Protein AF-0000000086512282 (afdb_homodimer)

Nearest PDB structures (foldseek):
  8je0-assembly1_C  TM=8.771E-01  e=5.154E-37  Klebsiella sp. PCX
  8je0-assembly1_D  TM=8.830E-01  e=7.638E-36  Klebsiella sp. PCX
  2ogj-assembly2_A  TM=8.794E-01  e=8.611E-36  Agrobacterium fabrum str. C58
  8je0-assembly1_B  TM=8.887E-01  e=7.903E-35  Klebsiella sp. PCX
  2ogj-assembly4_C  TM=9.157E-01  e=2.549E-26  Agrobacterium fabrum str. C58

Structure (mmCIF, N/CA/C/O backbone):
data_AF-0000000086512282-model_v1
#
loop_
_entity.id
_entity.type
_entity.pdbx_description
1 polymer Dihydroorotase
#
loop_
_atom_site.group_PDB
_atom_site.id
_atom_site.type_symbol
_atom_site.label_atom_id
_atom_site.label_alt_id
_atom_site.label_comp_id
_atom_site.label_asym_id
_atom_site.label_entity_id
_atom_site.label_seq_id
_atom_site.pdbx_PDB_ins_code
_atom_site.Cartn_x
_atom_site.Cartn_y
_atom_site.Cartn_z
_atom_site.occupancy
_atom_site.B_iso_or_equiv
_atom_site.auth_seq_id
_atom_site.auth_comp_id
_atom_site.auth_asym_id
_atom_site.auth_atom_id
_atom_site.pdbx_PDB_model_num
ATOM 1 N N . MET A 1 1 ? -34.812 10.992 0.625 1 29.41 1 MET A N 1
ATOM 2 C CA . MET A 1 1 ? -33.625 11.844 0.798 1 29.41 1 MET A CA 1
ATOM 3 C C . MET A 1 1 ? -33.594 12.445 2.195 1 29.41 1 MET A C 1
ATOM 5 O O . MET A 1 1 ? -34.5 13.211 2.57 1 29.41 1 MET A O 1
ATOM 9 N N . GLU A 1 2 ? -33.25 11.898 3.154 1 40.41 2 GLU A N 1
ATOM 10 C CA . GLU A 1 2 ? -33.375 12.406 4.516 1 40.41 2 GLU A CA 1
ATOM 11 C C . GLU A 1 2 ? -32.938 13.859 4.605 1 40.41 2 GLU A C 1
ATOM 13 O O . GLU A 1 2 ? -31.844 14.211 4.164 1 40.41 2 GLU A O 1
ATOM 18 N N . THR A 1 3 ? -33.75 14.82 4.473 1 48.16 3 THR A N 1
ATOM 19 C CA . THR A 1 3 ? -33.656 16.266 4.344 1 48.16 3 THR A CA 1
ATOM 20 C C . THR A 1 3 ? -32.625 16.828 5.312 1 48.16 3 THR A C 1
ATOM 22 O O . THR A 1 3 ? -32.656 16.531 6.508 1 48.16 3 THR A O 1
ATOM 25 N N . ALA A 1 4 ? -31.453 17.062 4.855 1 59.5 4 ALA A N 1
ATOM 26 C CA . ALA A 1 4 ? -30.422 17.656 5.711 1 59.5 4 ALA A CA 1
ATOM 27 C C . ALA A 1 4 ? -31.031 18.656 6.688 1 59.5 4 ALA A C 1
ATOM 29 O O . ALA A 1 4 ? -31.812 19.516 6.289 1 59.5 4 ALA A O 1
ATOM 30 N N . GLN A 1 5 ? -31.125 18.391 8 1 73.5 5 GLN A N 1
ATOM 31 C CA . GLN A 1 5 ? -31.719 19.203 9.055 1 73.5 5 GLN A CA 1
ATOM 32 C C . GLN A 1 5 ? -31.094 20.594 9.125 1 73.5 5 GLN A C 1
ATOM 34 O O . GLN A 1 5 ? -29.891 20.734 8.867 1 73.5 5 GLN A O 1
ATOM 39 N N . ASN A 1 6 ? -31.922 21.656 9.086 1 90.38 6 ASN A N 1
ATOM 40 C CA . ASN A 1 6 ? -31.484 23.031 9.305 1 90.38 6 ASN A CA 1
ATOM 41 C C . ASN A 1 6 ? -31.016 23.25 10.742 1 90.38 6 ASN A C 1
ATOM 43 O O . ASN A 1 6 ? -31.625 22.734 11.68 1 90.38 6 ASN A O 1
ATOM 47 N N . LEU A 1 7 ? -29.828 23.875 10.844 1 94.44 7 LEU A N 1
ATOM 48 C CA . LEU A 1 7 ? -29.188 24.031 12.148 1 94.44 7 LEU A CA 1
ATOM 49 C C . LEU A 1 7 ? -28.797 25.5 12.375 1 94.44 7 LEU A C 1
ATOM 51 O O . LEU A 1 7 ? -28.344 26.172 11.461 1 94.44 7 LEU A O 1
ATOM 55 N N . VAL A 1 8 ? -29.094 25.953 13.594 1 95.38 8 VAL A N 1
ATOM 56 C CA . VAL A 1 8 ? -28.531 27.25 14 1 95.38 8 VAL A CA 1
ATOM 57 C C . VAL A 1 8 ? -27.594 27.047 15.195 1 95.38 8 VAL A C 1
ATOM 59 O O . VAL A 1 8 ? -27.969 26.438 16.188 1 95.38 8 VAL A O 1
ATOM 62 N N . ILE A 1 9 ? -26.359 27.469 15.109 1 97.31 9 ILE A N 1
ATOM 63 C CA . ILE A 1 9 ? -25.406 27.547 16.203 1 97.31 9 ILE A CA 1
ATOM 64 C C . ILE A 1 9 ? -25.469 28.938 16.828 1 97.31 9 ILE A C 1
ATOM 66 O O . ILE A 1 9 ? -25.109 29.938 16.188 1 97.31 9 ILE A O 1
ATOM 70 N N . ARG A 1 10 ? -25.797 28.969 18.094 1 97.56 10 ARG A N 1
ATOM 71 C CA . ARG A 1 10 ? -26.172 30.25 18.656 1 97.56 10 ARG A CA 1
ATOM 72 C C . ARG A 1 10 ? -25.109 30.75 19.625 1 97.56 10 ARG A C 1
ATOM 74 O O . ARG A 1 10 ? -24.516 29.969 20.375 1 97.56 10 ARG A O 1
ATOM 81 N N . ASN A 1 11 ? -24.906 31.984 19.594 1 97.5 11 ASN A N 1
ATOM 82 C CA . ASN A 1 11 ? -24.266 32.75 20.641 1 97.5 11 ASN A CA 1
ATOM 83 C C . ASN A 1 11 ? -22.781 32.406 20.797 1 97.5 11 ASN A C 1
ATOM 85 O O . ASN A 1 11 ? -22.219 32.531 21.875 1 97.5 11 ASN A O 1
ATOM 89 N N . GLY A 1 12 ? -22.141 31.891 19.766 1 98.12 12 GLY A N 1
ATOM 90 C CA . GLY A 1 12 ? -20.719 31.609 19.812 1 98.12 12 GLY A CA 1
ATOM 91 C C . GLY A 1 12 ? -19.859 32.75 19.312 1 98.12 12 GLY A C 1
ATOM 92 O O . GLY A 1 12 ? -20.344 33.625 18.578 1 98.12 12 GLY A O 1
ATOM 93 N N . LEU A 1 13 ? -18.672 32.812 19.812 1 98.44 13 LEU A N 1
ATOM 94 C CA . LEU A 1 13 ? -17.688 33.719 19.203 1 98.44 13 LEU A CA 1
ATOM 95 C C . LEU A 1 13 ? -17.25 33.188 17.844 1 98.44 13 LEU A C 1
ATOM 97 O O . LEU A 1 13 ? -16.406 32.281 17.75 1 98.44 13 LEU A O 1
ATOM 101 N N . VAL A 1 14 ? -17.766 33.75 16.781 1 97.94 14 VAL A N 1
ATOM 102 C CA . VAL A 1 14 ? -17.453 33.312 15.414 1 97.94 14 VAL A CA 1
ATOM 103 C C . VAL A 1 14 ? -16.156 33.969 14.961 1 97.94 14 VAL A C 1
ATOM 105 O O . VAL A 1 14 ? -16.031 35.188 14.969 1 97.94 14 VAL A O 1
ATOM 108 N N . ILE A 1 15 ? -15.164 33.188 14.625 1 97.62 15 ILE A N 1
ATOM 109 C CA . ILE A 1 15 ? -13.891 33.688 14.117 1 97.62 15 ILE A CA 1
ATOM 110 C C . ILE A 1 15 ? -13.656 33.156 12.703 1 97.62 15 ILE A C 1
ATOM 112 O O . ILE A 1 15 ? -13.609 31.953 12.492 1 97.62 15 ILE A O 1
ATOM 116 N N . ASP A 1 16 ? -13.594 34 11.727 1 94.06 16 ASP A N 1
ATOM 117 C CA . ASP A 1 16 ? -13.305 33.719 10.328 1 94.06 16 ASP A CA 1
ATOM 118 C C . ASP A 1 16 ? -12.5 34.844 9.68 1 94.06 16 ASP A C 1
ATOM 120 O O . ASP A 1 16 ? -13.062 35.812 9.203 1 94.06 16 ASP A O 1
ATOM 124 N N . ARG A 1 17 ? -11.25 34.562 9.555 1 91.62 17 ARG A N 1
ATOM 125 C CA . ARG A 1 17 ? -10.352 35.562 9.008 1 91.62 17 ARG A CA 1
ATOM 126 C C . ARG A 1 17 ? -10.688 35.875 7.551 1 91.62 17 ARG A C 1
ATOM 128 O O . ARG A 1 17 ? -10.57 37 7.105 1 91.62 17 ARG A O 1
ATOM 135 N N . SER A 1 18 ? -11.117 34.875 6.895 1 89.69 18 SER A N 1
ATOM 136 C CA . SER A 1 18 ? -11.391 35.062 5.473 1 89.69 18 SER A CA 1
ATOM 137 C C . SER A 1 18 ? -12.492 36.094 5.254 1 89.69 18 SER A C 1
ATOM 139 O O . SER A 1 18 ? -12.539 36.75 4.215 1 89.69 18 SER A O 1
ATOM 141 N N . GLN A 1 19 ? -13.328 36.281 6.254 1 89.12 19 GLN A N 1
ATOM 142 C CA . GLN A 1 19 ? -14.43 37.219 6.156 1 89.12 19 GLN A CA 1
ATOM 143 C C . GLN A 1 19 ? -14.266 38.375 7.156 1 89.12 19 GLN A C 1
ATOM 145 O O . GLN A 1 19 ? -15.172 39.188 7.34 1 89.12 19 GLN A O 1
ATOM 150 N N . ASN A 1 20 ? -13.18 38.375 7.852 1 93.06 20 ASN A N 1
ATOM 151 C CA . ASN A 1 20 ? -12.891 39.406 8.859 1 93.06 20 ASN A CA 1
ATOM 152 C C . ASN A 1 20 ? -13.977 39.438 9.938 1 93.06 20 ASN A C 1
ATOM 154 O O . ASN A 1 20 ? -14.484 40.5 10.273 1 93.06 20 ASN A O 1
ATOM 158 N N . ILE A 1 21 ? -14.328 38.25 10.352 1 93.44 21 ILE A N 1
ATOM 159 C CA . ILE A 1 21 ? -15.352 38.125 11.391 1 93.44 21 ILE A CA 1
ATOM 160 C C . ILE A 1 21 ? -14.711 37.656 12.695 1 93.44 21 ILE A C 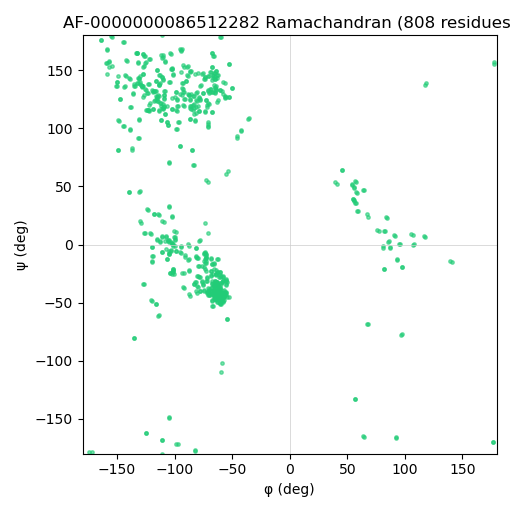1
ATOM 162 O O . ILE A 1 21 ? -13.938 36.719 12.719 1 93.44 21 ILE A O 1
ATOM 166 N N . SER A 1 22 ? -14.945 38.344 13.82 1 96.62 22 SER A N 1
ATOM 167 C CA . SER A 1 22 ? -14.633 37.969 15.195 1 96.62 22 SER A CA 1
ATOM 168 C C . SER A 1 22 ? -15.656 38.562 16.156 1 96.62 22 SER A C 1
ATOM 170 O O . SER A 1 22 ? -15.406 39.625 16.766 1 96.62 22 SER A O 1
ATOM 172 N N . GLN A 1 23 ? -16.781 37.875 16.25 1 96.94 23 GLN A N 1
ATOM 173 C CA . GLN A 1 23 ? -17.875 38.406 17.062 1 96.94 23 GLN A CA 1
ATOM 174 C C . GLN A 1 23 ? -18.812 37.281 17.5 1 96.94 23 GLN A C 1
ATOM 176 O O . GLN A 1 23 ? -18.859 36.219 16.891 1 96.94 23 GLN A O 1
ATOM 181 N N . VAL A 1 24 ? -19.5 37.594 18.547 1 97.94 24 VAL A N 1
ATOM 182 C CA . VAL A 1 24 ? -20.562 36.688 18.969 1 97.94 24 VAL A CA 1
ATOM 183 C C . VAL A 1 24 ? -21.734 36.781 18 1 97.94 24 VAL A C 1
ATOM 185 O O . VAL A 1 24 ? -22.25 37.875 17.734 1 97.94 24 VAL A O 1
ATOM 188 N N . ALA A 1 25 ? -22.125 35.656 17.438 1 97.44 25 ALA A N 1
ATOM 189 C CA . ALA A 1 25 ? -23.203 35.625 16.453 1 97.44 25 ALA A CA 1
ATOM 190 C C . ALA A 1 25 ? -23.812 34.25 16.328 1 97.44 25 ALA A C 1
ATOM 192 O O . ALA A 1 25 ? -23.297 33.281 16.875 1 97.44 25 ALA A O 1
ATOM 193 N N . ASN A 1 26 ? -24.922 34.219 15.656 1 96.62 26 ASN A N 1
ATOM 194 C CA . ASN A 1 26 ? -25.547 32.969 15.25 1 96.62 26 ASN A CA 1
ATOM 195 C C . ASN A 1 26 ? -25.109 32.562 13.852 1 96.62 26 ASN A C 1
ATOM 197 O O . ASN A 1 26 ? -24.953 33.406 12.969 1 96.62 26 ASN A O 1
ATOM 201 N N . VAL A 1 27 ? -24.875 31.312 13.688 1 95.56 27 VAL A N 1
ATOM 202 C CA . VAL A 1 27 ? -24.562 30.766 12.375 1 95.56 27 VAL A CA 1
ATOM 203 C C . VAL A 1 27 ? -25.719 29.859 11.914 1 95.56 27 VAL A C 1
ATOM 205 O O . VAL A 1 27 ? -26.031 28.859 12.57 1 95.56 27 VAL A O 1
ATOM 208 N N . TYR A 1 28 ? -26.359 30.203 10.789 1 94.12 28 TYR A N 1
ATOM 209 C CA . TYR A 1 28 ? -27.484 29.453 10.242 1 94.12 28 TYR A CA 1
ATOM 210 C C . TYR A 1 28 ? -27.031 28.547 9.102 1 94.12 28 TYR A C 1
ATOM 212 O O . TYR A 1 28 ? -26.328 28.984 8.188 1 94.12 28 TYR A O 1
ATOM 220 N N . ILE A 1 29 ? -27.359 27.266 9.211 1 93.25 29 ILE A N 1
ATOM 221 C CA . ILE A 1 29 ? -27.031 26.266 8.203 1 93.25 29 ILE A CA 1
ATOM 222 C C . ILE A 1 29 ? -28.312 25.703 7.598 1 93.25 29 ILE A C 1
ATOM 224 O O . ILE A 1 29 ? -29.203 25.266 8.32 1 93.25 29 ILE A O 1
ATOM 228 N N . ALA A 1 30 ? -28.375 25.734 6.281 1 90.06 30 ALA A N 1
ATOM 229 C CA . ALA A 1 30 ? -29.484 25.156 5.535 1 90.06 30 ALA A CA 1
ATOM 230 C C . ALA A 1 30 ? -28.984 24.375 4.328 1 90.06 30 ALA A C 1
ATOM 232 O O . ALA A 1 30 ? -28.109 24.844 3.59 1 90.06 30 ALA A O 1
ATOM 233 N N . ASN A 1 31 ? -29.438 23.172 4.18 1 88 31 ASN A N 1
ATOM 234 C CA . ASN A 1 31 ? -29.094 22.312 3.051 1 88 31 ASN A CA 1
ATOM 235 C C . ASN A 1 31 ? -27.594 22.109 2.941 1 88 31 ASN A C 1
ATOM 237 O O . ASN A 1 31 ? -27.016 22.266 1.86 1 88 31 ASN A O 1
ATOM 241 N N . GLY A 1 32 ? -27.016 22.047 4.117 1 90.12 32 GLY A N 1
ATOM 242 C CA . GLY A 1 32 ? -25.609 21.688 4.152 1 90.12 32 GLY A CA 1
ATOM 243 C C . GLY A 1 32 ? -24.688 22.859 3.873 1 90.12 32 GLY A C 1
ATOM 244 O O . GLY A 1 32 ? -23.484 22.688 3.688 1 90.12 32 GLY A O 1
ATOM 245 N N . ARG A 1 33 ? -25.312 24.062 3.887 1 90.88 33 ARG A N 1
ATOM 246 C CA . ARG A 1 33 ? -24.547 25.281 3.598 1 90.88 33 ARG A CA 1
ATOM 247 C C . ARG A 1 33 ? -24.828 26.359 4.633 1 90.88 33 ARG A C 1
ATOM 249 O O . ARG A 1 33 ? -25.891 26.359 5.266 1 90.88 33 ARG A O 1
ATOM 256 N N . ILE A 1 34 ? -23.875 27.25 4.738 1 90.12 34 ILE A N 1
ATOM 257 C CA . ILE A 1 34 ? -24.109 28.391 5.605 1 90.12 34 ILE A CA 1
ATOM 258 C C . ILE A 1 34 ? -25.125 29.328 4.957 1 90.12 34 ILE A C 1
ATOM 260 O O . ILE A 1 34 ? -24.891 29.859 3.867 1 90.12 34 ILE A O 1
ATOM 264 N N . ALA A 1 35 ? -26.141 29.5 5.613 1 89.69 35 ALA A N 1
ATOM 265 C CA . ALA A 1 35 ? -27.219 30.312 5.086 1 89.69 35 ALA A CA 1
ATOM 266 C C . ALA A 1 35 ? -27.094 31.766 5.559 1 89.69 35 ALA A C 1
ATOM 268 O O . ALA A 1 35 ? -27.656 32.688 4.953 1 89.69 35 ALA A O 1
ATOM 269 N N . GLY A 1 36 ? -26.406 31.922 6.719 1 89.38 36 GLY A N 1
ATOM 270 C CA . GLY A 1 36 ? -26.203 33.281 7.23 1 89.38 36 GLY A CA 1
ATOM 271 C C . GLY A 1 36 ? -25.484 33.312 8.562 1 89.38 36 GLY A C 1
ATOM 272 O O . GLY A 1 36 ? -25.547 32.344 9.336 1 89.38 36 GLY A O 1
ATOM 273 N N . ILE A 1 37 ? -24.859 34.438 8.836 1 92.38 37 ILE A N 1
ATOM 274 C CA . ILE A 1 37 ? -24.203 34.688 10.117 1 92.38 37 ILE A CA 1
ATOM 275 C C . ILE A 1 37 ? -24.781 35.969 10.719 1 92.38 37 ILE A C 1
ATOM 277 O O . ILE A 1 37 ? -24.844 37 10.055 1 92.38 37 ILE A O 1
ATOM 281 N N . GLY A 1 38 ? -25.172 35.906 11.961 1 91.31 38 GLY A N 1
ATOM 282 C CA . GLY A 1 38 ? -25.797 37.062 12.609 1 91.31 38 GLY A CA 1
ATOM 283 C C . GLY A 1 38 ? -27.312 37 12.602 1 91.31 38 GLY A C 1
ATOM 284 O O . GLY A 1 38 ? -27.922 36.531 13.562 1 91.31 38 GLY A O 1
ATOM 285 N N . GLU A 1 39 ? -27.922 37.312 11.461 1 86.94 39 GLU A N 1
ATOM 286 C CA . GLU A 1 39 ? -29.359 37.375 11.305 1 86.94 39 GLU A CA 1
ATOM 287 C C . GLU A 1 39 ? -29.891 36.125 10.609 1 86.94 39 GLU A C 1
ATOM 289 O O . GLU A 1 39 ? -29.219 35.562 9.742 1 86.94 39 GLU A O 1
ATOM 294 N N . PRO A 1 40 ? -31.094 35.781 11.031 1 86.12 40 PRO A N 1
ATOM 295 C CA . PRO A 1 40 ? -31.688 34.625 10.359 1 86.12 40 PRO A CA 1
ATOM 296 C C . PRO A 1 40 ? -31.984 34.906 8.883 1 86.12 40 PRO A C 1
ATOM 298 O O . PRO A 1 40 ? -32.312 36.031 8.516 1 86.12 40 PRO A O 1
ATOM 301 N N . PRO A 1 41 ? -31.688 34 8.078 1 82.69 41 PRO A N 1
ATOM 302 C CA . PRO A 1 41 ? -31.984 34.219 6.66 1 82.69 41 PRO A CA 1
ATOM 303 C C . PRO A 1 41 ? -33.469 34.469 6.398 1 82.69 41 PRO A C 1
ATOM 305 O O . PRO A 1 41 ? -33.844 35.5 5.859 1 82.69 41 PRO A O 1
ATOM 308 N N . ASP A 1 42 ? -34.281 33.469 5.902 1 71.12 42 ASP A N 1
ATOM 309 C CA . ASP A 1 42 ? -35.656 33.656 5.543 1 71.12 42 ASP A CA 1
ATOM 310 C C . ASP A 1 42 ? -36.594 33.281 6.711 1 71.12 42 ASP A C 1
ATOM 312 O O . ASP A 1 42 ? -36.25 32.406 7.512 1 71.12 42 ASP A O 1
ATOM 316 N N . ARG A 1 43 ? -37.75 34.062 6.703 1 67.75 43 ARG A N 1
ATOM 317 C CA . ARG A 1 43 ? -38.812 33.844 7.684 1 67.75 43 ARG A CA 1
ATOM 318 C C . ARG A 1 43 ? -39.562 32.531 7.414 1 67.75 43 ARG A C 1
ATOM 320 O O . ARG A 1 43 ? -39.875 32.219 6.266 1 67.75 43 ARG A O 1
ATOM 327 N N . GLY A 1 44 ? -39.281 31.453 8.219 1 69.88 44 GLY A N 1
ATOM 328 C CA . GLY A 1 44 ? -40.094 30.25 8.125 1 69.88 44 GLY A CA 1
ATOM 329 C C . GLY A 1 44 ? -39.281 28.969 8.234 1 69.88 44 GLY A C 1
ATOM 330 O O . GLY A 1 44 ? -39.875 27.891 8.383 1 69.88 44 GLY A O 1
ATOM 331 N N . ILE A 1 45 ? -38.062 29.188 8.078 1 78.69 45 ILE A N 1
ATOM 332 C CA . ILE A 1 45 ? -37.281 27.969 8.188 1 78.69 45 ILE A CA 1
ATOM 333 C C . ILE A 1 45 ? -37.094 27.594 9.656 1 78.69 45 ILE A C 1
ATOM 335 O O . ILE A 1 45 ? -36.812 28.453 10.492 1 78.69 45 ILE A O 1
ATOM 339 N N . GLN A 1 46 ? -37.438 26.391 9.992 1 84.81 46 GLN A N 1
ATOM 340 C CA . GLN A 1 46 ? -37.188 25.875 11.336 1 84.81 46 GLN A CA 1
ATOM 341 C C . GLN A 1 46 ? -35.781 25.328 11.469 1 84.81 46 GLN A C 1
ATOM 343 O O . GLN A 1 46 ? -35.312 24.609 10.594 1 84.81 46 GLN A O 1
ATOM 348 N N . PHE A 1 47 ? -35.125 25.828 12.484 1 89.88 47 PHE A N 1
ATOM 349 C CA . PHE A 1 47 ? -33.75 25.406 12.727 1 89.88 47 PHE A CA 1
ATOM 350 C C . PHE A 1 47 ? -33.656 24.641 14.039 1 89.88 47 PHE A C 1
ATOM 352 O O . PHE A 1 47 ? -34.219 25.031 15.055 1 89.88 47 PHE A O 1
ATOM 359 N N . GLU A 1 48 ? -33.031 23.438 13.922 1 92.69 48 GLU A N 1
ATOM 360 C CA . GLU A 1 48 ? -32.531 22.875 15.172 1 92.69 48 GLU A CA 1
ATOM 361 C C . GLU A 1 48 ? -31.469 23.766 15.789 1 92.69 48 GLU A C 1
ATOM 363 O O . GLU A 1 48 ? -30.688 24.391 15.07 1 92.69 48 GLU A O 1
ATOM 368 N N . SER A 1 49 ? -31.469 23.781 17.125 1 94.56 49 SER A N 1
ATOM 369 C CA . SER A 1 49 ? -30.594 24.75 17.766 1 94.56 49 SER A CA 1
ATOM 370 C C . SER A 1 49 ? -29.469 24.062 18.531 1 94.56 49 SER A C 1
ATOM 372 O O . SER A 1 49 ? -29.688 23.031 19.172 1 94.56 49 SER A O 1
ATOM 374 N N . PHE A 1 50 ? -28.234 24.594 18.406 1 96.31 50 PHE A N 1
ATOM 375 C CA . PHE A 1 50 ? -27.078 24.25 19.219 1 96.31 50 PHE A CA 1
ATOM 376 C C . PHE A 1 50 ? -26.531 25.469 19.938 1 96.31 50 PHE A C 1
ATOM 378 O O . PHE A 1 50 ? -26.156 26.453 19.312 1 96.31 50 PHE A O 1
ATOM 385 N N . ASP A 1 51 ? -26.469 25.453 21.234 1 97.94 51 ASP A N 1
ATOM 386 C CA . ASP A 1 51 ? -26 26.594 22 1 97.94 51 ASP A CA 1
ATOM 387 C C . ASP A 1 51 ? -24.469 26.562 22.141 1 97.94 51 ASP A C 1
ATOM 389 O O . ASP A 1 51 ? -23.922 25.672 22.797 1 97.94 51 ASP A O 1
ATOM 393 N N . ALA A 1 52 ? -23.859 27.625 21.609 1 98.31 52 ALA A N 1
ATOM 394 C CA . ALA A 1 52 ? -22.406 27.703 21.641 1 98.31 52 ALA A CA 1
ATOM 395 C C . ALA A 1 52 ? -21.938 28.844 22.531 1 98.31 52 ALA A C 1
ATOM 397 O O . ALA A 1 52 ? -20.859 29.422 22.312 1 98.31 52 ALA A O 1
ATOM 398 N N . SER A 1 53 ? -22.75 29.203 23.469 1 98.12 53 SER A N 1
ATOM 399 C CA . SER A 1 53 ? -22.344 30.25 24.406 1 98.12 53 SER A CA 1
ATOM 400 C C . SER A 1 53 ? -21.031 29.906 25.094 1 98.12 53 SER A C 1
ATOM 402 O O . SER A 1 53 ? -20.875 28.812 25.625 1 98.12 53 SER A O 1
ATOM 404 N N . GLY A 1 54 ? -20.078 30.828 25.016 1 97.44 54 GLY A N 1
ATOM 405 C CA . GLY A 1 54 ? -18.797 30.625 25.656 1 97.44 54 GLY A CA 1
ATOM 406 C C . GLY A 1 54 ? -17.812 29.844 24.812 1 97.44 54 GLY A C 1
ATOM 407 O O . GLY A 1 54 ? -16.672 29.609 25.219 1 97.44 54 GLY A O 1
ATOM 408 N N . CYS A 1 55 ? -18.266 29.516 23.594 1 98.44 55 CYS A N 1
ATOM 409 C CA . CYS A 1 55 ? -17.438 28.719 22.703 1 98.44 55 CYS A CA 1
ATOM 410 C C . CYS A 1 55 ? -16.953 29.562 21.516 1 98.44 55 CYS A C 1
ATOM 412 O O . CYS A 1 55 ? -17.453 30.641 21.281 1 98.44 55 CYS A O 1
ATOM 414 N N . VAL A 1 56 ? -15.906 29.031 20.922 1 98.44 56 VAL A N 1
ATOM 415 C CA . VAL A 1 56 ? -15.422 29.547 19.656 1 98.44 56 VAL A CA 1
ATOM 416 C C . VAL A 1 56 ? -16.016 28.734 18.5 1 98.44 56 VAL A C 1
ATOM 418 O O . VAL A 1 56 ? -16.016 27.5 18.547 1 98.44 56 VAL A O 1
ATOM 421 N N . VAL A 1 57 ? -16.594 29.391 17.516 1 98.12 57 VAL A N 1
ATOM 422 C CA . VAL A 1 57 ? -17.156 28.75 16.344 1 98.12 57 VAL A CA 1
ATOM 423 C C . VAL A 1 57 ? -16.328 29.094 15.109 1 98.12 57 VAL A C 1
ATOM 425 O O . VAL A 1 57 ? -16.141 30.281 14.781 1 98.12 57 VAL A O 1
ATOM 428 N N . THR A 1 58 ? -15.812 28.125 14.453 1 97.44 58 THR A N 1
ATOM 429 C CA . THR A 1 58 ? -14.961 28.312 13.289 1 97.44 58 THR A CA 1
ATOM 430 C C . THR A 1 58 ? -15.383 27.406 12.141 1 97.44 58 THR A C 1
ATOM 432 O O . THR A 1 58 ? -16.203 26.516 12.328 1 97.44 58 THR A O 1
ATOM 435 N N . ALA A 1 59 ? -14.883 27.703 10.93 1 96.31 59 ALA A N 1
ATOM 436 C CA . ALA A 1 59 ? -14.945 26.688 9.883 1 96.31 59 ALA A CA 1
ATOM 437 C C . ALA A 1 59 ? -14.336 25.375 10.352 1 96.31 59 ALA A C 1
ATOM 439 O O . ALA A 1 59 ? -13.586 25.344 11.32 1 96.31 59 ALA A O 1
ATOM 440 N N . GLY A 1 60 ? -14.766 24.312 9.734 1 97.12 60 GLY A N 1
ATOM 441 C CA . GLY A 1 60 ? -14.141 23.047 10.07 1 97.12 60 GLY A CA 1
ATOM 442 C C . GLY A 1 60 ? -12.625 23.094 10.031 1 97.12 60 GLY A C 1
ATOM 443 O O . GLY A 1 60 ? -12.039 23.641 9.086 1 97.12 60 GLY A O 1
ATOM 444 N N . LEU A 1 61 ? -11.945 22.547 11.008 1 98.31 61 LEU A N 1
ATOM 445 C CA . LEU A 1 61 ? -10.492 22.625 11.094 1 98.31 61 LEU A CA 1
ATOM 446 C C . LEU A 1 61 ? -9.836 21.844 9.961 1 98.31 61 LEU A C 1
ATOM 448 O O . LEU A 1 61 ? -10.359 20.812 9.531 1 98.31 61 LEU A O 1
ATOM 452 N N . VAL A 1 62 ? -8.727 22.375 9.523 1 98.5 62 VAL A N 1
ATOM 453 C CA . VAL A 1 62 ? -7.918 21.734 8.484 1 98.5 62 VAL A CA 1
ATOM 454 C C . VAL A 1 62 ? -6.582 21.297 9.078 1 98.5 62 VAL A C 1
ATOM 456 O O . VAL A 1 62 ? -5.82 22.125 9.586 1 98.5 62 VAL A O 1
ATOM 459 N N . ASP A 1 63 ? -6.332 20.016 9.117 1 98.81 63 ASP A N 1
ATOM 460 C CA . ASP A 1 63 ? -5.004 19.5 9.43 1 98.81 63 ASP A CA 1
ATOM 461 C C . ASP A 1 63 ? -4.223 19.172 8.156 1 98.81 63 ASP A C 1
ATOM 463 O O . ASP A 1 63 ? -4.406 18.109 7.562 1 98.81 63 ASP A O 1
ATOM 467 N N . CYS A 1 64 ? -3.307 20 7.863 1 98.62 64 CYS A N 1
ATOM 468 C CA . CYS A 1 64 ? -2.664 20.016 6.551 1 98.62 64 CYS A CA 1
ATOM 469 C C . CYS A 1 64 ? -1.573 18.953 6.457 1 98.62 64 CYS A C 1
ATOM 471 O O . CYS A 1 64 ? -0.961 18.781 5.402 1 98.62 64 CYS A O 1
ATOM 473 N N . GLN A 1 65 ? -1.334 18.281 7.48 1 98.88 65 GLN A N 1
ATOM 474 C CA . GLN A 1 65 ? -0.312 17.234 7.48 1 98.88 65 GLN A CA 1
ATOM 475 C C . GLN A 1 65 ? -0.677 16.109 8.438 1 98.88 65 GLN A C 1
ATOM 477 O O . GLN A 1 65 ? -0.562 16.25 9.656 1 98.88 65 GLN A O 1
ATOM 482 N N . VAL A 1 66 ? -1.08 14.977 7.883 1 98.81 66 VAL A N 1
ATOM 483 C CA . VAL A 1 66 ? -1.353 13.742 8.617 1 98.81 66 VAL A CA 1
ATOM 484 C C . VAL A 1 66 ? -0.87 12.539 7.805 1 98.81 66 VAL A C 1
ATOM 486 O O . VAL A 1 66 ? -0.596 12.664 6.605 1 98.81 66 VAL A O 1
ATOM 489 N N . HIS A 1 67 ? -0.638 11.469 8.438 1 98.75 67 HIS A N 1
ATOM 490 C CA . HIS A 1 67 ? -0.435 10.188 7.758 1 98.75 67 HIS A CA 1
ATOM 491 C C . HIS A 1 67 ? -1.65 9.281 7.914 1 98.75 67 HIS A C 1
ATOM 493 O O . HIS A 1 67 ? -1.788 8.594 8.93 1 98.75 67 HIS A O 1
ATOM 499 N N . ALA A 1 68 ? -2.424 9.219 6.836 1 98.81 68 ALA A N 1
ATOM 500 C CA . ALA A 1 68 ? -3.785 8.695 6.926 1 98.81 68 ALA A CA 1
ATOM 501 C C . ALA A 1 68 ? -3.865 7.277 6.371 1 98.81 68 ALA A C 1
ATOM 503 O O . ALA A 1 68 ? -4.906 6.625 6.465 1 98.81 68 ALA A O 1
ATOM 504 N N . TYR A 1 69 ? -2.803 6.75 5.816 1 98.75 69 TYR A N 1
ATOM 505 C CA . TYR A 1 69 ? -2.863 5.492 5.082 1 98.75 69 TYR A CA 1
ATOM 506 C C . TYR A 1 69 ? -2.768 4.301 6.027 1 98.75 69 TYR A C 1
ATOM 508 O O . TYR A 1 69 ? -1.839 3.496 5.93 1 98.75 69 TYR A O 1
ATOM 516 N N . GLU A 1 70 ? -3.828 4.125 6.824 1 98.31 70 GLU A N 1
ATOM 517 C CA . GLU A 1 70 ? -3.918 3.074 7.832 1 98.31 70 GLU A CA 1
ATOM 518 C C . GLU A 1 70 ? -3.809 1.69 7.199 1 98.31 70 GLU A C 1
ATOM 520 O O . GLU A 1 70 ? -4.398 1.434 6.148 1 98.31 70 GLU A O 1
ATOM 525 N N . TYR A 1 71 ? -2.971 0.807 7.773 1 97.94 71 TYR A N 1
ATOM 526 C CA . TYR A 1 71 ? -2.752 -0.595 7.441 1 97.94 71 TYR A CA 1
ATOM 527 C C . TYR A 1 71 ? -1.791 -0.732 6.266 1 97.94 71 TYR A C 1
ATOM 529 O O . TYR A 1 71 ? -1.188 -1.79 6.066 1 97.94 71 TYR A O 1
ATOM 537 N N . VAL A 1 72 ? -1.595 0.323 5.414 1 98.31 72 VAL A N 1
ATOM 538 C CA . VAL A 1 72 ? -0.792 0.174 4.203 1 98.31 72 VAL A CA 1
ATOM 539 C C . VAL A 1 72 ? 0.593 0.778 4.422 1 98.31 72 VAL A C 1
ATOM 541 O O . VAL A 1 72 ? 1.536 0.466 3.693 1 98.31 72 VAL A O 1
ATOM 544 N N . THR A 1 73 ? 0.72 1.706 5.348 1 97.5 73 THR A N 1
ATOM 545 C CA . THR A 1 73 ? 2.012 2.24 5.77 1 97.5 73 THR A CA 1
ATOM 546 C C . THR A 1 73 ? 2.225 2.031 7.266 1 97.5 73 THR A C 1
ATOM 548 O O . THR A 1 73 ? 1.264 1.827 8.008 1 97.5 73 THR A O 1
ATOM 551 N N . PRO A 1 74 ? 3.463 2.082 7.688 1 95.25 74 PRO A N 1
ATOM 552 C CA . PRO A 1 74 ? 3.719 1.894 9.117 1 95.25 74 PRO A CA 1
ATOM 553 C C . PRO A 1 74 ? 3.203 3.053 9.969 1 95.25 74 PRO A C 1
ATOM 555 O O . PRO A 1 74 ? 3.027 2.906 11.18 1 95.25 74 PRO A O 1
ATOM 558 N N . LEU A 1 75 ? 2.822 4.156 9.391 1 96.81 75 LEU A N 1
ATOM 559 C CA . LEU A 1 75 ? 2.531 5.371 10.141 1 96.81 75 LEU A CA 1
ATOM 560 C C . LEU A 1 75 ? 1.029 5.637 10.188 1 96.81 75 LEU A C 1
ATOM 562 O O . LEU A 1 75 ? 0.562 6.445 10.992 1 96.81 75 LEU A O 1
ATOM 566 N N . GLY A 1 76 ? 0.245 5.004 9.445 1 98.12 76 GLY A N 1
ATOM 567 C CA . GLY A 1 76 ? -1.13 5.391 9.172 1 98.12 76 GLY A CA 1
ATOM 568 C C . GLY A 1 76 ? -2.02 5.344 10.398 1 98.12 76 GLY A C 1
ATOM 569 O O . GLY A 1 76 ? -1.898 4.434 11.227 1 98.12 76 GLY A O 1
ATOM 570 N N . VAL A 1 77 ? -2.939 6.332 10.492 1 98.06 77 VAL A N 1
ATOM 571 C CA . VAL A 1 77 ? -3.918 6.363 11.57 1 98.06 77 VAL A CA 1
ATOM 572 C C . VAL A 1 77 ? -5.328 6.465 10.992 1 98.06 77 VAL A C 1
ATOM 574 O O . VAL A 1 77 ? -5.5 6.812 9.828 1 98.06 77 VAL A O 1
ATOM 577 N N . ASN A 1 78 ? -6.316 6.152 11.789 1 98.12 78 ASN A N 1
ATOM 578 C CA . ASN A 1 78 ? -7.715 6.344 11.422 1 98.12 78 ASN A CA 1
ATOM 579 C C . ASN A 1 78 ? -8.141 7.801 11.586 1 98.12 78 ASN A C 1
ATOM 581 O O . ASN A 1 78 ? -8.289 8.289 12.703 1 98.12 78 ASN A O 1
ATOM 585 N N . ILE A 1 79 ? -8.469 8.422 10.508 1 98.06 79 ILE A N 1
ATOM 586 C CA . ILE A 1 79 ? -8.586 9.875 10.539 1 98.06 79 ILE A CA 1
ATOM 587 C C . ILE A 1 79 ? -9.938 10.273 11.133 1 98.06 79 ILE A C 1
ATOM 589 O O . ILE A 1 79 ? -10.07 11.344 11.719 1 98.06 79 ILE A O 1
ATOM 593 N N . ASP A 1 80 ? -10.977 9.461 11.031 1 97.94 80 ASP A N 1
ATOM 594 C CA . ASP A 1 80 ? -12.25 9.789 11.664 1 97.94 80 ASP A CA 1
ATOM 595 C C . ASP A 1 80 ? -12.164 9.672 13.18 1 97.94 80 ASP A C 1
ATOM 597 O O . ASP A 1 80 ? -12.609 10.57 13.906 1 97.94 80 ASP A O 1
ATOM 601 N N . ARG A 1 81 ? -11.508 8.688 13.633 1 96.25 81 ARG A N 1
ATOM 602 C CA . ARG A 1 81 ? -11.406 8.422 15.062 1 96.25 81 ARG A CA 1
ATOM 603 C C . ARG A 1 81 ? -10.438 9.391 15.734 1 96.25 81 ARG A C 1
ATOM 605 O O . ARG A 1 81 ? -10.664 9.82 16.859 1 96.25 81 ARG A O 1
ATOM 612 N N . THR A 1 82 ? -9.414 9.758 15.016 1 96.56 82 THR A N 1
ATOM 613 C CA . THR A 1 82 ? -8.328 10.453 15.695 1 96.56 82 THR A CA 1
ATOM 614 C C . THR A 1 82 ? -8.367 11.945 15.383 1 96.56 82 THR A C 1
ATOM 616 O O . THR A 1 82 ? -7.867 12.758 16.156 1 96.56 82 THR A O 1
ATOM 619 N N . CYS A 1 83 ? -8.953 12.352 14.242 1 98 83 CYS A N 1
ATOM 620 C CA . CYS A 1 83 ? -8.898 13.742 13.812 1 98 83 CYS A CA 1
ATOM 621 C C . CYS A 1 83 ? -10.289 14.359 13.781 1 98 83 CYS A C 1
ATOM 623 O O . CYS A 1 83 ? -10.531 15.383 14.43 1 98 83 CYS A O 1
ATOM 625 N N . LEU A 1 84 ? -11.195 13.688 13.133 1 98.06 84 LEU A N 1
ATOM 626 C CA . LEU A 1 84 ? -12.555 14.219 13.062 1 98.06 84 LEU A CA 1
ATOM 627 C C . LEU A 1 84 ? -13.164 14.344 14.461 1 98.06 84 LEU A C 1
ATOM 629 O O . LEU A 1 84 ? -13.828 15.336 14.766 1 98.06 84 LEU A O 1
ATOM 633 N N . SER A 1 85 ? -12.906 13.391 15.242 1 96.75 85 SER A N 1
ATOM 634 C CA . SER A 1 85 ? -13.445 13.367 16.594 1 96.75 85 SER A CA 1
ATOM 635 C C . SER A 1 85 ? -12.93 14.547 17.422 1 96.75 85 SER A C 1
ATOM 637 O O . SER A 1 85 ? -13.484 14.852 18.469 1 96.75 85 SER A O 1
ATOM 639 N N . LYS A 1 86 ? -11.938 15.211 16.891 1 97.06 86 LYS A N 1
ATOM 640 C CA . LYS A 1 86 ? -11.352 16.359 17.578 1 97.06 86 LYS A CA 1
ATOM 641 C C . LYS A 1 86 ? -11.672 17.656 16.844 1 97.06 86 LYS A C 1
ATOM 643 O O . LYS A 1 86 ? -11.109 18.703 17.156 1 97.06 86 LYS A O 1
ATOM 648 N N . GLY A 1 87 ? -12.508 17.562 15.844 1 97.38 87 GLY A N 1
ATOM 649 C CA . GLY A 1 87 ? -12.984 18.781 15.203 1 97.38 87 GLY A CA 1
ATOM 650 C C . GLY A 1 87 ? -12.383 19.016 13.836 1 97.38 87 GLY A C 1
ATOM 651 O O . GLY A 1 87 ? -12.719 20 13.164 1 97.38 87 GLY A O 1
ATOM 652 N N . VAL A 1 88 ? -11.508 18.125 13.367 1 98.44 88 VAL A N 1
ATOM 653 C CA . VAL A 1 88 ? -10.875 18.281 12.062 1 98.44 88 VAL A CA 1
ATOM 654 C C . VAL A 1 88 ? -11.773 17.703 10.969 1 98.44 88 VAL A C 1
ATOM 656 O O . VAL A 1 88 ? -12.07 16.5 10.977 1 98.44 88 VAL A O 1
ATOM 659 N N . THR A 1 89 ? -12.242 18.516 10.047 1 97.75 89 THR A N 1
ATOM 660 C CA . THR A 1 89 ? -13.156 18.031 9.016 1 97.75 89 THR A CA 1
ATOM 661 C C . THR A 1 89 ? -12.414 17.797 7.703 1 97.75 89 THR A C 1
ATOM 663 O O . THR A 1 89 ? -12.883 17.047 6.84 1 97.75 89 THR A O 1
ATOM 666 N N . THR A 1 90 ? -11.273 18.469 7.559 1 98.06 90 THR A N 1
ATOM 667 C CA . THR A 1 90 ? -10.469 18.359 6.348 1 98.06 90 THR A CA 1
ATOM 668 C C . THR A 1 90 ? -9.023 18 6.691 1 98.06 90 THR A C 1
ATOM 670 O O . THR A 1 90 ? -8.406 18.641 7.535 1 98.06 90 THR A O 1
ATOM 673 N N . LEU A 1 91 ? -8.562 16.953 6.051 1 98.75 91 LEU A N 1
ATOM 674 C CA . LEU A 1 91 ? -7.191 16.5 6.285 1 98.75 91 LEU A CA 1
ATOM 675 C C . LEU A 1 91 ? -6.426 16.375 4.969 1 98.75 91 LEU A C 1
ATOM 677 O O . LEU A 1 91 ? -7.027 16.156 3.916 1 98.75 91 LEU A O 1
ATOM 681 N N . VAL A 1 92 ? -5.121 16.516 5.043 1 98.88 92 VAL A N 1
ATOM 682 C CA . VAL A 1 92 ? -4.262 16.266 3.895 1 98.88 92 VAL A CA 1
ATOM 683 C C . VAL A 1 92 ? -3.201 15.234 4.262 1 98.88 92 VAL A C 1
ATOM 685 O O . VAL A 1 92 ? -2.406 15.445 5.18 1 98.88 92 VAL A O 1
ATOM 688 N N . ASP A 1 93 ? -3.26 14.078 3.607 1 98.94 93 ASP A N 1
ATOM 689 C CA . ASP A 1 93 ? -2.207 13.078 3.764 1 98.94 93 ASP A CA 1
ATOM 690 C C . ASP A 1 93 ? -0.877 13.594 3.215 1 98.94 93 ASP A C 1
ATOM 692 O O . ASP A 1 93 ? -0.817 14.102 2.094 1 98.94 93 ASP A O 1
ATOM 696 N N . ALA A 1 94 ? 0.137 13.453 4.027 1 98.69 94 ALA A N 1
ATOM 697 C CA . ALA A 1 94 ? 1.419 14.039 3.65 1 98.69 94 ALA A CA 1
ATOM 698 C C . ALA A 1 94 ? 2.396 12.969 3.178 1 98.69 94 ALA A C 1
ATOM 700 O O . ALA A 1 94 ? 3.4 12.695 3.844 1 98.69 94 ALA A O 1
ATOM 701 N N . GLY A 1 95 ? 2.111 12.422 2.012 1 98.69 95 GLY A N 1
ATOM 702 C CA . GLY A 1 95 ? 3.109 11.633 1.313 1 98.69 95 GLY A CA 1
ATOM 703 C C . GLY A 1 95 ? 3.045 10.156 1.653 1 98.69 95 GLY A C 1
ATOM 704 O O . GLY A 1 95 ? 3.941 9.391 1.293 1 98.69 95 GLY A O 1
ATOM 705 N N . SER A 1 96 ? 1.989 9.711 2.428 1 98.56 96 SER A N 1
ATOM 706 C CA . SER A 1 96 ? 1.906 8.281 2.676 1 98.56 96 SER A CA 1
ATOM 707 C C . SER A 1 96 ? 1.822 7.496 1.37 1 98.56 96 SER A C 1
ATOM 709 O O . SER A 1 96 ? 2.307 6.363 1.285 1 98.56 96 SER A O 1
ATOM 711 N N . ALA A 1 97 ? 1.229 8.109 0.38 1 98.69 97 ALA A N 1
ATOM 712 C CA . ALA A 1 97 ? 1.062 7.477 -0.927 1 98.69 97 ALA A CA 1
ATOM 713 C C . ALA A 1 97 ? 1.929 8.156 -1.98 1 98.69 97 ALA A C 1
ATOM 715 O O . ALA A 1 97 ? 2.18 9.359 -1.901 1 98.69 97 ALA A O 1
ATOM 716 N N . GLY A 1 98 ? 2.432 7.363 -2.873 1 98.31 98 GLY A N 1
ATOM 717 C CA . GLY A 1 98 ? 3.004 7.836 -4.125 1 98.31 98 GLY A CA 1
ATOM 718 C C . GLY A 1 98 ? 2.174 7.469 -5.336 1 98.31 98 GLY A C 1
ATOM 719 O O . GLY A 1 98 ? 1.004 7.102 -5.207 1 98.31 98 GLY A O 1
ATOM 720 N N . SER A 1 99 ? 2.777 7.66 -6.5 1 98.12 99 SER A N 1
ATOM 721 C CA . SER A 1 99 ? 2.037 7.492 -7.742 1 98.12 99 SER A CA 1
ATOM 722 C C . SER A 1 99 ? 1.467 6.082 -7.863 1 98.12 99 SER A C 1
ATOM 724 O O . SER A 1 99 ? 0.381 5.891 -8.414 1 98.12 99 SER A O 1
ATOM 726 N N . SER A 1 100 ? 2.15 5.102 -7.32 1 96.88 100 SER A N 1
ATOM 727 C CA . SER A 1 100 ? 1.739 3.715 -7.516 1 96.88 100 SER A CA 1
ATOM 728 C C . SER A 1 100 ? 0.729 3.283 -6.457 1 96.88 100 SER A C 1
ATOM 730 O O . SER A 1 100 ? -0.034 2.338 -6.668 1 96.88 100 SER A O 1
ATOM 732 N N . THR A 1 101 ? 0.682 3.926 -5.336 1 98.12 101 THR A N 1
ATOM 733 C CA . THR A 1 101 ? -0.134 3.445 -4.227 1 98.12 101 THR A CA 1
ATOM 734 C C . THR A 1 101 ? -1.316 4.375 -3.979 1 98.12 101 THR A C 1
ATOM 736 O O . THR A 1 101 ? -2.236 4.035 -3.232 1 98.12 101 THR A O 1
ATOM 739 N N . PHE A 1 102 ? -1.377 5.508 -4.668 1 98.81 102 PHE A N 1
ATOM 740 C CA . PHE A 1 102 ? -2.404 6.523 -4.465 1 98.81 102 PHE A CA 1
ATOM 741 C C . PHE A 1 102 ? -3.795 5.934 -4.672 1 98.81 102 PHE A C 1
ATOM 743 O O . PHE A 1 102 ? -4.719 6.227 -3.914 1 98.81 102 PHE A O 1
ATOM 750 N N . PRO A 1 103 ? -4.012 5.102 -5.676 1 98.81 103 PRO A N 1
ATOM 751 C CA . PRO A 1 103 ? -5.363 4.566 -5.863 1 98.81 103 PRO A CA 1
ATOM 752 C C . PRO A 1 103 ? -5.895 3.863 -4.617 1 98.81 103 PRO A C 1
ATOM 754 O O . PRO A 1 103 ? -7.09 3.943 -4.324 1 98.81 103 PRO A O 1
ATOM 757 N N . GLY A 1 104 ? -4.977 3.215 -3.918 1 98.81 104 GLY A N 1
ATOM 758 C CA . GLY A 1 104 ? -5.395 2.557 -2.691 1 98.81 104 GLY A CA 1
ATOM 759 C C . GLY A 1 104 ? -5.793 3.529 -1.599 1 98.81 104 GLY A C 1
ATOM 760 O O . GLY A 1 104 ? -6.754 3.287 -0.864 1 98.81 104 GLY A O 1
ATOM 761 N N . LEU A 1 105 ? -5.074 4.617 -1.457 1 98.94 105 LEU A N 1
ATOM 762 C CA . LEU A 1 105 ? -5.434 5.652 -0.492 1 98.94 105 LEU A CA 1
ATOM 763 C C . LEU A 1 105 ? -6.832 6.188 -0.77 1 98.94 105 LEU A C 1
ATOM 765 O O . LEU A 1 105 ? -7.633 6.359 0.155 1 98.94 105 LEU A O 1
ATOM 769 N N . ARG A 1 106 ? -7.07 6.441 -1.993 1 98.88 106 ARG A N 1
ATOM 770 C CA . ARG A 1 106 ? -8.383 6.945 -2.396 1 98.88 106 ARG A CA 1
ATOM 771 C C . ARG A 1 106 ? -9.477 5.93 -2.084 1 98.88 106 ARG A C 1
ATOM 773 O O . ARG A 1 106 ? -10.461 6.258 -1.415 1 98.88 106 ARG A O 1
ATOM 780 N N . LYS A 1 107 ? -9.25 4.668 -2.508 1 98.69 107 LYS A N 1
ATOM 781 C CA . LYS A 1 107 ? -10.289 3.639 -2.471 1 98.69 107 LYS A CA 1
ATOM 782 C C . LYS A 1 107 ? -10.57 3.197 -1.037 1 98.69 107 LYS A C 1
ATOM 784 O O . LYS A 1 107 ? -11.734 3.021 -0.654 1 98.69 107 LYS A O 1
ATOM 789 N N . PHE A 1 108 ? -9.539 3.049 -0.266 1 98.69 108 PHE A N 1
ATOM 790 C CA . PHE A 1 108 ? -9.711 2.33 0.991 1 98.69 108 PHE A CA 1
ATOM 791 C C . PHE A 1 108 ? -9.805 3.299 2.162 1 98.69 108 PHE A C 1
ATOM 793 O O . PHE A 1 108 ? -10.305 2.941 3.23 1 98.69 108 PHE A O 1
ATOM 800 N N . ILE A 1 109 ? -9.297 4.57 1.986 1 98.81 109 ILE A N 1
ATOM 801 C CA . ILE A 1 109 ? -9.297 5.508 3.104 1 98.81 109 ILE A CA 1
ATOM 802 C C . ILE A 1 109 ? -10.242 6.672 2.799 1 98.81 109 ILE A C 1
ATOM 804 O O . ILE A 1 109 ? -11.273 6.832 3.461 1 98.81 109 ILE A O 1
ATOM 808 N N . ALA A 1 110 ? -9.977 7.391 1.765 1 98.81 110 ALA A N 1
ATOM 809 C CA . ALA A 1 110 ? -10.727 8.609 1.475 1 98.81 110 ALA A CA 1
ATOM 810 C C . ALA A 1 110 ? -12.203 8.312 1.278 1 98.81 110 ALA A C 1
ATOM 812 O O . ALA A 1 110 ? -13.062 8.953 1.889 1 98.81 110 ALA A O 1
ATOM 813 N N . GLU A 1 111 ? -12.5 7.273 0.469 1 98.44 111 GLU A N 1
ATOM 814 C CA . GLU A 1 111 ? -13.883 6.953 0.109 1 98.44 111 GLU A CA 1
ATOM 815 C C . GLU A 1 111 ? -14.633 6.34 1.287 1 98.44 111 GLU A C 1
ATOM 817 O O . GLU A 1 111 ? -15.859 6.262 1.276 1 98.44 111 GLU A O 1
ATOM 822 N N . ARG A 1 112 ? -13.883 6.008 2.289 1 97.62 112 ARG A N 1
ATOM 823 C CA . ARG A 1 112 ? -14.516 5.309 3.4 1 97.62 112 ARG A CA 1
ATOM 824 C C . ARG A 1 112 ? -14.523 6.172 4.66 1 97.62 112 ARG A C 1
ATOM 826 O O . ARG A 1 112 ? -15 5.742 5.711 1 97.62 112 ARG A O 1
ATOM 833 N N . SER A 1 113 ? -14.047 7.375 4.582 1 98.06 113 SER A N 1
ATOM 834 C CA . SER A 1 113 ? -13.984 8.289 5.715 1 98.06 113 SER A CA 1
ATOM 835 C C . SER A 1 113 ? -15.086 9.344 5.633 1 98.06 113 SER A C 1
ATOM 837 O O . SER A 1 113 ? -15.555 9.672 4.543 1 98.06 113 SER A O 1
ATOM 839 N N . LYS A 1 114 ? -15.516 9.82 6.809 1 97.31 114 LYS A N 1
ATOM 840 C CA . LYS A 1 114 ? -16.453 10.938 6.863 1 97.31 114 LYS A CA 1
ATOM 841 C C . LYS A 1 114 ? -15.742 12.266 6.625 1 97.31 114 LYS A C 1
ATOM 843 O O . LYS A 1 114 ? -16.281 13.148 5.957 1 97.31 114 LYS A O 1
ATOM 848 N N . ALA A 1 115 ? -14.555 12.406 7.199 1 97.62 115 ALA A N 1
ATOM 849 C CA . ALA A 1 115 ? -13.758 13.609 6.965 1 97.62 115 ALA A CA 1
ATOM 850 C C . ALA A 1 115 ? -13.281 13.68 5.516 1 97.62 115 ALA A C 1
ATOM 852 O O . ALA A 1 115 ? -13.188 12.648 4.84 1 97.62 115 ALA A O 1
ATOM 853 N N . HIS A 1 116 ? -13.055 14.883 5.039 1 97.38 116 HIS A N 1
ATOM 854 C CA . HIS A 1 116 ? -12.492 15.086 3.707 1 97.38 116 HIS A CA 1
ATOM 855 C C . HIS A 1 116 ? -10.992 14.844 3.703 1 97.38 116 HIS A C 1
ATOM 857 O O . HIS A 1 116 ? -10.25 15.477 4.465 1 97.38 116 HIS A O 1
ATOM 863 N N . LEU A 1 117 ? -10.586 13.93 2.812 1 98.56 117 LEU A N 1
ATOM 864 C CA . LEU A 1 117 ? -9.164 13.641 2.75 1 98.56 117 LEU A CA 1
ATOM 865 C C . LEU A 1 117 ? -8.578 14.07 1.407 1 98.56 117 LEU A C 1
ATOM 867 O O . LEU A 1 117 ? -9.078 13.672 0.353 1 98.56 117 LEU A O 1
ATOM 871 N N . TYR A 1 118 ? -7.582 14.914 1.458 1 98.75 118 TYR A N 1
ATOM 872 C CA . TYR A 1 118 ? -6.754 15.289 0.317 1 98.75 118 TYR A CA 1
ATOM 873 C C . TYR A 1 118 ? -5.34 14.734 0.464 1 98.75 118 TYR A C 1
ATOM 875 O O . TYR A 1 118 ? -5.047 14.016 1.421 1 98.75 118 TYR A O 1
ATOM 883 N N . CYS A 1 119 ? -4.492 15.047 -0.575 1 98.81 119 CYS A N 1
ATOM 884 C CA . CYS A 1 119 ? -3.227 14.32 -0.579 1 98.81 119 CYS A CA 1
ATOM 885 C C . CYS A 1 119 ? -2.104 15.18 -1.147 1 98.81 119 CYS A C 1
ATOM 887 O O . CYS A 1 119 ? -2.256 15.781 -2.211 1 98.81 119 CYS A O 1
ATOM 889 N N . PHE A 1 120 ? -1 15.344 -0.37 1 98.94 120 PHE A N 1
ATOM 890 C CA . PHE A 1 120 ? 0.3 15.625 -0.968 1 98.94 120 PHE A CA 1
ATOM 891 C C . PHE A 1 120 ? 0.965 14.336 -1.438 1 98.94 120 PHE A C 1
ATOM 893 O O . PHE A 1 120 ? 1.43 13.539 -0.623 1 98.94 120 PHE A O 1
ATOM 900 N N . LEU A 1 121 ? 1 14.156 -2.723 1 98.94 121 LEU A N 1
ATOM 901 C CA . LEU A 1 121 ? 1.559 12.93 -3.281 1 98.94 121 LEU A CA 1
ATOM 902 C C . LEU A 1 121 ? 3.07 12.883 -3.082 1 98.94 121 LEU A C 1
ATOM 904 O O . LEU A 1 121 ? 3.77 13.852 -3.377 1 98.94 121 LEU A O 1
ATOM 908 N N . HIS A 1 122 ? 3.568 11.812 -2.59 1 98.88 122 HIS A N 1
ATOM 909 C CA . HIS A 1 122 ? 5.012 11.688 -2.428 1 98.88 122 HIS A CA 1
ATOM 910 C C . HIS A 1 122 ? 5.711 11.602 -3.781 1 98.88 122 HIS A C 1
ATOM 912 O O . HIS A 1 122 ? 5.219 10.945 -4.699 1 98.88 122 HIS A O 1
ATOM 918 N N . ILE A 1 123 ? 6.879 12.078 -3.898 1 98.81 123 ILE A N 1
ATOM 919 C CA . ILE A 1 123 ? 7.656 12.031 -5.133 1 98.81 123 ILE A CA 1
ATOM 920 C C . ILE A 1 123 ? 8.133 10.602 -5.395 1 98.81 123 ILE A C 1
ATOM 922 O O . ILE A 1 123 ? 8.32 10.203 -6.543 1 98.81 123 ILE A O 1
ATOM 926 N N . ALA A 1 124 ? 8.375 9.836 -4.344 1 97.44 124 ALA A N 1
ATOM 927 C CA . ALA A 1 124 ? 8.672 8.414 -4.496 1 97.44 124 ALA A CA 1
ATOM 928 C C . ALA A 1 124 ? 7.41 7.621 -4.848 1 97.44 124 ALA A C 1
ATOM 930 O O . ALA A 1 124 ? 6.348 7.848 -4.258 1 97.44 124 ALA A O 1
ATOM 931 N N . GLN A 1 125 ? 7.461 6.652 -5.672 1 96.56 125 GLN A N 1
ATOM 932 C CA . GLN A 1 125 ? 6.324 5.957 -6.266 1 96.56 125 GLN A CA 1
ATOM 933 C C . GLN A 1 125 ? 5.547 5.172 -5.211 1 96.56 125 GLN A C 1
ATOM 935 O O . GLN A 1 125 ? 4.324 5.047 -5.301 1 96.56 125 GLN A O 1
ATOM 940 N N . HIS A 1 126 ? 6.207 4.629 -4.199 1 96.81 126 HIS A N 1
ATOM 941 C CA . HIS A 1 126 ? 5.52 3.809 -3.203 1 96.81 126 HIS A CA 1
ATOM 942 C C . HIS A 1 126 ? 5.23 4.609 -1.938 1 96.81 126 HIS A C 1
ATOM 944 O O . HIS A 1 126 ? 4.812 4.043 -0.924 1 96.81 126 HIS A O 1
ATOM 950 N N . GLY A 1 127 ? 5.527 5.965 -1.979 1 97.56 127 GLY A N 1
ATOM 951 C CA . GLY A 1 127 ? 5.328 6.766 -0.782 1 97.56 127 GLY A CA 1
ATOM 952 C C . GLY A 1 127 ? 6.09 6.242 0.42 1 97.56 127 GLY A C 1
ATOM 953 O O . GLY A 1 127 ? 7.281 5.941 0.321 1 97.56 127 GLY A O 1
ATOM 954 N N . LEU A 1 128 ? 5.359 6.184 1.499 1 97.44 128 LEU A N 1
ATOM 955 C CA . LEU A 1 128 ? 6 5.773 2.744 1 97.44 128 LEU A CA 1
ATOM 956 C C . LEU A 1 128 ? 5.617 4.344 3.107 1 97.44 128 LEU A C 1
ATOM 958 O O . LEU A 1 128 ? 5.492 4.008 4.289 1 97.44 128 LEU A O 1
ATOM 962 N N . ALA A 1 129 ? 5.398 3.475 2.105 1 95.06 129 ALA A N 1
ATOM 963 C CA . ALA A 1 129 ? 4.953 2.1 2.305 1 95.06 129 ALA A CA 1
ATOM 964 C C . ALA A 1 129 ? 5.93 1.329 3.189 1 95.06 129 ALA A C 1
ATOM 966 O O . ALA A 1 129 ? 5.547 0.358 3.848 1 95.06 129 ALA A O 1
ATOM 967 N N . SER A 1 130 ? 7.199 1.688 3.205 1 88.75 130 SER A N 1
ATOM 968 C CA . SER A 1 130 ? 8.148 1.007 4.074 1 88.75 130 SER A CA 1
ATOM 969 C C . SER A 1 130 ? 8.961 2.004 4.891 1 88.75 130 SER A C 1
ATOM 971 O O . SER A 1 130 ? 10.07 1.695 5.336 1 88.75 130 SER A O 1
ATOM 973 N N . ALA A 1 131 ? 8.422 3.141 4.977 1 84.81 131 ALA A N 1
ATOM 974 C CA . ALA A 1 131 ? 9.172 4.172 5.691 1 84.81 131 ALA A CA 1
ATOM 975 C C . ALA A 1 131 ? 8.398 4.672 6.906 1 84.81 131 ALA A C 1
ATOM 977 O O . ALA A 1 131 ? 7.18 4.855 6.84 1 84.81 131 ALA A O 1
ATOM 978 N N . GLY A 1 132 ? 9.133 4.719 7.98 1 83.88 132 GLY A N 1
ATOM 979 C CA . GLY A 1 132 ? 8.609 5.316 9.195 1 83.88 132 GLY A CA 1
ATOM 980 C C . GLY A 1 132 ? 9.188 6.691 9.484 1 83.88 132 GLY A C 1
ATOM 981 O O . GLY A 1 132 ? 9.453 7.461 8.562 1 83.88 132 GLY A O 1
ATOM 982 N N . CYS A 1 133 ? 9.266 6.941 10.742 1 79.5 133 CYS A N 1
ATOM 983 C CA . CYS A 1 133 ? 9.898 8.195 11.133 1 79.5 133 CYS A CA 1
ATOM 984 C C . CYS A 1 133 ? 11.383 8.203 10.789 1 79.5 133 CYS A C 1
ATOM 986 O O . CYS A 1 133 ? 12.031 7.156 10.836 1 79.5 133 CYS A O 1
ATOM 988 N N . VAL A 1 134 ? 11.938 9.258 10.383 1 75.75 134 VAL A N 1
ATOM 989 C CA . VAL A 1 134 ? 13.328 9.422 9.984 1 75.75 134 VAL A CA 1
ATOM 990 C C . VAL A 1 134 ? 14.25 8.969 11.117 1 75.75 134 VAL A C 1
ATOM 992 O O . VAL A 1 134 ? 15.312 8.383 10.867 1 75.75 134 VAL A O 1
ATOM 995 N N . THR A 1 135 ? 13.953 9.055 12.328 1 59.62 135 THR A N 1
ATOM 996 C CA . THR A 1 135 ? 14.828 8.852 13.477 1 59.62 135 THR A CA 1
ATOM 997 C C . THR A 1 135 ? 15.031 7.363 13.742 1 59.62 135 THR A C 1
ATOM 999 O O . THR A 1 135 ? 15.945 6.977 14.477 1 59.62 135 THR A O 1
ATOM 1002 N N . THR A 1 136 ? 14.305 6.418 13.328 1 55.22 136 THR A N 1
ATOM 1003 C CA . THR A 1 136 ? 14.32 5.039 13.805 1 55.22 136 THR A CA 1
ATOM 1004 C C . THR A 1 136 ? 14.953 4.117 12.773 1 55.22 136 THR A C 1
ATOM 1006 O O . THR A 1 136 ? 15.383 3.01 13.102 1 55.22 136 THR A O 1
ATOM 1009 N N . GLY A 1 137 ? 15.336 4.605 11.555 1 56.38 137 GLY A N 1
ATOM 1010 C CA . GLY A 1 137 ? 15.688 3.508 10.672 1 56.38 137 GLY A CA 1
ATOM 1011 C C . GLY A 1 137 ? 16.766 3.875 9.664 1 56.38 137 GLY A C 1
ATOM 1012 O O . GLY A 1 137 ? 17.109 5.047 9.516 1 56.38 137 GLY A O 1
ATOM 1013 N N . SER A 1 138 ? 17.672 2.885 9.312 1 56.31 138 SER A N 1
ATOM 1014 C CA . SER A 1 138 ? 18.781 3.031 8.359 1 56.31 138 SER A CA 1
ATOM 1015 C C . SER A 1 138 ? 18.266 3.133 6.93 1 56.31 138 SER A C 1
ATOM 1017 O O . SER A 1 138 ? 19.016 3.447 6.012 1 56.31 138 SER A O 1
ATOM 1019 N N . GLY A 1 139 ? 16.922 3.283 6.727 1 74.75 139 GLY A N 1
ATOM 1020 C CA . GLY A 1 139 ? 16.547 3.289 5.316 1 74.75 139 GLY A CA 1
ATOM 1021 C C . GLY A 1 139 ? 15.258 4.027 5.039 1 74.75 139 GLY A C 1
ATOM 1022 O O . GLY A 1 139 ? 14.469 4.281 5.957 1 74.75 139 GLY A O 1
ATOM 1023 N N . GLY A 1 140 ? 15.281 4.496 3.719 1 88.56 140 GLY A N 1
ATOM 1024 C CA . GLY A 1 140 ? 14.141 5.348 3.434 1 88.56 140 GLY A CA 1
ATOM 1025 C C . GLY A 1 140 ? 13.609 5.18 2.021 1 88.56 140 GLY A C 1
ATOM 1026 O O . GLY A 1 140 ? 14.195 4.457 1.214 1 88.56 140 GLY A O 1
ATOM 1027 N N . GLU A 1 141 ? 12.492 5.859 1.781 1 94.44 141 GLU A N 1
ATOM 1028 C CA . GLU A 1 141 ? 11.695 5.742 0.566 1 94.44 141 GLU A CA 1
ATOM 1029 C C . GLU A 1 141 ? 12.461 6.254 -0.651 1 94.44 141 GLU A C 1
ATOM 1031 O O . GLU A 1 141 ? 12.133 5.91 -1.788 1 94.44 141 GLU A O 1
ATOM 1036 N N . CYS A 1 142 ? 13.555 7.027 -0.395 1 96.62 142 CYS A N 1
ATOM 1037 C CA . CYS A 1 142 ? 14.281 7.602 -1.521 1 96.62 142 CYS A CA 1
ATOM 1038 C C . CYS A 1 142 ? 15.711 7.078 -1.572 1 96.62 142 CYS A C 1
ATOM 1040 O O . CYS A 1 142 ? 16.594 7.738 -2.107 1 96.62 142 CYS A O 1
ATOM 1042 N N . ASP A 1 143 ? 15.938 5.879 -1.038 1 95 143 ASP A N 1
ATOM 1043 C CA . ASP A 1 143 ? 17.266 5.27 -1.068 1 95 143 ASP A CA 1
ATOM 1044 C C . ASP A 1 143 ? 17.656 4.883 -2.492 1 95 143 ASP A C 1
ATOM 1046 O O . ASP A 1 143 ? 18.844 4.762 -2.803 1 95 143 ASP A O 1
ATOM 1050 N N . SER A 1 144 ? 16.672 4.625 -3.336 1 94 144 SER A N 1
ATOM 1051 C CA . SER A 1 144 ? 16.906 4.41 -4.758 1 94 144 SER A CA 1
ATOM 1052 C C . SER A 1 144 ? 16.234 5.477 -5.605 1 94 144 SER A C 1
ATOM 1054 O O . SER A 1 144 ? 15.039 5.75 -5.426 1 94 144 SER A O 1
ATOM 1056 N N . LEU A 1 145 ? 16.969 6.02 -6.523 1 95.06 145 LEU A N 1
ATOM 1057 C CA . LEU A 1 145 ? 16.406 7.051 -7.395 1 95.06 145 LEU A CA 1
ATOM 1058 C C . LEU A 1 145 ? 15.445 6.441 -8.406 1 95.06 145 LEU A C 1
ATOM 1060 O O . LEU A 1 145 ? 14.664 7.16 -9.039 1 95.06 145 LEU A O 1
ATOM 1064 N N . ASN A 1 146 ? 15.438 5.113 -8.555 1 92.81 146 ASN A N 1
ATOM 1065 C CA . ASN A 1 146 ? 14.57 4.438 -9.516 1 92.81 146 ASN A CA 1
ATOM 1066 C C . ASN A 1 146 ? 13.094 4.633 -9.172 1 92.81 146 ASN A C 1
ATOM 1068 O O . ASN A 1 146 ? 12.234 4.543 -10.047 1 92.81 146 ASN A O 1
ATOM 1072 N N . VAL A 1 147 ? 12.82 4.941 -7.941 1 94.62 147 VAL A N 1
ATOM 1073 C CA . VAL A 1 147 ? 11.43 5.047 -7.52 1 94.62 147 VAL A CA 1
ATOM 1074 C C . VAL A 1 147 ? 11 6.512 -7.516 1 94.62 147 VAL A C 1
ATOM 1076 O O . VAL A 1 147 ? 9.852 6.828 -7.195 1 94.62 147 VAL A O 1
ATOM 1079 N N . VAL A 1 148 ? 11.914 7.395 -7.758 1 96.88 148 VAL A N 1
ATOM 1080 C CA . VAL A 1 148 ? 11.625 8.82 -7.82 1 96.88 148 VAL A CA 1
ATOM 1081 C C . VAL A 1 148 ? 11.383 9.242 -9.273 1 96.88 148 VAL A C 1
ATOM 1083 O O . VAL A 1 148 ? 12.305 9.703 -9.945 1 96.88 148 VAL A O 1
ATOM 1086 N N . ASN A 1 149 ? 10.188 9.078 -9.742 1 95.5 149 ASN A N 1
ATOM 1087 C CA . ASN A 1 149 ? 9.836 9.234 -11.156 1 95.5 149 ASN A CA 1
ATOM 1088 C C . ASN A 1 149 ? 8.945 10.453 -11.375 1 95.5 149 ASN A C 1
ATOM 1090 O O . ASN A 1 149 ? 7.75 10.414 -11.078 1 95.5 149 ASN A O 1
ATOM 1094 N N . VAL A 1 150 ? 9.523 11.5 -11.969 1 98.5 150 VAL A N 1
ATOM 1095 C CA . VAL A 1 150 ? 8.844 12.773 -12.172 1 98.5 150 VAL A CA 1
ATOM 1096 C C . VAL A 1 150 ? 7.637 12.578 -13.086 1 98.5 150 VAL A C 1
ATOM 1098 O O . VAL A 1 150 ? 6.543 13.07 -12.797 1 98.5 150 VAL A O 1
ATOM 1101 N N . GLN A 1 151 ? 7.781 11.828 -14.133 1 97.75 151 GLN A N 1
ATOM 1102 C CA . GLN A 1 151 ? 6.719 11.656 -15.117 1 97.75 151 GLN A CA 1
ATOM 1103 C C . GLN A 1 151 ? 5.512 10.953 -14.508 1 97.75 151 GLN A C 1
ATOM 1105 O O . GLN A 1 151 ? 4.371 11.367 -14.727 1 97.75 151 GLN A O 1
ATOM 1110 N N . ASP A 1 152 ? 5.75 9.922 -13.766 1 96.69 152 ASP A N 1
ATOM 1111 C CA . ASP A 1 152 ? 4.664 9.203 -13.102 1 96.69 152 ASP A CA 1
ATOM 1112 C C . ASP A 1 152 ? 3.957 10.102 -12.086 1 96.69 152 ASP A C 1
ATOM 1114 O O . ASP A 1 152 ? 2.729 10.078 -11.984 1 96.69 152 ASP A O 1
ATOM 1118 N N . CYS A 1 153 ? 4.734 10.828 -11.352 1 98.56 153 CYS A N 1
ATOM 1119 C CA . CYS A 1 153 ? 4.172 11.758 -10.375 1 98.56 153 CYS A CA 1
ATOM 1120 C C . CYS A 1 153 ? 3.25 12.758 -11.047 1 98.56 153 CYS A C 1
ATOM 1122 O O . CYS A 1 153 ? 2.098 12.922 -10.641 1 98.56 153 CYS A O 1
ATOM 1124 N N . VAL A 1 154 ? 3.729 13.344 -12.117 1 98.88 154 VAL A N 1
ATOM 1125 C CA . VAL A 1 154 ? 2.982 14.359 -12.852 1 98.88 154 VAL A CA 1
ATOM 1126 C C . VAL A 1 154 ? 1.703 13.75 -13.422 1 98.88 154 VAL A C 1
ATOM 1128 O O . VAL A 1 154 ? 0.624 14.328 -13.305 1 98.88 154 VAL A O 1
ATOM 1131 N N . ARG A 1 155 ? 1.803 12.586 -13.977 1 98.81 155 ARG A N 1
ATOM 1132 C CA . ARG A 1 155 ? 0.65 11.922 -14.57 1 98.81 155 ARG A CA 1
ATOM 1133 C C . ARG A 1 155 ? -0.442 11.68 -13.531 1 98.81 155 ARG A C 1
ATOM 1135 O O . ARG A 1 155 ? -1.605 12.016 -13.766 1 98.81 155 ARG A O 1
ATOM 1142 N N . VAL A 1 156 ? -0.082 11.125 -12.453 1 98.81 156 VAL A N 1
ATOM 1143 C CA . VAL A 1 156 ? -1.053 10.75 -11.43 1 98.81 156 VAL A CA 1
ATOM 1144 C C . VAL A 1 156 ? -1.698 12.008 -10.852 1 98.81 156 VAL A C 1
ATOM 1146 O O . VAL A 1 156 ? -2.9 12.023 -10.578 1 98.81 156 VAL A O 1
ATOM 1149 N N . ILE A 1 157 ? -0.938 13.07 -10.648 1 98.88 157 ILE A N 1
ATOM 1150 C CA . ILE A 1 157 ? -1.49 14.328 -10.164 1 98.88 157 ILE A CA 1
ATOM 1151 C C . ILE A 1 157 ? -2.529 14.852 -11.148 1 98.88 157 ILE A C 1
ATOM 1153 O O . ILE A 1 157 ? -3.652 15.188 -10.758 1 98.88 157 ILE A O 1
ATOM 1157 N N . ASN A 1 158 ? -2.148 14.852 -12.391 1 98.75 158 ASN A N 1
ATOM 1158 C CA . ASN A 1 158 ? -3.039 15.406 -13.406 1 98.75 158 ASN A CA 1
ATOM 1159 C C . ASN A 1 158 ? -4.32 14.586 -13.531 1 98.75 158 ASN A C 1
ATOM 1161 O O . ASN A 1 158 ? -5.387 15.141 -13.812 1 98.75 158 ASN A O 1
ATOM 1165 N N . GLU A 1 159 ? -4.238 13.32 -13.297 1 98.75 159 GLU A N 1
ATOM 1166 C CA . GLU A 1 159 ? -5.391 12.438 -13.406 1 98.75 159 GLU A CA 1
ATOM 1167 C C . GLU A 1 159 ? -6.266 12.516 -12.156 1 98.75 159 GLU A C 1
ATOM 1169 O O . GLU A 1 159 ? -7.387 12 -12.148 1 98.75 159 GLU A O 1
ATOM 1174 N N . ASN A 1 160 ? -5.785 13.141 -11.109 1 98.81 160 ASN A N 1
ATOM 1175 C CA . ASN A 1 160 ? -6.488 13.102 -9.836 1 98.81 160 ASN A CA 1
ATOM 1176 C C . ASN A 1 160 ? -6.457 14.453 -9.141 1 98.81 160 ASN A C 1
ATOM 1178 O O . ASN A 1 160 ? -6.176 14.539 -7.941 1 98.81 160 ASN A O 1
ATOM 1182 N N . ARG A 1 161 ? -6.711 15.562 -9.812 1 98.06 161 ARG A N 1
ATOM 1183 C CA . ARG A 1 161 ? -6.625 16.938 -9.32 1 98.06 161 ARG A CA 1
ATOM 1184 C C . ARG A 1 161 ? -7.695 17.203 -8.273 1 98.06 161 ARG A C 1
ATOM 1186 O O . ARG A 1 161 ? -7.594 18.172 -7.512 1 98.06 161 ARG A O 1
ATOM 1193 N N . ASP A 1 162 ? -8.68 16.328 -8.25 1 97.31 162 ASP A N 1
ATOM 1194 C CA . ASP A 1 162 ? -9.766 16.5 -7.293 1 97.31 162 ASP A CA 1
ATOM 1195 C C . ASP A 1 162 ? -9.305 16.156 -5.875 1 97.31 162 ASP A C 1
ATOM 1197 O O . ASP A 1 162 ? -9.898 16.625 -4.898 1 97.31 162 ASP A O 1
ATOM 1201 N N . MET A 1 163 ? -8.227 15.375 -5.762 1 98.31 163 MET A N 1
ATOM 1202 C CA . MET A 1 163 ? -7.824 14.906 -4.438 1 98.31 163 MET A CA 1
ATOM 1203 C C . MET A 1 163 ? -6.355 15.227 -4.172 1 98.31 163 MET A C 1
ATOM 1205 O O . MET A 1 163 ? -5.969 15.492 -3.031 1 98.31 163 MET A O 1
ATOM 1209 N N . ILE A 1 164 ? -5.57 15.188 -5.184 1 98.88 164 ILE A N 1
ATOM 1210 C CA . ILE A 1 164 ? -4.156 15.492 -5.004 1 98.88 164 ILE A CA 1
ATOM 1211 C C . ILE A 1 164 ? -3.936 17 -5.117 1 98.88 164 ILE A C 1
ATOM 1213 O O . ILE A 1 164 ? -4.184 17.594 -6.172 1 98.88 164 ILE A O 1
ATOM 1217 N N . VAL A 1 165 ? -3.322 17.578 -4.062 1 98.75 165 VAL A N 1
ATOM 1218 C CA . VAL A 1 165 ? -3.299 19.047 -3.98 1 98.75 165 VAL A CA 1
ATOM 1219 C C . VAL A 1 165 ? -1.854 19.531 -3.979 1 98.75 165 VAL A C 1
ATOM 1221 O O . VAL A 1 165 ? -1.604 20.734 -3.943 1 98.75 165 VAL A O 1
ATOM 1224 N N . GLY A 1 166 ? -0.913 18.656 -4.008 1 98.88 166 GLY A N 1
ATOM 1225 C CA . GLY A 1 166 ? 0.498 19 -3.998 1 98.88 166 GLY A CA 1
ATOM 1226 C C . GLY A 1 166 ? 1.414 17.797 -3.957 1 98.88 166 GLY A C 1
ATOM 1227 O O . GLY A 1 166 ? 0.974 16.672 -4.188 1 98.88 166 GLY A O 1
ATOM 1228 N N . ILE A 1 167 ? 2.703 18.047 -3.736 1 98.94 167 ILE A N 1
ATOM 1229 C CA . ILE A 1 167 ? 3.723 17 -3.689 1 98.94 167 ILE A CA 1
ATOM 1230 C C . ILE A 1 167 ? 4.449 17.047 -2.348 1 98.94 167 ILE A C 1
ATOM 1232 O O . ILE A 1 167 ? 4.691 18.125 -1.804 1 98.94 167 ILE A O 1
ATOM 1236 N N . LYS A 1 168 ? 4.707 15.945 -1.775 1 98.94 168 LYS A N 1
ATOM 1237 C CA . LYS A 1 168 ? 5.52 15.82 -0.571 1 98.94 168 LYS A CA 1
ATOM 1238 C C . LYS A 1 168 ? 6.91 15.281 -0.9 1 98.94 168 LYS A C 1
ATOM 1240 O O . LYS A 1 168 ? 7.047 14.359 -1.714 1 98.94 168 LYS A O 1
ATOM 1245 N N . VAL A 1 169 ? 7.918 15.797 -0.274 1 98.81 169 VAL A N 1
ATOM 1246 C CA . VAL A 1 169 ? 9.266 15.242 -0.3 1 98.81 169 VAL A CA 1
ATOM 1247 C C . VAL A 1 169 ? 9.898 15.344 1.089 1 98.81 169 VAL A C 1
ATOM 1249 O O . VAL A 1 169 ? 9.617 16.281 1.836 1 98.81 169 VAL A O 1
ATOM 1252 N N . ARG A 1 170 ? 10.672 14.359 1.493 1 97.69 170 ARG A N 1
ATOM 1253 C CA . ARG A 1 170 ? 11.43 14.414 2.736 1 97.69 170 ARG A CA 1
ATOM 1254 C C . ARG A 1 170 ? 12.93 14.516 2.457 1 97.69 170 ARG A C 1
ATOM 1256 O O . ARG A 1 170 ? 13.5 13.633 1.809 1 97.69 170 ARG A O 1
ATOM 1263 N N . LEU A 1 171 ? 13.461 15.586 2.887 1 97.06 171 LEU A N 1
ATOM 1264 C CA . LEU A 1 171 ? 14.906 15.773 2.855 1 97.06 171 LEU A CA 1
ATOM 1265 C C . LEU A 1 171 ? 15.523 15.477 4.219 1 97.06 171 LEU A C 1
ATOM 1267 O O . LEU A 1 171 ? 15.469 16.297 5.129 1 97.06 171 LEU A O 1
ATOM 1271 N N . ALA A 1 172 ? 16.031 14.367 4.348 1 95.62 172 ALA A N 1
ATOM 1272 C CA . ALA A 1 172 ? 16.797 13.82 5.473 1 95.62 172 ALA A CA 1
ATOM 1273 C C . ALA A 1 172 ? 17.812 12.781 5 1 95.62 172 ALA A C 1
ATOM 1275 O O . ALA A 1 172 ? 17.5 11.953 4.141 1 95.62 172 ALA A O 1
ATOM 1276 N N . ALA A 1 173 ? 19.016 12.836 5.508 1 94.19 173 ALA A N 1
ATOM 1277 C CA . ALA A 1 173 ? 20.078 11.953 5.035 1 94.19 173 ALA A CA 1
ATOM 1278 C C . ALA A 1 173 ? 19.656 10.484 5.137 1 94.19 173 ALA A C 1
ATOM 1280 O O . ALA A 1 173 ? 19.844 9.719 4.191 1 94.19 173 ALA A O 1
ATOM 1281 N N . ALA A 1 174 ? 19 10.109 6.199 1 91.69 174 ALA A N 1
ATOM 1282 C CA . ALA A 1 174 ? 18.703 8.711 6.523 1 91.69 174 ALA A CA 1
ATOM 1283 C C . ALA A 1 174 ? 17.703 8.125 5.539 1 91.69 174 ALA A C 1
ATOM 1285 O O . ALA A 1 174 ? 17.672 6.906 5.34 1 91.69 174 ALA A O 1
ATOM 1286 N N . VAL A 1 175 ? 16.891 8.938 4.859 1 94.81 175 VAL A N 1
ATOM 1287 C CA . VAL A 1 175 ? 15.844 8.383 4.008 1 94.81 175 VAL A CA 1
ATOM 1288 C C . VAL A 1 175 ? 16.219 8.57 2.539 1 94.81 175 VAL A C 1
ATOM 1290 O O . VAL A 1 175 ? 15.398 8.32 1.649 1 94.81 175 VAL A O 1
ATOM 1293 N N . CYS A 1 176 ? 17.453 9.055 2.334 1 95.88 176 CYS A N 1
ATOM 1294 C CA . CYS A 1 176 ? 17.938 9.312 0.988 1 95.88 176 CYS A CA 1
ATOM 1295 C C . CYS A 1 176 ? 19.312 8.68 0.785 1 95.88 176 CYS A C 1
ATOM 1297 O O . CYS A 1 176 ? 20.219 9.312 0.241 1 95.88 176 CYS A O 1
ATOM 1299 N N . ASP A 1 177 ? 19.438 7.504 1.188 1 93.88 177 ASP A N 1
ATOM 1300 C CA . ASP A 1 177 ? 20.688 6.766 1.018 1 93.88 177 ASP A CA 1
ATOM 1301 C C . ASP A 1 177 ? 21.859 7.504 1.665 1 93.88 177 ASP A C 1
ATOM 1303 O O . ASP A 1 177 ? 22.859 7.789 1.005 1 93.88 177 ASP A O 1
ATOM 1307 N N . ASP A 1 178 ? 21.641 7.793 2.932 1 92.75 178 ASP A N 1
ATOM 1308 C CA . ASP A 1 178 ? 22.641 8.477 3.752 1 92.75 178 ASP A CA 1
ATOM 1309 C C . ASP A 1 178 ? 23.062 9.797 3.115 1 92.75 178 ASP A C 1
ATOM 1311 O O . ASP A 1 178 ? 24.25 10.133 3.092 1 92.75 178 ASP A O 1
ATOM 1315 N N . GLY A 1 179 ? 22.125 10.453 2.551 1 94.88 179 GLY A N 1
ATOM 1316 C CA . GLY A 1 179 ? 22.312 11.812 2.057 1 94.88 179 GLY A CA 1
ATOM 1317 C C . GLY A 1 179 ? 22.703 11.859 0.591 1 94.88 179 GLY A C 1
ATOM 1318 O O . GLY A 1 179 ? 22.609 12.914 -0.043 1 94.88 179 GLY A O 1
ATOM 1319 N N . LYS A 1 180 ? 23.109 10.703 -0.063 1 96.25 180 LYS A N 1
ATOM 1320 C CA . LYS A 1 180 ? 23.625 10.664 -1.425 1 96.25 180 LYS A CA 1
ATOM 1321 C C . LYS A 1 180 ? 22.578 11.117 -2.432 1 96.25 180 LYS A C 1
ATOM 1323 O O . LYS A 1 180 ? 22.906 11.742 -3.439 1 96.25 180 LYS A O 1
ATOM 1328 N N . ASN A 1 181 ? 21.281 10.836 -2.127 1 97.44 181 ASN A N 1
ATOM 1329 C CA . ASN A 1 181 ? 20.234 11.047 -3.119 1 97.44 181 ASN A CA 1
ATOM 1330 C C . ASN A 1 181 ? 19.469 12.344 -2.854 1 97.44 181 ASN A C 1
ATOM 1332 O O . ASN A 1 181 ? 18.625 12.742 -3.646 1 97.44 181 ASN A O 1
ATOM 1336 N N . GLU A 1 182 ? 19.75 13.109 -1.841 1 97.44 182 GLU A N 1
ATOM 1337 C CA . GLU A 1 182 ? 18.891 14.203 -1.38 1 97.44 182 GLU A CA 1
ATOM 1338 C C . GLU A 1 182 ? 18.766 15.289 -2.443 1 97.44 182 GLU A C 1
ATOM 1340 O O . GLU A 1 182 ? 17.656 15.742 -2.738 1 97.44 182 GLU A O 1
ATOM 1345 N N . GLU A 1 183 ? 19.891 15.68 -2.996 1 98.38 183 GLU A N 1
ATOM 1346 C CA . GLU A 1 183 ? 19.859 16.766 -3.971 1 98.38 183 GLU A CA 1
ATOM 1347 C C . GLU A 1 183 ? 19.016 16.391 -5.18 1 98.38 183 GLU A C 1
ATOM 1349 O O . GLU A 1 183 ? 18.172 17.172 -5.621 1 98.38 183 GLU A O 1
ATOM 1354 N N . GLU A 1 184 ? 19.25 15.219 -5.672 1 98.69 184 GLU A N 1
ATOM 1355 C CA . GLU A 1 184 ? 18.531 14.789 -6.867 1 98.69 184 GLU A CA 1
ATOM 1356 C C . GLU A 1 184 ? 17.047 14.609 -6.578 1 98.69 184 GLU A C 1
ATOM 1358 O O . GLU A 1 184 ? 16.188 14.984 -7.391 1 98.69 184 GLU A O 1
ATOM 1363 N N . VAL A 1 185 ? 16.719 14.023 -5.473 1 98.62 185 VAL A N 1
ATOM 1364 C CA . VAL A 1 185 ? 15.336 13.852 -5.059 1 98.62 185 VAL A CA 1
ATOM 1365 C C . VAL A 1 185 ? 14.648 15.211 -4.969 1 98.62 185 VAL A C 1
ATOM 1367 O O . VAL A 1 185 ? 13.523 15.375 -5.438 1 98.62 185 VAL A O 1
ATOM 1370 N N . TYR A 1 186 ? 15.344 16.188 -4.379 1 98.81 186 TYR A N 1
ATOM 1371 C CA . TYR A 1 186 ? 14.82 17.531 -4.215 1 98.81 186 TYR A CA 1
ATOM 1372 C C . TYR A 1 186 ? 14.586 18.203 -5.57 1 98.81 186 TYR A C 1
ATOM 1374 O O . TYR A 1 186 ? 13.523 18.781 -5.809 1 98.81 186 TYR A O 1
ATOM 1382 N N . ARG A 1 187 ? 15.555 18.062 -6.457 1 98.81 187 ARG A N 1
ATOM 1383 C CA . ARG A 1 187 ? 15.43 18.625 -7.797 1 98.81 187 ARG A CA 1
ATOM 1384 C C . ARG A 1 187 ? 14.219 18.047 -8.523 1 98.81 187 ARG A C 1
ATOM 1386 O O . ARG A 1 187 ? 13.453 18.797 -9.148 1 98.81 187 ARG A O 1
ATOM 1393 N N . ARG A 1 188 ? 14.023 16.781 -8.438 1 98.88 188 ARG A N 1
ATOM 1394 C CA . ARG A 1 188 ? 12.914 16.125 -9.117 1 98.88 188 ARG A CA 1
ATOM 1395 C C . ARG A 1 188 ? 11.57 16.531 -8.516 1 98.88 188 ARG A C 1
ATOM 1397 O O . ARG A 1 188 ? 10.594 16.719 -9.242 1 98.88 188 ARG A O 1
ATOM 1404 N N . ALA A 1 189 ? 11.531 16.703 -7.234 1 98.94 189 ALA A N 1
ATOM 1405 C CA . ALA A 1 189 ? 10.305 17.141 -6.582 1 98.94 189 ALA A CA 1
ATOM 1406 C C . ALA A 1 189 ? 9.945 18.562 -7.02 1 98.94 189 ALA A C 1
ATOM 1408 O O . ALA A 1 189 ? 8.781 18.844 -7.332 1 98.94 189 ALA A O 1
ATOM 1409 N N . LEU A 1 190 ? 10.961 19.422 -6.992 1 98.88 190 LEU A N 1
ATOM 1410 C CA . LEU A 1 190 ? 10.758 20.797 -7.445 1 98.88 190 LEU A CA 1
ATOM 1411 C C . LEU A 1 190 ? 10.266 20.828 -8.891 1 98.88 190 LEU A C 1
ATOM 1413 O O . LEU A 1 190 ? 9.344 21.562 -9.227 1 98.88 190 LEU A O 1
ATOM 1417 N N . GLU A 1 191 ? 10.875 20.031 -9.711 1 98.88 191 GLU A N 1
ATOM 1418 C CA . GLU A 1 191 ? 10.5 19.953 -11.117 1 98.88 191 GLU A CA 1
ATOM 1419 C C . GLU A 1 191 ? 9.047 19.516 -11.273 1 98.88 191 GLU A C 1
ATOM 1421 O O . GLU A 1 191 ? 8.273 20.156 -11.992 1 98.88 191 GLU A O 1
ATOM 1426 N N . ALA A 1 192 ? 8.672 18.453 -10.594 1 98.94 192 ALA A N 1
ATOM 1427 C CA . ALA A 1 192 ? 7.312 17.922 -10.68 1 98.94 192 ALA A CA 1
ATOM 1428 C C . ALA A 1 192 ? 6.301 18.969 -10.203 1 98.94 192 ALA A C 1
ATOM 1430 O O . ALA A 1 192 ? 5.262 19.172 -10.836 1 98.94 192 ALA A O 1
ATOM 1431 N N . ALA A 1 193 ? 6.598 19.594 -9.102 1 98.88 193 ALA A N 1
ATOM 1432 C CA . ALA A 1 193 ? 5.711 20.609 -8.555 1 98.88 193 ALA A CA 1
ATOM 1433 C C . ALA A 1 193 ? 5.523 21.766 -9.539 1 98.88 193 ALA A C 1
ATOM 1435 O O . ALA A 1 193 ? 4.414 22.281 -9.695 1 98.88 193 ALA A O 1
ATOM 1436 N N . ASN A 1 194 ? 6.617 22.125 -10.141 1 98.56 194 ASN A N 1
ATOM 1437 C CA . ASN A 1 194 ? 6.57 23.203 -11.117 1 98.56 194 ASN A CA 1
ATOM 1438 C C . ASN A 1 194 ? 5.723 22.812 -12.328 1 98.56 194 ASN A C 1
ATOM 1440 O O . ASN A 1 194 ? 4.902 23.609 -12.797 1 98.56 194 ASN A O 1
ATOM 1444 N N . ILE A 1 195 ? 5.891 21.625 -12.852 1 98.81 195 ILE A N 1
ATOM 1445 C CA . ILE A 1 195 ? 5.156 21.156 -14.016 1 98.81 195 ILE A CA 1
ATOM 1446 C C . ILE A 1 195 ? 3.66 21.125 -13.711 1 98.81 195 ILE A C 1
ATOM 1448 O O . ILE A 1 195 ? 2.844 21.562 -14.523 1 98.81 195 ILE A O 1
ATOM 1452 N N . CYS A 1 196 ? 3.303 20.688 -12.523 1 98.69 196 CYS A N 1
ATOM 1453 C CA . CYS A 1 196 ? 1.902 20.484 -12.164 1 98.69 196 CYS A CA 1
ATOM 1454 C C . CYS A 1 196 ? 1.305 21.781 -11.602 1 98.69 196 CYS A C 1
ATOM 1456 O O . CYS A 1 196 ? 0.089 21.875 -11.422 1 98.69 196 CYS A O 1
ATOM 1458 N N . GLN A 1 197 ? 2.168 22.734 -11.289 1 98.25 197 GLN A N 1
ATOM 1459 C CA . GLN A 1 197 ? 1.733 23.984 -10.656 1 98.25 197 GLN A CA 1
ATOM 1460 C C . GLN A 1 197 ? 0.967 23.703 -9.367 1 98.25 197 GLN A C 1
ATOM 1462 O O . GLN A 1 197 ? -0.143 24.203 -9.18 1 98.25 197 GLN A O 1
ATOM 1467 N N . VAL A 1 198 ? 1.517 22.906 -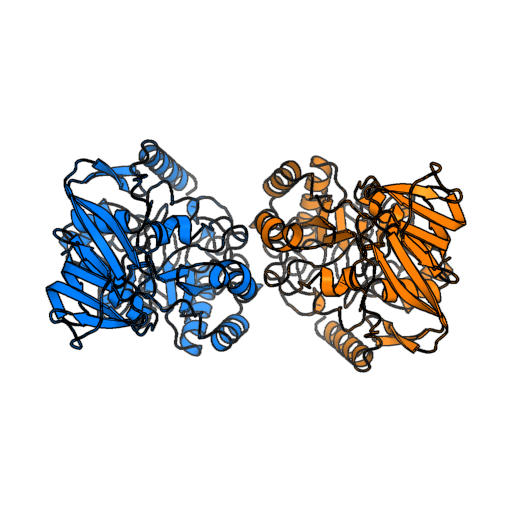8.531 1 98.69 198 VAL A N 1
ATOM 1468 C CA . VAL A 1 198 ? 0.996 22.609 -7.203 1 98.69 198 VAL A CA 1
ATOM 1469 C C . VAL A 1 198 ? 2.07 22.875 -6.152 1 98.69 198 VAL A C 1
ATOM 1471 O O . VAL A 1 198 ? 3.26 22.938 -6.473 1 98.69 198 VAL A O 1
ATOM 1474 N N . PRO A 1 199 ? 1.665 23.125 -4.91 1 98.81 199 PRO A N 1
ATOM 1475 C CA . PRO A 1 199 ? 2.66 23.359 -3.859 1 98.81 199 PRO A CA 1
ATOM 1476 C C . PRO A 1 199 ? 3.512 22.125 -3.574 1 98.81 199 PRO A C 1
ATOM 1478 O O . PRO A 1 199 ? 3.035 20.984 -3.723 1 98.81 199 PRO A O 1
ATOM 1481 N N . LEU A 1 200 ? 4.723 22.375 -3.217 1 98.94 200 LEU A N 1
ATOM 1482 C CA . LEU A 1 200 ? 5.621 21.375 -2.676 1 98.94 200 LEU A CA 1
ATOM 1483 C C . LEU A 1 200 ? 5.734 21.5 -1.159 1 98.94 200 LEU A C 1
ATOM 1485 O O . LEU A 1 200 ? 6.117 22.547 -0.648 1 98.94 200 LEU A O 1
ATOM 1489 N N . MET A 1 201 ? 5.316 20.484 -0.437 1 98.94 201 MET A N 1
ATOM 1490 C CA . MET A 1 201 ? 5.594 20.422 0.996 1 98.94 201 MET A CA 1
ATOM 1491 C C . MET A 1 201 ? 6.895 19.672 1.267 1 98.94 201 MET A C 1
ATOM 1493 O O . MET A 1 201 ? 7.043 18.516 0.886 1 98.94 201 MET A O 1
ATOM 1497 N N . THR A 1 202 ? 7.801 20.281 1.965 1 98.81 202 THR A N 1
ATOM 1498 C CA . THR A 1 202 ? 9.125 19.703 2.143 1 98.81 202 THR A CA 1
ATOM 1499 C C . THR A 1 202 ? 9.445 19.516 3.623 1 98.81 202 THR A C 1
ATOM 1501 O O . THR A 1 202 ? 9.414 20.469 4.398 1 98.81 202 THR A O 1
ATOM 1504 N N . HIS A 1 203 ? 9.586 18.266 4.012 1 98.25 203 HIS A N 1
ATOM 1505 C CA . HIS A 1 203 ? 10.273 17.953 5.262 1 98.25 203 HIS A CA 1
ATOM 1506 C C . HIS A 1 203 ? 11.766 18.234 5.152 1 98.25 203 HIS A C 1
ATOM 1508 O O . HIS A 1 203 ? 12.445 17.703 4.273 1 98.25 203 HIS A O 1
ATOM 1514 N N . HIS A 1 204 ? 12.297 19.078 5.969 1 97.25 204 HIS A N 1
ATOM 1515 C CA . HIS A 1 204 ? 13.711 19.422 5.984 1 97.25 204 HIS A CA 1
ATOM 1516 C C . HIS A 1 204 ? 14.281 19.359 7.398 1 97.25 204 HIS A C 1
ATOM 1518 O O . HIS A 1 204 ? 14.203 20.328 8.156 1 97.25 204 HIS A O 1
ATOM 1524 N N . ALA A 1 205 ? 14.773 18.266 7.742 1 93.81 205 ALA A N 1
ATOM 1525 C CA . ALA A 1 205 ? 15.414 18 9.031 1 93.81 205 ALA A CA 1
ATOM 1526 C C . ALA A 1 205 ? 16.5 16.938 8.891 1 93.81 205 ALA A C 1
ATOM 1528 O O . ALA A 1 205 ? 16.344 15.977 8.141 1 93.81 205 ALA A O 1
ATOM 1529 N N . MET A 1 206 ? 17.672 17.125 9.594 1 92.06 206 MET A N 1
ATOM 1530 C CA . MET A 1 206 ? 18.781 16.188 9.523 1 92.06 206 MET A CA 1
ATOM 1531 C C . MET A 1 206 ? 19.219 15.969 8.078 1 92.06 206 MET A C 1
ATOM 1533 O O . MET A 1 206 ? 19.438 14.828 7.66 1 92.06 206 MET A O 1
ATOM 1537 N N . SER A 1 207 ? 19.203 17.016 7.367 1 95.12 207 SER A N 1
ATOM 1538 C CA . SER A 1 207 ? 19.453 17.016 5.93 1 95.12 207 SER A CA 1
ATOM 1539 C C . SER A 1 207 ? 20.875 17.5 5.621 1 95.12 207 SER A C 1
ATOM 1541 O O . SER A 1 207 ? 21.438 18.297 6.371 1 95.12 207 SER A O 1
ATOM 1543 N N . THR A 1 208 ? 21.406 17 4.516 1 95.06 208 THR A N 1
ATOM 1544 C CA . THR A 1 208 ? 22.688 17.5 4.02 1 95.06 208 THR A CA 1
ATOM 1545 C C . THR A 1 208 ? 22.484 18.797 3.234 1 95.06 208 THR A C 1
ATOM 1547 O O . THR A 1 208 ? 23.453 19.5 2.943 1 95.06 208 THR A O 1
ATOM 1550 N N . ILE A 1 209 ? 21.234 19.141 2.945 1 96.88 209 ILE A N 1
ATOM 1551 C CA . ILE A 1 209 ? 20.906 20.359 2.211 1 96.88 209 ILE A CA 1
ATOM 1552 C C . ILE A 1 209 ? 20.75 21.516 3.188 1 96.88 209 ILE A C 1
ATOM 1554 O O . ILE A 1 209 ? 20.016 21.422 4.176 1 96.88 209 ILE A O 1
ATOM 1558 N N . GLY A 1 210 ? 21.406 22.609 2.945 1 95.5 210 GLY A N 1
ATOM 1559 C CA . GLY A 1 210 ? 21.312 23.781 3.785 1 95.5 210 GLY A CA 1
ATOM 1560 C C . GLY A 1 210 ? 20.094 24.641 3.465 1 95.5 210 GLY A C 1
ATOM 1561 O O . GLY A 1 210 ? 19.312 24.297 2.574 1 95.5 210 GLY A O 1
ATOM 1562 N N . HIS A 1 211 ? 19.984 25.766 4.168 1 96.81 211 HIS A N 1
ATOM 1563 C CA . HIS A 1 211 ? 18.828 26.641 3.98 1 96.81 211 HIS A CA 1
ATOM 1564 C C . HIS A 1 211 ? 18.953 27.438 2.689 1 96.81 211 HIS A C 1
ATOM 1566 O O . HIS A 1 211 ? 17.953 27.766 2.062 1 96.81 211 HIS A O 1
ATOM 1572 N N . GLY A 1 212 ? 20.172 27.734 2.334 1 94.88 212 GLY A N 1
ATOM 1573 C CA . GLY A 1 212 ? 20.438 28.578 1.177 1 94.88 212 GLY A CA 1
ATOM 1574 C C . GLY A 1 212 ? 21.359 27.938 0.168 1 94.88 212 GLY A C 1
ATOM 1575 O O . GLY A 1 212 ? 21.438 26.703 0.082 1 94.88 212 GLY A O 1
ATOM 1576 N N . GLY A 1 213 ? 21.938 28.766 -0.712 1 91.62 213 GLY A N 1
ATOM 1577 C CA . GLY A 1 213 ? 22.812 28.25 -1.751 1 91.62 213 GLY A CA 1
ATOM 1578 C C . GLY A 1 213 ? 22.094 27.953 -3.051 1 91.62 213 GLY A C 1
ATOM 1579 O O . GLY A 1 213 ? 20.984 28.438 -3.275 1 91.62 213 GLY A O 1
ATOM 1580 N N . LYS A 1 214 ? 22.734 27.234 -3.975 1 92.06 214 LYS A N 1
ATOM 1581 C CA . LYS A 1 214 ? 22.188 26.938 -5.293 1 92.06 214 LYS A CA 1
ATOM 1582 C C . LYS A 1 214 ? 20.906 26.109 -5.184 1 92.06 214 LYS A C 1
ATOM 1584 O O . LYS A 1 214 ? 19.969 26.312 -5.945 1 92.06 214 LYS A O 1
ATOM 1589 N N . LEU A 1 215 ? 20.906 25.203 -4.238 1 97.12 215 LEU A N 1
ATOM 1590 C CA . LEU A 1 215 ? 19.75 24.344 -3.965 1 97.12 215 LEU A CA 1
ATOM 1591 C C . LEU A 1 215 ? 19.5 24.219 -2.465 1 97.12 215 LEU A C 1
ATOM 1593 O O . LEU A 1 215 ? 19.891 23.234 -1.85 1 97.12 215 LEU A O 1
ATOM 1597 N N . GLY A 1 216 ? 18.844 25.234 -1.927 1 97.56 216 GLY A N 1
ATOM 1598 C CA . GLY A 1 216 ? 18.594 25.281 -0.493 1 97.56 216 GLY A CA 1
ATOM 1599 C C . GLY A 1 216 ? 17.141 25.078 -0.125 1 97.56 216 GLY A C 1
ATOM 1600 O O . GLY A 1 216 ? 16.266 25.203 -0.977 1 97.56 216 GLY A O 1
ATOM 1601 N N . CYS A 1 217 ? 16.844 24.766 1.128 1 98.06 217 CYS A N 1
ATOM 1602 C CA . CYS A 1 217 ? 15.508 24.641 1.69 1 98.06 217 CYS A CA 1
ATOM 1603 C C . CYS A 1 217 ? 15.391 25.422 2.994 1 98.06 217 CYS A C 1
ATOM 1605 O O . CYS A 1 217 ? 16.078 25.125 3.965 1 98.06 217 CYS A O 1
ATOM 1607 N N . PRO A 1 218 ? 14.727 26.469 2.992 1 98.06 218 PRO A N 1
ATOM 1608 C CA . PRO A 1 218 ? 13.641 26.797 2.062 1 98.06 218 PRO A CA 1
ATOM 1609 C C . PRO A 1 218 ? 14.102 27.703 0.924 1 98.06 218 PRO A C 1
ATOM 1611 O O . PRO A 1 218 ? 13.273 28.203 0.16 1 98.06 218 PRO A O 1
ATOM 1614 N N . GLY A 1 219 ? 15.344 27.922 0.73 1 98.06 219 GLY A N 1
ATOM 1615 C CA . GLY A 1 219 ? 15.867 28.891 -0.222 1 98.06 219 GLY A CA 1
ATOM 1616 C C . GLY A 1 219 ? 15.344 28.688 -1.632 1 98.06 219 GLY A C 1
ATOM 1617 O O . GLY A 1 219 ? 15.188 29.641 -2.391 1 98.06 219 GLY A O 1
ATOM 1618 N N . SER A 1 220 ? 15.07 27.469 -2.035 1 98.5 220 SER A N 1
ATOM 1619 C CA . SER A 1 220 ? 14.672 27.141 -3.404 1 98.5 220 SER A CA 1
ATOM 1620 C C . SER A 1 220 ? 13.172 26.906 -3.508 1 98.5 220 SER A C 1
ATOM 1622 O O . SER A 1 220 ? 12.664 26.578 -4.578 1 98.5 220 SER A O 1
ATOM 1624 N N . LEU A 1 221 ? 12.43 27.047 -2.438 1 98.75 221 LEU A N 1
ATOM 1625 C CA . LEU A 1 221 ? 10.977 26.891 -2.461 1 98.75 221 LEU A CA 1
ATOM 1626 C C . LEU A 1 221 ? 10.305 28.109 -3.074 1 98.75 221 LEU A C 1
ATOM 1628 O O . LEU A 1 221 ? 10.789 29.234 -2.91 1 98.75 221 LEU A O 1
ATOM 1632 N N . ARG A 1 222 ? 9.219 27.906 -3.748 1 97.69 222 ARG A N 1
ATOM 1633 C CA . ARG A 1 222 ? 8.461 28.953 -4.422 1 97.69 222 ARG A CA 1
ATOM 1634 C C . ARG A 1 222 ? 7.328 29.469 -3.537 1 97.69 222 ARG A C 1
ATOM 1636 O O . ARG A 1 222 ? 7.02 28.859 -2.506 1 97.69 222 ARG A O 1
ATOM 1643 N N . THR A 1 223 ? 6.785 30.609 -4.02 1 98.25 223 THR A N 1
ATOM 1644 C CA . THR A 1 223 ? 5.559 31.094 -3.396 1 98.25 223 THR A CA 1
ATOM 1645 C C . THR A 1 223 ? 4.5 29.984 -3.365 1 98.25 223 THR A C 1
ATOM 1647 O O . THR A 1 223 ? 4.242 29.344 -4.379 1 98.25 223 THR A O 1
ATOM 1650 N N . GLY A 1 224 ? 3.961 29.734 -2.184 1 98.38 224 GLY A N 1
ATOM 1651 C CA . GLY A 1 224 ? 2.906 28.75 -2.055 1 98.38 224 GLY A CA 1
ATOM 1652 C C . GLY A 1 224 ? 3.414 27.391 -1.597 1 98.38 224 GLY A C 1
ATOM 1653 O O . GLY A 1 224 ? 2.633 26.547 -1.142 1 98.38 224 GLY A O 1
ATOM 1654 N N . ASP A 1 225 ? 4.727 27.156 -1.758 1 98.88 225 ASP A N 1
ATOM 1655 C CA . ASP A 1 225 ? 5.312 25.938 -1.207 1 98.88 225 ASP A CA 1
ATOM 1656 C C . ASP A 1 225 ? 5.277 25.953 0.319 1 98.88 225 ASP A C 1
ATOM 1658 O O . ASP A 1 225 ? 5.051 27 0.929 1 98.88 225 ASP A O 1
ATOM 1662 N N . ILE A 1 226 ? 5.43 24.781 0.889 1 98.94 226 ILE A N 1
ATOM 1663 C CA . ILE A 1 226 ? 5.285 24.625 2.334 1 98.94 226 ILE A CA 1
ATOM 1664 C C . ILE A 1 226 ? 6.562 24.031 2.924 1 98.94 226 ILE A C 1
ATOM 1666 O O . ILE A 1 226 ? 6.973 22.938 2.551 1 98.94 226 ILE A O 1
ATOM 1670 N N . TYR A 1 227 ? 7.234 24.797 3.77 1 98.81 227 TYR A N 1
ATOM 1671 C CA . TYR A 1 227 ? 8.297 24.312 4.641 1 98.81 227 TYR A CA 1
ATOM 1672 C C . TYR A 1 227 ? 7.73 23.766 5.945 1 98.81 227 TYR A C 1
ATOM 1674 O O . TYR A 1 227 ? 7.293 24.531 6.809 1 98.81 227 TYR A O 1
ATOM 1682 N N . THR A 1 228 ? 7.758 22.406 6.113 1 98.62 228 THR A N 1
ATOM 1683 C CA . THR A 1 228 ? 7.098 21.844 7.285 1 98.62 228 THR A CA 1
ATOM 1684 C C . THR A 1 228 ? 8.125 21.438 8.336 1 98.62 228 THR A C 1
ATOM 1686 O O . THR A 1 228 ? 9.328 21.422 8.07 1 98.62 228 THR A O 1
ATOM 1689 N N . HIS A 1 229 ? 7.652 21.203 9.562 1 98.19 229 HIS A N 1
ATOM 1690 C CA . HIS A 1 229 ? 8.484 20.938 10.734 1 98.19 229 HIS A CA 1
ATOM 1691 C C . HIS A 1 229 ? 9.359 22.141 11.07 1 98.19 229 HIS A C 1
ATOM 1693 O O . HIS A 1 229 ? 10.562 22 11.281 1 98.19 229 HIS A O 1
ATOM 1699 N N . CYS A 1 230 ? 8.773 23.266 11.078 1 98.31 230 CYS A N 1
ATOM 1700 C CA . CYS A 1 230 ? 9.578 24.484 11.125 1 98.31 230 CYS A CA 1
ATOM 1701 C C . CYS A 1 230 ? 10.172 24.688 12.516 1 98.31 230 CYS A C 1
ATOM 1703 O O . CYS A 1 230 ? 11.125 25.453 12.688 1 98.31 230 CYS A O 1
ATOM 1705 N N . PHE A 1 231 ? 9.648 23.969 13.539 1 98.38 231 PHE A N 1
ATOM 1706 C CA . PHE A 1 231 ? 10.141 24.188 14.898 1 98.38 231 PHE A CA 1
ATOM 1707 C C . PHE A 1 231 ? 10.961 23.016 15.383 1 98.38 231 PHE A C 1
ATOM 1709 O O . PHE A 1 231 ? 11.141 22.828 16.594 1 98.38 231 PHE A O 1
ATOM 1716 N N . HIS A 1 232 ? 11.445 22.203 14.492 1 96.12 232 HIS A N 1
ATOM 1717 C CA . HIS A 1 232 ? 12.266 21.062 14.93 1 96.12 232 HIS A CA 1
ATOM 1718 C C . HIS A 1 232 ? 13.586 21.547 15.516 1 96.12 232 HIS A C 1
ATOM 1720 O O . HIS A 1 232 ? 14.016 22.672 15.273 1 96.12 232 HIS A O 1
ATOM 1726 N N . GLY A 1 233 ? 14.242 20.625 16.219 1 92.62 233 GLY A N 1
ATOM 1727 C CA . GLY A 1 233 ? 15.438 21.016 16.953 1 92.62 233 GLY A CA 1
ATOM 1728 C C . GLY A 1 233 ? 16.719 20.547 16.297 1 92.62 233 GLY A C 1
ATOM 1729 O O . GLY A 1 233 ? 17.812 20.734 16.859 1 92.62 233 GLY A O 1
ATOM 1730 N N . TYR A 1 234 ? 16.594 19.906 15.102 1 87.56 234 TYR A N 1
ATOM 1731 C CA . TYR A 1 234 ? 17.75 19.391 14.367 1 87.56 234 TYR A CA 1
ATOM 1732 C C . TYR A 1 234 ? 18.156 20.359 13.258 1 87.56 234 TYR A C 1
ATOM 1734 O O . TYR A 1 234 ? 17.453 20.5 12.266 1 87.56 234 TYR A O 1
ATOM 1742 N N . ASN A 1 235 ? 19.312 20.953 13.305 1 85.38 235 ASN A N 1
ATOM 1743 C CA . ASN A 1 235 ? 19.641 21.984 12.328 1 85.38 235 ASN A CA 1
ATOM 1744 C C . ASN A 1 235 ? 18.438 22.906 12.055 1 85.38 235 ASN A C 1
ATOM 1746 O O . ASN A 1 235 ? 18.031 23.062 10.906 1 85.38 235 ASN A O 1
ATOM 1750 N N . SER A 1 236 ? 17.953 23.359 13.078 1 90.69 236 SER A N 1
ATOM 1751 C CA . SER A 1 236 ? 16.703 24.109 13.094 1 90.69 236 SER A CA 1
ATOM 1752 C C . SER A 1 236 ? 16.797 25.359 12.227 1 90.69 236 SER A C 1
ATOM 1754 O O . SER A 1 236 ? 17.828 25.625 11.625 1 90.69 236 SER A O 1
ATOM 1756 N N . LEU A 1 237 ? 15.648 26.062 12.188 1 95.31 237 LEU A N 1
ATOM 1757 C CA . LEU A 1 237 ? 15.633 27.281 11.391 1 95.31 237 LEU A CA 1
ATOM 1758 C C . LEU A 1 237 ? 16.312 28.422 12.125 1 95.31 237 LEU A C 1
ATOM 1760 O O . LEU A 1 237 ? 16.375 29.547 11.625 1 95.31 237 LEU A O 1
ATOM 1764 N N . LEU A 1 238 ? 16.891 28.156 13.312 1 96 238 LEU A N 1
ATOM 1765 C CA . LEU A 1 238 ? 17.672 29.141 14.031 1 96 238 LEU A CA 1
ATOM 1766 C C . LEU A 1 238 ? 19.141 29.109 13.57 1 96 238 LEU A C 1
ATOM 1768 O O . LEU A 1 238 ? 19.75 28.047 13.516 1 96 238 LEU A O 1
ATOM 1772 N N . ASP A 1 239 ? 19.625 30.234 13.242 1 94.75 239 ASP A N 1
ATOM 1773 C CA . ASP A 1 239 ? 21.047 30.359 12.922 1 94.75 239 ASP A CA 1
ATOM 1774 C C . ASP A 1 239 ? 21.906 30 14.125 1 94.75 239 ASP A C 1
ATOM 1776 O O . ASP A 1 239 ? 21.766 30.609 15.195 1 94.75 239 ASP A O 1
ATOM 1780 N N . PRO A 1 240 ? 22.766 29.094 13.969 1 90.81 240 PRO A N 1
ATOM 1781 C CA . PRO A 1 240 ? 23.531 28.641 15.125 1 90.81 240 PRO A CA 1
ATOM 1782 C C . PRO A 1 240 ? 24.469 29.734 15.664 1 90.81 240 PRO A C 1
ATOM 1784 O O . PRO A 1 240 ? 24.844 29.703 16.844 1 90.81 240 PRO A O 1
ATOM 1787 N N . GLU A 1 241 ? 24.859 30.625 14.867 1 92.81 241 GLU A N 1
ATOM 1788 C CA . GLU A 1 241 ? 2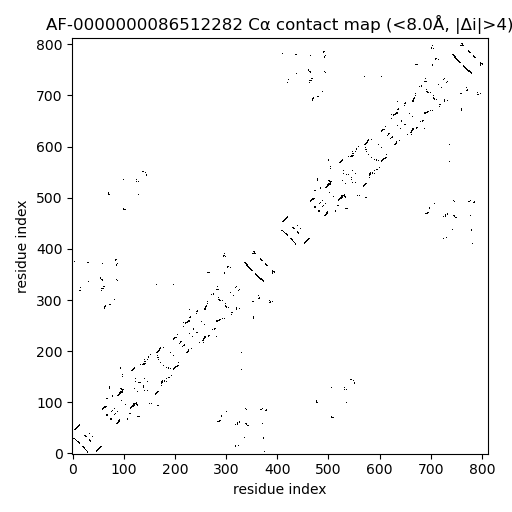5.766 31.672 15.297 1 92.81 241 GLU A CA 1
ATOM 1789 C C . GLU A 1 241 ? 25.016 32.781 16.031 1 92.81 241 GLU A C 1
ATOM 1791 O O . GLU A 1 241 ? 25.453 33.25 17.078 1 92.81 241 GLU A O 1
ATOM 1796 N N . THR A 1 242 ? 23.891 33.156 15.562 1 94.38 242 THR A N 1
ATOM 1797 C CA . THR A 1 242 ? 23.203 34.312 16.094 1 94.38 242 THR A CA 1
ATOM 1798 C C . THR A 1 242 ? 22.094 33.906 17.047 1 94.38 242 THR A C 1
ATOM 1800 O O . THR A 1 242 ? 21.625 34.688 17.875 1 94.38 242 THR A O 1
ATOM 1803 N N . GLY A 1 243 ? 21.609 32.688 16.828 1 94.38 243 GLY A N 1
ATOM 1804 C CA . GLY A 1 243 ? 20.484 32.219 17.609 1 94.38 243 GLY A CA 1
ATOM 1805 C C . GLY A 1 243 ? 19.141 32.719 17.109 1 94.38 243 GLY A C 1
ATOM 1806 O O . GLY A 1 243 ? 18.094 32.406 17.672 1 94.38 243 GLY A O 1
ATOM 1807 N N . LYS A 1 244 ? 19.188 33.531 16.109 1 96.88 244 LYS A N 1
ATOM 1808 C CA . LYS A 1 244 ? 17.984 34.094 15.516 1 96.88 244 LYS A CA 1
ATOM 1809 C C . LYS A 1 244 ? 17.516 33.25 14.328 1 96.88 244 LYS A C 1
ATOM 1811 O O . LYS A 1 244 ? 18.219 32.375 13.867 1 96.88 244 LYS A O 1
ATOM 1816 N N . VAL A 1 245 ? 16.266 33.594 13.922 1 98.19 245 VAL A N 1
ATOM 1817 C CA . VAL A 1 245 ? 15.75 32.906 12.734 1 98.19 245 VAL A CA 1
ATOM 1818 C C . VAL A 1 245 ? 16.672 33.156 11.547 1 98.19 245 VAL A C 1
ATOM 1820 O O . VAL A 1 245 ? 17.047 34.312 11.281 1 98.19 245 VAL A O 1
ATOM 1823 N N . ASP A 1 246 ? 17.016 32.125 10.859 1 97.25 246 ASP A N 1
ATOM 1824 C CA . ASP A 1 246 ? 17.922 32.188 9.711 1 97.25 246 ASP A CA 1
ATOM 1825 C C . ASP A 1 246 ? 17.375 33.125 8.641 1 97.25 246 ASP A C 1
ATOM 1827 O O . ASP A 1 246 ? 16.188 33.125 8.352 1 97.25 246 ASP A O 1
ATOM 1831 N N . SER A 1 247 ? 18.297 33.906 8.039 1 97.25 247 SER A N 1
ATOM 1832 C CA . SER A 1 247 ? 17.891 34.906 7.062 1 97.25 247 SER A CA 1
ATOM 1833 C C . SER A 1 247 ? 17.234 34.281 5.848 1 97.25 247 SER A C 1
ATOM 1835 O O . SER A 1 247 ? 16.344 34.875 5.238 1 97.25 247 SER A O 1
ATOM 1837 N N . HIS A 1 248 ? 17.656 33.125 5.414 1 97.38 248 HIS A N 1
ATOM 1838 C CA . HIS A 1 248 ? 17.031 32.438 4.285 1 97.38 248 HIS A CA 1
ATOM 1839 C C . HIS A 1 248 ? 15.586 32.062 4.582 1 97.38 248 HIS A C 1
ATOM 1841 O O . HIS A 1 248 ? 14.75 32.031 3.676 1 97.38 248 HIS A O 1
ATOM 1847 N N . CYS A 1 249 ? 15.289 31.734 5.855 1 98.31 249 CYS A N 1
ATOM 1848 C CA . CYS A 1 249 ? 13.922 31.438 6.258 1 98.31 249 CYS A CA 1
ATOM 1849 C C . CYS A 1 249 ? 13.062 32.688 6.238 1 98.31 249 CYS A C 1
ATOM 1851 O O . CYS A 1 249 ? 11.922 32.656 5.762 1 98.31 249 CYS A O 1
ATOM 1853 N N . VAL A 1 250 ? 13.648 33.75 6.75 1 98.31 250 VAL A N 1
ATOM 1854 C CA . VAL A 1 250 ? 12.945 35.031 6.738 1 98.31 250 VAL A CA 1
ATOM 1855 C C . VAL A 1 250 ? 12.641 35.438 5.297 1 98.31 250 VAL A C 1
ATOM 1857 O O . VAL A 1 250 ? 11.516 35.844 4.984 1 98.31 250 VAL A O 1
ATOM 1860 N N . ASP A 1 251 ? 13.633 35.312 4.449 1 98.12 251 ASP A N 1
ATOM 1861 C CA . ASP A 1 251 ? 13.484 35.656 3.039 1 98.12 251 ASP A CA 1
ATOM 1862 C C . ASP A 1 251 ? 12.422 34.781 2.371 1 98.12 251 ASP A C 1
ATOM 1864 O O . ASP A 1 251 ? 11.617 35.281 1.577 1 98.12 251 ASP A O 1
ATOM 1868 N N . ALA A 1 252 ? 12.445 33.531 2.646 1 98.56 252 ALA A N 1
ATOM 1869 C CA . ALA A 1 252 ? 11.484 32.594 2.064 1 98.56 252 ALA A CA 1
ATOM 1870 C C . ALA A 1 252 ? 10.055 32.938 2.484 1 98.56 252 ALA A C 1
ATOM 1872 O O . ALA A 1 252 ? 9.141 32.938 1.661 1 98.56 252 ALA A O 1
ATOM 1873 N N . LYS A 1 253 ? 9.875 33.219 3.742 1 98.56 253 LYS A N 1
ATOM 1874 C CA . LYS A 1 253 ? 8.555 33.594 4.234 1 98.56 253 LYS A CA 1
ATOM 1875 C C . LYS A 1 253 ? 8.055 34.875 3.549 1 98.56 253 LYS A C 1
ATOM 1877 O O . LYS A 1 253 ? 6.887 34.938 3.166 1 98.56 253 LYS A O 1
ATOM 1882 N N . SER A 1 254 ? 8.945 35.781 3.398 1 98.19 254 SER A N 1
ATOM 1883 C CA . SER A 1 254 ? 8.602 37.031 2.732 1 98.19 254 SER A CA 1
ATOM 1884 C C . SER A 1 254 ? 8.203 36.812 1.279 1 98.19 254 SER A C 1
ATOM 1886 O O . SER A 1 254 ? 7.363 37.531 0.732 1 98.19 254 SER A O 1
ATOM 1888 N N . ARG A 1 255 ? 8.828 35.781 0.67 1 97.81 255 ARG A N 1
ATOM 1889 C CA . ARG A 1 255 ? 8.555 35.438 -0.719 1 97.81 255 ARG A CA 1
ATOM 1890 C C . ARG A 1 255 ? 7.215 34.719 -0.847 1 97.81 255 ARG A C 1
ATOM 1892 O O . ARG A 1 255 ? 6.66 34.625 -1.943 1 97.81 255 ARG A O 1
ATOM 1899 N N . GLY A 1 256 ? 6.742 34.219 0.224 1 98.44 256 GLY A N 1
ATOM 1900 C CA . GLY A 1 256 ? 5.43 33.594 0.176 1 98.44 256 GLY A CA 1
ATOM 1901 C C . GLY A 1 256 ? 5.465 32.094 0.489 1 98.44 256 GLY A C 1
ATOM 1902 O O . GLY A 1 256 ? 4.457 31.422 0.353 1 98.44 256 GLY A O 1
ATOM 1903 N N . VAL A 1 257 ? 6.613 31.609 0.903 1 98.88 257 VAL A N 1
ATOM 1904 C CA . VAL A 1 257 ? 6.68 30.234 1.399 1 98.88 257 VAL A CA 1
ATOM 1905 C C . VAL A 1 257 ? 5.938 30.125 2.729 1 98.88 257 VAL A C 1
ATOM 1907 O O . VAL A 1 257 ? 6.047 31.016 3.582 1 98.88 257 VAL A O 1
ATOM 1910 N N . LEU A 1 258 ? 5.148 29.125 2.848 1 98.94 258 LEU A N 1
ATOM 1911 C CA . LEU A 1 258 ? 4.395 28.922 4.078 1 98.94 258 LEU A CA 1
ATOM 1912 C C . LEU A 1 258 ? 5.164 28.016 5.043 1 98.94 258 LEU A C 1
ATOM 1914 O O . LEU A 1 258 ? 5.703 26.984 4.641 1 98.94 258 LEU A O 1
ATOM 1918 N N . PHE A 1 259 ? 5.254 28.438 6.246 1 98.94 259 PHE A N 1
ATOM 1919 C CA . PHE A 1 259 ? 5.891 27.656 7.293 1 98.94 259 PHE A CA 1
ATOM 1920 C C . PHE A 1 259 ? 4.848 26.906 8.125 1 98.94 259 PHE A C 1
ATOM 1922 O O . PHE A 1 259 ? 3.91 27.531 8.641 1 98.94 259 PHE A O 1
ATOM 1929 N N . ASP A 1 260 ? 5.016 25.578 8.203 1 98.94 260 ASP A N 1
ATOM 1930 C CA . ASP A 1 260 ? 4.078 24.688 8.875 1 98.94 260 ASP A CA 1
ATOM 1931 C C . ASP A 1 260 ? 4.715 24.047 10.109 1 98.94 260 ASP A C 1
ATOM 1933 O O . ASP A 1 260 ? 5.879 23.641 10.07 1 98.94 260 ASP A O 1
ATOM 1937 N N . VAL A 1 261 ? 3.938 24 11.188 1 98.88 261 VAL A N 1
ATOM 1938 C CA . VAL A 1 261 ? 4.457 23.391 12.414 1 98.88 261 VAL A CA 1
ATOM 1939 C C . VAL A 1 261 ? 4.82 21.938 12.156 1 98.88 261 VAL A C 1
ATOM 1941 O O . VAL A 1 261 ? 5.941 21.516 12.438 1 98.88 261 VAL A O 1
ATOM 1944 N N . GLY A 1 262 ? 3.83 21.203 11.562 1 98.69 262 GLY A N 1
ATOM 1945 C CA . GLY A 1 262 ? 4.133 19.797 11.375 1 98.69 262 GLY A CA 1
ATOM 1946 C C . GLY A 1 262 ? 4.758 19.156 12.602 1 98.69 262 GLY A C 1
ATOM 1947 O O . GLY A 1 262 ? 5.898 18.688 12.547 1 98.69 262 GLY A O 1
ATOM 1948 N N . HIS A 1 263 ? 4.051 19.094 13.656 1 98.44 263 HIS A N 1
ATOM 1949 C CA . HIS A 1 263 ? 4.559 18.734 14.977 1 98.44 263 HIS A CA 1
ATOM 1950 C C . HIS A 1 263 ? 5.273 17.391 14.953 1 98.44 263 HIS A C 1
ATOM 1952 O O . HIS A 1 263 ? 6.477 17.312 15.211 1 98.44 263 HIS A O 1
ATOM 1958 N N . GLY A 1 264 ? 4.496 16.344 14.648 1 96.62 264 GLY A N 1
ATOM 1959 C CA . GLY A 1 264 ? 5.059 15 14.539 1 96.62 264 GLY A CA 1
ATOM 1960 C C . GLY A 1 264 ? 5.633 14.492 15.844 1 96.62 264 GLY A C 1
ATOM 1961 O O . GLY A 1 264 ? 5.305 15 16.922 1 96.62 264 GLY A O 1
ATOM 1962 N N . GLN A 1 265 ? 6.41 13.445 15.734 1 94.75 265 GLN A N 1
ATOM 1963 C CA . GLN A 1 265 ? 7.043 12.844 16.906 1 94.75 265 GLN A CA 1
ATOM 1964 C C . GLN A 1 265 ? 8.328 13.578 17.266 1 94.75 265 GLN A C 1
ATOM 1966 O O . GLN A 1 265 ? 8.648 13.734 18.453 1 94.75 265 GLN A O 1
ATOM 1971 N N . GLY A 1 266 ? 8.984 14.047 16.25 1 93.25 266 GLY A N 1
ATOM 1972 C CA . GLY A 1 266 ? 10.328 14.523 16.516 1 93.25 266 GLY A CA 1
ATOM 1973 C C . GLY A 1 266 ? 10.523 15.984 16.141 1 93.25 266 GLY A C 1
ATOM 1974 O O . GLY A 1 266 ? 11.641 16.5 16.219 1 93.25 266 GLY A O 1
ATOM 1975 N N . SER A 1 267 ? 9.477 16.719 15.82 1 96.19 267 SER A N 1
ATOM 1976 C CA . SER A 1 267 ? 9.742 17.938 15.047 1 96.19 267 SER A CA 1
ATOM 1977 C C . SER A 1 267 ? 9.195 19.172 15.75 1 96.19 267 SER A C 1
ATOM 1979 O O . SER A 1 267 ? 8.797 20.141 15.102 1 96.19 267 SER A O 1
ATOM 1981 N N . PHE A 1 268 ? 9.156 19.156 17.047 1 98.25 268 PHE A N 1
ATOM 1982 C CA . PHE A 1 268 ? 8.742 20.328 17.797 1 98.25 268 PHE A CA 1
ATOM 1983 C C . PHE A 1 268 ? 9.633 20.531 19.016 1 98.25 268 PHE A C 1
ATOM 1985 O O . PHE A 1 268 ? 9.641 19.688 19.922 1 98.25 268 PHE A O 1
ATOM 1992 N N . SER A 1 269 ? 10.32 21.594 19.094 1 98.19 269 SER A N 1
ATOM 1993 C CA . SER A 1 269 ? 11.148 22.016 20.219 1 98.19 269 SER A CA 1
ATOM 1994 C C . SER A 1 269 ? 10.602 23.297 20.859 1 98.19 269 SER A C 1
ATOM 1996 O O . SER A 1 269 ? 10.477 24.328 20.188 1 98.19 269 SER A O 1
ATOM 1998 N N . TRP A 1 270 ? 10.359 23.25 22.172 1 98.31 270 TRP A N 1
ATOM 1999 C CA . TRP A 1 270 ? 9.93 24.438 22.891 1 98.31 270 TRP A CA 1
ATOM 2000 C C . TRP A 1 270 ? 10.93 25.562 22.734 1 98.31 270 TRP A C 1
ATOM 2002 O O . TRP A 1 270 ? 10.547 26.719 22.516 1 98.31 270 TRP A O 1
ATOM 2012 N N . ILE A 1 271 ? 12.195 25.219 22.766 1 97.56 271 ILE A N 1
ATOM 2013 C CA . ILE A 1 271 ? 13.266 26.219 22.719 1 97.56 271 ILE A CA 1
ATOM 2014 C C . ILE A 1 271 ? 13.234 26.938 21.375 1 97.56 271 ILE A C 1
ATOM 2016 O O . ILE A 1 271 ? 13.281 28.172 21.328 1 97.56 271 ILE A O 1
ATOM 2020 N N . VAL A 1 272 ? 13.102 26.219 20.359 1 98.38 272 VAL A N 1
ATOM 2021 C CA . VAL A 1 272 ? 13.078 26.797 19.016 1 98.38 272 VAL A CA 1
ATOM 2022 C C . VAL A 1 272 ? 11.805 27.625 18.844 1 98.38 272 VAL A C 1
ATOM 2024 O O . VAL A 1 272 ? 11.852 28.766 18.375 1 98.38 272 VAL A O 1
ATOM 2027 N N . ALA A 1 273 ? 10.68 27.078 19.203 1 98.81 273 ALA A N 1
ATOM 2028 C CA . ALA A 1 273 ? 9.391 27.75 19.047 1 98.81 273 ALA A CA 1
ATOM 2029 C C . ALA A 1 273 ? 9.344 29.047 19.859 1 98.81 273 ALA A C 1
ATOM 2031 O O . ALA A 1 273 ? 8.836 30.062 19.391 1 98.81 273 ALA A O 1
ATOM 2032 N N . GLU A 1 274 ? 9.859 29 21.062 1 98.56 274 GLU A N 1
ATOM 2033 C CA . GLU A 1 274 ? 9.891 30.172 21.938 1 98.56 274 GLU A CA 1
ATOM 2034 C C . GLU A 1 274 ? 10.75 31.281 21.328 1 98.56 274 GLU A C 1
ATOM 2036 O O . GLU A 1 274 ? 10.367 32.469 21.344 1 98.56 274 GLU A O 1
ATOM 2041 N N . GLN A 1 275 ? 11.891 30.859 20.828 1 98.06 275 GLN A N 1
ATOM 2042 C CA . GLN A 1 275 ? 12.758 31.859 20.203 1 98.06 275 GLN A CA 1
ATOM 2043 C C . GLN A 1 275 ? 12.07 32.469 18.984 1 98.06 275 GLN A C 1
ATOM 2045 O O . GLN A 1 275 ? 12.141 33.688 18.781 1 98.06 275 GLN A O 1
ATOM 2050 N N . CYS A 1 276 ? 11.477 31.688 18.156 1 98.5 276 CYS A N 1
ATOM 2051 C CA . CYS A 1 276 ? 10.742 32.219 17 1 98.5 276 CYS A CA 1
ATOM 2052 C C . CYS A 1 276 ? 9.633 33.156 17.422 1 98.5 276 CYS A C 1
ATOM 2054 O O . CYS A 1 276 ? 9.43 34.219 16.812 1 98.5 276 CYS A O 1
ATOM 2056 N N . ALA A 1 277 ? 8.898 32.812 18.484 1 98.31 277 ALA A N 1
ATOM 2057 C CA . ALA A 1 277 ? 7.812 33.625 19 1 98.31 277 ALA A CA 1
ATOM 2058 C C . ALA A 1 277 ? 8.328 35 19.453 1 98.31 277 ALA A C 1
ATOM 2060 O O . ALA A 1 277 ? 7.684 36.031 19.203 1 98.31 277 ALA A O 1
ATOM 2061 N N . THR A 1 278 ? 9.461 35 20.109 1 97.69 278 THR A N 1
ATOM 2062 C CA . THR A 1 278 ? 10.039 36.25 20.578 1 97.69 278 THR A CA 1
ATOM 2063 C C . THR A 1 278 ? 10.352 37.188 19.406 1 97.69 278 THR A C 1
ATOM 2065 O O . THR A 1 278 ? 10.336 38.406 19.562 1 97.69 278 THR A O 1
ATOM 2068 N N . GLU A 1 279 ? 10.609 36.594 18.25 1 97.69 279 GLU A N 1
ATOM 2069 C CA . GLU A 1 279 ? 10.961 37.375 17.062 1 97.69 279 GLU A CA 1
ATOM 2070 C C . GLU A 1 279 ? 9.742 37.656 16.203 1 97.69 279 GLU A C 1
ATOM 2072 O O . GLU A 1 279 ? 9.852 38.25 15.141 1 97.69 279 GLU A O 1
ATOM 2077 N N . GLY A 1 280 ? 8.586 37.125 16.641 1 97.56 280 GLY A N 1
ATOM 2078 C CA . GLY A 1 280 ? 7.359 37.312 15.867 1 97.56 280 GLY A CA 1
ATOM 2079 C C . GLY A 1 280 ? 7.281 36.406 14.648 1 97.56 280 GLY A C 1
ATOM 2080 O O . GLY A 1 280 ? 6.496 36.688 13.734 1 97.56 280 GLY A O 1
ATOM 2081 N N . PHE A 1 281 ? 8.156 35.438 14.578 1 98.38 281 PHE A N 1
ATOM 2082 C CA . PHE A 1 281 ? 8.148 34.469 13.477 1 98.38 281 PHE A CA 1
ATOM 2083 C C . PHE A 1 281 ? 7.176 33.344 13.766 1 98.38 281 PHE A C 1
ATOM 2085 O O . PHE A 1 281 ? 7.594 32.25 14.18 1 98.38 281 PHE A O 1
ATOM 2092 N N . TRP A 1 282 ? 5.887 33.562 13.523 1 98.62 282 TRP A N 1
ATOM 2093 C CA . TRP A 1 282 ? 4.832 32.562 13.773 1 98.62 282 TRP A CA 1
ATOM 2094 C C . TRP A 1 282 ? 4.668 31.625 12.586 1 98.62 282 TRP A C 1
ATOM 2096 O O . TRP A 1 282 ? 4.934 32 11.445 1 98.62 282 TRP A O 1
ATOM 2106 N N . PRO A 1 283 ? 4.285 30.406 12.82 1 98.81 283 PRO A N 1
ATOM 2107 C CA . PRO A 1 283 ? 3.936 29.547 11.688 1 98.81 283 PRO A CA 1
ATOM 2108 C C . PRO A 1 283 ? 2.719 30.062 10.922 1 98.81 283 PRO A C 1
ATOM 2110 O O . PRO A 1 283 ? 1.842 30.703 11.5 1 98.81 283 PRO A O 1
ATOM 2113 N N . ASP A 1 284 ? 2.699 29.797 9.633 1 98.88 284 ASP A N 1
ATOM 2114 C CA . ASP A 1 284 ? 1.544 30.125 8.805 1 98.88 284 ASP A CA 1
ATOM 2115 C C . ASP A 1 284 ? 0.456 29.062 8.922 1 98.88 284 ASP A C 1
ATOM 2117 O O . ASP A 1 284 ? -0.732 29.359 8.797 1 98.88 284 ASP A O 1
ATOM 2121 N N . ILE A 1 285 ? 0.899 27.859 9.117 1 98.94 285 ILE A N 1
ATOM 2122 C CA . ILE A 1 285 ? 0.018 26.703 9.227 1 98.94 285 ILE A CA 1
ATOM 2123 C C . ILE A 1 285 ? 0.346 25.922 10.5 1 98.94 285 ILE A C 1
ATOM 2125 O O . ILE A 1 285 ? 1.518 25.75 10.852 1 98.94 285 ILE A O 1
ATOM 2129 N N . ILE A 1 286 ? -0.68 25.516 11.195 1 98.94 286 ILE A N 1
ATOM 2130 C CA . ILE A 1 286 ? -0.555 24.609 12.336 1 98.94 286 ILE A CA 1
ATOM 2131 C C . ILE A 1 286 ? -1.098 23.234 11.961 1 98.94 286 ILE A C 1
ATOM 2133 O O . ILE A 1 286 ? -2.285 23.094 11.656 1 98.94 286 ILE A O 1
ATOM 2137 N N . SER A 1 287 ? -0.226 22.25 11.875 1 98.94 287 SER A N 1
ATOM 2138 C CA . SER A 1 287 ? -0.623 20.875 11.57 1 98.94 287 SER A CA 1
ATOM 2139 C C . SER A 1 287 ? 0.031 19.891 12.531 1 98.94 287 SER A C 1
ATOM 2141 O O . SER A 1 287 ? 0.97 20.234 13.25 1 98.94 287 SER A O 1
ATOM 2143 N N . THR A 1 288 ? -0.47 18.719 12.555 1 98.75 288 THR A N 1
ATOM 2144 C CA . THR A 1 288 ? -0.059 17.766 13.586 1 98.75 288 THR A CA 1
ATOM 2145 C C . THR A 1 288 ? 1.103 16.906 13.109 1 98.75 288 THR A C 1
ATOM 2147 O O . THR A 1 288 ? 2.002 16.578 13.883 1 98.75 288 THR A O 1
ATOM 2150 N N . ASP A 1 289 ? 1.047 16.562 11.82 1 98.56 289 ASP A N 1
ATOM 2151 C CA . ASP A 1 289 ? 1.814 15.406 11.391 1 98.56 289 ASP A CA 1
ATOM 2152 C C . ASP A 1 289 ? 1.467 14.18 12.227 1 98.56 289 ASP A C 1
ATOM 2154 O O . ASP A 1 289 ? 2.354 13.531 12.789 1 98.56 289 ASP A O 1
ATOM 2158 N N . LEU A 1 290 ? 0.197 13.938 12.305 1 98.5 290 LEU A N 1
ATOM 2159 C CA . LEU A 1 290 ? -0.279 12.852 13.148 1 98.5 290 LEU A CA 1
ATOM 2160 C C . LEU A 1 290 ? -0.014 11.5 12.5 1 98.5 290 LEU A C 1
ATOM 2162 O O . LEU A 1 290 ? -0.285 11.312 11.305 1 98.5 290 LEU A O 1
ATOM 2166 N N . HIS A 1 291 ? 0.529 10.641 13.203 1 97.56 291 HIS A N 1
ATOM 2167 C CA . HIS A 1 291 ? 0.801 9.266 12.812 1 97.56 291 HIS A CA 1
ATOM 2168 C C . HIS A 1 291 ? 0.904 8.359 14.039 1 97.56 291 HIS A C 1
ATOM 2170 O O . HIS A 1 291 ? 0.796 8.828 15.172 1 97.56 291 HIS A O 1
ATOM 2176 N N . SER A 1 292 ? 1.126 7.109 13.852 1 95.94 292 SER A N 1
ATOM 2177 C CA . SER A 1 292 ? 1.067 6.086 14.891 1 95.94 292 SER A CA 1
ATOM 2178 C C . SER A 1 292 ? 2.074 6.367 16 1 95.94 292 SER A C 1
ATOM 2180 O O . SER A 1 292 ? 1.846 6.012 17.156 1 95.94 292 SER A O 1
ATOM 2182 N N . ASP A 1 293 ? 3.143 7.055 15.688 1 94.56 293 ASP A N 1
ATOM 2183 C CA . ASP A 1 293 ? 4.207 7.277 16.672 1 94.56 293 ASP A CA 1
ATOM 2184 C C . ASP A 1 293 ? 4.027 8.617 17.375 1 94.56 293 ASP A C 1
ATOM 2186 O O . ASP A 1 293 ? 4.738 8.914 18.344 1 94.56 293 ASP A O 1
ATOM 2190 N N . SER A 1 294 ? 3.088 9.398 16.953 1 95.75 294 SER A N 1
ATOM 2191 C CA . SER A 1 294 ? 2.949 10.727 17.547 1 95.75 294 SER A CA 1
ATOM 2192 C C . SER A 1 294 ? 1.585 10.891 18.203 1 95.75 294 SER A C 1
ATOM 2194 O O . SER A 1 294 ? 1.371 11.836 18.969 1 95.75 294 SER A O 1
ATOM 2196 N N . ILE A 1 295 ? 0.651 9.969 18 1 95.69 295 ILE A N 1
ATOM 2197 C CA . ILE A 1 295 ? -0.747 10.094 18.391 1 95.69 295 ILE A CA 1
ATOM 2198 C C . ILE A 1 295 ? -0.865 9.984 19.906 1 95.69 295 ILE A C 1
ATOM 2200 O O . ILE A 1 295 ? -1.78 10.555 20.516 1 95.69 295 ILE A O 1
ATOM 2204 N N . ASN A 1 296 ? 0.039 9.273 20.578 1 95.19 296 ASN A N 1
ATOM 2205 C CA . ASN A 1 296 ? 0.048 9.164 22.031 1 95.19 296 ASN A CA 1
ATOM 2206 C C . ASN A 1 296 ? 1.111 10.062 22.641 1 95.19 296 ASN A C 1
ATOM 2208 O O . ASN A 1 296 ? 1.534 9.836 23.781 1 95.19 296 ASN A O 1
ATOM 2212 N N . GLY A 1 297 ? 1.499 11.117 21.938 1 94.75 297 GLY A N 1
ATOM 2213 C CA . GLY A 1 297 ? 2.537 12.055 22.328 1 94.75 297 GLY A CA 1
ATOM 2214 C C . GLY A 1 297 ? 3.709 12.086 21.375 1 94.75 297 GLY A C 1
ATOM 2215 O O . GLY A 1 297 ? 4.062 11.055 20.781 1 94.75 297 GLY A O 1
ATOM 2216 N N . PRO A 1 298 ? 4.199 13.172 21.062 1 96.06 298 PRO A N 1
ATOM 2217 C CA . PRO A 1 298 ? 3.934 14.438 21.75 1 96.06 298 PRO A CA 1
ATOM 2218 C C . PRO A 1 298 ? 2.953 15.328 20.984 1 96.06 298 PRO A C 1
ATOM 2220 O O . PRO A 1 298 ? 2.617 16.422 21.438 1 96.06 298 PRO A O 1
ATOM 2223 N N . ALA A 1 299 ? 2.445 14.875 19.812 1 97.19 299 ALA A N 1
ATOM 2224 C CA . ALA A 1 299 ? 1.555 15.719 19.016 1 97.19 299 ALA A CA 1
ATOM 2225 C C . ALA A 1 299 ? 0.104 15.555 19.453 1 97.19 299 ALA A C 1
ATOM 2227 O O . ALA A 1 299 ? -0.641 16.531 19.531 1 97.19 299 ALA A O 1
ATOM 2228 N N . TYR A 1 300 ? -0.378 14.289 19.719 1 96.75 300 TYR A N 1
ATOM 2229 C CA . TYR A 1 300 ? -1.673 13.867 20.25 1 96.75 300 TYR A CA 1
ATOM 2230 C C . TYR A 1 300 ? -2.787 14.164 19.25 1 96.75 300 TYR A C 1
ATOM 2232 O O . TYR A 1 300 ? -3.42 13.242 18.734 1 96.75 300 TYR A O 1
ATOM 2240 N N . ASP A 1 301 ? -3.088 15.414 19.016 1 97.31 301 ASP A N 1
ATOM 2241 C CA . ASP A 1 301 ? -4.113 15.867 18.078 1 97.31 301 ASP A CA 1
ATOM 2242 C C . ASP A 1 301 ? -3.938 17.344 17.75 1 97.31 301 ASP A C 1
ATOM 2244 O O . ASP A 1 301 ? -3.033 18 18.281 1 97.31 301 ASP A O 1
ATOM 2248 N N . LEU A 1 302 ? -4.754 17.844 16.844 1 98.44 302 LEU A N 1
ATOM 2249 C CA . LEU A 1 302 ? -4.574 19.219 16.375 1 98.44 302 LEU A CA 1
ATOM 2250 C C . LEU A 1 302 ? -4.832 20.219 17.484 1 98.44 302 LEU A C 1
ATOM 2252 O O . LEU A 1 302 ? -4.176 21.266 17.562 1 98.44 302 LEU A O 1
ATOM 2256 N N . LEU A 1 303 ? -5.77 19.984 18.375 1 97.88 303 LEU A N 1
ATOM 2257 C CA . LEU A 1 303 ? -6.094 20.891 19.469 1 97.88 303 LEU A CA 1
ATOM 2258 C C . LEU A 1 303 ? -4.918 21.031 20.438 1 97.88 303 LEU A C 1
ATOM 2260 O O . LEU A 1 303 ? -4.684 22.109 20.984 1 97.88 303 LEU A O 1
ATOM 2264 N N . CYS A 1 304 ? -4.23 19.984 20.609 1 97.56 304 CYS A N 1
ATOM 2265 C CA . CYS A 1 304 ? -3.031 20.047 21.438 1 97.56 304 CYS A CA 1
ATOM 2266 C C . CYS A 1 304 ? -1.983 20.953 20.797 1 97.56 304 CYS A C 1
ATOM 2268 O O . CYS A 1 304 ? -1.37 21.766 21.484 1 97.56 304 CYS A O 1
ATOM 2270 N N . VAL A 1 305 ? -1.779 20.828 19.547 1 98.75 305 VAL A N 1
ATOM 2271 C CA . VAL A 1 305 ? -0.781 21.641 18.859 1 98.75 305 VAL A CA 1
ATOM 2272 C C . VAL A 1 305 ? -1.211 23.109 18.875 1 98.75 305 VAL A C 1
ATOM 2274 O O . VAL A 1 305 ? -0.387 24 19.094 1 98.75 305 VAL A O 1
ATOM 2277 N N . MET A 1 306 ? -2.496 23.375 18.656 1 98.75 306 MET A N 1
ATOM 2278 C CA . MET A 1 306 ? -3.049 24.719 18.797 1 98.75 306 MET A CA 1
ATOM 2279 C C . MET A 1 306 ? -2.779 25.266 20.188 1 98.75 306 MET A C 1
ATOM 2281 O O . MET A 1 306 ? -2.416 26.438 20.344 1 98.75 306 MET A O 1
ATOM 2285 N N . THR A 1 307 ? -2.949 24.438 21.156 1 98.38 307 THR A N 1
ATOM 2286 C CA . THR A 1 307 ? -2.744 24.812 22.547 1 98.38 307 THR A CA 1
ATOM 2287 C C . THR A 1 307 ? -1.298 25.25 22.797 1 98.38 307 THR A C 1
ATOM 2289 O O . THR A 1 307 ? -1.04 26.203 23.516 1 98.38 307 THR A O 1
ATOM 2292 N N . LYS A 1 308 ? -0.404 24.547 22.203 1 98.62 308 LYS A N 1
ATOM 2293 C CA . LYS A 1 308 ? 1.005 24.906 22.312 1 98.62 308 LYS A CA 1
ATOM 2294 C C . LYS A 1 308 ? 1.262 26.297 21.75 1 98.62 308 LYS A C 1
ATOM 2296 O O . LYS A 1 308 ? 2.014 27.094 22.344 1 98.62 308 LYS A O 1
ATOM 2301 N N . MET A 1 309 ? 0.655 26.562 20.656 1 98.81 309 MET A N 1
ATOM 2302 C CA . MET A 1 309 ? 0.82 27.891 20.062 1 98.81 309 MET A CA 1
ATOM 2303 C C . MET A 1 309 ? 0.181 28.969 20.953 1 98.81 309 MET A C 1
ATOM 2305 O O . MET A 1 309 ? 0.722 30.062 21.094 1 98.81 309 MET A O 1
ATOM 2309 N N . LEU A 1 310 ? -0.995 28.641 21.484 1 98.69 310 LEU A N 1
ATOM 2310 C CA . LEU A 1 310 ? -1.654 29.547 22.422 1 98.69 310 LEU A CA 1
ATOM 2311 C C . LEU A 1 310 ? -0.748 29.875 23.594 1 98.69 310 LEU A C 1
ATOM 2313 O O . LEU A 1 310 ? -0.634 31.031 24 1 98.69 310 LEU A O 1
ATOM 2317 N N . HIS A 1 311 ? -0.109 28.922 24.109 1 98.5 311 HIS A N 1
ATOM 2318 C CA . HIS A 1 311 ? 0.812 29.078 25.219 1 98.5 311 HIS A CA 1
ATOM 2319 C C . HIS A 1 311 ? 1.96 30.016 24.859 1 98.5 311 HIS A C 1
ATOM 2321 O O . HIS A 1 311 ? 2.408 30.812 25.688 1 98.5 311 HIS A O 1
ATOM 2327 N N . LEU A 1 312 ? 2.414 29.922 23.641 1 98.69 312 LEU A N 1
ATOM 2328 C CA . LEU A 1 312 ? 3.543 30.719 23.172 1 98.69 312 LEU A CA 1
ATOM 2329 C C . LEU A 1 312 ? 3.135 32.188 22.984 1 98.69 312 LEU A C 1
ATOM 2331 O O . LEU A 1 312 ? 3.99 33.031 22.766 1 98.69 312 LEU A O 1
ATOM 2335 N N . GLY A 1 313 ? 1.854 32.406 22.953 1 98.44 313 GLY A N 1
ATOM 2336 C CA . GLY A 1 313 ? 1.382 33.781 22.859 1 98.44 313 GLY A CA 1
ATOM 2337 C C . GLY A 1 313 ? 0.833 34.125 21.5 1 98.44 313 GLY A C 1
ATOM 2338 O O . GLY A 1 313 ? 0.557 35.281 21.203 1 98.44 313 GLY A O 1
ATOM 2339 N N . MET A 1 314 ? 0.69 33.156 20.672 1 98.62 314 MET A N 1
ATOM 2340 C CA . MET A 1 314 ? 0.078 33.438 19.375 1 98.62 314 MET A CA 1
ATOM 2341 C C . MET A 1 314 ? -1.372 33.875 19.531 1 98.62 314 MET A C 1
ATOM 2343 O O . MET A 1 314 ? -2.131 33.25 20.281 1 98.62 314 MET A O 1
ATOM 2347 N N . PRO A 1 315 ? -1.807 34.938 18.828 1 97.75 315 PRO A N 1
ATOM 2348 C CA . PRO A 1 315 ? -3.186 35.406 18.984 1 97.75 315 PRO A CA 1
ATOM 2349 C C . PRO A 1 315 ? -4.215 34.375 18.531 1 97.75 315 PRO A C 1
ATOM 2351 O O . PRO A 1 315 ? -3.992 33.688 17.531 1 97.75 315 PRO A O 1
ATOM 2354 N N . LEU A 1 316 ? -5.273 34.312 19.219 1 97.88 316 LEU A N 1
ATOM 2355 C CA . LEU A 1 316 ? -6.336 33.344 18.969 1 97.88 316 LEU A CA 1
ATOM 2356 C C . LEU A 1 316 ? -6.785 33.406 17.5 1 97.88 316 LEU A C 1
ATOM 2358 O O . LEU A 1 316 ? -6.926 32.375 16.859 1 97.88 316 LEU A O 1
ATOM 2362 N N . GLU A 1 317 ? -6.977 34.562 17 1 97.88 317 GLU A N 1
ATOM 2363 C CA . GLU A 1 317 ? -7.449 34.75 15.625 1 97.88 317 GLU A CA 1
ATOM 2364 C C . GLU A 1 317 ? -6.438 34.188 14.625 1 97.88 317 GLU A C 1
ATOM 2366 O O . GLU A 1 317 ? -6.816 33.625 13.602 1 97.88 317 GLU A O 1
ATOM 2371 N N . ASP A 1 318 ? -5.148 34.375 14.945 1 98.38 318 ASP A N 1
ATOM 2372 C CA . ASP A 1 318 ? -4.09 33.875 14.078 1 98.38 318 ASP A CA 1
ATOM 2373 C C . ASP A 1 318 ? -4.027 32.344 14.141 1 98.38 318 ASP A C 1
ATOM 2375 O O . ASP A 1 318 ? -3.771 31.688 13.125 1 98.38 318 ASP A O 1
ATOM 2379 N N . ILE A 1 319 ? -4.242 31.797 15.297 1 98.88 319 ILE A N 1
ATOM 2380 C CA . ILE A 1 319 ? -4.273 30.344 15.453 1 98.88 319 ILE A CA 1
ATOM 2381 C C . ILE A 1 319 ? -5.414 29.766 14.633 1 98.88 319 ILE A C 1
ATOM 2383 O O . ILE A 1 319 ? -5.223 28.797 13.891 1 98.88 319 ILE A O 1
ATOM 2387 N N . VAL A 1 320 ? -6.59 30.344 14.711 1 98.69 320 VAL A N 1
ATOM 2388 C CA . VAL A 1 320 ? -7.754 29.859 13.977 1 98.69 320 VAL A CA 1
ATOM 2389 C C . VAL A 1 320 ? -7.48 29.938 12.469 1 98.69 320 VAL A C 1
ATOM 2391 O O . VAL A 1 320 ? -7.77 28.984 11.734 1 98.69 320 VAL A O 1
ATOM 2394 N N . ALA A 1 321 ? -6.906 31.047 12.047 1 98.38 321 ALA A N 1
ATOM 2395 C CA . ALA A 1 321 ? -6.578 31.188 10.633 1 98.38 321 ALA A CA 1
ATOM 2396 C C . ALA A 1 321 ? -5.59 30.109 10.188 1 98.38 321 ALA A C 1
ATOM 2398 O O . ALA A 1 321 ? -5.699 29.578 9.078 1 98.38 321 ALA A O 1
ATOM 2399 N N . ALA A 1 322 ? -4.652 29.75 11.023 1 98.88 322 ALA A N 1
ATOM 2400 C CA . ALA A 1 322 ? -3.57 28.812 10.719 1 98.88 322 ALA A CA 1
ATOM 2401 C C . ALA A 1 322 ? -4.094 27.375 10.633 1 98.88 322 ALA A C 1
ATOM 2403 O O . ALA A 1 322 ? -3.379 26.484 10.18 1 98.88 322 ALA A O 1
ATOM 2404 N N . VAL A 1 323 ? -5.402 27.156 11.016 1 98.75 323 VAL A N 1
ATOM 2405 C CA . VAL A 1 323 ? -5.977 25.812 10.953 1 98.75 323 VAL A CA 1
ATOM 2406 C C . VAL A 1 323 ? -7.277 25.844 10.156 1 98.75 323 VAL A C 1
ATOM 2408 O O . VAL A 1 323 ? -8.062 24.891 10.195 1 98.75 323 VAL A O 1
ATOM 2411 N N . THR A 1 324 ? -7.59 26.906 9.5 1 97.31 324 THR A N 1
ATOM 2412 C CA . THR A 1 324 ? -8.797 27 8.68 1 97.31 324 THR A CA 1
ATOM 2413 C C . THR A 1 324 ? -8.484 27.656 7.332 1 97.31 324 THR A C 1
ATOM 2415 O O . THR A 1 324 ? -8.031 26.984 6.402 1 97.31 324 THR A O 1
ATOM 2418 N N . SER A 1 325 ? -8.398 29 7.316 1 96.5 325 SER A N 1
ATOM 2419 C CA . SER A 1 325 ? -8.352 29.719 6.051 1 96.5 325 SER A CA 1
ATOM 2420 C C . SER A 1 325 ? -6.988 29.578 5.383 1 96.5 325 SER A C 1
ATOM 2422 O O . SER A 1 325 ? -6.898 29.406 4.164 1 96.5 325 SER A O 1
ATOM 2424 N N . THR A 1 326 ? -5.898 29.625 6.152 1 97.69 326 THR A N 1
ATOM 2425 C CA . THR A 1 326 ? -4.566 29.609 5.555 1 97.69 326 THR A CA 1
ATOM 2426 C C . THR A 1 326 ? -4.293 28.266 4.891 1 97.69 326 THR A C 1
ATOM 2428 O O . THR A 1 326 ? -3.973 28.203 3.703 1 97.69 326 THR A O 1
ATOM 2431 N N . PRO A 1 327 ? -4.465 27.141 5.629 1 98.19 327 PRO A N 1
ATOM 2432 C CA . PRO A 1 327 ? -4.238 25.859 4.949 1 98.19 327 PRO A CA 1
ATOM 2433 C C . PRO A 1 327 ? -5.254 25.609 3.838 1 98.19 327 PRO A C 1
ATOM 2435 O O . PRO A 1 327 ? -4.922 24.969 2.83 1 98.19 327 PRO A O 1
ATOM 2438 N N . ALA A 1 328 ? -6.492 26 3.979 1 96.88 328 ALA A N 1
ATOM 2439 C CA . ALA A 1 328 ? -7.473 25.844 2.906 1 96.88 328 ALA A CA 1
ATOM 2440 C C . ALA A 1 328 ? -7.012 26.547 1.635 1 96.88 328 ALA A C 1
ATOM 2442 O O . ALA A 1 328 ? -7.086 25.984 0.542 1 96.88 328 ALA A O 1
ATOM 2443 N N . THR A 1 329 ? -6.52 27.781 1.812 1 96.25 329 THR A N 1
ATOM 2444 C CA . THR A 1 329 ? -6.016 28.547 0.679 1 96.25 329 THR A CA 1
ATOM 2445 C C . THR A 1 329 ? -4.77 27.891 0.092 1 96.25 329 THR A C 1
ATOM 2447 O O . THR A 1 329 ? -4.617 27.812 -1.129 1 96.25 329 THR A O 1
ATOM 2450 N N . ALA A 1 330 ? -3.922 27.375 0.913 1 97.31 330 ALA A N 1
ATOM 2451 C CA . ALA A 1 330 ? -2.67 26.75 0.49 1 97.31 330 ALA A CA 1
ATOM 2452 C C . ALA A 1 330 ? -2.932 25.562 -0.428 1 97.31 330 ALA A C 1
ATOM 2454 O O . ALA A 1 330 ? -2.166 25.312 -1.362 1 97.31 330 ALA A O 1
ATOM 2455 N N . ILE A 1 331 ? -4.062 24.859 -0.169 1 95.5 331 ILE A N 1
ATOM 2456 C CA . ILE A 1 331 ? -4.309 23.641 -0.94 1 95.5 331 ILE A CA 1
ATOM 2457 C C . ILE A 1 331 ? -5.414 23.891 -1.963 1 95.5 331 ILE A C 1
ATOM 2459 O O . ILE A 1 331 ? -5.898 22.953 -2.605 1 95.5 331 ILE A O 1
ATOM 2463 N N . GLY A 1 332 ? -5.895 25.031 -2.061 1 94.06 332 GLY A N 1
ATOM 2464 C CA . GLY A 1 332 ? -6.816 25.438 -3.109 1 94.06 332 GLY A CA 1
ATOM 2465 C C . GLY A 1 332 ? -8.258 25.094 -2.801 1 94.06 332 GLY A C 1
ATOM 2466 O O . GLY A 1 332 ? -9.062 24.875 -3.711 1 94.06 332 GLY A O 1
ATOM 2467 N N . LEU A 1 333 ? -8.578 24.938 -1.565 1 90 333 LEU A N 1
ATOM 2468 C CA . LEU A 1 333 ? -9.953 24.641 -1.193 1 90 333 LEU A CA 1
ATOM 2469 C C . LEU A 1 333 ? -10.797 25.906 -1.167 1 90 333 LEU A C 1
ATOM 2471 O O . LEU A 1 333 ? -10.344 26.953 -0.708 1 90 333 LEU A O 1
ATOM 2475 N N . THR A 1 334 ? -12.023 25.75 -1.893 1 75.12 334 THR A N 1
ATOM 2476 C CA . THR A 1 334 ? -12.953 26.859 -1.864 1 75.12 334 THR A CA 1
ATOM 2477 C C . THR A 1 334 ? -14.156 26.547 -0.976 1 75.12 334 THR A C 1
ATOM 2479 O O . THR A 1 334 ? -14.562 25.391 -0.866 1 75.12 334 THR A O 1
ATOM 2482 N N . GLY A 1 335 ? -14.453 27 0.248 1 64.31 335 GLY A N 1
ATOM 2483 C CA . GLY A 1 335 ? -15.203 26.891 1.49 1 64.31 335 GLY A CA 1
ATOM 2484 C C . GLY A 1 335 ? -16.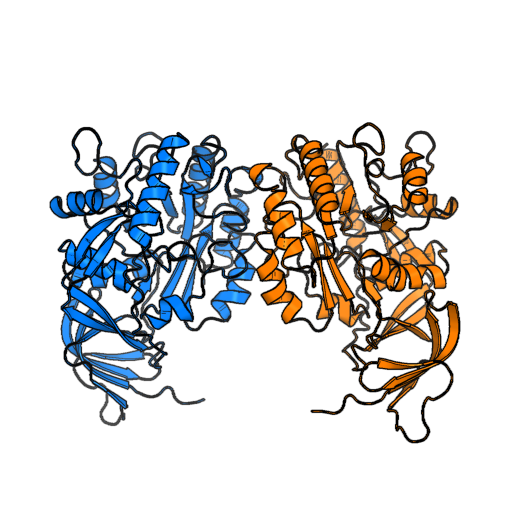703 26.844 1.279 1 64.31 335 GLY A C 1
ATOM 2485 O O . GLY A 1 335 ? -17.391 27.828 1.503 1 64.31 335 GLY A O 1
ATOM 2486 N N . THR A 1 336 ? -17.234 25.828 0.55 1 61.38 336 THR A N 1
ATOM 2487 C CA . THR A 1 336 ? -18.672 26.141 0.504 1 61.38 336 THR A CA 1
ATOM 2488 C C . THR A 1 336 ? -19.438 25.219 1.441 1 61.38 336 THR A C 1
ATOM 2490 O O . THR A 1 336 ? -20.609 25.469 1.744 1 61.38 336 THR A O 1
ATOM 2493 N N . SER A 1 337 ? -18.75 24.281 1.999 1 78 337 SER A N 1
ATOM 2494 C CA . SER A 1 337 ? -19.531 23.328 2.791 1 78 337 SER A CA 1
ATOM 2495 C C . SER A 1 337 ? -19.641 23.781 4.242 1 78 337 SER A C 1
ATOM 2497 O O . SER A 1 337 ? -18.766 24.469 4.75 1 78 337 SER A O 1
ATOM 2499 N N . ALA A 1 338 ? -20.797 23.594 4.84 1 91 338 ALA A N 1
ATOM 2500 C CA . ALA A 1 338 ? -21.031 23.969 6.234 1 91 338 ALA A CA 1
ATOM 2501 C C . ALA A 1 338 ? -20.312 23 7.18 1 91 338 ALA A C 1
ATOM 2503 O O . ALA A 1 338 ? -20.938 22.438 8.078 1 91 338 ALA A O 1
ATOM 2504 N N . ASP A 1 339 ? -19.062 22.859 7.004 1 95.88 339 ASP A N 1
ATOM 2505 C CA . ASP A 1 339 ? -18.203 22.219 7.996 1 95.88 339 ASP A CA 1
ATOM 2506 C C . ASP A 1 339 ? -17.828 23.188 9.109 1 95.88 339 ASP A C 1
ATOM 2508 O O . ASP A 1 339 ? -17.219 24.234 8.852 1 95.88 339 ASP A O 1
ATOM 2512 N N . ILE A 1 340 ? -18.25 22.812 10.258 1 96.81 340 ILE A N 1
ATOM 2513 C CA . ILE A 1 340 ? -18.078 23.734 11.367 1 96.81 340 ILE A CA 1
ATOM 2514 C C . ILE A 1 340 ? -17.5 23.016 12.578 1 96.81 340 ILE A C 1
ATOM 2516 O O . ILE A 1 340 ? -17.906 21.875 12.883 1 96.81 340 ILE A O 1
ATOM 2520 N N . THR A 1 341 ? -16.594 23.641 13.258 1 97.94 341 THR A N 1
ATOM 2521 C CA . THR A 1 341 ? -16.062 23.156 14.523 1 97.94 341 THR A CA 1
ATOM 2522 C C . THR A 1 341 ? -16.344 24.141 15.656 1 97.94 341 THR A C 1
ATOM 2524 O O . THR A 1 341 ? -16.188 25.344 15.484 1 97.94 341 THR A O 1
ATOM 2527 N N . VAL A 1 342 ? -16.844 23.625 16.734 1 98.19 342 VAL A N 1
ATOM 2528 C CA . VAL A 1 342 ? -17.062 24.391 17.969 1 98.19 342 VAL A CA 1
ATOM 2529 C C . VAL A 1 342 ? -16.062 23.953 19.031 1 98.19 342 VAL A C 1
ATOM 2531 O O . VAL A 1 342 ? -15.953 22.766 19.344 1 98.19 342 VAL A O 1
ATOM 2534 N N . LEU A 1 343 ? -15.359 24.969 19.547 1 97.69 343 LEU A N 1
ATOM 2535 C CA . LEU A 1 343 ? -14.305 24.734 20.531 1 97.69 343 LEU A CA 1
ATOM 2536 C C . LEU A 1 343 ? -14.516 25.594 21.766 1 97.69 343 LEU A C 1
ATOM 2538 O O . LEU A 1 343 ? -15.25 26.578 21.719 1 97.69 343 LEU A O 1
ATOM 2542 N N . LYS A 1 344 ? -13.82 25.172 22.766 1 96.19 344 LYS A N 1
ATOM 2543 C CA . LYS A 1 344 ? -13.719 25.984 23.969 1 96.19 344 LYS A CA 1
ATOM 2544 C C . LYS A 1 344 ? -12.273 26.125 24.422 1 96.19 344 LYS A C 1
ATOM 2546 O O . LYS A 1 344 ? -11.461 25.219 24.203 1 96.19 344 LYS A O 1
ATOM 2551 N N . VAL A 1 345 ? -11.938 27.312 24.938 1 96.69 345 VAL A N 1
ATOM 2552 C CA . VAL A 1 345 ? -10.672 27.484 25.641 1 96.69 345 VAL A CA 1
ATOM 2553 C C . VAL A 1 345 ? -10.898 27.375 27.141 1 96.69 345 VAL A C 1
ATOM 2555 O O . VAL A 1 345 ? -11.617 28.188 27.734 1 96.69 345 VAL A O 1
ATOM 2558 N N . GLU A 1 346 ? -10.25 26.422 27.672 1 95.25 346 GLU A N 1
ATOM 2559 C CA . GLU A 1 346 ? -10.445 26.172 29.094 1 95.25 346 GLU A CA 1
ATOM 2560 C C . GLU A 1 346 ? -9.156 26.422 29.891 1 95.25 346 GLU A C 1
ATOM 2562 O O . GLU A 1 346 ? -8.055 26.203 29.375 1 95.25 346 GLU A O 1
ATOM 2567 N N . GLU A 1 347 ? -9.406 26.812 31.125 1 96.12 347 GLU A N 1
ATOM 2568 C CA . GLU A 1 347 ? -8.273 26.922 32.031 1 96.12 347 GLU A CA 1
ATOM 2569 C C . GLU A 1 347 ? -7.891 25.562 32.625 1 96.12 347 GLU A C 1
ATOM 2571 O O . GLU A 1 347 ? -8.734 24.672 32.719 1 96.12 347 GLU A O 1
ATOM 2576 N N . GLY A 1 348 ? -6.617 25.484 32.812 1 92.19 348 GLY A N 1
ATOM 2577 C CA . GLY A 1 348 ? -6.082 24.266 33.406 1 92.19 348 GLY A CA 1
ATOM 2578 C C . GLY A 1 348 ? -4.609 24.375 33.75 1 92.19 348 GLY A C 1
ATOM 2579 O O . GLY A 1 348 ? -4.066 25.469 33.875 1 92.19 348 GLY A O 1
ATOM 2580 N N . SER A 1 349 ? -4.07 23.312 34.25 1 93.88 349 SER A N 1
ATOM 2581 C CA . SER A 1 349 ? -2.652 23.203 34.594 1 93.88 349 SER A CA 1
ATOM 2582 C C . SER A 1 349 ? -2.09 21.844 34.188 1 93.88 349 SER A C 1
ATOM 2584 O O . SER A 1 349 ? -2.375 20.828 34.812 1 93.88 349 SER A O 1
ATOM 2586 N N . GLU A 1 350 ? -1.439 21.844 33.062 1 93.38 350 GLU A N 1
ATOM 2587 C CA . GLU A 1 350 ? -0.86 20.609 32.531 1 93.38 350 GLU A CA 1
ATOM 2588 C C . GLU A 1 350 ? 0.565 20.828 32.031 1 93.38 350 GLU A C 1
ATOM 2590 O O . GLU A 1 350 ? 0.851 21.859 31.406 1 93.38 350 GLU A O 1
ATOM 2595 N N . ASN A 1 351 ? 1.475 19.875 32.375 1 95.06 351 ASN A N 1
ATOM 2596 C CA . ASN A 1 351 ? 2.803 19.891 31.766 1 95.06 351 ASN A CA 1
ATOM 2597 C C . ASN A 1 351 ? 2.807 19.203 30.406 1 95.06 351 ASN A C 1
ATOM 2599 O O . ASN A 1 351 ? 2.514 18 30.312 1 95.06 351 ASN A O 1
ATOM 2603 N N . LEU A 1 352 ? 3.102 19.969 29.453 1 96.12 352 LEU A N 1
ATOM 2604 C CA . LEU A 1 352 ? 3.129 19.406 28.094 1 96.12 352 LEU A CA 1
ATOM 2605 C C . LEU A 1 352 ? 4.559 19.312 27.578 1 96.12 352 LEU A C 1
ATOM 2607 O O . LEU A 1 352 ? 5.336 20.266 27.703 1 96.12 352 LEU A O 1
ATOM 2611 N N . GLU A 1 353 ? 4.891 18.156 27.031 1 97.25 353 GLU A N 1
ATOM 2612 C CA . GLU A 1 353 ? 6.238 17.906 26.516 1 97.25 353 GLU A CA 1
ATOM 2613 C C . GLU A 1 353 ? 6.371 18.328 25.062 1 97.25 353 GLU A C 1
ATOM 2615 O O . GLU A 1 353 ? 5.371 18.422 24.344 1 97.25 353 GLU A O 1
ATOM 2620 N N . ASP A 1 354 ? 7.613 18.656 24.703 1 96.88 354 ASP A N 1
ATOM 2621 C CA . ASP A 1 354 ? 7.953 18.734 23.281 1 96.88 354 ASP A CA 1
ATOM 2622 C C . ASP A 1 354 ? 8.641 17.453 22.828 1 96.88 354 ASP A C 1
ATOM 2624 O O . ASP A 1 354 ? 8.594 16.422 23.516 1 96.88 354 ASP A O 1
ATOM 2628 N N . SER A 1 355 ? 9.172 17.453 21.594 1 96.06 355 SER A N 1
ATOM 2629 C CA . SER A 1 355 ? 9.789 16.281 20.984 1 96.06 355 SER A CA 1
ATOM 2630 C C . SER A 1 355 ? 11.156 16 21.609 1 96.06 355 SER A C 1
ATOM 2632 O O . SER A 1 355 ? 11.766 14.961 21.344 1 96.06 355 SER A O 1
ATOM 2634 N N . CYS A 1 356 ? 11.648 16.875 22.453 1 94.56 356 CYS A N 1
ATOM 2635 C CA . CYS A 1 356 ? 12.938 16.734 23.109 1 94.56 356 CYS A CA 1
ATOM 2636 C C . CYS A 1 356 ? 12.766 16.344 24.562 1 94.56 356 CYS A C 1
ATOM 2638 O O . CYS A 1 356 ? 13.742 16.062 25.266 1 94.56 356 CYS A O 1
ATOM 2640 N N . GLY A 1 357 ? 11.57 16.359 25.016 1 95.12 357 GLY A N 1
ATOM 2641 C CA . GLY A 1 357 ? 11.266 15.984 26.391 1 95.12 357 GLY A CA 1
ATOM 2642 C C . GLY A 1 357 ? 11.195 17.172 27.328 1 95.12 357 GLY A C 1
ATOM 2643 O O . GLY A 1 357 ? 11 17 28.531 1 95.12 357 GLY A O 1
ATOM 2644 N N . ASP A 1 358 ? 11.391 18.344 26.859 1 96.56 358 ASP A N 1
ATOM 2645 C CA . ASP A 1 358 ? 11.219 19.547 27.688 1 96.56 358 ASP A CA 1
ATOM 2646 C C . ASP A 1 358 ? 9.742 19.797 28 1 96.56 358 ASP A C 1
ATOM 2648 O O . ASP A 1 358 ? 8.875 19.516 27.172 1 96.56 358 ASP A O 1
ATOM 2652 N N . LEU A 1 359 ? 9.531 20.297 29.172 1 97.12 359 LEU A N 1
ATOM 2653 C CA . LEU A 1 359 ? 8.156 20.5 29.625 1 97.12 359 LEU A CA 1
ATOM 2654 C C . LEU A 1 359 ? 7.848 21.984 29.766 1 97.12 359 LEU A C 1
ATOM 2656 O O . LEU A 1 359 ? 8.719 22.766 30.125 1 97.12 359 LEU A O 1
ATOM 2660 N N . ARG A 1 360 ? 6.676 22.359 29.5 1 97.75 360 ARG A N 1
ATOM 2661 C CA . ARG A 1 360 ? 6.105 23.672 29.828 1 97.75 360 ARG A CA 1
ATOM 2662 C C . ARG A 1 360 ? 4.746 23.516 30.5 1 97.75 360 ARG A C 1
ATOM 2664 O O . ARG A 1 360 ? 3.945 22.656 30.109 1 97.75 360 ARG A O 1
ATOM 2671 N N . LEU A 1 361 ? 4.473 24.359 31.453 1 97.44 361 LEU A N 1
ATOM 2672 C CA . LEU A 1 361 ? 3.186 24.375 32.125 1 97.44 361 LEU A CA 1
ATOM 2673 C C . LEU A 1 361 ? 2.141 25.125 31.328 1 97.44 361 LEU A C 1
ATOM 2675 O O . LEU A 1 361 ? 2.215 26.359 31.203 1 97.44 361 LEU A O 1
ATOM 2679 N N . ILE A 1 362 ? 1.19 24.391 30.875 1 96.56 362 ILE A N 1
ATOM 2680 C CA . ILE A 1 362 ? 0.105 24.938 30.062 1 96.56 362 ILE A CA 1
ATOM 2681 C C . ILE A 1 362 ? -1.07 25.312 30.969 1 96.56 362 ILE A C 1
ATOM 2683 O O . ILE A 1 362 ? -1.528 24.5 31.766 1 96.56 362 ILE A O 1
ATOM 2687 N N . THR A 1 363 ? -1.64 26.531 30.75 1 97.06 363 THR A N 1
ATOM 2688 C CA . THR A 1 363 ? -2.689 26.969 31.656 1 97.06 363 THR A CA 1
ATOM 2689 C C . THR A 1 363 ? -3.998 27.203 30.906 1 97.06 363 THR A C 1
ATOM 2691 O O . THR A 1 363 ? -5.051 27.375 31.516 1 97.06 363 THR A O 1
ATOM 2694 N N . LYS A 1 364 ? -3.959 27.266 29.656 1 97.31 364 LYS A N 1
ATOM 2695 C CA . LYS A 1 364 ? -5.133 27.344 28.781 1 97.31 364 LYS A CA 1
ATOM 2696 C C . LYS A 1 364 ? -5.059 26.312 27.672 1 97.31 364 LYS A C 1
ATOM 2698 O O . LYS A 1 364 ? -3.992 26.078 27.094 1 97.31 364 LYS A O 1
ATOM 2703 N N . MET A 1 365 ? -6.191 25.688 27.406 1 95.81 365 MET A N 1
ATOM 2704 C CA . MET A 1 365 ? -6.16 24.625 26.406 1 95.81 365 MET A CA 1
ATOM 2705 C C . MET A 1 365 ? -7.438 24.625 25.578 1 95.81 365 MET A C 1
ATOM 2707 O O . MET A 1 365 ? -8.523 24.891 26.094 1 95.81 365 MET A O 1
ATOM 2711 N N . PHE A 1 366 ? -7.316 24.281 24.328 1 97.06 366 PHE A N 1
ATOM 2712 C CA . PHE A 1 366 ? -8.469 24.062 23.453 1 97.06 366 PHE A CA 1
ATOM 2713 C C . PHE A 1 366 ? -9.109 22.703 23.75 1 97.06 366 PHE A C 1
ATOM 2715 O O . PHE A 1 366 ? -8.406 21.703 23.906 1 97.06 366 PHE A O 1
ATOM 2722 N N . VAL A 1 367 ? -10.422 22.672 23.797 1 95.5 367 VAL A N 1
ATOM 2723 C CA . VAL A 1 367 ? -11.164 21.438 23.953 1 95.5 367 VAL A CA 1
ATOM 2724 C C . VAL A 1 367 ? -12.281 21.359 22.922 1 95.5 367 VAL A C 1
ATOM 2726 O O . VAL A 1 367 ? -12.914 22.375 22.609 1 95.5 367 VAL A O 1
ATOM 2729 N N . PRO A 1 368 ? -12.461 20.188 22.375 1 96.19 368 PRO A N 1
ATOM 2730 C CA . PRO A 1 368 ? -13.531 20.062 21.391 1 96.19 368 PRO A CA 1
ATOM 2731 C C . PRO A 1 368 ? -14.922 20.062 22.016 1 96.19 368 PRO A C 1
ATOM 2733 O O . PRO A 1 368 ? -15.109 19.516 23.109 1 96.19 368 PRO A O 1
ATOM 2736 N N . VAL A 1 369 ? -15.883 20.672 21.312 1 96.88 369 VAL A N 1
ATOM 2737 C CA . VAL A 1 369 ? -17.25 20.719 21.797 1 96.88 369 VAL A CA 1
ATOM 2738 C C . VAL A 1 369 ? -18.188 20.031 20.797 1 96.88 369 VAL A C 1
ATOM 2740 O O . VAL A 1 369 ? -19 19.188 21.172 1 96.88 369 VAL A O 1
ATOM 2743 N N . ALA A 1 370 ? -18.047 20.391 19.547 1 97.19 370 ALA A N 1
ATOM 2744 C CA . ALA A 1 370 ? -18.859 19.797 18.484 1 97.19 370 ALA A CA 1
ATOM 2745 C C . ALA A 1 370 ? -18.203 19.969 17.125 1 97.19 370 ALA A C 1
ATOM 2747 O O . ALA A 1 370 ? -17.375 20.859 16.938 1 97.19 370 ALA A O 1
ATOM 2748 N N . VAL A 1 371 ? -18.562 19.125 16.25 1 97.38 371 VAL A N 1
ATOM 2749 C CA . VAL A 1 371 ? -18.094 19.219 14.875 1 97.38 371 VAL A CA 1
ATOM 2750 C C . VAL A 1 371 ? -19.219 18.797 13.922 1 97.38 371 VAL A C 1
ATOM 2752 O O . VAL A 1 371 ? -19.953 17.859 14.211 1 97.38 371 VAL A O 1
ATOM 2755 N N . PHE A 1 372 ? -19.375 19.547 12.875 1 96.12 372 PHE A N 1
ATOM 2756 C CA . PHE A 1 372 ? -20.422 19.312 11.875 1 96.12 372 PHE A CA 1
ATOM 2757 C C . PHE A 1 372 ? -19.797 19.203 10.477 1 96.12 372 PHE A C 1
ATOM 2759 O O . PHE A 1 372 ? -18.953 20 10.102 1 96.12 372 PHE A O 1
ATOM 2766 N N . ILE A 1 373 ? -20.172 18.234 9.719 1 95.5 373 ILE A N 1
ATOM 2767 C CA . ILE A 1 373 ? -19.875 18.125 8.289 1 95.5 373 ILE A CA 1
ATOM 2768 C C . ILE A 1 373 ? -21.141 18.328 7.477 1 95.5 373 ILE A C 1
ATOM 2770 O O . ILE A 1 373 ? -22.109 17.562 7.609 1 95.5 373 ILE A O 1
ATOM 2774 N N . GLY A 1 374 ? -21.156 19.328 6.707 1 92.69 374 GLY A N 1
ATOM 2775 C CA . GLY A 1 374 ? -22.344 19.625 5.945 1 92.69 374 GLY A CA 1
ATOM 2776 C C . GLY A 1 374 ? -23.562 19.875 6.82 1 92.69 374 GLY A C 1
ATOM 2777 O O . GLY A 1 374 ? -24.672 19.484 6.477 1 92.69 374 GLY A O 1
ATOM 2778 N N . GLY A 1 375 ? -23.297 20.344 7.945 1 92.31 375 GLY A N 1
ATOM 2779 C CA . GLY A 1 375 ? -24.391 20.656 8.852 1 92.31 375 GLY A CA 1
ATOM 2780 C C . GLY A 1 375 ? -24.828 19.469 9.695 1 92.31 375 GLY A C 1
ATOM 2781 O O . GLY A 1 375 ? -25.672 19.609 10.586 1 92.31 375 GLY A O 1
ATOM 2782 N N . GLU A 1 376 ? -24.234 18.359 9.477 1 93.62 376 GLU A N 1
ATOM 2783 C CA . GLU A 1 376 ? -24.562 17.172 10.242 1 93.62 376 GLU A CA 1
ATOM 2784 C C . GLU A 1 376 ? -23.562 16.938 11.375 1 93.62 376 GLU A C 1
ATOM 2786 O O . GLU A 1 376 ? -22.359 16.906 11.148 1 93.62 376 GLU A O 1
ATOM 2791 N N . ARG A 1 377 ? -24.141 16.703 12.547 1 94.69 377 ARG A N 1
ATOM 2792 C CA . ARG A 1 377 ? -23.297 16.531 13.727 1 94.69 377 ARG A CA 1
ATOM 2793 C C . ARG A 1 377 ? -22.547 15.203 13.672 1 94.69 377 ARG A C 1
ATOM 2795 O O . ARG A 1 377 ? -23.141 14.172 13.328 1 94.69 377 ARG A O 1
ATOM 2802 N N . CYS A 1 378 ? -21.266 15.258 13.938 1 95.81 378 CYS A N 1
ATOM 2803 C CA . CYS A 1 378 ? -20.438 14.07 14.031 1 95.81 378 CYS A CA 1
ATOM 2804 C C . CYS A 1 378 ? -20.031 13.789 15.477 1 95.81 378 CYS A C 1
ATOM 2806 O O . CYS A 1 378 ? -20.078 14.688 16.312 1 95.81 378 CYS A O 1
ATOM 2808 N N . PRO A 1 379 ? -19.688 12.539 15.75 1 93.56 379 PRO A N 1
ATOM 2809 C CA . PRO A 1 379 ? -19.234 12.227 17.109 1 93.56 379 PRO A CA 1
ATOM 2810 C C . PRO A 1 379 ? -17.938 12.938 17.484 1 93.56 379 PRO A C 1
ATOM 2812 O O . PRO A 1 379 ? -17.031 13.023 16.656 1 93.56 379 PRO A O 1
ATOM 2815 N N . THR A 1 380 ? -18 13.492 18.656 1 92.06 380 THR A N 1
ATOM 2816 C CA . THR A 1 380 ? -16.797 14.133 19.203 1 92.06 380 THR A CA 1
ATOM 2817 C C . THR A 1 380 ? -16.328 13.422 20.469 1 92.06 380 THR A C 1
ATOM 2819 O O . THR A 1 380 ? -17.156 12.883 21.219 1 92.06 380 THR A O 1
ATOM 2822 N N . SER A 1 381 ? -15.039 13.32 20.562 1 83.38 381 SER A N 1
ATOM 2823 C CA . SER A 1 381 ? -14.469 12.758 21.781 1 83.38 381 SER A CA 1
ATOM 2824 C C . SER A 1 381 ? -13.773 13.836 22.609 1 83.38 381 SER A C 1
ATOM 2826 O O . SER A 1 381 ? -12.844 14.484 22.141 1 83.38 381 SER A O 1
ATOM 2828 N N . ALA A 1 382 ? -14.297 13.984 23.812 1 72.38 382 ALA A N 1
ATOM 2829 C CA . ALA A 1 382 ? -13.672 14.953 24.703 1 72.38 382 ALA A CA 1
ATOM 2830 C C . ALA A 1 382 ? -12.555 14.312 25.516 1 72.38 382 ALA A C 1
ATOM 2832 O O . ALA A 1 382 ? -11.859 14.992 26.281 1 72.38 382 ALA A O 1
ATOM 2833 N N . GLU A 1 383 ? -12.398 13.094 25.25 1 72.81 383 GLU A N 1
ATOM 2834 C CA . GLU A 1 383 ? -11.359 12.422 26.031 1 72.81 383 GLU A CA 1
ATOM 2835 C C . GLU A 1 383 ? -9.977 12.945 25.672 1 72.81 383 GLU A C 1
ATOM 2837 O O . GLU A 1 383 ? -9.594 12.93 24.5 1 72.81 383 GLU A O 1
ATOM 2842 N N . LYS A 1 384 ? -9.484 13.578 26.75 1 71.88 384 LYS A N 1
ATOM 2843 C CA . LYS A 1 384 ? -8.133 14.094 26.578 1 71.88 384 LYS A CA 1
ATOM 2844 C C . LYS A 1 384 ? -7.09 13 26.797 1 71.88 384 LYS A C 1
ATOM 2846 O O . LYS A 1 384 ? -7.105 12.328 27.828 1 71.88 384 LYS A O 1
ATOM 2851 N N . SER A 1 385 ? -6.336 12.867 25.844 1 69.25 385 SER A N 1
ATOM 2852 C CA . SER A 1 385 ? -5.336 11.805 25.922 1 69.25 385 SER A CA 1
ATOM 2853 C C . SER A 1 385 ? -3.975 12.359 26.328 1 69.25 385 SER A C 1
ATOM 2855 O O . SER A 1 385 ? -2.992 11.617 26.391 1 69.25 385 SER A O 1
ATOM 2857 N N . TRP A 1 386 ? -3.902 13.633 26.625 1 83.94 386 TRP A N 1
ATOM 2858 C CA . TRP A 1 386 ? -2.605 14.211 26.953 1 83.94 386 TRP A CA 1
ATOM 2859 C C . TRP A 1 386 ? -2.67 14.953 28.297 1 83.94 386 TRP A C 1
ATOM 2861 O O . TRP A 1 386 ? -3.734 15.43 28.688 1 83.94 386 TRP A O 1
ATOM 2871 N N . PRO A 1 387 ? -1.591 14.938 29.031 1 87 387 PRO A N 1
ATOM 2872 C CA . PRO A 1 387 ? -0.303 14.391 28.609 1 87 387 PRO A CA 1
ATOM 2873 C C . PRO A 1 387 ? -0.156 12.906 28.906 1 87 387 PRO A C 1
ATOM 2875 O O . PRO A 1 387 ? -0.755 12.406 29.875 1 87 387 PRO A O 1
ATOM 2878 N N . ASN A 1 388 ? 0.506 12.258 28.047 1 88.56 388 ASN A N 1
ATOM 2879 C CA . ASN A 1 388 ? 1.034 10.93 28.328 1 88.56 388 ASN A CA 1
ATOM 2880 C C . ASN A 1 388 ? 2.236 10.992 29.266 1 88.56 388 ASN A C 1
ATOM 2882 O O . ASN A 1 388 ? 3.279 11.547 28.922 1 88.56 388 ASN A O 1
ATOM 2886 N N . PRO A 1 389 ? 2.094 10.484 30.406 1 86.5 389 PRO A N 1
ATOM 2887 C CA . PRO A 1 389 ? 3.121 10.656 31.438 1 86.5 389 PRO A CA 1
ATOM 2888 C C . PRO A 1 389 ? 4.473 10.086 31.031 1 86.5 389 PRO A C 1
ATOM 2890 O O . PRO A 1 389 ? 5.512 10.523 31.531 1 86.5 389 PRO A O 1
ATOM 2893 N N . SER A 1 390 ? 4.438 9.18 30.141 1 89.19 390 SER A N 1
ATOM 2894 C CA . SER A 1 390 ? 5.684 8.523 29.75 1 89.19 390 SER A CA 1
ATOM 2895 C C . SER A 1 390 ? 6.348 9.227 28.578 1 89.19 390 SER A C 1
ATOM 2897 O O . SER A 1 390 ? 7.516 8.984 28.281 1 89.19 390 SER A O 1
ATOM 2899 N N . CYS A 1 391 ? 5.688 10.109 27.984 1 90.69 391 CYS A N 1
ATOM 2900 C CA . CYS A 1 391 ? 6.121 10.625 26.688 1 90.69 391 CYS A CA 1
ATOM 2901 C C . CYS A 1 391 ? 7.383 11.469 26.828 1 90.69 391 CYS A C 1
ATOM 2903 O O . CYS A 1 391 ? 8.305 11.344 26.031 1 90.69 391 CYS A O 1
ATOM 2905 N N . ALA A 1 392 ? 7.422 12.273 27.812 1 89.44 392 ALA A N 1
ATOM 2906 C CA . ALA A 1 392 ? 8.586 13.148 27.984 1 89.44 392 ALA A CA 1
ATOM 2907 C C . ALA A 1 392 ? 9.867 12.328 28.109 1 89.44 392 ALA A C 1
ATOM 2909 O O . ALA A 1 392 ? 10.875 12.641 27.469 1 89.44 392 ALA A O 1
ATOM 2910 N N . ALA A 1 393 ? 9.82 11.336 28.938 1 90.44 393 ALA A N 1
ATOM 2911 C CA . ALA A 1 393 ? 10.977 10.469 29.141 1 90.44 393 ALA A CA 1
ATOM 2912 C C . ALA A 1 393 ? 11.352 9.742 27.844 1 90.44 393 ALA A C 1
ATOM 2914 O O . ALA A 1 393 ? 12.539 9.586 27.547 1 90.44 393 ALA A O 1
ATOM 2915 N N . GLU A 1 394 ? 10.367 9.289 27.141 1 91.5 394 GLU A N 1
ATOM 2916 C CA . GLU A 1 394 ? 10.594 8.609 25.875 1 91.5 394 GLU A CA 1
ATOM 2917 C C . GLU A 1 394 ? 11.242 9.531 24.859 1 91.5 394 GLU A C 1
ATOM 2919 O O . GLU A 1 394 ? 12.125 9.117 24.094 1 91.5 394 GLU A O 1
ATOM 2924 N N . CYS A 1 395 ? 10.82 10.711 24.812 1 91.31 395 CYS A N 1
ATOM 2925 C CA . CYS A 1 395 ? 11.391 11.711 23.922 1 91.31 395 CYS A CA 1
ATOM 2926 C C . CYS A 1 395 ? 12.859 11.961 24.25 1 91.31 395 CYS A C 1
ATOM 2928 O O . CYS A 1 395 ? 13.695 12.008 23.344 1 91.31 395 CYS A O 1
ATOM 2930 N N . ARG A 1 396 ? 13.164 12.078 25.531 1 91.69 396 ARG A N 1
ATOM 2931 C CA . ARG A 1 396 ? 14.547 12.297 25.938 1 91.69 396 ARG A CA 1
ATOM 2932 C C . ARG A 1 396 ? 15.422 11.117 25.547 1 91.69 396 ARG A C 1
ATOM 2934 O O . ARG A 1 396 ? 16.547 11.305 25.094 1 91.69 396 ARG A O 1
ATOM 2941 N N . ALA A 1 397 ? 14.906 9.961 25.719 1 90.06 397 ALA A N 1
ATOM 2942 C CA . ALA A 1 397 ? 15.648 8.758 25.359 1 90.06 397 ALA A CA 1
ATOM 2943 C C . ALA A 1 397 ? 15.93 8.703 23.859 1 90.06 397 ALA A C 1
ATOM 2945 O O . ALA A 1 397 ? 17.016 8.305 23.438 1 90.06 397 ALA A O 1
ATOM 2946 N N . ARG A 1 398 ? 14.992 9.086 23.078 1 87.56 398 ARG A N 1
ATOM 2947 C CA . ARG A 1 398 ? 15.133 9.086 21.625 1 87.56 398 ARG A CA 1
ATOM 2948 C C . ARG A 1 398 ? 16.188 10.086 21.172 1 87.56 398 ARG A C 1
ATOM 2950 O O . ARG A 1 398 ? 17.016 9.789 20.312 1 87.56 398 ARG A O 1
ATOM 2957 N N . VAL A 1 399 ? 16.156 11.273 21.75 1 87.38 399 VAL A N 1
ATOM 2958 C CA . VAL A 1 399 ? 17.125 12.312 21.406 1 87.38 399 VAL A CA 1
ATOM 2959 C C . VAL A 1 399 ? 18.531 11.844 21.766 1 87.38 399 VAL A C 1
ATOM 2961 O O . VAL A 1 399 ? 19.484 12.055 21.016 1 87.38 399 VAL A O 1
ATOM 2964 N N . ALA A 1 400 ? 18.594 11.234 22.938 1 86.25 400 ALA A N 1
ATOM 2965 C CA . ALA A 1 400 ? 19.891 10.719 23.375 1 86.25 400 ALA A CA 1
ATOM 2966 C C . ALA A 1 400 ? 20.406 9.648 22.422 1 86.25 400 ALA A C 1
ATOM 2968 O O . ALA A 1 400 ? 21.609 9.633 22.109 1 86.25 400 ALA A O 1
ATOM 2969 N N . LYS A 1 401 ? 19.625 8.82 21.938 1 81.25 401 LYS A N 1
ATOM 2970 C CA . LYS A 1 401 ? 20 7.754 21.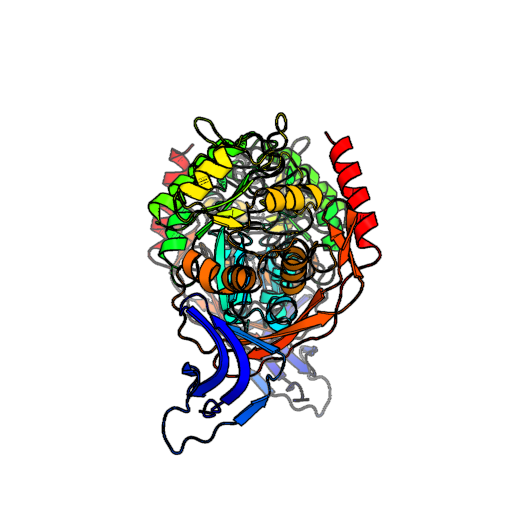016 1 81.25 401 LYS A CA 1
ATOM 2971 C C . LYS A 1 401 ? 20.469 8.328 19.672 1 81.25 401 LYS A C 1
ATOM 2973 O O . LYS A 1 401 ? 21.406 7.812 19.062 1 81.25 401 LYS A O 1
ATOM 2978 N N . ASN A 1 402 ? 19.766 9.328 19.203 1 79.25 402 ASN A N 1
ATOM 2979 C CA . ASN A 1 402 ? 20.109 9.969 17.938 1 79.25 402 ASN A CA 1
ATOM 2980 C C . ASN A 1 402 ? 21.469 10.648 18 1 79.25 402 ASN A C 1
ATOM 2982 O O . ASN A 1 402 ? 22.156 10.766 16.984 1 79.25 402 ASN A O 1
ATOM 2986 N N . LYS A 1 403 ? 21.984 11.055 19.125 1 73.44 403 LYS A N 1
ATOM 2987 C CA . LYS A 1 403 ? 23.297 11.688 19.312 1 73.44 403 LYS A CA 1
ATOM 2988 C C . LYS A 1 403 ? 24.406 10.641 19.297 1 73.44 403 LYS A C 1
ATOM 2990 O O . LYS A 1 403 ? 25.531 10.93 18.875 1 73.44 403 LYS A O 1
ATOM 2995 N N . GLU A 1 404 ? 24.062 9.516 19.672 1 65.38 404 GLU A N 1
ATOM 2996 C CA . GLU A 1 404 ? 25.062 8.453 19.703 1 65.38 404 GLU A CA 1
ATOM 2997 C C . GLU A 1 404 ? 25.312 7.863 18.328 1 65.38 404 GLU A C 1
ATOM 2999 O O . GLU A 1 404 ? 26.406 7.414 18.016 1 65.38 404 GLU A O 1
ATOM 3004 N N . THR A 1 405 ? 24.328 7.75 17.547 1 56.91 405 THR A N 1
ATOM 3005 C CA . THR A 1 405 ? 24.438 7.121 16.234 1 56.91 405 THR A CA 1
ATOM 3006 C C . THR A 1 405 ? 25.156 8.039 15.242 1 56.91 405 THR A C 1
ATOM 3008 O O . THR A 1 405 ? 25.562 7.605 14.164 1 56.91 405 THR A O 1
ATOM 3011 N N . LYS A 1 406 ? 25.375 9.266 15.781 1 52.5 406 LYS A N 1
ATOM 3012 C CA . LYS A 1 406 ? 26.109 10.188 14.922 1 52.5 406 LYS A CA 1
ATOM 3013 C C . LYS A 1 406 ? 27.594 10.227 15.297 1 52.5 406 LYS A C 1
ATOM 3015 O O . LYS A 1 406 ? 27.938 10.297 16.484 1 52.5 406 LYS A O 1
ATOM 3020 N N . MET B 1 1 ? -30 -17.938 11.242 1 29.48 1 MET B N 1
ATOM 3021 C CA . MET B 1 1 ? -28.797 -18.453 10.594 1 29.48 1 MET B CA 1
ATOM 3022 C C . MET B 1 1 ? -29.125 -19.094 9.25 1 29.48 1 MET B C 1
ATOM 3024 O O . MET B 1 1 ? -29.891 -20.062 9.188 1 29.48 1 MET B O 1
ATOM 3028 N N . GLU B 1 2 ? -29.266 -18.516 8.25 1 40.75 2 GLU B N 1
ATOM 3029 C CA . GLU B 1 2 ? -29.766 -19.109 7.016 1 40.75 2 GLU B CA 1
ATOM 3030 C C . GLU B 1 2 ? -29.094 -20.438 6.73 1 40.75 2 GLU B C 1
ATOM 3032 O O . GLU B 1 2 ? -27.875 -20.547 6.746 1 40.75 2 GLU B O 1
ATOM 3037 N N . THR B 1 3 ? -29.562 -21.547 7.086 1 48.09 3 THR B N 1
ATOM 3038 C CA . THR B 1 3 ? -29.141 -22.938 7.133 1 48.09 3 THR B CA 1
ATOM 3039 C C . THR B 1 3 ? -28.406 -23.328 5.848 1 48.09 3 THR B C 1
ATOM 3041 O O . THR B 1 3 ? -28.891 -23.062 4.746 1 48.09 3 THR B O 1
ATOM 3044 N N . ALA B 1 4 ? -27.109 -23.312 5.887 1 59.09 4 ALA B N 1
ATOM 3045 C CA . ALA B 1 4 ? -26.359 -23.719 4.711 1 59.09 4 ALA B CA 1
ATOM 3046 C C . ALA B 1 4 ? -27.047 -24.859 3.965 1 59.09 4 ALA B C 1
ATOM 3048 O O . ALA B 1 4 ? -27.453 -25.844 4.574 1 59.09 4 ALA B O 1
ATOM 3049 N N . GLN B 1 5 ? -27.656 -24.641 2.764 1 73.38 5 GLN B N 1
ATOM 3050 C CA . GLN B 1 5 ? -28.406 -25.594 1.953 1 73.38 5 GLN B CA 1
ATOM 3051 C C . GLN B 1 5 ? -27.578 -26.828 1.62 1 73.38 5 GLN B C 1
ATOM 3053 O O . GLN B 1 5 ? -26.359 -26.734 1.438 1 73.38 5 GLN B O 1
ATOM 3058 N N . ASN B 1 6 ? -28.109 -28.031 1.894 1 90.38 6 ASN B N 1
ATOM 3059 C CA . ASN B 1 6 ? -27.516 -29.297 1.491 1 90.38 6 ASN B CA 1
ATOM 3060 C C . ASN B 1 6 ? -27.547 -29.484 -0.024 1 90.38 6 ASN B C 1
ATOM 3062 O O . ASN B 1 6 ? -28.547 -29.125 -0.674 1 90.38 6 ASN B O 1
ATOM 3066 N N . LEU B 1 7 ? -26.375 -29.859 -0.576 1 94.44 7 LEU B N 1
ATOM 3067 C CA . LEU B 1 7 ? -26.219 -29.938 -2.023 1 94.44 7 LEU B CA 1
ATOM 3068 C C . LEU B 1 7 ? -25.656 -31.297 -2.432 1 94.44 7 LEU B C 1
ATOM 3070 O O . LEU B 1 7 ? -24.781 -31.844 -1.756 1 94.44 7 LEU B O 1
ATOM 3074 N N . VAL B 1 8 ? -26.25 -31.844 -3.488 1 95.44 8 VAL B N 1
ATOM 3075 C CA . VAL B 1 8 ? -25.625 -33 -4.109 1 95.44 8 VAL B CA 1
ATOM 3076 C C . VAL B 1 8 ? -25.234 -32.688 -5.543 1 95.44 8 VAL B C 1
ATOM 3078 O O . VAL B 1 8 ? -26.047 -32.188 -6.324 1 95.44 8 VAL B O 1
ATOM 3081 N N . ILE B 1 9 ? -24 -32.844 -5.918 1 97.38 9 ILE B N 1
ATOM 3082 C CA . ILE B 1 9 ? -23.484 -32.781 -7.285 1 97.38 9 ILE B CA 1
ATOM 3083 C C . ILE B 1 9 ? -23.484 -34.156 -7.898 1 97.38 9 ILE B C 1
ATOM 3085 O O . ILE B 1 9 ? -22.734 -35.062 -7.457 1 97.38 9 ILE B O 1
ATOM 3089 N N . ARG B 1 10 ? -24.219 -34.312 -8.969 1 97.56 10 ARG B N 1
ATOM 3090 C CA . ARG B 1 10 ? -24.516 -35.656 -9.414 1 97.56 10 ARG B CA 1
ATOM 3091 C C . ARG B 1 10 ? -23.766 -35.969 -10.719 1 97.56 10 ARG B C 1
ATOM 3093 O O . ARG B 1 10 ? -23.641 -35.094 -11.586 1 97.56 10 ARG B O 1
ATOM 3100 N N . ASN B 1 11 ? -23.328 -37.125 -10.797 1 97.44 11 ASN B N 1
ATOM 3101 C CA . ASN B 1 11 ? -22.969 -37.812 -12.039 1 97.44 11 ASN B CA 1
ATOM 3102 C C . ASN B 1 11 ? -21.75 -37.156 -12.68 1 97.44 11 ASN B C 1
ATOM 3104 O O . ASN B 1 11 ? -21.578 -37.219 -13.898 1 97.44 11 ASN B O 1
ATOM 3108 N N . GLY B 1 12 ? -20.891 -36.5 -11.922 1 98.06 12 GLY B N 1
ATOM 3109 C CA . GLY B 1 12 ? -19.656 -35.938 -12.461 1 98.06 12 GLY B CA 1
ATOM 3110 C C . GLY B 1 12 ? -18.484 -36.906 -12.336 1 98.06 12 GLY B C 1
ATOM 3111 O O . GLY B 1 12 ? -18.5 -37.812 -11.508 1 98.06 12 GLY B O 1
ATOM 3112 N N . LEU B 1 13 ? -17.547 -36.719 -13.219 1 98.38 13 LEU B N 1
ATOM 3113 C CA . LEU B 1 13 ? -16.25 -37.375 -13.023 1 98.38 13 LEU B CA 1
ATOM 3114 C C . LEU B 1 13 ? -15.484 -36.75 -11.883 1 98.38 13 LEU B C 1
ATOM 3116 O O . LEU B 1 13 ? -14.883 -35.688 -12.055 1 98.38 13 LEU B O 1
ATOM 3120 N N . VAL B 1 14 ? -15.461 -37.344 -10.734 1 97.94 14 VAL B N 1
ATOM 3121 C CA . VAL B 1 14 ? -14.781 -36.812 -9.555 1 97.94 14 VAL B CA 1
ATOM 3122 C C . VAL B 1 14 ? -13.305 -37.188 -9.602 1 97.94 14 VAL B C 1
ATOM 3124 O O . VAL B 1 14 ? -12.953 -38.375 -9.695 1 97.94 14 VAL B O 1
ATOM 3127 N N . ILE B 1 15 ? -12.438 -36.219 -9.609 1 97.56 15 ILE B N 1
ATOM 3128 C CA . ILE B 1 15 ? -11 -36.438 -9.594 1 97.56 15 ILE B CA 1
ATOM 3129 C C . ILE B 1 15 ? -10.391 -35.812 -8.336 1 97.56 15 ILE B C 1
ATOM 3131 O O . ILE B 1 15 ? -10.508 -34.625 -8.109 1 97.56 15 ILE B O 1
ATOM 3135 N N . ASP B 1 16 ? -9.82 -36.594 -7.465 1 93.94 16 ASP B N 1
ATOM 3136 C CA . ASP B 1 16 ? -9.125 -36.219 -6.246 1 93.94 16 ASP B CA 1
ATOM 3137 C C . ASP B 1 16 ? -7.938 -37.125 -5.969 1 93.94 16 ASP B C 1
ATOM 3139 O O . ASP B 1 16 ? -8.094 -38.188 -5.367 1 93.94 16 ASP B O 1
ATOM 3143 N N . ARG B 1 17 ? -6.801 -36.594 -6.281 1 91.56 17 ARG B N 1
ATOM 3144 C CA . ARG B 1 17 ? -5.594 -37.406 -6.125 1 91.56 17 ARG B CA 1
ATOM 3145 C C . ARG B 1 17 ? -5.324 -37.688 -4.652 1 91.56 17 ARG B C 1
ATOM 3147 O O . ARG B 1 17 ? -4.832 -38.781 -4.316 1 91.56 17 ARG B O 1
ATOM 3154 N N . SER B 1 18 ? -5.691 -36.781 -3.85 1 89.62 18 SER B N 1
ATOM 3155 C CA . SER B 1 18 ? -5.402 -36.969 -2.432 1 89.62 18 SER B CA 1
ATOM 3156 C C . SER B 1 18 ? -6.133 -38.188 -1.877 1 89.62 18 SER B C 1
ATOM 3158 O O . SER B 1 18 ? -5.676 -38.781 -0.911 1 89.62 18 SER B O 1
ATOM 3160 N N . GLN B 1 19 ? -7.203 -38.562 -2.525 1 89 19 GLN B N 1
ATOM 3161 C CA . GLN B 1 19 ? -7.984 -39.719 -2.082 1 89 19 GLN B CA 1
ATOM 3162 C C . GLN B 1 19 ? -7.957 -40.844 -3.121 1 89 19 GLN B C 1
ATOM 3164 O O . GLN B 1 19 ? -8.695 -41.812 -3.004 1 89 19 GLN B O 1
ATOM 3169 N N . ASN B 1 20 ? -7.219 -40.688 -4.148 1 92.94 20 ASN B N 1
ATOM 3170 C CA . ASN B 1 20 ? -7.113 -41.656 -5.234 1 92.94 20 ASN B CA 1
ATOM 3171 C C . ASN B 1 20 ? -8.469 -41.938 -5.863 1 92.94 20 ASN B C 1
ATOM 3173 O O . ASN B 1 20 ? -8.844 -43.094 -6.035 1 92.94 20 ASN B O 1
ATOM 3177 N N . ILE B 1 21 ? -9.172 -40.844 -6.086 1 93.25 21 ILE B N 1
ATOM 3178 C CA . ILE B 1 21 ? -10.5 -40.969 -6.688 1 93.25 21 ILE B CA 1
ATOM 3179 C C . ILE B 1 21 ? -10.469 -40.438 -8.117 1 93.25 21 ILE B C 1
ATOM 3181 O O . ILE B 1 21 ? -9.953 -39.344 -8.375 1 93.25 21 ILE B O 1
ATOM 3185 N N . SER B 1 22 ? -10.945 -41.188 -9.117 1 96.56 22 SER B N 1
ATOM 3186 C CA . SER B 1 22 ? -11.219 -40.812 -10.5 1 96.56 22 SER B CA 1
ATOM 3187 C C . SER B 1 22 ? -12.375 -41.625 -11.062 1 96.56 22 SER B C 1
ATOM 3189 O O . SER B 1 22 ? -12.148 -42.625 -11.75 1 96.56 22 SER B O 1
ATOM 3191 N N . GLN B 1 23 ? -13.562 -41.188 -10.734 1 96.94 23 GLN B N 1
ATOM 3192 C CA . GLN B 1 23 ? -14.742 -41.938 -11.117 1 96.94 23 GLN B CA 1
ATOM 3193 C C . GLN B 1 23 ? -15.984 -41.062 -11.164 1 96.94 23 GLN B C 1
ATOM 3195 O O . GLN B 1 23 ? -16.016 -40 -10.547 1 96.94 23 GLN B O 1
ATOM 3200 N N . VAL B 1 24 ? -16.906 -41.531 -11.914 1 97.94 24 VAL B N 1
ATOM 3201 C CA . VAL B 1 24 ? -18.203 -40.844 -11.906 1 97.94 24 VAL B CA 1
ATOM 3202 C C . VAL B 1 24 ? -18.938 -41.125 -10.594 1 97.94 24 VAL B C 1
ATOM 3204 O O . VAL B 1 24 ? -19.078 -42.312 -10.195 1 97.94 24 VAL B O 1
ATOM 3207 N N . ALA B 1 25 ? -19.312 -40.094 -9.883 1 97.38 25 ALA B N 1
ATOM 3208 C CA . ALA B 1 25 ? -19.953 -40.25 -8.586 1 97.38 25 ALA B CA 1
ATOM 3209 C C . ALA B 1 25 ? -20.75 -39 -8.195 1 97.38 25 ALA B C 1
ATOM 3211 O O . ALA B 1 25 ? -20.672 -37.969 -8.867 1 97.38 25 ALA B O 1
ATOM 3212 N N . ASN B 1 26 ? -21.531 -39.188 -7.191 1 96.62 26 ASN B N 1
ATOM 3213 C CA . ASN B 1 26 ? -22.203 -38.062 -6.547 1 96.62 26 ASN B CA 1
ATOM 3214 C C . ASN B 1 26 ? -21.406 -37.531 -5.375 1 96.62 26 ASN B C 1
ATOM 3216 O O . ASN B 1 26 ? -20.797 -38.312 -4.629 1 96.62 26 ASN B O 1
ATOM 3220 N N . VAL B 1 27 ? -21.359 -36.281 -5.258 1 95.62 27 VAL B N 1
ATOM 3221 C CA . VAL B 1 27 ? -20.734 -35.625 -4.109 1 95.62 27 VAL B CA 1
ATOM 3222 C C . VAL B 1 27 ? -21.797 -34.969 -3.244 1 95.62 27 VAL B C 1
ATOM 3224 O O . VAL B 1 27 ? -22.516 -34.062 -3.705 1 95.62 27 VAL B O 1
ATOM 3227 N N . TYR B 1 28 ? -21.922 -35.344 -1.973 1 94.12 28 TYR B N 1
ATOM 3228 C CA . TYR B 1 28 ? -22.906 -34.812 -1.039 1 94.12 28 TYR B CA 1
ATOM 3229 C C . TYR B 1 28 ? -22.281 -33.812 -0.098 1 94.12 28 TYR B C 1
ATOM 3231 O O . TYR B 1 28 ? -21.234 -34.062 0.5 1 94.12 28 TYR B O 1
ATOM 3239 N N . ILE B 1 29 ? -22.875 -32.625 -0.054 1 93.31 29 ILE B N 1
ATOM 3240 C CA . ILE B 1 29 ? -22.422 -31.547 0.811 1 93.31 29 ILE B CA 1
ATOM 3241 C C . ILE B 1 29 ? -23.484 -31.234 1.851 1 93.31 29 ILE B C 1
ATOM 3243 O O . ILE B 1 29 ? -24.656 -31.016 1.505 1 93.31 29 ILE B O 1
ATOM 3247 N N . ALA B 1 30 ? -23.078 -31.234 3.109 1 90.12 30 ALA B N 1
ATOM 3248 C CA . ALA B 1 30 ? -23.953 -30.859 4.223 1 90.12 30 ALA B CA 1
ATOM 3249 C C . ALA B 1 30 ? -23.219 -29.938 5.203 1 90.12 30 ALA B C 1
ATOM 3251 O O . ALA B 1 30 ? -22.078 -30.203 5.57 1 90.12 30 ALA B O 1
ATOM 3252 N N . ASN B 1 31 ? -23.828 -28.859 5.547 1 88.12 31 ASN B N 1
ATOM 3253 C CA . ASN B 1 31 ? -23.297 -27.906 6.512 1 88.12 31 ASN B CA 1
ATOM 3254 C C . ASN B 1 31 ? -21.906 -27.406 6.09 1 88.12 31 ASN B C 1
ATOM 3256 O O . ASN B 1 31 ? -20.969 -27.406 6.898 1 88.12 31 ASN B O 1
ATOM 3260 N N . GLY B 1 32 ? -21.797 -27.281 4.785 1 89.94 32 GLY B N 1
ATOM 3261 C CA . GLY B 1 32 ? -20.594 -26.656 4.27 1 89.94 32 GLY B CA 1
ATOM 3262 C C . GLY B 1 32 ? -19.422 -27.609 4.164 1 89.94 32 GLY B C 1
ATOM 3263 O O . GLY B 1 32 ? -18.297 -27.188 3.924 1 89.94 32 GLY B O 1
ATOM 3264 N N . ARG B 1 33 ? -19.75 -28.891 4.328 1 91.31 33 ARG B N 1
ATOM 3265 C CA . ARG B 1 33 ? -18.703 -29.922 4.281 1 91.31 33 ARG B CA 1
ATOM 3266 C C . ARG B 1 33 ? -19.109 -31.078 3.373 1 91.31 33 ARG B C 1
ATOM 3268 O O . ARG B 1 33 ? -20.297 -31.312 3.15 1 91.31 33 ARG B O 1
ATOM 3275 N N . ILE B 1 34 ? -18.109 -31.75 2.912 1 90.31 34 ILE B N 1
ATOM 3276 C CA . ILE B 1 34 ? -18.406 -32.969 2.137 1 90.31 34 ILE B CA 1
ATOM 3277 C C . ILE B 1 34 ? -18.906 -34.062 3.061 1 90.31 34 ILE B C 1
ATOM 3279 O O . ILE B 1 34 ? -18.203 -34.5 3.973 1 90.31 34 ILE B O 1
ATOM 3283 N N . ALA B 1 35 ? -20.047 -34.438 2.818 1 89.69 35 ALA B N 1
ATOM 3284 C CA . ALA B 1 35 ? -20.688 -35.438 3.666 1 89.69 35 ALA B CA 1
ATOM 3285 C C . ALA B 1 35 ? -20.453 -36.844 3.129 1 89.69 35 ALA B C 1
ATOM 3287 O O . ALA B 1 35 ? -20.578 -37.812 3.867 1 89.69 35 ALA B O 1
ATOM 3288 N N . GLY B 1 36 ? -20.203 -36.906 1.799 1 89.31 36 GLY B N 1
ATOM 3289 C CA . GLY B 1 36 ? -19.938 -38.219 1.2 1 89.31 36 GLY B CA 1
ATOM 3290 C C . GLY B 1 36 ? -19.734 -38.156 -0.302 1 89.31 36 GLY B C 1
ATOM 3291 O O . GLY B 1 36 ? -20.25 -37.25 -0.965 1 89.31 36 GLY B O 1
ATOM 3292 N N . ILE B 1 37 ? -19.031 -39.125 -0.829 1 92.38 37 ILE B N 1
ATOM 3293 C CA . ILE B 1 37 ? -18.828 -39.312 -2.264 1 92.38 37 ILE B CA 1
ATOM 3294 C C . ILE B 1 37 ? -19.312 -40.719 -2.674 1 92.38 37 ILE B C 1
ATOM 3296 O O . ILE B 1 37 ? -18.938 -41.719 -2.062 1 92.38 37 ILE B O 1
ATOM 3300 N N . GLY B 1 38 ? -20.109 -40.75 -3.695 1 91.25 38 GLY B N 1
ATOM 3301 C CA . GLY B 1 38 ? -20.672 -42.031 -4.125 1 91.25 38 GLY B CA 1
ATOM 3302 C C . GLY B 1 38 ? -22.078 -42.281 -3.586 1 91.25 38 GLY B C 1
ATOM 3303 O O . GLY B 1 38 ? -23.062 -41.969 -4.258 1 91.25 38 GLY B O 1
ATOM 3304 N N . GLU B 1 39 ? -22.172 -42.656 -2.328 1 86.88 39 GLU B N 1
ATOM 3305 C CA . GLU B 1 39 ? -23.422 -43 -1.671 1 86.88 39 GLU B CA 1
ATOM 3306 C C . GLU B 1 39 ? -23.922 -41.844 -0.792 1 86.88 39 GLU B C 1
ATOM 3308 O O . GLU B 1 39 ? -23.109 -41.125 -0.198 1 86.88 39 GLU B O 1
ATOM 3313 N N . PRO B 1 40 ? -25.219 -41.781 -0.789 1 85.88 40 PRO B N 1
ATOM 3314 C CA . PRO B 1 40 ? -25.766 -40.75 0.094 1 85.88 40 PRO B CA 1
ATOM 3315 C C . PRO B 1 40 ? -25.469 -41 1.568 1 85.88 40 PRO B C 1
ATOM 3317 O O . PRO B 1 40 ? -25.422 -42.156 1.988 1 85.88 40 PRO B O 1
ATOM 3320 N N . PRO B 1 41 ? -25.109 -40 2.221 1 83.12 41 PRO B N 1
ATOM 3321 C CA . PRO B 1 41 ? -24.875 -40.25 3.646 1 83.12 41 PRO B CA 1
ATOM 3322 C C . PRO B 1 41 ? -26.109 -40.781 4.379 1 83.12 41 PRO B C 1
ATOM 3324 O O . PRO B 1 41 ? -26.266 -42 4.523 1 83.12 41 PRO B O 1
ATOM 3327 N N . ASP B 1 42 ? -26.766 -39.969 5.297 1 70.44 42 ASP B N 1
ATOM 3328 C CA . ASP B 1 42 ? -27.891 -40.438 6.113 1 70.44 42 ASP B CA 1
ATOM 3329 C C . ASP B 1 42 ? -29.219 -40.281 5.363 1 70.44 42 ASP B C 1
ATOM 3331 O O . ASP B 1 42 ? -29.375 -39.375 4.555 1 70.44 42 ASP B O 1
ATOM 3335 N N . ARG B 1 43 ? -30.156 -41.25 5.723 1 67.62 43 ARG B N 1
ATOM 3336 C CA . ARG B 1 43 ? -31.516 -41.281 5.195 1 67.62 43 ARG B CA 1
ATOM 3337 C C . ARG B 1 43 ? -32.344 -40.125 5.762 1 67.62 43 ARG B C 1
ATOM 3339 O O . ARG B 1 43 ? -32.25 -39.812 6.949 1 67.62 43 ARG B O 1
ATOM 3346 N N . GLY B 1 44 ? -32.625 -39.031 4.934 1 69.94 44 GLY B N 1
ATOM 3347 C CA . GLY B 1 44 ? -33.594 -38 5.355 1 69.94 44 GLY B CA 1
ATOM 3348 C C . GLY B 1 44 ? -33.125 -36.594 5.016 1 69.94 44 GLY B C 1
ATOM 3349 O O . GLY B 1 44 ? -33.906 -35.656 5.117 1 69.94 44 GLY B O 1
ATOM 3350 N N . ILE B 1 45 ? -31.891 -36.562 4.715 1 78.62 45 ILE B N 1
ATOM 3351 C CA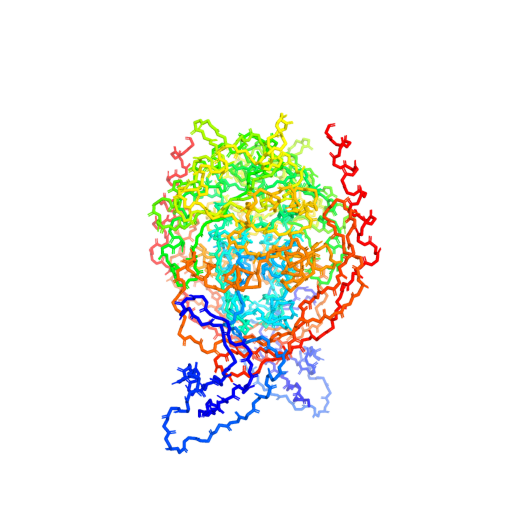 . ILE B 1 45 ? -31.453 -35.219 4.383 1 78.62 45 ILE B CA 1
ATOM 3352 C C . ILE B 1 45 ? -31.875 -34.875 2.957 1 78.62 45 ILE B C 1
ATOM 3354 O O . ILE B 1 45 ? -31.734 -35.688 2.045 1 78.62 45 ILE B O 1
ATOM 3358 N N . GLN B 1 46 ? -32.562 -33.781 2.801 1 85 46 GLN B N 1
ATOM 3359 C CA . GLN B 1 46 ? -32.906 -33.281 1.471 1 85 46 GLN B CA 1
ATOM 3360 C C . GLN B 1 46 ? -31.75 -32.469 0.874 1 85 46 GLN B C 1
ATOM 3362 O O . GLN B 1 46 ? -31.156 -31.641 1.557 1 85 46 GLN B O 1
ATOM 3367 N N . PHE B 1 47 ? -31.406 -32.875 -0.318 1 89.94 47 PHE B N 1
ATOM 3368 C CA . PHE B 1 47 ? -30.312 -32.188 -1.014 1 89.94 47 PHE B CA 1
ATOM 3369 C C . PHE B 1 47 ? -30.828 -31.453 -2.246 1 89.94 47 PHE B C 1
ATOM 3371 O O . PHE B 1 47 ? -31.641 -32 -3.008 1 89.94 47 PHE B O 1
ATOM 3378 N N . GLU B 1 48 ? -30.484 -30.156 -2.316 1 92.69 48 GLU B N 1
ATOM 3379 C CA . GLU B 1 48 ? -30.578 -29.547 -3.641 1 92.69 48 GLU B CA 1
ATOM 3380 C C . GLU B 1 48 ? -29.625 -30.234 -4.629 1 92.69 48 GLU B C 1
ATOM 3382 O O . GLU B 1 48 ? -28.547 -30.672 -4.254 1 92.69 48 GLU B O 1
ATOM 3387 N N . SER B 1 49 ? -30.109 -30.297 -5.879 1 94.69 49 SER B N 1
ATOM 3388 C CA . SER B 1 49 ? -29.328 -31.109 -6.82 1 94.69 49 SER B CA 1
ATOM 3389 C C . SER B 1 49 ? -28.688 -30.234 -7.898 1 94.69 49 SER B C 1
ATOM 3391 O O . SER B 1 49 ? -29.328 -29.297 -8.391 1 94.69 49 SER B O 1
ATOM 3393 N N . PHE B 1 50 ? -27.438 -30.516 -8.25 1 96.31 50 PHE B N 1
ATOM 3394 C CA . PHE B 1 50 ? -26.719 -29.969 -9.391 1 96.31 50 PHE B CA 1
ATOM 3395 C C . PHE B 1 50 ? -26.234 -31.094 -10.305 1 96.31 50 PHE B C 1
ATOM 3397 O O . PHE B 1 50 ? -25.469 -31.953 -9.883 1 96.31 50 PHE B O 1
ATOM 3404 N N . ASP B 1 51 ? -26.641 -31.109 -11.523 1 97.94 51 ASP B N 1
ATOM 3405 C CA . ASP B 1 51 ? -26.25 -32.156 -12.461 1 97.94 51 ASP B CA 1
ATOM 3406 C C . ASP B 1 51 ? -24.922 -31.844 -13.125 1 97.94 51 ASP B C 1
ATOM 3408 O O . ASP B 1 51 ? -24.812 -30.875 -13.898 1 97.94 51 ASP B O 1
ATOM 3412 N N . ALA B 1 52 ? -23.953 -32.75 -12.891 1 98.31 52 ALA B N 1
ATOM 3413 C CA . ALA B 1 52 ? -22.609 -32.531 -13.43 1 98.31 52 ALA B CA 1
ATOM 3414 C C . ALA B 1 52 ? -22.266 -33.594 -14.469 1 98.31 52 ALA B C 1
ATOM 3416 O O . ALA B 1 52 ? -21.094 -33.938 -14.664 1 98.31 52 ALA B O 1
ATOM 3417 N N . SER B 1 53 ? -23.281 -34.125 -15.078 1 98.12 53 SER B N 1
ATOM 3418 C CA . SER B 1 53 ? -23.031 -35.094 -16.125 1 98.12 53 SER B CA 1
ATOM 3419 C C . SER B 1 53 ? -22.141 -34.531 -17.219 1 98.12 53 SER B C 1
ATOM 3421 O O . SER B 1 53 ? -22.391 -33.438 -17.734 1 98.12 53 SER B O 1
ATOM 3423 N N . GLY B 1 54 ? -21.062 -35.219 -17.516 1 97.38 54 GLY B N 1
ATOM 3424 C CA . GLY B 1 54 ? -20.156 -34.812 -18.562 1 97.38 54 GLY B CA 1
ATOM 3425 C C . GLY B 1 54 ? -19.109 -33.812 -18.078 1 97.38 54 GLY B C 1
ATOM 3426 O O . GLY B 1 54 ? -18.25 -33.375 -18.859 1 97.38 54 GLY B O 1
ATOM 3427 N N . CYS B 1 55 ? -19.156 -33.531 -16.781 1 98.44 55 CYS B N 1
ATOM 3428 C CA . CYS B 1 55 ? -18.234 -32.562 -16.219 1 98.44 55 CYS B CA 1
ATOM 3429 C C . CYS B 1 55 ? -17.203 -33.25 -15.312 1 98.44 55 CYS B C 1
ATOM 3431 O O . CYS B 1 55 ? -17.375 -34.406 -14.938 1 98.44 55 CYS B O 1
ATOM 3433 N N . VAL B 1 56 ? -16.141 -32.531 -15.094 1 98.44 56 VAL B N 1
ATOM 3434 C CA . VAL B 1 56 ? -15.156 -32.875 -14.086 1 98.44 56 VAL B CA 1
ATOM 3435 C C . VAL B 1 56 ? -15.461 -32.156 -12.773 1 98.44 56 VAL B C 1
ATOM 3437 O O . VAL B 1 56 ? -15.711 -30.953 -12.773 1 98.44 56 VAL B O 1
ATOM 3440 N N . VAL B 1 57 ? -15.516 -32.875 -11.672 1 98.12 57 VAL B N 1
ATOM 3441 C CA . VAL B 1 57 ? -15.75 -32.312 -10.344 1 98.12 57 VAL B CA 1
ATOM 3442 C C . VAL B 1 57 ? -14.484 -32.469 -9.5 1 98.12 57 VAL B C 1
ATOM 3444 O O . VAL B 1 57 ? -13.977 -33.562 -9.305 1 98.12 57 VAL B O 1
ATOM 3447 N N . THR B 1 58 ? -13.977 -31.375 -9.031 1 97.38 58 THR B N 1
ATOM 3448 C CA . THR B 1 58 ? -12.742 -31.359 -8.25 1 97.38 58 THR B CA 1
ATOM 3449 C C . THR B 1 58 ? -12.906 -30.5 -6.992 1 97.38 58 THR B C 1
ATOM 3451 O O . THR B 1 58 ? -13.906 -29.797 -6.84 1 97.38 58 THR B O 1
ATOM 3454 N N . ALA B 1 59 ? -11.969 -30.656 -6.051 1 96.31 59 ALA B N 1
ATOM 3455 C CA . ALA B 1 59 ? -11.859 -29.641 -5.004 1 96.31 59 ALA B CA 1
ATOM 3456 C C . ALA B 1 59 ? -11.727 -28.25 -5.605 1 96.31 59 ALA B C 1
ATOM 3458 O O . ALA B 1 59 ? -11.383 -28.094 -6.781 1 96.31 59 ALA B O 1
ATOM 3459 N N . GLY B 1 60 ? -12.109 -27.266 -4.844 1 97.06 60 GLY B N 1
ATOM 3460 C CA . GLY B 1 60 ? -11.906 -25.922 -5.332 1 97.06 60 GLY B CA 1
ATOM 3461 C C . GLY B 1 60 ? -10.492 -25.672 -5.824 1 97.06 60 GLY B C 1
ATOM 3462 O O . GLY B 1 60 ? -9.523 -26.047 -5.172 1 97.06 60 GLY B O 1
ATOM 3463 N N . LEU B 1 61 ? -10.32 -25.047 -6.961 1 98.31 61 LEU B N 1
ATOM 3464 C CA . LEU B 1 61 ? -9.008 -24.844 -7.555 1 98.31 61 LEU B CA 1
ATOM 3465 C C . LEU B 1 61 ? -8.164 -23.906 -6.695 1 98.31 61 LEU B C 1
ATOM 3467 O O . LEU B 1 61 ? -8.695 -22.984 -6.066 1 98.31 61 LEU B O 1
ATOM 3471 N N . VAL B 1 62 ? -6.887 -24.188 -6.684 1 98.5 62 VAL B N 1
ATOM 3472 C CA . VAL B 1 62 ? -5.906 -23.359 -5.98 1 98.5 62 VAL B CA 1
ATOM 3473 C C . VAL B 1 62 ? -4.977 -22.688 -6.984 1 98.5 62 VAL B C 1
ATOM 3475 O O . VAL B 1 62 ? -4.297 -23.359 -7.762 1 98.5 62 VAL B O 1
ATOM 3478 N N . ASP B 1 63 ? -5.027 -21.375 -7.07 1 98.81 63 ASP B N 1
ATOM 3479 C CA . ASP B 1 63 ? -4.02 -20.625 -7.812 1 98.81 63 ASP B CA 1
ATOM 3480 C C . ASP B 1 63 ? -2.922 -20.109 -6.883 1 98.81 63 ASP B C 1
ATOM 3482 O O . ASP B 1 63 ? -3.086 -19.078 -6.227 1 98.81 63 ASP B O 1
ATOM 3486 N N . CYS B 1 64 ? -1.816 -20.719 -6.949 1 98.56 64 CYS B N 1
ATOM 3487 C CA . CYS B 1 64 ? -0.762 -20.578 -5.953 1 98.56 64 CYS B CA 1
ATOM 3488 C C . CYS B 1 64 ? 0.059 -19.312 -6.207 1 98.56 64 CYS B C 1
ATOM 3490 O O . CYS B 1 64 ? 0.952 -18.984 -5.43 1 98.56 64 CYS B O 1
ATOM 3492 N N . GLN B 1 65 ? -0.217 -18.625 -7.223 1 98.88 65 GLN B N 1
ATOM 3493 C CA . GLN B 1 65 ? 0.511 -17.406 -7.543 1 98.88 65 GLN B CA 1
ATOM 3494 C C . GLN B 1 65 ? -0.384 -16.406 -8.266 1 98.88 65 GLN B C 1
ATOM 3496 O O . GLN B 1 65 ? -0.682 -16.578 -9.453 1 98.88 65 GLN B O 1
ATOM 3501 N N . VAL B 1 66 ? -0.774 -15.352 -7.566 1 98.81 66 VAL B N 1
ATOM 3502 C CA . VAL B 1 66 ? -1.522 -14.227 -8.109 1 98.81 66 VAL B CA 1
ATOM 3503 C C . VAL B 1 66 ? -1.029 -12.922 -7.48 1 98.81 66 VAL B C 1
ATOM 3505 O O . VAL B 1 66 ? -0.33 -12.945 -6.465 1 98.81 66 VAL B O 1
ATOM 3508 N N . HIS B 1 67 ? -1.257 -11.852 -8.109 1 98.75 67 HIS B N 1
ATOM 3509 C CA . HIS B 1 67 ? -1.085 -10.539 -7.5 1 98.75 67 HIS B CA 1
ATOM 3510 C C . HIS B 1 67 ? -2.432 -9.898 -7.184 1 98.75 67 HIS B C 1
ATOM 3512 O O . HIS B 1 67 ? -3.051 -9.281 -8.055 1 98.75 67 HIS B O 1
ATOM 3518 N N . ALA B 1 68 ? -2.773 -9.945 -5.898 1 98.81 68 ALA B N 1
ATOM 3519 C CA . ALA B 1 68 ? -4.152 -9.711 -5.484 1 98.81 68 ALA B CA 1
ATOM 3520 C C . ALA B 1 68 ? -4.316 -8.312 -4.891 1 98.81 68 ALA B C 1
ATOM 3522 O O . ALA B 1 68 ? -5.434 -7.887 -4.594 1 98.81 68 ALA B O 1
ATOM 3523 N N . TYR B 1 69 ? -3.25 -7.566 -4.715 1 98.75 69 TYR B N 1
ATOM 3524 C CA . TYR B 1 69 ? -3.297 -6.316 -3.963 1 98.75 69 TYR B CA 1
ATOM 3525 C C . TYR B 1 69 ? -3.773 -5.168 -4.84 1 98.75 69 TYR B C 1
ATOM 3527 O O . TYR B 1 69 ? -3.047 -4.191 -5.043 1 98.75 69 TYR B O 1
ATOM 3535 N N . GLU B 1 70 ? -5.066 -5.238 -5.215 1 98.31 70 GLU B N 1
ATOM 3536 C CA . GLU B 1 70 ? -5.703 -4.262 -6.094 1 98.31 70 GLU B CA 1
ATOM 3537 C C . GLU B 1 70 ? -5.656 -2.861 -5.488 1 98.31 70 GLU B C 1
ATOM 3539 O O . GLU B 1 70 ? -5.887 -2.688 -4.289 1 98.31 70 GLU B O 1
ATOM 3544 N N . TYR B 1 71 ? -5.262 -1.847 -6.293 1 97.94 71 TYR B N 1
ATOM 3545 C CA . TYR B 1 71 ? -5.223 -0.417 -6.004 1 97.94 71 TYR B CA 1
ATOM 3546 C C . TYR B 1 71 ? -3.957 -0.05 -5.234 1 97.94 71 TYR B C 1
ATOM 3548 O O . TYR B 1 71 ? -3.547 1.113 -5.223 1 97.94 71 TYR B O 1
ATOM 3556 N N . VAL B 1 72 ? -3.279 -1.018 -4.535 1 98.31 72 VAL B N 1
ATOM 3557 C CA . VAL B 1 72 ? -2.154 -0.666 -3.676 1 98.31 72 VAL B CA 1
ATOM 3558 C C . VAL B 1 72 ? -0.841 -0.99 -4.383 1 98.31 72 VAL B C 1
ATOM 3560 O O . VAL B 1 72 ? 0.215 -0.471 -4.016 1 98.31 72 VAL B O 1
ATOM 3563 N N . THR B 1 73 ? -0.864 -1.902 -5.332 1 97.44 73 THR B N 1
ATOM 3564 C CA . THR B 1 73 ? 0.278 -2.186 -6.191 1 97.44 73 THR B CA 1
ATOM 3565 C C . THR B 1 73 ? -0.092 -1.993 -7.66 1 97.44 73 THR B C 1
ATOM 3567 O O . THR B 1 73 ? -1.272 -2 -8.016 1 97.44 73 THR B O 1
ATOM 3570 N N . PRO B 1 74 ? 0.907 -1.811 -8.492 1 95.25 74 PRO B N 1
ATOM 3571 C CA . PRO B 1 74 ? 0.604 -1.628 -9.914 1 95.25 74 PRO B CA 1
ATOM 3572 C C . PRO B 1 74 ? 0.06 -2.895 -10.57 1 95.25 74 PRO B C 1
ATOM 3574 O O . PRO B 1 74 ? -0.557 -2.826 -11.633 1 95.25 74 PRO B O 1
ATOM 3577 N N . LEU B 1 75 ? 0.134 -4.035 -9.938 1 96.75 75 LEU B N 1
ATOM 3578 C CA . LEU B 1 75 ? -0.156 -5.305 -10.586 1 96.75 75 LEU B CA 1
ATOM 3579 C C . LEU B 1 75 ? -1.493 -5.867 -10.117 1 96.75 75 LEU B C 1
ATOM 3581 O O . LEU B 1 75 ? -2.041 -6.781 -10.734 1 96.75 75 LEU B O 1
ATOM 3585 N N . GLY B 1 76 ? -2.076 -5.379 -9.125 1 98.12 76 GLY B N 1
ATOM 3586 C CA . GLY B 1 76 ? -3.16 -6.023 -8.398 1 98.12 76 GLY B CA 1
ATOM 3587 C C . GLY B 1 76 ? -4.414 -6.195 -9.234 1 98.12 76 GLY B C 1
ATOM 3588 O O . GLY B 1 76 ? -4.773 -5.309 -10.016 1 98.12 76 GLY B O 1
ATOM 3589 N N . VAL B 1 77 ? -5.098 -7.344 -9.031 1 98.06 77 VAL B N 1
ATOM 3590 C CA . VAL B 1 77 ? -6.363 -7.609 -9.711 1 98.06 77 VAL B CA 1
ATOM 3591 C C . VAL B 1 77 ? -7.43 -7.969 -8.68 1 98.06 77 VAL B C 1
ATOM 3593 O O . VAL B 1 77 ? -7.113 -8.297 -7.531 1 98.06 77 VAL B O 1
ATOM 3596 N N . ASN B 1 78 ? -8.68 -7.887 -9.07 1 98.12 78 ASN B N 1
ATOM 3597 C CA . ASN B 1 78 ? -9.789 -8.336 -8.242 1 98.12 78 ASN B CA 1
ATOM 3598 C C . ASN B 1 78 ? -9.953 -9.852 -8.297 1 98.12 78 ASN B C 1
ATOM 3600 O O . ASN B 1 78 ? -10.375 -10.406 -9.312 1 98.12 78 ASN B O 1
ATOM 3604 N N . ILE B 1 79 ? -9.734 -10.492 -7.195 1 98.06 79 ILE B N 1
ATOM 3605 C CA . ILE B 1 79 ? -9.57 -11.938 -7.234 1 98.06 79 ILE B CA 1
ATOM 3606 C C . ILE B 1 79 ? -10.938 -12.617 -7.324 1 98.06 79 ILE B C 1
ATOM 3608 O O . ILE B 1 79 ? -11.055 -13.719 -7.859 1 98.06 79 ILE B O 1
ATOM 3612 N N . ASP B 1 80 ? -12.023 -12.008 -6.836 1 97.94 80 ASP B N 1
ATOM 3613 C CA . ASP B 1 80 ? -13.344 -12.609 -6.992 1 97.94 80 ASP B CA 1
ATOM 3614 C C . ASP B 1 80 ? -13.812 -12.531 -8.445 1 97.94 80 ASP B C 1
ATOM 3616 O O . ASP B 1 80 ? -14.297 -13.523 -8.992 1 97.94 80 ASP B O 1
ATOM 3620 N N . ARG B 1 81 ? -13.555 -11.453 -9.055 1 96.19 81 ARG B N 1
ATOM 3621 C CA . ARG B 1 81 ? -14.023 -11.227 -10.422 1 96.19 81 ARG B CA 1
ATOM 3622 C C . ARG B 1 81 ? -13.188 -12.016 -11.422 1 96.19 81 ARG B C 1
ATOM 3624 O O . ARG B 1 81 ? -13.711 -12.516 -12.422 1 96.19 81 ARG B O 1
ATOM 3631 N N . THR B 1 82 ? -11.922 -12.148 -11.125 1 96.62 82 THR B N 1
ATOM 3632 C CA . THR B 1 82 ? -11.031 -12.641 -12.172 1 96.62 82 THR B CA 1
ATOM 3633 C C . THR B 1 82 ? -10.664 -14.102 -11.914 1 96.62 82 THR B C 1
ATOM 3635 O O . THR B 1 82 ? -10.312 -14.828 -12.852 1 96.62 82 THR B O 1
ATOM 3638 N N . CYS B 1 83 ? -10.719 -14.57 -10.656 1 98 83 CYS B N 1
ATOM 3639 C CA . CYS B 1 83 ? -10.242 -15.906 -10.328 1 98 83 CYS B CA 1
ATOM 3640 C C . CYS B 1 83 ? -11.383 -16.781 -9.836 1 98 83 CYS B C 1
ATOM 3642 O O . CYS B 1 83 ? -11.633 -17.859 -10.391 1 98 83 CYS B O 1
ATOM 3644 N N . LEU B 1 84 ? -12.125 -16.281 -8.883 1 98.06 84 LEU B N 1
ATOM 3645 C CA . LEU B 1 84 ? -13.242 -17.062 -8.359 1 98.06 84 LEU B CA 1
ATOM 3646 C C . LEU B 1 84 ? -14.258 -17.359 -9.453 1 98.06 84 LEU B C 1
ATOM 3648 O O . LEU B 1 84 ? -14.773 -18.469 -9.547 1 98.06 84 LEU B O 1
ATOM 3652 N N . SER B 1 85 ? -14.484 -16.406 -10.242 1 96.75 85 SER B N 1
ATOM 3653 C CA . SER B 1 85 ? -15.461 -16.531 -11.32 1 96.75 85 SER B CA 1
ATOM 3654 C C . SER B 1 85 ? -15.047 -17.609 -12.312 1 96.75 85 SER B C 1
ATOM 3656 O O . SER B 1 85 ? -15.859 -18.047 -13.125 1 96.75 85 SER B O 1
ATOM 3658 N N . LYS B 1 86 ? -13.82 -18.047 -12.195 1 97 86 LYS B N 1
ATOM 3659 C CA . LYS B 1 86 ? -13.305 -19.078 -13.094 1 97 86 LYS B CA 1
ATOM 3660 C C . LYS B 1 86 ? -13.086 -20.391 -12.344 1 97 86 LYS B C 1
ATOM 3662 O O . LYS B 1 86 ? -12.469 -21.328 -12.875 1 97 86 LYS B O 1
ATOM 3667 N N . GLY B 1 87 ? -13.508 -20.438 -11.102 1 97.38 87 GLY B N 1
ATOM 3668 C CA . GLY B 1 87 ? -13.492 -21.703 -10.383 1 97.38 87 GLY B CA 1
ATOM 3669 C C . GLY B 1 87 ? -12.414 -21.766 -9.32 1 97.38 87 GLY B C 1
ATOM 3670 O O . GLY B 1 87 ? -12.289 -22.766 -8.617 1 97.38 87 GLY B O 1
ATOM 3671 N N . VAL B 1 88 ? -11.625 -20.703 -9.148 1 98.44 88 VAL B N 1
ATOM 3672 C CA . VAL B 1 88 ? -10.555 -20.688 -8.156 1 98.44 88 VAL B CA 1
ATOM 3673 C C . VAL B 1 88 ? -11.109 -20.25 -6.805 1 98.44 88 VAL B C 1
ATOM 3675 O O . VAL B 1 88 ? -11.625 -19.141 -6.664 1 98.44 88 VAL B O 1
ATOM 3678 N N . THR B 1 89 ? -11.055 -21.109 -5.801 1 97.69 89 THR B N 1
ATOM 3679 C CA . THR B 1 89 ? -11.625 -20.781 -4.496 1 97.69 89 THR B CA 1
ATOM 3680 C C . THR B 1 89 ? -10.523 -20.359 -3.521 1 97.69 89 THR B C 1
ATOM 3682 O O . THR B 1 89 ? -10.805 -19.688 -2.52 1 97.69 89 THR B O 1
ATOM 3685 N N . THR B 1 90 ? -9.305 -20.797 -3.809 1 98.06 90 THR B N 1
ATOM 3686 C CA . THR B 1 90 ? -8.164 -20.469 -2.955 1 98.06 90 THR B CA 1
ATOM 3687 C C . THR B 1 90 ? -7.035 -19.844 -3.77 1 98.06 90 THR B C 1
ATOM 3689 O O . THR B 1 90 ? -6.641 -20.391 -4.809 1 98.06 90 THR B O 1
ATOM 3692 N N . LEU B 1 91 ? -6.582 -18.719 -3.291 1 98.69 91 LEU B N 1
ATOM 3693 C CA . LEU B 1 91 ? -5.5 -18.016 -3.975 1 98.69 91 LEU B CA 1
ATOM 3694 C C . LEU B 1 91 ? -4.363 -17.688 -3.012 1 98.69 91 LEU B C 1
ATOM 3696 O O . LEU B 1 91 ? -4.586 -17.547 -1.807 1 98.69 91 LEU B O 1
ATOM 3700 N N . VAL B 1 92 ? -3.17 -17.578 -3.545 1 98.88 92 VAL B N 1
ATOM 3701 C CA . VAL B 1 92 ? -2.027 -17.109 -2.764 1 98.88 92 VAL B CA 1
ATOM 3702 C C . VAL B 1 92 ? -1.391 -15.906 -3.441 1 98.88 92 VAL B C 1
ATOM 3704 O O . VAL B 1 92 ? -0.945 -15.992 -4.59 1 98.88 92 VAL B O 1
ATOM 3707 N N . ASP B 1 93 ? -1.447 -14.758 -2.77 1 98.94 93 ASP B N 1
ATOM 3708 C CA . ASP B 1 93 ? -0.737 -13.578 -3.25 1 98.94 93 ASP B CA 1
ATOM 3709 C C . ASP B 1 93 ? 0.774 -13.797 -3.221 1 98.94 93 ASP B C 1
ATOM 3711 O O . ASP B 1 93 ? 1.323 -14.242 -2.211 1 98.94 93 ASP B O 1
ATOM 3715 N N . ALA B 1 94 ? 1.386 -13.477 -4.332 1 98.69 94 ALA B N 1
ATOM 3716 C CA . ALA B 1 94 ? 2.809 -13.789 -4.449 1 98.69 94 ALA B CA 1
ATOM 3717 C C . ALA B 1 94 ? 3.654 -12.523 -4.309 1 98.69 94 ALA B C 1
ATOM 3719 O O . ALA B 1 94 ? 4.285 -12.078 -5.273 1 98.69 94 ALA B O 1
ATOM 3720 N N . GLY B 1 95 ? 3.699 -12.008 -3.104 1 98.69 95 GLY B N 1
ATOM 3721 C CA . GLY B 1 95 ? 4.699 -11.008 -2.77 1 98.69 95 GLY B CA 1
ATOM 3722 C C . GLY B 1 95 ? 4.227 -9.586 -3.012 1 98.69 95 GLY B C 1
ATOM 3723 O O . GLY B 1 95 ? 5.023 -8.648 -2.961 1 98.69 95 GLY B O 1
ATOM 3724 N N . SER B 1 96 ? 2.904 -9.398 -3.342 1 98.56 96 SER B N 1
ATOM 3725 C CA . SER B 1 96 ? 2.457 -8.016 -3.49 1 98.56 96 SER B CA 1
ATOM 3726 C C . SER B 1 96 ? 2.686 -7.219 -2.211 1 98.56 96 SER B C 1
ATOM 3728 O O . SER B 1 96 ? 2.936 -6.012 -2.26 1 98.56 96 SER B O 1
ATOM 3730 N N . ALA B 1 97 ? 2.609 -7.898 -1.098 1 98.69 97 ALA B N 1
ATOM 3731 C CA . ALA B 1 97 ? 2.791 -7.266 0.206 1 98.69 97 ALA B CA 1
ATOM 3732 C C . ALA B 1 97 ? 4.09 -7.727 0.863 1 98.69 97 ALA B C 1
ATOM 3734 O O . ALA B 1 97 ? 4.531 -8.859 0.657 1 98.69 97 ALA B O 1
ATOM 3735 N N . GLY B 1 98 ? 4.707 -6.812 1.553 1 98.31 98 GLY B N 1
ATOM 3736 C CA . GLY B 1 98 ? 5.762 -7.117 2.504 1 98.31 98 GLY B CA 1
ATOM 3737 C C . GLY B 1 98 ? 5.355 -6.879 3.945 1 98.31 98 GLY B C 1
ATOM 3738 O O . GLY B 1 98 ? 4.168 -6.75 4.246 1 98.31 98 GLY B O 1
ATOM 3739 N N . SER B 1 99 ? 6.352 -6.91 4.809 1 98.12 99 SER B N 1
ATOM 3740 C CA . SER B 1 99 ? 6.078 -6.852 6.242 1 98.12 99 SER B CA 1
ATOM 3741 C C . SER B 1 99 ? 5.324 -5.578 6.605 1 98.12 99 SER B C 1
ATOM 3743 O O . SER B 1 99 ? 4.488 -5.582 7.516 1 98.12 99 SER B O 1
ATOM 3745 N N . SER B 1 100 ? 5.562 -4.496 5.895 1 96.94 100 SER B N 1
ATOM 3746 C CA . SER B 1 100 ? 4.98 -3.211 6.27 1 96.94 100 SER B CA 1
ATOM 3747 C C . SER B 1 100 ? 3.598 -3.027 5.656 1 96.94 100 SER B C 1
ATOM 3749 O O . SER B 1 100 ? 2.785 -2.252 6.164 1 96.94 100 SER B O 1
ATOM 3751 N N . THR B 1 101 ? 3.293 -3.705 4.602 1 98.19 101 THR B N 1
ATOM 3752 C CA . THR B 1 101 ? 2.061 -3.432 3.869 1 98.19 101 THR B CA 1
ATOM 3753 C C . THR B 1 101 ? 1.075 -4.586 4.02 1 98.19 101 THR B C 1
ATOM 3755 O O . THR B 1 101 ? -0.098 -4.461 3.662 1 98.19 101 THR B O 1
ATOM 3758 N N . PHE B 1 102 ? 1.481 -5.684 4.637 1 98.81 102 PHE B N 1
ATOM 3759 C CA . PHE B 1 102 ? 0.669 -6.887 4.77 1 98.81 102 PHE B CA 1
ATOM 3760 C C . PHE B 1 102 ? -0.646 -6.578 5.477 1 98.81 102 PHE B C 1
ATOM 3762 O O . PHE B 1 102 ? -1.702 -7.07 5.074 1 98.81 102 PHE B O 1
ATOM 3769 N N . PRO B 1 103 ? -0.656 -5.777 6.523 1 98.81 103 PRO B N 1
ATOM 3770 C CA . PRO B 1 103 ? -1.934 -5.516 7.188 1 98.81 103 PRO B CA 1
ATOM 3771 C C . PRO B 1 103 ? -2.996 -4.973 6.234 1 98.81 103 PRO B C 1
ATOM 3773 O O . PRO B 1 103 ? -4.18 -5.293 6.375 1 98.81 103 PRO B O 1
ATOM 3776 N N . GLY B 1 104 ? -2.531 -4.188 5.277 1 98.81 104 GLY B N 1
ATOM 3777 C CA . GLY B 1 104 ? -3.475 -3.67 4.301 1 98.81 104 GLY B CA 1
ATOM 3778 C C . GLY B 1 104 ? -4.027 -4.742 3.381 1 98.81 104 GLY B C 1
ATOM 3779 O O . GLY B 1 104 ? -5.211 -4.719 3.037 1 98.81 104 GLY B O 1
ATOM 3780 N N . LEU B 1 105 ? -3.193 -5.664 2.959 1 98.94 105 LEU B N 1
ATOM 3781 C CA . LEU B 1 105 ? -3.658 -6.781 2.145 1 98.94 105 LEU B CA 1
ATOM 3782 C C . LEU B 1 105 ? -4.734 -7.574 2.875 1 98.94 105 LEU B C 1
ATOM 3784 O O . LEU B 1 105 ? -5.758 -7.934 2.283 1 98.94 105 LEU B O 1
ATOM 3788 N N . ARG B 1 106 ? -4.484 -7.824 4.098 1 98.88 106 ARG B N 1
ATOM 3789 C CA . ARG B 1 106 ? -5.445 -8.562 4.914 1 98.88 106 ARG B CA 1
ATOM 3790 C C . ARG B 1 106 ? -6.758 -7.797 5.047 1 98.88 106 ARG B C 1
ATOM 3792 O O . ARG B 1 106 ? -7.828 -8.328 4.75 1 98.88 106 ARG B O 1
ATOM 3799 N N . LYS B 1 107 ? -6.648 -6.5 5.41 1 98.69 107 LYS B N 1
ATOM 3800 C CA . LYS B 1 107 ? -7.812 -5.699 5.773 1 98.69 107 LYS B CA 1
ATOM 3801 C C . LYS B 1 107 ? -8.656 -5.375 4.547 1 98.69 107 LYS B C 1
ATOM 3803 O O . LYS B 1 107 ? -9.891 -5.449 4.598 1 98.69 107 LYS B O 1
ATOM 3808 N N . PHE B 1 108 ? -8.016 -5.051 3.471 1 98.69 108 PHE B N 1
ATOM 3809 C CA . PHE B 1 108 ? -8.75 -4.422 2.381 1 98.69 108 PHE B CA 1
ATOM 3810 C C . PHE B 1 108 ? -9.062 -5.434 1.282 1 98.69 108 PHE B C 1
ATOM 3812 O O . PHE B 1 108 ? -9.953 -5.215 0.462 1 98.69 108 PHE B O 1
ATOM 3819 N N . ILE B 1 109 ? -8.289 -6.57 1.228 1 98.81 109 ILE B N 1
ATOM 3820 C CA . ILE B 1 109 ? -8.492 -7.531 0.149 1 98.81 109 ILE B CA 1
ATOM 3821 C C . ILE B 1 109 ? -9.023 -8.844 0.722 1 98.81 109 ILE B C 1
ATOM 3823 O O . ILE B 1 109 ? -10.164 -9.234 0.455 1 98.81 109 ILE B O 1
ATOM 3827 N N . ALA B 1 110 ? -8.266 -9.469 1.569 1 98.75 110 ALA B N 1
ATOM 3828 C CA . ALA B 1 110 ? -8.609 -10.797 2.059 1 98.75 110 ALA B CA 1
ATOM 3829 C C . ALA B 1 110 ? -9.953 -10.789 2.775 1 98.75 110 ALA B C 1
ATOM 3831 O O . ALA B 1 110 ? -10.828 -11.609 2.482 1 98.75 110 ALA B O 1
ATOM 3832 N N . GLU B 1 111 ? -10.148 -9.805 3.666 1 98.44 111 GLU B N 1
ATOM 3833 C CA . GLU B 1 111 ? -11.344 -9.75 4.5 1 98.44 111 GLU B CA 1
ATOM 3834 C C . GLU B 1 111 ? -12.57 -9.336 3.682 1 98.44 111 GLU B C 1
ATOM 3836 O O . GLU B 1 111 ? -13.703 -9.5 4.129 1 98.44 111 GLU B O 1
ATOM 3841 N N . ARG B 1 112 ? -12.297 -8.891 2.496 1 97.62 112 ARG B N 1
ATOM 3842 C CA . ARG B 1 112 ? -13.406 -8.375 1.705 1 97.62 112 ARG B CA 1
ATOM 3843 C C . ARG B 1 112 ? -13.68 -9.266 0.498 1 97.62 112 ARG B C 1
ATOM 3845 O O . ARG B 1 112 ? -14.578 -8.977 -0.301 1 97.62 112 ARG B O 1
ATOM 3852 N N . SER B 1 113 ? -12.969 -10.336 0.354 1 98.06 113 SER B N 1
ATOM 3853 C CA . SER B 1 113 ? -13.133 -11.266 -0.763 1 98.06 113 SER B CA 1
ATOM 3854 C C . SER B 1 113 ? -13.906 -12.516 -0.338 1 98.06 113 SER B C 1
ATOM 3856 O O . SER B 1 113 ? -13.883 -12.891 0.835 1 98.06 113 SER B O 1
ATOM 3858 N N . LYS B 1 114 ? -14.625 -13.109 -1.312 1 97.38 114 LYS B N 1
ATOM 3859 C CA . LYS B 1 114 ? -15.281 -14.391 -1.072 1 97.38 114 LYS B CA 1
ATOM 3860 C C . LYS B 1 114 ? -14.289 -15.547 -1.148 1 97.38 114 LYS B C 1
ATOM 3862 O O . LYS B 1 114 ? -14.367 -16.5 -0.363 1 97.38 114 LYS B O 1
ATOM 3867 N N . ALA B 1 115 ? -13.375 -15.469 -2.109 1 97.56 115 ALA B N 1
ATOM 3868 C CA . ALA B 1 115 ? -12.328 -16.484 -2.213 1 97.56 115 ALA B CA 1
ATOM 3869 C C . ALA B 1 115 ? -11.367 -16.406 -1.026 1 97.56 115 ALA B C 1
ATOM 3871 O O . ALA B 1 115 ? -11.242 -15.359 -0.393 1 97.56 115 ALA B O 1
ATOM 3872 N N . HIS B 1 116 ? -10.758 -17.531 -0.708 1 97.38 116 HIS B N 1
ATOM 3873 C CA . HIS B 1 116 ? -9.734 -17.562 0.334 1 97.38 116 HIS B CA 1
ATOM 3874 C C . HIS B 1 116 ? -8.406 -17.031 -0.181 1 97.38 116 HIS B C 1
ATOM 3876 O O . HIS B 1 116 ? -7.875 -17.531 -1.178 1 97.38 116 HIS B O 1
ATOM 3882 N N . LEU B 1 117 ? -7.902 -16.031 0.553 1 98.56 117 LEU B N 1
ATOM 3883 C CA . LEU B 1 117 ? -6.633 -15.461 0.121 1 98.56 117 LEU B CA 1
ATOM 3884 C C . LEU B 1 117 ? -5.543 -15.719 1.158 1 98.56 117 LEU B C 1
ATOM 3886 O O . LEU B 1 117 ? -5.711 -15.391 2.334 1 98.56 117 LEU B O 1
ATOM 3890 N N . TYR B 1 118 ? -4.488 -16.344 0.732 1 98.75 118 TYR B N 1
ATOM 3891 C CA . TYR B 1 118 ? -3.256 -16.516 1.496 1 98.75 118 TYR B CA 1
ATOM 3892 C C . TYR B 1 118 ? -2.125 -15.695 0.885 1 98.75 118 TYR B C 1
ATOM 3894 O O . TYR B 1 118 ? -2.334 -14.961 -0.086 1 98.75 118 TYR B O 1
ATOM 3902 N N . CYS B 1 119 ? -0.914 -15.797 1.548 1 98.81 119 CYS B N 1
ATOM 3903 C CA . CYS B 1 119 ? 0.1 -14.828 1.137 1 98.81 119 CYS B CA 1
ATOM 3904 C C . CYS B 1 119 ? 1.497 -15.43 1.241 1 98.81 119 CYS B C 1
ATOM 3906 O O . CYS B 1 119 ? 1.852 -16.016 2.266 1 98.81 119 CYS B O 1
ATOM 3908 N N . PHE B 1 120 ? 2.268 -15.398 0.122 1 98.94 120 PHE B N 1
ATOM 3909 C CA . PHE B 1 120 ? 3.723 -15.391 0.211 1 98.94 120 PHE B CA 1
ATOM 3910 C C . PHE B 1 120 ? 4.246 -13.984 0.463 1 98.94 120 PHE B C 1
ATOM 3912 O O . PHE B 1 120 ? 4.23 -13.141 -0.436 1 98.94 120 PHE B O 1
ATOM 3919 N N . LEU B 1 121 ? 4.68 -13.758 1.661 1 98.94 121 LEU B N 1
ATOM 3920 C CA . LEU B 1 121 ? 5.145 -12.422 2.031 1 98.94 121 LEU B CA 1
ATOM 3921 C C . LEU B 1 121 ? 6.449 -12.086 1.315 1 98.94 121 LEU B C 1
ATOM 3923 O O . LEU B 1 121 ? 7.383 -12.891 1.308 1 98.94 121 LEU B O 1
ATOM 3927 N N . HIS B 1 122 ? 6.535 -10.953 0.723 1 98.88 122 HIS B N 1
ATOM 3928 C CA . HIS B 1 122 ? 7.773 -10.555 0.069 1 98.88 122 HIS B CA 1
ATOM 3929 C C . HIS B 1 122 ? 8.875 -10.281 1.091 1 98.88 122 HIS B C 1
ATOM 3931 O O . HIS B 1 122 ? 8.617 -9.703 2.148 1 98.88 122 HIS B O 1
ATOM 3937 N N . ILE B 1 123 ? 10.07 -10.508 0.781 1 98.81 123 ILE B N 1
ATOM 3938 C CA . ILE B 1 123 ? 11.203 -10.273 1.663 1 98.81 123 ILE B CA 1
ATOM 3939 C C . ILE B 1 123 ? 11.445 -8.766 1.793 1 98.81 123 ILE B C 1
ATOM 3941 O O . ILE B 1 123 ? 11.945 -8.297 2.818 1 98.81 123 ILE B O 1
ATOM 3945 N N . ALA B 1 124 ? 11.148 -8 0.758 1 97.44 124 ALA B N 1
ATOM 3946 C CA . ALA B 1 124 ? 11.195 -6.547 0.851 1 97.44 124 ALA B CA 1
ATOM 3947 C C . ALA B 1 124 ? 10.008 -6.008 1.645 1 97.44 124 ALA B C 1
ATOM 3949 O O . ALA B 1 124 ? 8.875 -6.461 1.458 1 97.44 124 ALA B O 1
ATOM 3950 N N . GLN B 1 125 ? 10.156 -5.016 2.432 1 96.56 125 GLN B N 1
ATOM 3951 C CA . GLN B 1 125 ? 9.18 -4.535 3.41 1 96.56 125 GLN B CA 1
ATOM 3952 C C . GLN B 1 125 ? 7.949 -3.957 2.723 1 96.56 125 GLN B C 1
ATOM 3954 O O . GLN B 1 125 ? 6.836 -4.066 3.24 1 96.56 125 GLN B O 1
ATOM 3959 N N . HIS B 1 126 ? 8.094 -3.338 1.568 1 96.81 126 HIS B N 1
ATOM 3960 C CA . HIS B 1 126 ? 6.961 -2.703 0.906 1 96.81 126 HIS B CA 1
ATOM 3961 C C . HIS B 1 126 ? 6.41 -3.586 -0.21 1 96.81 126 HIS B C 1
ATOM 3963 O O . HIS B 1 126 ? 5.562 -3.15 -0.991 1 96.81 126 HIS B O 1
ATOM 3969 N N . GLY B 1 127 ? 6.961 -4.852 -0.321 1 97.56 127 GLY B N 1
ATOM 3970 C CA . GLY B 1 127 ? 6.516 -5.723 -1.398 1 97.56 127 GLY B CA 1
ATOM 3971 C C . GLY B 1 127 ? 6.691 -5.105 -2.773 1 97.56 127 GLY B C 1
ATOM 3972 O O . GLY B 1 127 ? 7.758 -4.574 -3.092 1 97.56 127 GLY B O 1
ATOM 3973 N N . LEU B 1 128 ? 5.625 -5.23 -3.527 1 97.38 128 LEU B N 1
ATOM 3974 C CA . LEU B 1 128 ? 5.691 -4.75 -4.902 1 97.38 128 LEU B CA 1
ATOM 3975 C C . LEU B 1 128 ? 4.934 -3.438 -5.059 1 97.38 128 LEU B C 1
ATOM 3977 O O . LEU B 1 128 ? 4.344 -3.176 -6.109 1 97.38 128 LEU B O 1
ATOM 3981 N N . ALA B 1 129 ? 4.914 -2.594 -4.008 1 95.19 129 ALA B N 1
ATOM 3982 C CA . ALA B 1 129 ? 4.168 -1.338 -3.99 1 95.19 129 ALA B CA 1
ATOM 3983 C C . ALA B 1 129 ? 4.602 -0.428 -5.137 1 95.19 129 ALA B C 1
ATOM 3985 O O . ALA B 1 129 ? 3.832 0.427 -5.582 1 95.19 129 ALA B O 1
ATOM 3986 N N . SER B 1 130 ? 5.828 -0.542 -5.617 1 88.88 130 SER B N 1
ATOM 3987 C CA . SER B 1 130 ? 6.266 0.286 -6.738 1 88.88 130 SER B CA 1
ATOM 3988 C C . SER B 1 130 ? 6.902 -0.561 -7.836 1 88.88 130 SER B C 1
ATOM 3990 O O . SER B 1 130 ? 7.68 -0.052 -8.648 1 88.88 130 SER B O 1
ATOM 3992 N N . ALA B 1 131 ? 6.602 -1.783 -7.762 1 84.81 131 ALA B N 1
ATOM 3993 C CA . ALA B 1 131 ? 7.238 -2.668 -8.734 1 84.81 131 ALA B CA 1
ATOM 3994 C C . ALA B 1 131 ? 6.199 -3.363 -9.609 1 84.81 131 ALA B C 1
ATOM 3996 O O . ALA B 1 131 ? 5.152 -3.789 -9.109 1 84.81 131 ALA B O 1
ATOM 3997 N N . GLY B 1 132 ? 6.496 -3.307 -10.867 1 83.94 132 GLY B N 1
ATOM 3998 C CA . GLY B 1 132 ? 5.703 -4.047 -11.836 1 83.94 132 GLY B CA 1
ATOM 3999 C C . GLY B 1 132 ? 6.406 -5.285 -12.359 1 83.94 132 GLY B C 1
ATOM 4000 O O . GLY B 1 132 ? 7.145 -5.945 -11.625 1 83.94 132 GLY B O 1
ATOM 4001 N N . CYS B 1 133 ? 6.086 -5.547 -13.562 1 79.12 133 CYS B N 1
ATOM 4002 C CA . CYS B 1 133 ? 6.77 -6.668 -14.203 1 79.12 133 CYS B CA 1
ATOM 4003 C C . CYS B 1 133 ? 8.25 -6.355 -14.422 1 79.12 133 CYS B C 1
ATOM 4005 O O . CYS B 1 133 ? 8.609 -5.215 -14.703 1 79.12 133 CYS B O 1
ATOM 4007 N N . VAL B 1 134 ? 9.109 -7.266 -14.25 1 76.44 134 VAL B N 1
ATOM 4008 C CA . VAL B 1 134 ? 10.562 -7.129 -14.359 1 76.44 134 VAL B CA 1
ATOM 4009 C C . VAL B 1 134 ? 10.922 -6.559 -15.727 1 76.44 134 VAL B C 1
ATOM 4011 O O . VAL B 1 134 ? 11.875 -5.781 -15.852 1 76.44 134 VAL B O 1
ATOM 4014 N N . THR B 1 135 ? 10.227 -6.75 -16.75 1 58.66 135 THR B N 1
ATOM 4015 C CA . THR B 1 135 ? 10.594 -6.43 -18.125 1 58.66 135 THR B CA 1
ATOM 4016 C C . THR B 1 135 ? 10.383 -4.945 -18.406 1 58.66 135 THR B C 1
ATOM 4018 O O . THR B 1 135 ? 10.883 -4.418 -19.406 1 58.66 135 THR B O 1
ATOM 4021 N N . THR B 1 136 ? 9.641 -4.125 -17.703 1 55.25 136 THR B N 1
ATOM 4022 C CA . THR B 1 136 ? 9.195 -2.801 -18.125 1 55.25 136 THR B CA 1
ATOM 4023 C C . THR B 1 136 ? 9.93 -1.712 -17.359 1 55.25 136 THR B C 1
ATOM 4025 O O . THR B 1 136 ? 9.906 -0.542 -17.75 1 55.25 136 THR B O 1
ATOM 4028 N N . GLY B 1 137 ? 10.922 -2.043 -16.453 1 56.22 137 GLY B N 1
ATOM 4029 C CA . GLY B 1 137 ? 11.383 -0.857 -15.742 1 56.22 137 GLY B CA 1
ATOM 4030 C C . GLY B 1 137 ? 12.766 -1.024 -15.133 1 56.22 137 GLY B C 1
ATOM 4031 O O . GLY B 1 137 ? 13.305 -2.129 -15.117 1 56.22 137 GLY B O 1
ATOM 4032 N N . SER B 1 138 ? 13.586 0.108 -15.078 1 56.09 138 SER B N 1
ATOM 4033 C CA . SER B 1 138 ? 14.945 0.148 -14.539 1 56.09 138 SER B CA 1
ATOM 4034 C C . SER B 1 138 ? 14.93 0.079 -13.016 1 56.09 138 SER B C 1
ATOM 4036 O O . SER B 1 138 ? 15.984 -0.034 -12.391 1 56.09 138 SER B O 1
ATOM 4038 N N . GLY B 1 139 ? 13.789 -0.384 -12.398 1 73.88 139 GLY B N 1
ATOM 4039 C CA . GLY B 1 139 ? 13.906 -0.361 -10.945 1 73.88 139 GLY B CA 1
ATOM 4040 C C . GLY B 1 139 ? 12.969 -1.335 -10.258 1 73.88 139 GLY B C 1
ATOM 4041 O O . GLY B 1 139 ? 11.992 -1.792 -10.852 1 73.88 139 GLY B O 1
ATOM 4042 N N . GLY B 1 140 ? 13.586 -1.696 -9.008 1 87.75 140 GLY B N 1
ATOM 4043 C CA . GLY B 1 140 ? 12.805 -2.746 -8.367 1 87.75 140 GLY B CA 1
ATOM 4044 C C . GLY B 1 140 ? 12.789 -2.637 -6.855 1 87.75 140 GLY B C 1
ATOM 4045 O O . GLY B 1 140 ? 13.477 -1.79 -6.281 1 87.75 140 GLY B O 1
ATOM 4046 N N . GLU B 1 141 ? 11.977 -3.518 -6.266 1 94.31 141 GLU B N 1
ATOM 4047 C CA . GLU B 1 141 ? 11.656 -3.521 -4.844 1 94.31 141 GLU B CA 1
ATOM 4048 C C . GLU B 1 141 ? 12.883 -3.834 -3.996 1 94.31 141 GLU B C 1
ATOM 4050 O O . GLU B 1 141 ? 12.914 -3.531 -2.801 1 94.31 141 GLU B O 1
ATOM 4055 N N . CYS B 1 142 ? 13.953 -4.379 -4.648 1 96.56 142 CYS B N 1
ATOM 4056 C CA . CYS B 1 142 ? 15.125 -4.758 -3.877 1 96.56 142 CYS B CA 1
ATOM 4057 C C . CYS B 1 142 ? 16.344 -3.961 -4.316 1 96.56 142 CYS B C 1
ATOM 4059 O O . CYS B 1 142 ? 17.484 -4.41 -4.148 1 96.56 142 CYS B O 1
ATOM 4061 N N . ASP B 1 143 ? 16.141 -2.768 -4.855 1 95 143 ASP B N 1
ATOM 4062 C CA . ASP B 1 143 ? 17.234 -1.907 -5.273 1 95 143 ASP B CA 1
ATOM 4063 C C . ASP B 1 143 ? 18.031 -1.395 -4.066 1 95 143 ASP B C 1
ATOM 4065 O O . ASP B 1 143 ? 19.203 -1.031 -4.188 1 95 143 ASP B O 1
ATOM 4069 N N . SER B 1 144 ? 17.375 -1.304 -2.92 1 94.06 144 SER B N 1
ATOM 4070 C CA . SER B 1 144 ? 18.047 -0.993 -1.666 1 94.06 144 SER B CA 1
ATOM 4071 C C . SER B 1 144 ? 17.922 -2.145 -0.673 1 94.06 144 SER B C 1
ATOM 4073 O O . SER B 1 144 ? 16.828 -2.652 -0.432 1 94.06 144 SER B O 1
ATOM 4075 N N . LEU B 1 145 ? 19.031 -2.504 -0.092 1 95.12 145 LEU B N 1
ATOM 4076 C CA . LEU B 1 145 ? 19.031 -3.588 0.883 1 95.12 145 LEU B CA 1
ATOM 4077 C C . LEU B 1 145 ? 18.391 -3.143 2.191 1 95.12 145 LEU B C 1
ATOM 4079 O O . LEU B 1 145 ? 18.031 -3.977 3.029 1 95.12 145 LEU B O 1
ATOM 4083 N N . ASN B 1 146 ? 18.156 -1.829 2.373 1 92.94 146 ASN B N 1
ATOM 4084 C CA . ASN B 1 146 ? 17.578 -1.301 3.602 1 92.94 146 ASN B CA 1
ATOM 4085 C C . ASN B 1 146 ? 16.141 -1.793 3.795 1 92.94 146 ASN B C 1
ATOM 4087 O O . ASN B 1 146 ? 15.648 -1.837 4.922 1 92.94 146 ASN B O 1
ATOM 4091 N N . VAL B 1 147 ? 15.523 -2.205 2.729 1 94.56 147 VAL B N 1
ATOM 4092 C CA . VAL B 1 147 ? 14.125 -2.596 2.824 1 94.56 147 VAL B CA 1
ATOM 4093 C C . VAL B 1 147 ? 14.016 -4.117 2.922 1 94.56 147 VAL B C 1
ATOM 4095 O O . VAL B 1 147 ? 12.914 -4.664 3.014 1 94.56 147 VAL B O 1
ATOM 4098 N N . VAL B 1 148 ? 15.109 -4.793 2.795 1 96.94 148 VAL B N 1
ATOM 4099 C CA . VAL B 1 148 ? 15.148 -6.25 2.908 1 96.94 148 VAL B CA 1
ATOM 4100 C C . VAL B 1 148 ? 15.523 -6.648 4.332 1 96.94 148 VAL B C 1
ATOM 4102 O O . VAL B 1 148 ? 16.688 -6.891 4.629 1 96.94 148 VAL B O 1
ATOM 4105 N N . ASN B 1 149 ? 14.562 -6.703 5.199 1 95.56 149 ASN B N 1
ATOM 4106 C CA . ASN B 1 149 ? 14.766 -6.875 6.637 1 95.56 149 ASN B CA 1
ATOM 4107 C C . ASN B 1 149 ? 14.266 -8.234 7.109 1 95.56 149 ASN B C 1
ATOM 4109 O O . ASN B 1 149 ? 13.062 -8.453 7.246 1 95.56 149 ASN B O 1
ATOM 4113 N N . VAL B 1 150 ? 15.203 -9.133 7.426 1 98.5 150 VAL B N 1
ATOM 4114 C CA . VAL B 1 150 ? 14.906 -10.508 7.805 1 98.5 150 VAL B CA 1
ATOM 4115 C C . VAL B 1 150 ? 14.086 -10.523 9.094 1 98.5 150 VAL B C 1
ATOM 4117 O O . VAL B 1 150 ? 13.078 -11.227 9.195 1 98.5 150 VAL B O 1
ATOM 4120 N N . GLN B 1 151 ? 14.445 -9.727 10.047 1 97.75 151 GLN B N 1
ATOM 4121 C CA . GLN B 1 151 ? 13.789 -9.727 11.352 1 97.75 151 GLN B CA 1
ATOM 4122 C C . GLN B 1 151 ? 12.328 -9.305 11.227 1 97.75 151 GLN B C 1
ATOM 4124 O O . GLN B 1 151 ? 11.438 -9.93 11.82 1 97.75 151 GLN B O 1
ATOM 4129 N N . ASP B 1 152 ? 12.07 -8.273 10.484 1 96.75 152 ASP B N 1
ATOM 4130 C CA . ASP B 1 152 ? 10.703 -7.812 10.273 1 96.75 152 ASP B CA 1
ATOM 4131 C C . ASP B 1 152 ? 9.875 -8.867 9.539 1 96.75 152 ASP B C 1
ATOM 4133 O O . ASP B 1 152 ? 8.711 -9.094 9.875 1 96.75 152 ASP B O 1
ATOM 4137 N N . CYS B 1 153 ? 10.469 -9.445 8.555 1 98.56 153 CYS B N 1
ATOM 4138 C CA . CYS B 1 153 ? 9.797 -10.5 7.801 1 98.56 153 CYS B CA 1
ATOM 4139 C C . CYS B 1 153 ? 9.383 -11.641 8.719 1 98.56 153 CYS B C 1
ATOM 4141 O O . CYS B 1 153 ? 8.219 -12.047 8.734 1 98.56 153 CYS B O 1
ATOM 4143 N N . VAL B 1 154 ? 10.32 -12.094 9.531 1 98.88 154 VAL B N 1
ATOM 4144 C CA . VAL B 1 154 ? 10.102 -13.211 10.445 1 98.88 154 VAL B CA 1
ATOM 4145 C C . VAL B 1 154 ? 9.008 -12.844 11.453 1 98.88 154 VAL B C 1
ATOM 4147 O O . VAL B 1 154 ? 8.094 -13.633 11.695 1 98.88 154 VAL B O 1
ATOM 4150 N N . ARG B 1 155 ? 9.062 -11.664 11.969 1 98.81 155 ARG B N 1
ATOM 4151 C CA . ARG B 1 155 ? 8.086 -11.219 12.953 1 98.81 155 ARG B CA 1
ATOM 4152 C C . ARG B 1 155 ? 6.672 -11.234 12.375 1 98.81 155 ARG B C 1
ATOM 4154 O O . ARG B 1 155 ? 5.754 -11.789 12.984 1 98.81 155 ARG B O 1
ATOM 4161 N N . VAL B 1 156 ? 6.508 -10.664 11.266 1 98.81 156 VAL B N 1
ATOM 4162 C CA . VAL B 1 156 ? 5.188 -10.523 10.656 1 98.81 156 VAL B CA 1
ATOM 4163 C C . VAL B 1 156 ? 4.641 -11.906 10.289 1 98.81 156 VAL B C 1
ATOM 4165 O O . VAL B 1 156 ? 3.447 -12.172 10.461 1 98.81 156 VAL B O 1
ATOM 4168 N N . ILE B 1 157 ? 5.484 -12.797 9.805 1 98.88 157 ILE B N 1
ATOM 4169 C CA . ILE B 1 157 ? 5.055 -14.156 9.492 1 98.88 157 ILE B CA 1
ATOM 4170 C C . ILE B 1 157 ? 4.555 -14.844 10.758 1 98.88 157 ILE B C 1
ATOM 4172 O O . ILE B 1 157 ? 3.455 -15.406 10.781 1 98.88 157 ILE B O 1
ATOM 4176 N N . ASN B 1 158 ? 5.336 -14.727 11.789 1 98.75 158 ASN B N 1
ATOM 4177 C CA . ASN B 1 158 ? 4.984 -15.406 13.031 1 98.75 158 ASN B CA 1
ATOM 4178 C C . ASN B 1 158 ? 3.693 -14.852 13.633 1 98.75 158 ASN B C 1
ATOM 4180 O O . ASN B 1 158 ? 2.926 -15.594 14.25 1 98.75 158 ASN B O 1
ATOM 4184 N N . GLU B 1 159 ? 3.438 -13.602 13.43 1 98.75 159 GLU B N 1
ATOM 4185 C CA . GLU B 1 159 ? 2.242 -12.953 13.961 1 98.75 159 GLU B CA 1
ATOM 4186 C C . GLU B 1 159 ? 1.02 -13.25 13.102 1 98.75 159 GLU B C 1
ATOM 4188 O O . GLU B 1 159 ? -0.112 -12.969 13.5 1 98.75 159 GLU B O 1
ATOM 4193 N N . ASN B 1 160 ? 1.213 -13.805 11.938 1 98.81 160 ASN B N 1
ATOM 4194 C CA . ASN B 1 160 ? 0.113 -13.953 10.984 1 98.81 160 ASN B CA 1
ATOM 4195 C C . ASN B 1 160 ? 0.164 -15.297 10.273 1 98.81 160 ASN B C 1
ATOM 4197 O O . ASN B 1 160 ? 0.016 -15.367 9.055 1 98.81 160 ASN B O 1
ATOM 4201 N N . ARG B 1 161 ? 0.387 -16.406 10.953 1 98.06 161 ARG B N 1
ATOM 4202 C CA . ARG B 1 161 ? 0.562 -17.75 10.414 1 98.06 161 ARG B CA 1
ATOM 4203 C C . ARG B 1 161 ? -0.733 -18.266 9.805 1 98.06 161 ARG B C 1
ATOM 4205 O O . ARG B 1 161 ? -0.719 -19.234 9.023 1 98.06 161 ARG B O 1
ATOM 4212 N N . ASP B 1 162 ? -1.806 -17.609 10.156 1 97.31 162 ASP B N 1
ATOM 4213 C CA . ASP B 1 162 ? -3.105 -18.016 9.633 1 97.31 162 ASP B CA 1
ATOM 4214 C C . ASP B 1 162 ? -3.248 -17.656 8.156 1 97.31 162 ASP B C 1
ATOM 4216 O O . ASP B 1 162 ? -4.047 -18.25 7.438 1 97.31 162 ASP B O 1
ATOM 4220 N N . MET B 1 163 ? -2.459 -16.672 7.699 1 98.31 163 MET B N 1
ATOM 4221 C CA . MET B 1 163 ? -2.645 -16.188 6.336 1 98.31 163 MET B CA 1
ATOM 4222 C C . MET B 1 163 ? -1.332 -16.219 5.562 1 98.31 163 MET B C 1
ATOM 4224 O O . MET B 1 163 ? -1.326 -16.438 4.352 1 98.31 163 MET B O 1
ATOM 4228 N N . ILE B 1 164 ? -0.26 -15.984 6.238 1 98.88 164 ILE B N 1
ATOM 4229 C CA . ILE B 1 164 ? 1.03 -16.016 5.559 1 98.88 164 ILE B CA 1
ATOM 4230 C C . ILE B 1 164 ? 1.572 -17.438 5.535 1 98.88 164 ILE B C 1
ATOM 4232 O O . ILE B 1 164 ? 1.828 -18.031 6.59 1 98.88 164 ILE B O 1
ATOM 4236 N N . VAL B 1 165 ? 1.883 -17.922 4.312 1 98.75 165 VAL B N 1
ATOM 4237 C CA . VAL B 1 165 ? 2.162 -19.344 4.176 1 98.75 165 VAL B CA 1
ATOM 4238 C C . VAL B 1 165 ? 3.58 -19.547 3.645 1 98.75 165 VAL B C 1
ATOM 4240 O O . VAL B 1 165 ? 4.035 -20.672 3.482 1 98.75 165 VAL B O 1
ATOM 4243 N N . GLY B 1 166 ? 4.273 -18.484 3.371 1 98.88 166 GLY B N 1
ATOM 4244 C CA . GLY B 1 166 ? 5.629 -18.562 2.852 1 98.88 166 GLY B CA 1
ATOM 4245 C C . GLY B 1 166 ? 6.215 -17.203 2.535 1 98.88 166 GLY B C 1
ATOM 4246 O O . GLY B 1 166 ? 5.672 -16.172 2.947 1 98.88 166 GLY B O 1
ATOM 4247 N N . ILE B 1 167 ? 7.371 -17.188 1.866 1 98.94 167 ILE B N 1
ATOM 4248 C CA . ILE B 1 167 ? 8.078 -15.977 1.503 1 98.94 167 ILE B CA 1
ATOM 4249 C C . ILE B 1 167 ? 8.281 -15.922 -0.01 1 98.94 167 ILE B C 1
ATOM 4251 O O . ILE B 1 167 ? 8.523 -16.953 -0.645 1 98.94 167 ILE B O 1
ATOM 4255 N N . LYS B 1 168 ? 8.102 -14.805 -0.592 1 98.94 168 LYS B N 1
ATOM 4256 C CA . LYS B 1 168 ? 8.398 -14.57 -2.002 1 98.94 168 LYS B CA 1
ATOM 4257 C C . LYS B 1 168 ? 9.672 -13.75 -2.162 1 98.94 168 LYS B C 1
ATOM 4259 O O . LYS B 1 168 ? 9.906 -12.797 -1.417 1 98.94 168 LYS B O 1
ATOM 4264 N N . VAL B 1 169 ? 10.492 -14.086 -3.121 1 98.81 169 VAL B N 1
ATOM 4265 C CA . VAL B 1 169 ? 11.625 -13.273 -3.551 1 98.81 169 VAL B CA 1
ATOM 4266 C C . VAL B 1 169 ? 11.727 -13.297 -5.074 1 98.81 169 VAL B C 1
ATOM 4268 O O . VAL B 1 169 ? 11.406 -14.305 -5.711 1 98.81 169 VAL B O 1
ATOM 4271 N N . ARG B 1 170 ? 12.086 -12.195 -5.688 1 97.56 170 ARG B N 1
ATOM 4272 C CA . ARG B 1 170 ? 12.359 -12.148 -7.117 1 97.56 170 ARG B CA 1
ATOM 4273 C C . ARG B 1 170 ? 13.844 -11.938 -7.387 1 97.56 170 ARG B C 1
ATOM 4275 O O . ARG B 1 170 ? 14.43 -10.938 -6.953 1 97.56 170 ARG B O 1
ATOM 4282 N N . LEU B 1 171 ? 14.414 -12.898 -8.016 1 97.06 171 LEU B N 1
ATOM 4283 C CA . LEU B 1 171 ? 15.781 -12.797 -8.5 1 97.06 171 LEU B CA 1
ATOM 4284 C C . LEU B 1 171 ? 15.805 -12.43 -9.977 1 97.06 171 LEU B C 1
ATOM 4286 O O . LEU B 1 171 ? 15.594 -13.281 -10.844 1 97.06 171 LEU B O 1
ATOM 4290 N N . ALA B 1 172 ? 16 -11.25 -10.25 1 95.56 172 ALA B N 1
ATOM 4291 C CA . ALA B 1 172 ? 16.188 -10.602 -11.547 1 95.56 172 ALA B CA 1
ATOM 4292 C C . ALA B 1 172 ? 17.078 -9.367 -11.414 1 95.56 172 ALA B C 1
ATOM 4294 O O . ALA B 1 172 ? 16.938 -8.594 -10.469 1 95.56 172 ALA B O 1
ATOM 4295 N N . ALA B 1 173 ? 18 -9.195 -12.312 1 94.19 173 ALA B N 1
ATOM 4296 C CA . ALA B 1 173 ? 18.969 -8.109 -12.211 1 94.19 173 ALA B CA 1
ATOM 4297 C C . ALA B 1 173 ? 18.266 -6.758 -12.109 1 94.19 173 ALA B C 1
ATOM 4299 O O . ALA B 1 173 ? 18.625 -5.934 -11.258 1 94.19 173 ALA B O 1
ATOM 4300 N N . ALA B 1 174 ? 17.219 -6.551 -12.852 1 91.62 174 ALA B N 1
ATOM 4301 C CA . ALA B 1 174 ? 16.562 -5.254 -13 1 91.62 174 ALA B CA 1
ATOM 4302 C C . ALA B 1 174 ? 15.875 -4.836 -11.703 1 91.62 174 ALA B C 1
ATOM 4304 O O . ALA B 1 174 ? 15.664 -3.646 -11.461 1 91.62 174 ALA B O 1
ATOM 4305 N N . VAL B 1 175 ? 15.531 -5.777 -10.812 1 94.75 175 VAL B N 1
ATOM 4306 C CA . VAL B 1 175 ? 14.766 -5.414 -9.625 1 94.75 175 VAL B CA 1
ATOM 4307 C C . VAL B 1 175 ? 15.664 -5.477 -8.391 1 94.75 175 VAL B C 1
ATOM 4309 O O . VAL B 1 175 ? 15.188 -5.371 -7.262 1 94.75 175 VAL B O 1
ATOM 4312 N N . CYS B 1 176 ? 16.969 -5.684 -8.641 1 95.81 176 CYS B N 1
ATOM 4313 C CA . CYS B 1 176 ? 17.953 -5.793 -7.57 1 95.81 176 CYS B CA 1
ATOM 4314 C C . CYS B 1 176 ? 19.156 -4.895 -7.84 1 95.81 176 CYS B C 1
ATOM 4316 O O . CYS B 1 176 ? 20.297 -5.312 -7.668 1 95.81 176 CYS B O 1
ATOM 4318 N N . ASP B 1 177 ? 18.891 -3.727 -8.219 1 93.81 177 ASP B N 1
ATOM 4319 C CA . ASP B 1 177 ? 19.938 -2.748 -8.477 1 93.81 177 ASP B CA 1
ATOM 4320 C C . ASP B 1 177 ? 20.922 -3.262 -9.516 1 93.81 177 ASP B C 1
ATOM 4322 O O . ASP B 1 177 ? 22.141 -3.322 -9.258 1 93.81 177 ASP B O 1
ATOM 4326 N N . ASP B 1 178 ? 20.344 -3.639 -10.648 1 92.75 178 ASP B N 1
ATOM 4327 C CA . ASP B 1 178 ? 21.109 -4.141 -11.789 1 92.75 178 ASP B CA 1
ATOM 4328 C C . ASP B 1 178 ? 21.969 -5.332 -11.391 1 92.75 178 ASP B C 1
ATOM 4330 O O . ASP B 1 178 ? 23.125 -5.43 -11.797 1 92.75 178 ASP B O 1
ATOM 4334 N N . GLY B 1 179 ? 21.438 -6.141 -10.555 1 94.88 179 GLY B N 1
ATOM 4335 C CA . GLY B 1 179 ? 22.047 -7.41 -10.211 1 94.88 179 GLY B CA 1
ATOM 4336 C C . GLY B 1 179 ? 22.938 -7.336 -8.984 1 94.88 179 GLY B C 1
ATOM 4337 O O . GLY B 1 179 ? 23.281 -8.367 -8.398 1 94.88 179 GLY B O 1
ATOM 4338 N N . LYS B 1 180 ? 23.297 -6.102 -8.469 1 96.38 180 LYS B N 1
ATOM 4339 C CA . LYS B 1 180 ? 24.25 -5.914 -7.379 1 96.38 180 LYS B CA 1
ATOM 4340 C C . LYS B 1 180 ? 23.734 -6.531 -6.086 1 96.38 180 LYS B C 1
ATOM 4342 O O . LYS B 1 180 ? 24.516 -7.047 -5.281 1 96.38 180 LYS B O 1
ATOM 4347 N N . ASN B 1 181 ? 22.391 -6.508 -5.895 1 97.44 181 ASN B N 1
ATOM 4348 C CA . ASN B 1 181 ? 21.812 -6.895 -4.609 1 97.44 181 ASN B CA 1
ATOM 4349 C C . ASN B 1 181 ? 21.281 -8.328 -4.637 1 97.44 181 ASN B C 1
ATOM 4351 O O . ASN B 1 181 ? 20.859 -8.852 -3.609 1 97.44 181 ASN B O 1
ATOM 4355 N N . GLU B 1 182 ? 21.328 -9.07 -5.707 1 97.44 182 GLU B N 1
ATOM 4356 C CA . GLU B 1 182 ? 20.594 -10.32 -5.879 1 97.44 182 GLU B CA 1
ATOM 4357 C C . GLU B 1 182 ? 21.062 -11.375 -4.879 1 97.44 182 GLU B C 1
ATOM 4359 O O . GLU B 1 182 ? 20.25 -12.023 -4.23 1 97.44 182 GLU B O 1
ATOM 4364 N N . GLU B 1 183 ? 22.375 -11.516 -4.773 1 98.38 183 GLU B N 1
ATOM 4365 C CA . GLU B 1 183 ? 22.891 -12.547 -3.891 1 98.38 183 GLU B CA 1
ATOM 4366 C C . GLU B 1 183 ? 22.469 -12.312 -2.443 1 98.38 183 GLU B C 1
ATOM 4368 O O . GLU B 1 183 ? 22.016 -13.234 -1.765 1 98.38 183 GLU B O 1
ATOM 4373 N N . GLU B 1 184 ? 22.625 -11.094 -2.025 1 98.69 184 GLU B N 1
ATOM 4374 C CA . GLU B 1 184 ? 22.312 -10.781 -0.636 1 98.69 184 GLU B CA 1
ATOM 4375 C C . GLU B 1 184 ? 20.812 -10.898 -0.376 1 98.69 184 GLU B C 1
ATOM 4377 O O . GLU B 1 184 ? 20.391 -11.414 0.667 1 98.69 184 GLU B O 1
ATOM 4382 N N . VAL B 1 185 ? 20.016 -10.422 -1.276 1 98.62 185 VAL B N 1
ATOM 4383 C CA . VAL B 1 185 ? 18.562 -10.547 -1.17 1 98.62 185 VAL B CA 1
ATOM 4384 C C . VAL B 1 185 ? 18.172 -12.016 -1.062 1 98.62 185 VAL B C 1
ATOM 4386 O O . VAL B 1 185 ? 17.344 -12.383 -0.233 1 98.62 185 VAL B O 1
ATOM 4389 N N . TYR B 1 186 ? 18.797 -12.859 -1.892 1 98.81 186 TYR B N 1
ATOM 4390 C CA . TYR B 1 186 ? 18.516 -14.289 -1.908 1 98.81 186 TYR B CA 1
ATOM 4391 C C . TYR B 1 186 ? 18.922 -14.938 -0.584 1 98.81 186 TYR B C 1
ATOM 4393 O O . TYR B 1 186 ? 18.141 -15.703 -0.007 1 98.81 186 TYR B O 1
ATOM 4401 N N . ARG B 1 187 ? 20.094 -14.57 -0.095 1 98.81 187 ARG B N 1
ATOM 4402 C CA . ARG B 1 187 ? 20.547 -15.102 1.181 1 98.81 187 ARG B CA 1
ATOM 4403 C C . ARG B 1 187 ? 19.594 -14.758 2.307 1 98.81 187 ARG B C 1
ATOM 4405 O O . ARG B 1 187 ? 19.25 -15.609 3.129 1 98.81 187 ARG B O 1
ATOM 4412 N N . ARG B 1 188 ? 19.125 -13.562 2.34 1 98.88 188 ARG B N 1
ATOM 4413 C CA . ARG B 1 188 ? 18.234 -13.109 3.393 1 98.88 188 ARG B CA 1
ATOM 4414 C C . ARG B 1 188 ? 16.875 -13.797 3.289 1 98.88 188 ARG B C 1
ATOM 4416 O O . ARG B 1 188 ? 16.266 -14.141 4.305 1 98.88 188 ARG B O 1
ATOM 4423 N N . ALA B 1 189 ? 16.406 -14.008 2.098 1 98.94 189 ALA B N 1
ATOM 4424 C CA . ALA B 1 189 ? 15.148 -14.711 1.903 1 98.94 189 ALA B CA 1
ATOM 4425 C C . ALA B 1 189 ? 15.25 -16.156 2.385 1 98.94 189 ALA B C 1
ATOM 4427 O O . ALA B 1 189 ? 14.352 -16.656 3.076 1 98.94 189 ALA B O 1
ATOM 4428 N N . LEU B 1 190 ? 16.344 -16.812 1.965 1 98.88 190 LEU B N 1
ATOM 4429 C CA . LEU B 1 190 ? 16.578 -18.172 2.416 1 98.88 190 LEU B CA 1
ATOM 4430 C C . LEU B 1 190 ? 16.641 -18.234 3.938 1 98.88 190 LEU B C 1
ATOM 4432 O O . LEU B 1 190 ? 16.062 -19.141 4.547 1 98.88 190 LEU B O 1
ATOM 4436 N N . GLU B 1 191 ? 17.344 -17.312 4.512 1 98.88 191 GLU B N 1
ATOM 4437 C CA . GLU B 1 191 ? 17.469 -17.266 5.965 1 98.88 191 GLU B CA 1
ATOM 4438 C C . GLU B 1 191 ? 16.109 -17.109 6.637 1 98.88 191 GLU B C 1
ATOM 4440 O O . GLU B 1 191 ? 15.789 -17.859 7.559 1 98.88 191 GLU B O 1
ATOM 4445 N N . ALA B 1 192 ? 15.312 -16.156 6.18 1 98.94 192 ALA B N 1
ATOM 4446 C CA . ALA B 1 192 ? 14 -15.922 6.762 1 98.94 192 ALA B CA 1
ATOM 4447 C C . ALA B 1 192 ? 13.109 -17.156 6.633 1 98.94 192 ALA B C 1
ATOM 4449 O O . ALA B 1 192 ? 12.422 -17.531 7.582 1 98.94 192 ALA B O 1
ATOM 4450 N N . ALA B 1 193 ? 13.117 -17.75 5.477 1 98.88 193 ALA B N 1
ATOM 4451 C CA . ALA B 1 193 ? 12.312 -18.938 5.234 1 98.88 193 ALA B CA 1
ATOM 4452 C C . ALA B 1 193 ? 12.719 -20.078 6.18 1 98.88 193 ALA B C 1
ATOM 4454 O O . ALA B 1 193 ? 11.859 -20.781 6.699 1 98.88 193 ALA B O 1
ATOM 4455 N N . ASN B 1 194 ? 14 -20.188 6.344 1 98.56 194 ASN B N 1
ATOM 4456 C CA . ASN B 1 194 ? 14.516 -21.219 7.238 1 98.56 194 ASN B CA 1
ATOM 4457 C C . ASN B 1 194 ? 14.094 -20.969 8.68 1 98.56 194 ASN B C 1
ATOM 4459 O O . ASN B 1 194 ? 13.656 -21.891 9.367 1 98.56 194 ASN B O 1
ATOM 4463 N N . ILE B 1 195 ? 14.195 -19.75 9.141 1 98.81 195 ILE B N 1
ATOM 4464 C CA . ILE B 1 195 ? 13.836 -19.391 10.508 1 98.81 195 ILE B CA 1
ATOM 4465 C C . ILE B 1 195 ? 12.359 -19.672 10.75 1 98.81 195 ILE B C 1
ATOM 4467 O O . ILE B 1 195 ? 11.984 -20.234 11.781 1 98.81 195 ILE B O 1
ATOM 4471 N N . CYS B 1 196 ? 11.523 -19.344 9.789 1 98.69 196 CYS B N 1
ATOM 4472 C CA . CYS B 1 196 ? 10.078 -19.438 9.953 1 98.69 196 CYS B CA 1
ATOM 4473 C C . CYS B 1 196 ? 9.586 -20.844 9.586 1 98.69 196 CYS B C 1
ATOM 4475 O O . CYS B 1 196 ? 8.43 -21.188 9.852 1 98.69 196 CYS B O 1
ATOM 4477 N N . GLN B 1 197 ? 10.461 -21.625 8.953 1 98.25 197 GLN B N 1
ATOM 4478 C CA . GLN B 1 197 ? 10.086 -22.953 8.477 1 98.25 197 GLN B CA 1
ATOM 4479 C C . GLN B 1 197 ? 8.875 -22.891 7.547 1 98.25 197 GLN B C 1
ATOM 4481 O O . GLN B 1 197 ? 7.895 -23.594 7.742 1 98.25 197 GLN B O 1
ATOM 4486 N N . VAL B 1 198 ? 8.93 -22.016 6.598 1 98.62 198 VAL B N 1
ATOM 4487 C CA . VAL B 1 198 ? 7.926 -21.875 5.547 1 98.62 198 VAL B CA 1
ATOM 4488 C C . VAL B 1 198 ? 8.594 -21.969 4.18 1 98.62 198 VAL B C 1
ATOM 4490 O O . VAL B 1 198 ? 9.805 -21.781 4.059 1 98.62 198 VAL B O 1
ATOM 4493 N N . PRO B 1 199 ? 7.836 -22.328 3.145 1 98.81 199 PRO B N 1
ATOM 4494 C CA . PRO B 1 199 ? 8.422 -22.406 1.805 1 98.81 199 PRO B CA 1
ATOM 4495 C C . PRO B 1 199 ? 8.859 -21.031 1.287 1 98.81 199 PRO B C 1
ATOM 4497 O O . PRO B 1 199 ? 8.258 -20.016 1.641 1 98.81 199 PRO B O 1
ATOM 4500 N N . LEU B 1 200 ? 9.891 -21.062 0.52 1 98.94 200 LEU B N 1
ATOM 4501 C CA . LEU B 1 200 ? 10.328 -19.906 -0.266 1 98.94 200 LEU B CA 1
ATOM 4502 C C . LEU B 1 200 ? 9.93 -20.062 -1.729 1 98.94 200 LEU B C 1
ATOM 4504 O O . LEU B 1 200 ? 10.305 -21.047 -2.377 1 98.94 200 LEU B O 1
ATOM 4508 N N . MET B 1 201 ? 9.086 -19.188 -2.227 1 98.94 201 MET B N 1
ATOM 4509 C CA . MET B 1 201 ? 8.828 -19.125 -3.66 1 98.94 201 MET B CA 1
ATOM 4510 C C . MET B 1 201 ? 9.781 -18.141 -4.344 1 98.94 201 MET B C 1
ATOM 4512 O O . MET B 1 201 ? 9.82 -16.969 -3.99 1 98.94 201 MET B O 1
ATOM 4516 N N . THR B 1 202 ? 10.484 -18.578 -5.336 1 98.81 202 THR B N 1
ATOM 4517 C CA . THR B 1 202 ? 11.523 -17.75 -5.945 1 98.81 202 THR B CA 1
ATOM 4518 C C . THR B 1 202 ? 11.25 -17.562 -7.434 1 98.81 202 THR B C 1
ATOM 4520 O O . THR B 1 202 ? 11.148 -18.531 -8.188 1 98.81 202 THR B O 1
ATOM 4523 N N . HIS B 1 203 ? 11 -16.312 -7.805 1 98.19 203 HIS B N 1
ATOM 4524 C CA . HIS B 1 203 ? 11.125 -15.93 -9.203 1 98.19 203 HIS B CA 1
ATOM 4525 C C . HIS B 1 203 ? 12.586 -15.898 -9.641 1 98.19 203 HIS B C 1
ATOM 4527 O O . HIS B 1 203 ? 13.406 -15.203 -9.031 1 98.19 203 HIS B O 1
ATOM 4533 N N . HIS B 1 204 ? 12.953 -16.641 -10.617 1 97.19 204 HIS B N 1
ATOM 4534 C CA . HIS B 1 204 ? 14.312 -16.703 -11.141 1 97.19 204 HIS B CA 1
ATOM 4535 C C . HIS B 1 204 ? 14.32 -16.562 -12.664 1 97.19 204 HIS B C 1
ATOM 4537 O O . HIS B 1 204 ? 14.172 -17.562 -13.383 1 97.19 204 HIS B O 1
ATOM 4543 N N . ALA B 1 205 ? 14.438 -15.43 -13.125 1 93.81 205 ALA B N 1
ATOM 4544 C CA . ALA B 1 205 ? 14.516 -15.094 -14.539 1 93.81 205 ALA B CA 1
ATOM 4545 C C . ALA B 1 205 ? 15.352 -13.836 -14.758 1 93.81 205 ALA B C 1
ATOM 4547 O O . ALA B 1 205 ? 15.273 -12.883 -13.977 1 93.81 205 ALA B O 1
ATOM 4548 N N . MET B 1 206 ? 16.219 -13.797 -15.828 1 92.12 206 MET B N 1
ATOM 4549 C CA . MET B 1 206 ? 17.078 -12.664 -16.125 1 92.12 206 MET B CA 1
ATOM 4550 C C . MET B 1 206 ? 17.938 -12.305 -14.922 1 92.12 206 MET B C 1
ATOM 4552 O O . MET B 1 206 ? 18.062 -11.133 -14.562 1 92.12 206 MET B O 1
ATOM 4556 N N . SER B 1 207 ? 18.375 -13.312 -14.281 1 95.12 207 SER B N 1
ATOM 4557 C CA . SER B 1 207 ? 19.109 -13.203 -13.023 1 95.12 207 SER B CA 1
ATOM 4558 C C . SER B 1 207 ? 20.609 -13.391 -13.25 1 95.12 207 SER B C 1
ATOM 4560 O O . SER B 1 207 ? 21.016 -14.086 -14.18 1 95.12 207 SER B O 1
ATOM 4562 N N . THR B 1 208 ? 21.391 -12.766 -12.383 1 95 208 THR B N 1
ATOM 4563 C CA . THR B 1 208 ? 22.828 -12.984 -12.383 1 95 208 THR B CA 1
ATOM 4564 C C . THR B 1 208 ? 23.172 -14.266 -11.633 1 95 208 THR B C 1
ATOM 4566 O O . THR B 1 208 ? 24.312 -14.758 -11.727 1 95 208 THR B O 1
ATOM 4569 N N . ILE B 1 209 ? 22.203 -14.836 -10.93 1 96.94 209 ILE B N 1
ATOM 4570 C CA . ILE B 1 209 ? 22.391 -16.062 -10.172 1 96.94 209 ILE B CA 1
ATOM 4571 C C . ILE B 1 209 ? 22.141 -17.281 -11.078 1 96.94 209 ILE B C 1
ATOM 4573 O O . ILE B 1 209 ? 21.109 -17.344 -11.742 1 96.94 209 ILE B O 1
ATOM 4577 N N . GLY B 1 210 ? 23.047 -18.203 -11.117 1 95.44 210 GLY B N 1
ATOM 4578 C CA . GLY B 1 210 ? 22.875 -19.406 -11.914 1 95.44 210 GLY B CA 1
ATOM 4579 C C . GLY B 1 210 ? 22.047 -20.469 -11.219 1 95.44 210 GLY B C 1
ATOM 4580 O O . GLY B 1 210 ? 21.578 -20.266 -10.102 1 95.44 210 GLY B O 1
ATOM 4581 N N . HIS B 1 211 ? 21.922 -21.609 -11.891 1 96.81 211 HIS B N 1
ATOM 4582 C CA . HIS B 1 211 ? 21.109 -22.688 -11.344 1 96.81 211 HIS B CA 1
ATOM 4583 C C . HIS B 1 211 ? 21.844 -23.406 -10.211 1 96.81 211 HIS B C 1
ATOM 4585 O O . HIS B 1 211 ? 21.203 -23.906 -9.281 1 96.81 211 HIS B O 1
ATOM 4591 N N . GLY B 1 212 ? 23.141 -23.453 -10.32 1 94.81 212 GLY B N 1
ATOM 4592 C CA . GLY B 1 212 ? 23.953 -24.188 -9.359 1 94.81 212 GLY B CA 1
ATOM 4593 C C . GLY B 1 212 ? 25.031 -23.328 -8.719 1 94.81 212 GLY B C 1
ATOM 4594 O O . GLY B 1 212 ? 24.891 -22.109 -8.625 1 94.81 212 GLY B O 1
ATOM 4595 N N . GLY B 1 213 ? 26.031 -24 -8.133 1 91.5 213 GLY B N 1
ATOM 4596 C CA . GLY B 1 213 ? 27.094 -23.297 -7.449 1 91.5 213 GLY B CA 1
ATOM 4597 C C . GLY B 1 213 ? 26.828 -23.109 -5.965 1 91.5 213 GLY B C 1
ATOM 4598 O O . GLY B 1 213 ? 26 -23.797 -5.387 1 91.5 213 GLY B O 1
ATOM 4599 N N . LYS B 1 214 ? 27.609 -22.219 -5.297 1 91.94 214 LYS B N 1
ATOM 4600 C CA . LYS B 1 214 ? 27.516 -22 -3.857 1 91.94 214 LYS B CA 1
ATOM 4601 C C . LYS B 1 214 ? 26.141 -21.438 -3.479 1 91.94 214 LYS B C 1
ATOM 4603 O O . LYS B 1 214 ? 25.578 -21.812 -2.445 1 91.94 214 LYS B O 1
ATOM 4608 N N . LEU B 1 215 ? 25.625 -20.578 -4.336 1 97 215 LEU B N 1
ATOM 4609 C CA . LEU B 1 215 ? 24.297 -19.984 -4.156 1 97 215 LEU B CA 1
ATOM 4610 C C . LEU B 1 215 ? 23.531 -19.969 -5.469 1 97 215 LEU B C 1
ATOM 4612 O O . LEU B 1 215 ? 23.469 -18.938 -6.148 1 97 215 LEU B O 1
ATOM 4616 N N . GLY B 1 216 ? 22.922 -21.109 -5.77 1 97.5 216 GLY B N 1
ATOM 4617 C CA . GLY B 1 216 ? 22.203 -21.25 -7.027 1 97.5 216 GLY B CA 1
ATOM 4618 C C . GLY B 1 216 ? 20.703 -21.359 -6.852 1 97.5 216 GLY B C 1
ATOM 4619 O O . GLY B 1 216 ? 20.219 -21.609 -5.746 1 97.5 216 GLY B O 1
ATOM 4620 N N . CYS B 1 217 ? 19.922 -21.156 -7.906 1 98.06 217 CYS B N 1
ATOM 4621 C CA . CYS B 1 217 ? 18.484 -21.328 -7.957 1 98.06 217 CYS B CA 1
ATOM 4622 C C . CYS B 1 217 ? 18.062 -22.156 -9.164 1 98.06 217 CYS B C 1
ATOM 4624 O O . CYS B 1 217 ? 18.312 -21.766 -10.305 1 98.06 217 CYS B O 1
ATOM 4626 N N . PRO B 1 218 ? 17.672 -23.312 -8.961 1 98.06 218 PRO B N 1
ATOM 4627 C CA . PRO B 1 218 ? 17.062 -23.812 -7.723 1 98.06 218 PRO B CA 1
ATOM 4628 C C . PRO B 1 218 ? 18.062 -24.578 -6.855 1 98.06 218 PRO B C 1
ATOM 4630 O O . PRO B 1 218 ? 17.672 -25.203 -5.871 1 98.06 218 PRO B O 1
ATOM 4633 N N . GLY B 1 219 ? 19.328 -24.531 -7.121 1 98.06 219 GLY B N 1
ATOM 4634 C CA . GLY B 1 219 ? 20.328 -25.344 -6.449 1 98.06 219 GLY B CA 1
ATOM 4635 C C . GLY B 1 219 ? 20.312 -25.188 -4.941 1 98.06 219 GLY B C 1
ATOM 4636 O O . GLY B 1 219 ? 20.625 -26.141 -4.211 1 98.06 219 GLY B O 1
ATOM 4637 N N . SER B 1 220 ? 19.953 -24.031 -4.43 1 98.44 220 SER B N 1
ATOM 4638 C CA . SER B 1 220 ? 20.016 -23.75 -3.002 1 98.44 220 SER B CA 1
ATOM 4639 C C . SER B 1 220 ? 18.625 -23.812 -2.367 1 98.44 220 SER B C 1
ATOM 4641 O O . SER B 1 220 ? 18.484 -23.547 -1.173 1 98.44 220 SER B O 1
ATOM 4643 N N . LEU B 1 221 ? 17.594 -24.125 -3.107 1 98.69 221 LEU B N 1
ATOM 4644 C CA . LEU B 1 221 ? 16.25 -24.266 -2.568 1 98.69 221 LEU B CA 1
ATOM 4645 C C . LEU B 1 221 ? 16.094 -25.578 -1.802 1 98.69 221 LEU B C 1
ATOM 4647 O O . LEU B 1 221 ? 16.703 -26.578 -2.16 1 98.69 221 LEU B O 1
ATOM 4651 N N . ARG B 1 222 ? 15.281 -25.547 -0.783 1 97.69 222 ARG B N 1
ATOM 4652 C CA . ARG B 1 222 ? 15.039 -26.703 0.075 1 97.69 222 ARG B CA 1
ATOM 4653 C C . ARG B 1 222 ? 13.797 -27.453 -0.37 1 97.69 222 ARG B C 1
ATOM 4655 O O . ARG B 1 222 ? 13.031 -26.969 -1.205 1 97.69 222 ARG B O 1
ATOM 4662 N N . THR B 1 223 ? 13.695 -28.672 0.24 1 98.25 223 THR B N 1
ATOM 4663 C CA . THR B 1 223 ? 12.453 -29.422 0.072 1 98.25 223 THR B CA 1
ATOM 4664 C C . THR B 1 223 ? 11.258 -28.547 0.455 1 98.25 223 THR B C 1
ATOM 4666 O O . THR B 1 223 ? 11.25 -27.922 1.516 1 98.25 223 THR B O 1
ATOM 4669 N N . GLY B 1 224 ? 10.297 -28.453 -0.457 1 98.38 224 GLY B N 1
ATOM 4670 C CA . GLY B 1 224 ? 9.094 -27.703 -0.171 1 98.38 224 GLY B CA 1
ATOM 4671 C C . GLY B 1 224 ? 9.125 -26.281 -0.727 1 98.38 224 GLY B C 1
ATOM 4672 O O . GLY B 1 224 ? 8.086 -25.641 -0.847 1 98.38 224 GLY B O 1
ATOM 4673 N N . ASP B 1 225 ? 10.344 -25.781 -1.022 1 98.88 225 ASP B N 1
ATOM 4674 C CA . ASP B 1 225 ? 10.445 -24.484 -1.699 1 98.88 225 ASP B CA 1
ATOM 4675 C C . ASP B 1 225 ? 9.875 -24.562 -3.115 1 98.88 225 ASP B C 1
ATOM 4677 O O . ASP B 1 225 ? 9.664 -25.656 -3.645 1 98.88 225 ASP B O 1
ATOM 4681 N N . ILE B 1 226 ? 9.586 -23.406 -3.666 1 98.94 226 ILE B N 1
ATOM 4682 C CA . ILE B 1 226 ? 8.914 -23.344 -4.961 1 98.94 226 ILE B CA 1
ATOM 4683 C C . ILE B 1 226 ? 9.75 -22.531 -5.941 1 98.94 226 ILE B C 1
ATOM 4685 O O . ILE B 1 226 ? 10.039 -21.359 -5.699 1 98.94 226 ILE B O 1
ATOM 4689 N N . TYR B 1 227 ? 10.219 -23.188 -6.992 1 98.81 227 TYR B N 1
ATOM 4690 C CA . TYR B 1 227 ? 10.797 -22.531 -8.164 1 98.81 227 TYR B CA 1
ATOM 4691 C C . TYR B 1 227 ? 9.711 -22.156 -9.164 1 98.81 227 TYR B C 1
ATOM 4693 O O . TYR B 1 227 ? 9.156 -23.016 -9.852 1 98.81 227 TYR B O 1
ATOM 4701 N N . THR B 1 228 ? 9.406 -20.828 -9.281 1 98.62 228 THR B N 1
ATOM 4702 C CA . THR B 1 228 ? 8.281 -20.438 -10.125 1 98.62 228 THR B CA 1
ATOM 4703 C C . THR B 1 228 ? 8.773 -19.875 -11.461 1 98.62 228 THR B C 1
ATOM 4705 O O . THR B 1 228 ? 9.961 -19.625 -11.633 1 98.62 228 THR B O 1
ATOM 4708 N N . HIS B 1 229 ? 7.863 -19.797 -12.43 1 98.19 229 HIS B N 1
ATOM 4709 C CA . HIS B 1 229 ? 8.164 -19.406 -13.812 1 98.19 229 HIS B CA 1
ATOM 4710 C C . HIS B 1 229 ? 9.086 -20.422 -14.477 1 98.19 229 HIS B C 1
ATOM 4712 O O . HIS B 1 229 ? 10.086 -20.047 -15.086 1 98.19 229 HIS B O 1
ATOM 4718 N N . CYS B 1 230 ? 8.766 -21.641 -14.32 1 98.31 230 CYS B N 1
ATOM 4719 C CA . CYS B 1 230 ? 9.727 -22.672 -14.695 1 98.31 230 CYS B CA 1
ATOM 4720 C C . CYS B 1 230 ? 9.82 -22.812 -16.203 1 98.31 230 CYS B C 1
ATOM 4722 O O . CYS B 1 230 ? 10.789 -23.375 -16.734 1 98.31 230 CYS B O 1
ATOM 4724 N N . PHE B 1 231 ? 8.844 -22.234 -16.953 1 98.38 231 PHE B N 1
ATOM 4725 C CA . PHE B 1 231 ? 8.867 -22.422 -18.406 1 98.38 231 PHE B CA 1
ATOM 4726 C C . PHE B 1 231 ? 9.211 -21.109 -19.109 1 98.38 231 PHE B C 1
ATOM 4728 O O . PHE B 1 231 ? 8.914 -20.922 -20.281 1 98.38 231 PHE B O 1
ATOM 4735 N N . HIS B 1 232 ? 9.812 -20.188 -18.422 1 96.06 232 HIS B N 1
ATOM 4736 C CA . HIS B 1 232 ? 10.18 -18.938 -19.062 1 96.06 232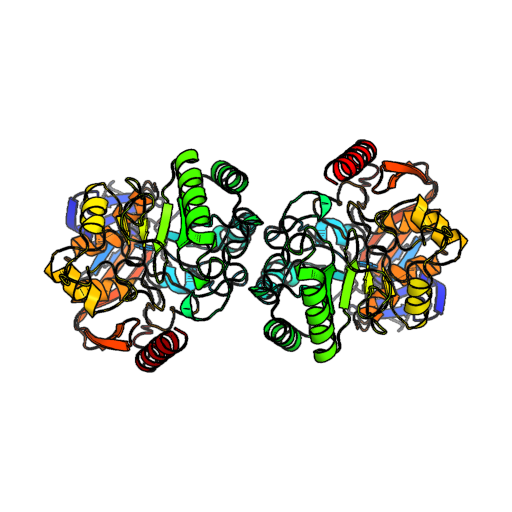 HIS B CA 1
ATOM 4737 C C . HIS B 1 232 ? 11.281 -19.156 -20.109 1 96.06 232 HIS B C 1
ATOM 4739 O O . HIS B 1 232 ? 11.977 -20.172 -20.062 1 96.06 232 HIS B O 1
ATOM 4745 N N . GLY B 1 233 ? 11.445 -18.141 -20.953 1 92.62 233 GLY B N 1
ATOM 4746 C CA . GLY B 1 233 ? 12.352 -18.312 -22.078 1 92.62 233 GLY B CA 1
ATOM 4747 C C . GLY B 1 233 ? 13.672 -17.594 -21.891 1 92.62 233 GLY B C 1
ATOM 4748 O O . GLY B 1 233 ? 14.508 -17.578 -22.797 1 92.62 233 GLY B O 1
ATOM 4749 N N . TYR B 1 234 ? 13.844 -16.938 -20.703 1 87.69 234 TYR B N 1
ATOM 4750 C CA . TYR B 1 234 ? 15.055 -16.188 -20.406 1 87.69 234 TYR B CA 1
ATOM 4751 C C . TYR B 1 234 ? 16.016 -17 -19.562 1 87.69 234 TYR B C 1
ATOM 4753 O O . TYR B 1 234 ? 15.734 -17.281 -18.391 1 87.69 234 TYR B O 1
ATOM 4761 N N . ASN B 1 235 ? 17.172 -17.359 -20.031 1 85.19 235 ASN B N 1
ATOM 4762 C CA . ASN B 1 235 ? 18.016 -18.281 -19.281 1 85.19 235 ASN B CA 1
ATOM 4763 C C . ASN B 1 235 ? 17.203 -19.391 -18.625 1 85.19 235 ASN B C 1
ATOM 4765 O O . ASN B 1 235 ? 17.281 -19.609 -17.422 1 85.19 235 ASN B O 1
ATOM 4769 N N . SER B 1 236 ? 16.484 -19.984 -19.438 1 90.38 236 SER B N 1
ATOM 4770 C CA . SER B 1 236 ? 15.477 -20.969 -19.031 1 90.38 236 SER B CA 1
ATOM 4771 C C . SER B 1 236 ? 16.125 -22.141 -18.297 1 90.38 236 SER B C 1
ATOM 4773 O O . SER B 1 236 ? 17.344 -22.172 -18.125 1 90.38 236 SER B O 1
ATOM 4775 N N . LEU B 1 237 ? 15.227 -23.047 -17.891 1 95.31 237 LEU B N 1
ATOM 4776 C CA . LEU B 1 237 ? 15.734 -24.219 -17.172 1 95.31 237 LEU B CA 1
ATOM 4777 C C . LEU B 1 237 ? 16.328 -25.234 -18.156 1 95.31 237 LEU B C 1
ATOM 4779 O O . LEU B 1 237 ? 16.766 -26.297 -17.734 1 95.31 237 LEU B O 1
ATOM 4783 N N . LEU B 1 238 ? 16.359 -24.906 -19.438 1 96 238 LEU B N 1
ATOM 4784 C CA . LEU B 1 238 ? 17.047 -25.734 -20.422 1 96 238 LEU B CA 1
ATOM 4785 C C . LEU B 1 238 ? 18.531 -25.391 -20.5 1 96 238 LEU B C 1
ATOM 4787 O O . LEU B 1 238 ? 18.891 -24.234 -20.641 1 96 238 LEU B O 1
ATOM 4791 N N . ASP B 1 239 ? 19.312 -26.391 -20.406 1 94.75 239 ASP B N 1
ATOM 4792 C CA . ASP B 1 239 ? 20.75 -26.219 -20.609 1 94.75 239 ASP B CA 1
ATOM 4793 C C . ASP B 1 239 ? 21.062 -25.75 -22.031 1 94.75 239 ASP B C 1
ATOM 4795 O O . ASP B 1 239 ? 20.672 -26.406 -23 1 94.75 239 ASP B O 1
ATOM 4799 N N . PRO B 1 240 ? 21.703 -24.672 -22.156 1 90.81 240 PRO B N 1
ATOM 4800 C CA . PRO B 1 240 ? 21.922 -24.125 -23.484 1 90.81 240 PRO B CA 1
ATOM 4801 C C . PRO B 1 240 ? 22.797 -25.031 -24.359 1 90.81 240 PRO B C 1
ATOM 4803 O O . PRO B 1 240 ? 22.719 -24.953 -25.594 1 90.81 240 PRO B O 1
ATOM 4806 N N . GLU B 1 241 ? 23.609 -25.797 -23.781 1 92.81 241 GLU B N 1
ATOM 4807 C CA . GLU B 1 241 ? 24.516 -26.672 -24.547 1 92.81 241 GLU B CA 1
ATOM 4808 C C . GLU B 1 241 ? 23.781 -27.938 -25 1 92.81 241 GLU B C 1
ATOM 4810 O O . GLU B 1 241 ? 23.906 -28.328 -26.172 1 92.81 241 GLU B O 1
ATOM 4815 N N . THR B 1 242 ? 22.984 -28.484 -24.203 1 94.44 242 THR B N 1
ATOM 4816 C CA . THR B 1 242 ? 22.391 -29.781 -24.516 1 94.44 242 THR B CA 1
ATOM 4817 C C . THR B 1 242 ? 20.953 -29.609 -25 1 94.44 242 THR B C 1
ATOM 4819 O O . THR B 1 242 ? 20.406 -30.516 -25.625 1 94.44 242 THR B O 1
ATOM 4822 N N . GLY B 1 243 ? 20.359 -28.516 -24.562 1 94.38 243 GLY B N 1
ATOM 4823 C CA . GLY B 1 243 ? 18.953 -28.297 -24.891 1 94.38 243 GLY B CA 1
ATOM 4824 C C . GLY B 1 243 ? 18.016 -29.062 -23.969 1 94.38 243 GLY B C 1
ATOM 4825 O O . GLY B 1 243 ? 16.797 -28.969 -24.125 1 94.38 243 GLY B O 1
ATOM 4826 N N . LYS B 1 244 ? 18.562 -29.797 -23.078 1 96.88 244 LYS B N 1
ATOM 4827 C CA . LYS B 1 244 ? 17.781 -30.578 -22.109 1 96.88 244 LYS B CA 1
ATOM 4828 C C . LYS B 1 244 ? 17.594 -29.812 -20.797 1 96.88 244 LYS B C 1
ATOM 4830 O O . LYS B 1 244 ? 18.234 -28.781 -20.594 1 96.88 244 LYS B O 1
ATOM 4835 N N . VAL B 1 245 ? 16.656 -30.359 -20 1 98.19 245 VAL B N 1
ATOM 4836 C CA . VAL B 1 245 ? 16.469 -29.766 -18.688 1 98.19 245 VAL B CA 1
ATOM 4837 C C . VAL B 1 245 ? 17.766 -29.797 -17.906 1 98.19 245 VAL B C 1
ATOM 4839 O O . VAL B 1 245 ? 18.438 -30.844 -17.844 1 98.19 245 VAL B O 1
ATOM 4842 N N . ASP B 1 246 ? 18.141 -28.672 -17.359 1 97.25 246 ASP B N 1
ATOM 4843 C CA . ASP B 1 246 ? 19.375 -28.516 -16.594 1 97.25 246 ASP B CA 1
ATOM 4844 C C . ASP B 1 246 ? 19.438 -29.5 -15.438 1 97.25 246 ASP B C 1
ATOM 4846 O O . ASP B 1 246 ? 18.453 -29.734 -14.75 1 97.25 246 ASP B O 1
ATOM 4850 N N . SER B 1 247 ? 20.641 -30.062 -15.227 1 97.25 247 SER B N 1
ATOM 4851 C CA . SER B 1 247 ? 20.812 -31.109 -14.211 1 97.25 247 SER B CA 1
ATOM 4852 C C . SER B 1 247 ? 20.516 -30.562 -12.812 1 97.25 247 SER B C 1
ATOM 4854 O O . SER B 1 247 ? 20.031 -31.297 -11.953 1 97.25 247 SER B O 1
ATOM 4856 N N . HIS B 1 248 ? 20.828 -29.344 -12.516 1 97.38 248 HIS B N 1
ATOM 4857 C CA . HIS B 1 248 ? 20.516 -28.75 -11.219 1 97.38 248 HIS B CA 1
ATOM 4858 C C . HIS B 1 248 ? 19.016 -28.688 -10.977 1 97.38 248 HIS B C 1
ATOM 4860 O O . HIS B 1 248 ? 18.562 -28.797 -9.836 1 97.38 248 HIS B O 1
ATOM 4866 N N . CYS B 1 249 ? 18.234 -28.453 -12.047 1 98.25 249 CYS B N 1
ATOM 4867 C CA . CYS B 1 249 ? 16.781 -28.453 -11.93 1 98.25 249 CYS B CA 1
ATOM 4868 C C . CYS B 1 249 ? 16.25 -29.859 -11.656 1 98.25 249 CYS B C 1
ATOM 4870 O O . CYS B 1 249 ? 15.359 -30.031 -10.812 1 98.25 249 CYS B O 1
ATOM 4872 N N . VAL B 1 250 ? 16.812 -30.797 -12.383 1 98.31 250 VAL B N 1
ATOM 4873 C CA . VAL B 1 250 ? 16.422 -32.188 -12.172 1 98.31 250 VAL B CA 1
ATOM 4874 C C . VAL B 1 250 ? 16.734 -32.594 -10.727 1 98.31 250 VAL B C 1
ATOM 4876 O O . VAL B 1 250 ? 15.891 -33.188 -10.055 1 98.31 250 VAL B O 1
ATOM 4879 N N . ASP B 1 251 ? 17.922 -32.25 -10.289 1 98.12 251 ASP B N 1
ATOM 4880 C CA . ASP B 1 251 ? 18.344 -32.562 -8.93 1 98.12 251 ASP B CA 1
ATOM 4881 C C . ASP B 1 251 ? 17.438 -31.906 -7.898 1 98.12 251 ASP B C 1
ATOM 4883 O O . ASP B 1 251 ? 17.078 -32.531 -6.895 1 98.12 251 ASP B O 1
ATOM 4887 N N . ALA B 1 252 ? 17.109 -30.672 -8.109 1 98.56 252 ALA B N 1
ATOM 4888 C CA . ALA B 1 252 ? 16.25 -29.938 -7.188 1 98.56 252 ALA B CA 1
ATOM 4889 C C . ALA B 1 252 ? 14.875 -30.578 -7.094 1 98.56 252 ALA B C 1
ATOM 4891 O O . ALA B 1 252 ? 14.32 -30.719 -6 1 98.56 252 ALA B O 1
ATOM 4892 N N . LYS B 1 253 ? 14.32 -30.906 -8.211 1 98.5 253 LYS B N 1
ATOM 4893 C CA . LYS B 1 253 ? 13.008 -31.547 -8.227 1 98.5 253 LYS B CA 1
ATOM 4894 C C . LYS B 1 253 ? 13.039 -32.875 -7.457 1 98.5 253 LYS B C 1
ATOM 4896 O O . LYS B 1 253 ? 12.125 -33.188 -6.695 1 98.5 253 LYS B O 1
ATOM 4901 N N . SER B 1 254 ? 14.102 -33.594 -7.668 1 98.12 254 SER B N 1
ATOM 4902 C CA . SER B 1 254 ? 14.258 -34.875 -6.969 1 98.12 254 SER B CA 1
ATOM 4903 C C . SER B 1 254 ? 14.359 -34.656 -5.461 1 98.12 254 SER B C 1
ATOM 4905 O O . SER B 1 254 ? 13.922 -35.531 -4.684 1 98.12 254 SER B O 1
ATOM 4907 N N . ARG B 1 255 ? 14.945 -33.531 -5.062 1 97.75 255 ARG B N 1
ATOM 4908 C CA . ARG B 1 255 ? 15.109 -33.188 -3.652 1 97.75 255 ARG B CA 1
ATOM 4909 C C . ARG B 1 255 ? 13.789 -32.75 -3.035 1 97.75 255 ARG B C 1
ATOM 4911 O O . ARG B 1 255 ? 13.648 -32.719 -1.812 1 97.75 255 ARG B O 1
ATOM 4918 N N . GLY B 1 256 ? 12.875 -32.375 -3.859 1 98.44 256 GLY B N 1
ATOM 4919 C CA . GLY B 1 256 ? 11.57 -32.031 -3.33 1 98.44 256 GLY B CA 1
ATOM 4920 C C . GLY B 1 256 ? 11.195 -30.578 -3.582 1 98.44 256 GLY B C 1
ATOM 4921 O O . GLY B 1 256 ? 10.188 -30.094 -3.076 1 98.44 256 GLY B O 1
ATOM 4922 N N . VAL B 1 257 ? 12.008 -29.875 -4.348 1 98.88 257 VAL B N 1
ATOM 4923 C CA . VAL B 1 257 ? 11.633 -28.531 -4.785 1 98.88 257 VAL B CA 1
ATOM 4924 C C . VAL B 1 257 ? 10.461 -28.625 -5.766 1 98.88 257 VAL B C 1
ATOM 4926 O O . VAL B 1 257 ? 10.438 -29.5 -6.637 1 98.88 257 VAL B O 1
ATOM 4929 N N . LEU B 1 258 ? 9.5 -27.797 -5.562 1 98.94 258 LEU B N 1
ATOM 4930 C CA . LEU B 1 258 ? 8.336 -27.797 -6.441 1 98.94 258 LEU B CA 1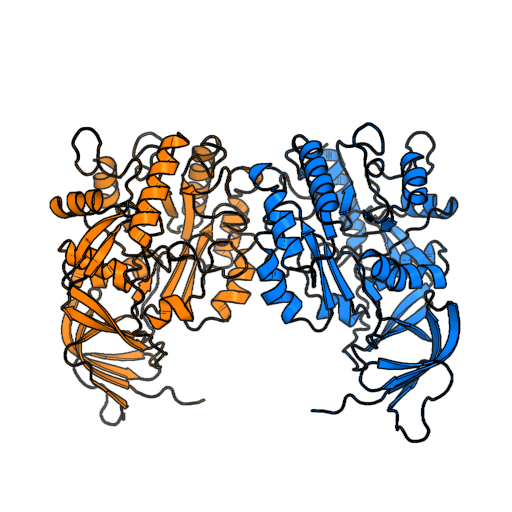
ATOM 4931 C C . LEU B 1 258 ? 8.523 -26.797 -7.582 1 98.94 258 LEU B C 1
ATOM 4933 O O . LEU B 1 258 ? 8.953 -25.672 -7.355 1 98.94 258 LEU B O 1
ATOM 4937 N N . PHE B 1 259 ? 8.266 -27.25 -8.75 1 98.94 259 PHE B N 1
ATOM 4938 C CA . PHE B 1 259 ? 8.32 -26.375 -9.93 1 98.94 259 PHE B CA 1
ATOM 4939 C C . PHE B 1 259 ? 6.934 -25.891 -10.305 1 98.94 259 PHE B C 1
ATOM 4941 O O . PHE B 1 259 ? 6.012 -26.688 -10.484 1 98.94 259 PHE B O 1
ATOM 4948 N N . ASP B 1 260 ? 6.797 -24.547 -10.391 1 98.94 260 ASP B N 1
ATOM 4949 C CA . ASP B 1 260 ? 5.527 -23.891 -10.664 1 98.94 260 ASP B CA 1
ATOM 4950 C C . ASP B 1 260 ? 5.551 -23.188 -12.016 1 98.94 260 ASP B C 1
ATOM 4952 O O . ASP B 1 260 ? 6.551 -22.547 -12.375 1 98.94 260 ASP B O 1
ATOM 4956 N N . VAL B 1 261 ? 4.449 -23.328 -12.75 1 98.88 261 VAL B N 1
ATOM 4957 C CA . VAL B 1 261 ? 4.375 -22.672 -14.055 1 98.88 261 VAL B CA 1
ATOM 4958 C C . VAL B 1 261 ? 4.512 -21.156 -13.883 1 98.88 261 VAL B C 1
ATOM 4960 O O . VAL B 1 261 ? 5.359 -20.531 -14.523 1 98.88 261 VAL B O 1
ATOM 4963 N N . GLY B 1 262 ? 3.662 -20.625 -12.961 1 98.69 262 GLY B N 1
ATOM 4964 C CA . GLY B 1 262 ? 3.727 -19.172 -12.836 1 98.69 262 GLY B CA 1
ATOM 4965 C C . GLY B 1 262 ? 3.744 -18.453 -14.18 1 98.69 262 GLY B C 1
ATOM 4966 O O . GLY B 1 262 ? 4.715 -17.781 -14.508 1 98.69 262 GLY B O 1
ATOM 4967 N N . HIS B 1 263 ? 2.705 -18.578 -14.906 1 98.38 263 HIS B N 1
ATOM 4968 C CA . HIS B 1 263 ? 2.637 -18.172 -16.297 1 98.38 263 HIS B CA 1
ATOM 4969 C C . HIS B 1 263 ? 3.039 -16.719 -16.484 1 98.38 263 HIS B C 1
ATOM 4971 O O . HIS B 1 263 ? 4.039 -16.422 -17.141 1 98.38 263 HIS B O 1
ATOM 4977 N N . GLY B 1 264 ? 2.238 -15.828 -15.898 1 96.56 264 GLY B N 1
ATOM 4978 C CA . GLY B 1 264 ? 2.535 -14.406 -15.945 1 96.56 264 GLY B CA 1
ATOM 4979 C C . GLY B 1 264 ? 2.492 -13.836 -17.344 1 96.56 264 GLY B C 1
ATOM 4980 O O . GLY B 1 264 ? 1.912 -14.438 -18.25 1 96.56 264 GLY B O 1
ATOM 4981 N N . GLN B 1 265 ? 3.029 -12.656 -17.469 1 94.62 265 GLN B N 1
ATOM 4982 C CA . GLN B 1 265 ? 3.072 -11.984 -18.766 1 94.62 265 GLN B CA 1
ATOM 4983 C C . GLN B 1 265 ? 4.27 -12.453 -19.594 1 94.62 265 GLN B C 1
ATOM 4985 O O . GLN B 1 265 ? 4.176 -12.594 -20.812 1 94.62 265 GLN B O 1
ATOM 4990 N N . GLY B 1 266 ? 5.32 -12.734 -18.891 1 93.12 266 GLY B N 1
ATOM 4991 C CA . GLY B 1 266 ? 6.559 -12.945 -19.609 1 93.12 266 GLY B CA 1
ATOM 4992 C C . GLY B 1 266 ? 7.16 -14.32 -19.391 1 93.12 266 GLY B C 1
ATOM 4993 O O . GLY B 1 266 ? 8.25 -14.617 -19.875 1 93.12 266 GLY B O 1
ATOM 4994 N N . SER B 1 267 ? 6.461 -15.25 -18.75 1 96.12 267 SER B N 1
ATOM 4995 C CA . SER B 1 267 ? 7.211 -16.359 -18.156 1 96.12 267 SER B CA 1
ATOM 4996 C C . SER B 1 267 ? 6.711 -17.703 -18.688 1 96.12 267 SER B C 1
ATOM 4998 O O . SER B 1 267 ? 6.762 -18.703 -17.969 1 96.12 267 SER B O 1
ATOM 5000 N N . PHE B 1 268 ? 6.223 -17.734 -19.875 1 98.25 268 PHE B N 1
ATOM 5001 C CA . PHE B 1 268 ? 5.812 -19 -20.484 1 98.25 268 PHE B CA 1
ATOM 5002 C C . PHE B 1 268 ? 6.227 -19.062 -21.938 1 98.25 268 PHE B C 1
ATOM 5004 O O . PHE B 1 268 ? 5.754 -18.281 -22.766 1 98.25 268 PHE B O 1
ATOM 5011 N N . SER B 1 269 ? 7.047 -19.984 -22.281 1 98.25 269 SER B N 1
ATOM 5012 C CA . SER B 1 269 ? 7.484 -20.266 -23.656 1 98.25 269 SER B CA 1
ATOM 5013 C C . SER B 1 269 ? 7.016 -21.656 -24.094 1 98.25 269 SER B C 1
ATOM 5015 O O . SER B 1 269 ? 7.336 -22.656 -23.469 1 98.25 269 SER B O 1
ATOM 5017 N N . TRP B 1 270 ? 6.328 -21.703 -25.25 1 98.31 270 TRP B N 1
ATOM 5018 C CA . TRP B 1 270 ? 5.91 -22.969 -25.812 1 98.31 270 TRP B CA 1
ATOM 5019 C C . TRP B 1 270 ? 7.109 -23.875 -26.062 1 98.31 270 TRP B C 1
ATOM 5021 O O . TRP B 1 270 ? 7.066 -25.078 -25.766 1 98.31 270 TRP B O 1
ATOM 5031 N N . ILE B 1 271 ? 8.188 -23.281 -26.531 1 97.56 271 ILE B N 1
ATOM 5032 C CA . ILE B 1 271 ? 9.375 -24.047 -26.891 1 97.56 271 ILE B CA 1
ATOM 5033 C C . ILE B 1 271 ? 9.961 -24.719 -25.656 1 97.56 271 ILE B C 1
ATOM 5035 O O . ILE B 1 271 ? 10.266 -25.906 -25.672 1 97.56 271 ILE B O 1
ATOM 5039 N N . VAL B 1 272 ? 10.055 -24 -24.641 1 98.38 272 VAL B N 1
ATOM 5040 C CA . VAL B 1 272 ? 10.609 -24.531 -23.391 1 98.38 272 VAL B CA 1
ATOM 5041 C C . VAL B 1 272 ? 9.672 -25.578 -22.812 1 98.38 272 VAL B C 1
ATOM 5043 O O . VAL B 1 272 ? 10.102 -26.672 -22.438 1 98.38 272 VAL B O 1
ATOM 5046 N N . ALA B 1 273 ? 8.406 -25.281 -22.734 1 98.81 273 ALA B N 1
ATOM 5047 C CA . ALA B 1 273 ? 7.414 -26.188 -22.172 1 98.81 273 ALA B CA 1
ATOM 5048 C C . ALA B 1 273 ? 7.344 -27.5 -22.953 1 98.81 273 ALA B C 1
ATOM 5050 O O . ALA B 1 273 ? 7.246 -28.578 -22.375 1 98.81 273 ALA B O 1
ATOM 5051 N N . GLU B 1 274 ? 7.379 -27.391 -24.266 1 98.56 274 GLU B N 1
ATOM 5052 C CA . GLU B 1 274 ? 7.336 -28.578 -25.125 1 98.56 274 GLU B CA 1
ATOM 5053 C C . GLU B 1 274 ? 8.555 -29.469 -24.906 1 98.56 274 GLU B C 1
ATOM 5055 O O . GLU B 1 274 ? 8.422 -30.688 -24.828 1 98.56 274 GLU B O 1
ATOM 5060 N N . GLN B 1 275 ? 9.695 -28.812 -24.828 1 98.06 275 GLN B N 1
ATOM 5061 C CA . GLN B 1 275 ? 10.898 -29.578 -24.578 1 98.06 275 GLN B CA 1
ATOM 5062 C C . GLN B 1 275 ? 10.828 -30.297 -23.219 1 98.06 275 GLN B C 1
ATOM 5064 O O . GLN B 1 275 ? 11.195 -31.469 -23.109 1 98.06 275 GLN B O 1
ATOM 5069 N N . CYS B 1 276 ? 10.414 -29.609 -22.203 1 98.5 276 CYS B N 1
ATOM 5070 C CA . CYS B 1 276 ? 10.25 -30.219 -20.891 1 98.5 276 CYS B CA 1
ATOM 5071 C C . CYS B 1 276 ? 9.266 -31.375 -20.938 1 98.5 276 CYS B C 1
ATOM 5073 O O . CYS B 1 276 ? 9.508 -32.438 -20.344 1 98.5 276 CYS B O 1
ATOM 5075 N N . ALA B 1 277 ? 8.164 -31.219 -21.656 1 98.25 277 ALA B N 1
ATOM 5076 C CA . ALA B 1 277 ? 7.145 -32.281 -21.781 1 98.25 277 ALA B CA 1
ATOM 5077 C C . ALA B 1 277 ? 7.727 -33.531 -22.438 1 98.25 277 ALA B C 1
ATOM 5079 O O . ALA B 1 277 ? 7.43 -34.625 -22.016 1 98.25 277 ALA B O 1
ATOM 5080 N N . THR B 1 278 ? 8.531 -33.312 -23.453 1 97.69 278 THR B N 1
ATOM 5081 C CA . THR B 1 278 ? 9.148 -34.438 -24.141 1 97.69 278 THR B CA 1
ATOM 5082 C C . THR B 1 278 ? 10.023 -35.25 -23.188 1 97.69 278 THR B C 1
ATOM 5084 O O . THR B 1 278 ? 10.195 -36.469 -23.375 1 97.69 278 THR B O 1
ATOM 5087 N N . GLU B 1 279 ? 10.547 -34.562 -22.172 1 97.69 279 GLU B N 1
ATOM 5088 C CA . GLU B 1 279 ? 11.445 -35.219 -21.219 1 97.69 279 GLU B CA 1
ATOM 5089 C C . GLU B 1 279 ? 10.688 -35.719 -20 1 97.69 279 GLU B C 1
ATOM 5091 O O . GLU B 1 279 ? 11.281 -36.25 -19.062 1 97.69 279 GLU B O 1
ATOM 5096 N N . GLY B 1 280 ? 9.375 -35.469 -19.969 1 97.56 280 GLY B N 1
ATOM 5097 C CA . GLY B 1 280 ? 8.562 -35.844 -18.844 1 97.56 280 GLY B CA 1
ATOM 5098 C C . GLY B 1 280 ? 8.734 -34.938 -17.641 1 97.56 280 GLY B C 1
ATOM 5099 O O . GLY B 1 280 ? 8.383 -35.312 -16.516 1 97.56 280 GLY B O 1
ATOM 5100 N N . PHE B 1 281 ? 9.375 -33.812 -17.828 1 98.38 281 PHE B N 1
ATOM 5101 C CA . PHE B 1 281 ? 9.562 -32.844 -16.766 1 98.38 281 PHE B CA 1
ATOM 5102 C C . PHE B 1 281 ? 8.352 -31.922 -16.656 1 98.38 281 PHE B C 1
ATOM 5104 O O . PHE B 1 281 ? 8.375 -30.797 -17.141 1 98.38 281 PHE B O 1
ATOM 5111 N N . TRP B 1 282 ? 7.289 -32.375 -15.977 1 98.62 282 TRP B N 1
ATOM 5112 C CA . TRP B 1 282 ? 6.047 -31.625 -15.805 1 98.62 282 TRP B CA 1
ATOM 5113 C C . TRP B 1 282 ? 6.129 -30.703 -14.602 1 98.62 282 TRP B C 1
ATOM 5115 O O . TRP B 1 282 ? 6.844 -30.984 -13.641 1 98.62 282 TRP B O 1
ATOM 5125 N N . PRO B 1 283 ? 5.457 -29.578 -14.641 1 98.81 283 PRO B N 1
ATOM 5126 C CA . PRO B 1 283 ? 5.367 -28.781 -13.422 1 98.81 283 PRO B CA 1
ATOM 5127 C C . PRO B 1 283 ? 4.625 -29.484 -12.297 1 98.81 283 PRO B C 1
ATOM 5129 O O . PRO B 1 283 ? 3.742 -30.312 -12.555 1 98.81 283 PRO B O 1
ATOM 5132 N N . ASP B 1 284 ? 4.996 -29.188 -11.078 1 98.81 284 ASP B N 1
ATOM 5133 C CA . ASP B 1 284 ? 4.293 -29.719 -9.906 1 98.81 284 ASP B CA 1
ATOM 5134 C C . ASP B 1 284 ? 3.045 -28.891 -9.602 1 98.81 284 ASP B C 1
ATOM 5136 O O . ASP B 1 284 ? 2.061 -29.406 -9.078 1 98.81 284 ASP B O 1
ATOM 5140 N N . ILE B 1 285 ? 3.146 -27.625 -9.891 1 98.94 285 ILE B N 1
ATOM 5141 C CA . ILE B 1 285 ? 2.074 -26.672 -9.641 1 98.94 285 ILE B CA 1
ATOM 5142 C C . ILE B 1 285 ? 1.774 -25.891 -10.914 1 98.94 285 ILE B C 1
ATOM 5144 O O . ILE B 1 285 ? 2.691 -25.5 -11.648 1 98.94 285 ILE B O 1
ATOM 5148 N N . ILE B 1 286 ? 0.516 -25.719 -11.195 1 98.94 286 ILE B N 1
ATOM 5149 C CA . ILE B 1 286 ? 0.053 -24.844 -12.273 1 98.94 286 ILE B CA 1
ATOM 5150 C C . ILE B 1 286 ? -0.582 -23.594 -11.672 1 98.94 286 ILE B C 1
ATOM 5152 O O . ILE B 1 286 ? -1.595 -23.672 -10.977 1 98.94 286 ILE B O 1
ATOM 5156 N N . SER B 1 287 ? 0.052 -22.453 -11.867 1 98.94 287 SER B N 1
ATOM 5157 C CA . SER B 1 287 ? -0.476 -21.172 -11.391 1 98.94 287 SER B CA 1
ATOM 5158 C C . SER B 1 287 ? -0.407 -20.109 -12.484 1 98.94 287 SER B C 1
ATOM 5160 O O . SER B 1 287 ? 0.272 -20.297 -13.492 1 98.94 287 SER B O 1
ATOM 5162 N N . THR B 1 288 ? -1.103 -19.062 -12.281 1 98.75 288 THR B N 1
ATOM 5163 C CA . THR B 1 288 ? -1.279 -18.094 -13.359 1 98.75 288 THR B CA 1
ATOM 5164 C C . THR B 1 288 ? -0.22 -17 -13.281 1 98.75 288 THR B C 1
ATOM 5166 O O . THR B 1 288 ? 0.265 -16.531 -14.312 1 98.75 288 THR B O 1
ATOM 5169 N N . ASP B 1 289 ? 0.106 -16.641 -12.047 1 98.56 289 ASP B N 1
ATOM 5170 C CA . ASP B 1 289 ? 0.731 -15.328 -11.867 1 98.56 289 ASP B CA 1
ATOM 5171 C C . ASP B 1 289 ? -0.121 -14.227 -12.492 1 98.56 289 ASP B C 1
ATOM 5173 O O . ASP B 1 289 ? 0.368 -13.438 -13.305 1 98.56 289 ASP B O 1
ATOM 5177 N N . LEU B 1 290 ? -1.361 -14.242 -12.117 1 98.44 290 LEU B N 1
ATOM 5178 C CA . LEU B 1 290 ? -2.309 -13.305 -12.703 1 98.44 290 LEU B CA 1
ATOM 5179 C C . LEU B 1 290 ? -2.105 -11.898 -12.133 1 98.44 290 LEU B C 1
ATOM 5181 O O . LEU B 1 290 ? -1.975 -11.734 -10.922 1 98.44 290 LEU B O 1
ATOM 5185 N N . HIS B 1 291 ? -2.016 -10.992 -12.945 1 97.5 291 HIS B N 1
ATOM 5186 C CA . HIS B 1 291 ? -1.905 -9.57 -12.633 1 97.5 291 HIS B CA 1
ATOM 5187 C C . HIS B 1 291 ? -2.42 -8.703 -13.781 1 97.5 291 HIS B C 1
ATOM 5189 O O . HIS B 1 291 ? -2.824 -9.227 -14.82 1 97.5 291 HIS B O 1
ATOM 5195 N N . SER B 1 292 ? -2.4 -7.422 -13.633 1 95.88 292 SER B N 1
ATOM 5196 C CA . SER B 1 292 ? -3.02 -6.469 -14.547 1 95.88 292 SER B CA 1
ATOM 5197 C C . SER B 1 292 ? -2.43 -6.59 -15.953 1 95.88 292 SER B C 1
ATOM 5199 O O . SER B 1 292 ? -3.115 -6.328 -16.938 1 95.88 292 SER B O 1
ATOM 5201 N N . ASP B 1 293 ? -1.204 -7.043 -16.047 1 94.44 293 ASP B N 1
ATOM 5202 C CA . ASP B 1 293 ? -0.53 -7.086 -17.344 1 94.44 293 ASP B CA 1
ATOM 5203 C C . ASP B 1 293 ? -0.684 -8.461 -18 1 94.44 293 ASP B C 1
ATOM 5205 O O . ASP B 1 293 ? -0.322 -8.641 -19.156 1 94.44 293 ASP B O 1
ATOM 5209 N N . SER B 1 294 ? -1.232 -9.398 -17.297 1 95.69 294 SER B N 1
ATOM 5210 C CA . SER B 1 294 ? -1.311 -10.742 -17.859 1 95.69 294 SER B CA 1
ATOM 5211 C C . SER B 1 294 ? -2.758 -11.203 -18 1 95.69 294 SER B C 1
ATOM 5213 O O . SER B 1 294 ? -3.037 -12.195 -18.688 1 95.69 294 SER B O 1
ATOM 5215 N N . ILE B 1 295 ? -3.719 -10.477 -17.453 1 95.62 295 ILE B N 1
ATOM 5216 C CA . ILE B 1 295 ? -5.113 -10.891 -17.328 1 95.62 295 ILE B CA 1
ATOM 5217 C C . ILE B 1 295 ? -5.773 -10.859 -18.703 1 95.62 295 ILE B C 1
ATOM 5219 O O . ILE B 1 295 ? -6.715 -11.609 -18.969 1 95.62 295 ILE B O 1
ATOM 5223 N N . ASN B 1 296 ? -5.32 -10 -19.625 1 95.19 296 ASN B N 1
ATOM 5224 C CA . ASN B 1 296 ? -5.844 -9.938 -20.984 1 95.19 296 ASN B CA 1
ATOM 5225 C C . ASN B 1 296 ? -4.91 -10.633 -21.969 1 95.19 296 ASN B C 1
ATOM 5227 O O . ASN B 1 296 ? -4.961 -10.359 -23.172 1 95.19 296 ASN B O 1
ATOM 5231 N N . GLY B 1 297 ? -4.102 -11.555 -21.484 1 94.75 297 GLY B N 1
ATOM 5232 C CA . GLY B 1 297 ? -3.1 -12.289 -22.25 1 94.75 297 GLY B CA 1
ATOM 5233 C C . GLY B 1 297 ? -1.685 -12.047 -21.75 1 94.75 297 GLY B C 1
ATOM 5234 O O . GLY B 1 297 ? -1.36 -10.953 -21.297 1 94.75 297 GLY B O 1
ATOM 5235 N N . PRO B 1 298 ? -0.911 -13.008 -21.688 1 96.06 298 PRO B N 1
ATOM 5236 C CA . PRO B 1 298 ? -1.149 -14.328 -22.281 1 96.06 298 PRO B CA 1
ATOM 5237 C C . PRO B 1 298 ? -1.604 -15.367 -21.25 1 96.06 298 PRO B C 1
ATOM 5239 O O . PRO B 1 298 ? -1.858 -16.516 -21.609 1 96.06 298 PRO B O 1
ATOM 5242 N N . ALA B 1 299 ? -1.752 -14.992 -19.953 1 97.12 299 ALA B N 1
ATOM 5243 C CA . ALA B 1 299 ? -2.121 -15.961 -18.938 1 97.12 299 ALA B CA 1
ATOM 5244 C C . ALA B 1 299 ? -3.637 -16.109 -18.844 1 97.12 299 ALA B C 1
ATOM 5246 O O . ALA B 1 299 ? -4.152 -17.219 -18.688 1 97.12 299 ALA B O 1
ATOM 5247 N N . TYR B 1 300 ? -4.422 -14.969 -18.859 1 96.69 300 TYR B N 1
ATOM 5248 C CA . TYR B 1 300 ? -5.875 -14.828 -18.891 1 96.69 300 TYR B CA 1
ATOM 5249 C C . TYR B 1 300 ? -6.488 -15.305 -17.578 1 96.69 300 TYR B C 1
ATOM 5251 O O . TYR B 1 300 ? -7.066 -14.508 -16.828 1 96.69 300 TYR B O 1
ATOM 5259 N N . ASP B 1 301 ? -6.43 -16.578 -17.297 1 97.31 301 ASP B N 1
ATOM 5260 C CA . ASP B 1 301 ? -6.945 -17.188 -16.078 1 97.31 301 ASP B CA 1
ATOM 5261 C C . ASP B 1 301 ? -6.383 -18.594 -15.883 1 97.31 301 ASP B C 1
ATOM 5263 O O . ASP B 1 301 ? -5.605 -19.078 -16.703 1 97.31 301 ASP B O 1
ATOM 5267 N N . LEU B 1 302 ? -6.711 -19.219 -14.766 1 98.44 302 LEU B N 1
ATOM 5268 C CA . LEU B 1 302 ? -6.109 -20.5 -14.43 1 98.44 302 LEU B CA 1
ATOM 5269 C C . LEU B 1 302 ? -6.543 -21.578 -15.422 1 98.44 302 LEU B C 1
ATOM 5271 O O . LEU B 1 302 ? -5.758 -22.469 -15.758 1 98.44 302 LEU B O 1
ATOM 5275 N N . LEU B 1 303 ? -7.758 -21.562 -15.93 1 97.81 303 LEU B N 1
ATOM 5276 C CA . LEU B 1 303 ? -8.258 -22.562 -16.859 1 97.81 303 LEU B CA 1
ATOM 5277 C C . LEU B 1 303 ? -7.492 -22.5 -18.188 1 97.81 303 LEU B C 1
ATOM 5279 O O . LEU B 1 303 ? -7.25 -23.531 -18.812 1 97.81 303 LEU B O 1
ATOM 5283 N N . CYS B 1 304 ? -7.133 -21.328 -18.547 1 97.5 304 CYS B N 1
ATOM 5284 C CA . CYS B 1 304 ? -6.312 -21.188 -19.75 1 97.5 304 CYS B CA 1
ATOM 5285 C C . CYS B 1 304 ? -4.953 -21.844 -19.562 1 97.5 304 CYS B C 1
ATOM 5287 O O . CYS B 1 304 ? -4.473 -22.562 -20.438 1 97.5 304 CYS B O 1
ATOM 5289 N N . VAL B 1 305 ? -4.352 -21.641 -18.453 1 98.75 305 VAL B N 1
ATOM 5290 C CA . VAL B 1 305 ? -3.035 -22.219 -18.188 1 98.75 305 VAL B CA 1
ATOM 5291 C C . VAL B 1 305 ? -3.145 -23.734 -18.109 1 98.75 305 VAL B C 1
ATOM 5293 O O . VAL B 1 305 ? -2.291 -24.453 -18.625 1 98.75 305 VAL B O 1
ATOM 5296 N N . MET B 1 306 ? -4.195 -24.25 -17.453 1 98.75 306 MET B N 1
ATOM 5297 C CA . MET B 1 306 ? -4.484 -25.672 -17.453 1 98.75 306 MET B CA 1
ATOM 5298 C C . MET B 1 306 ? -4.617 -26.219 -18.875 1 98.75 306 MET B C 1
ATOM 5300 O O . MET B 1 306 ? -4.105 -27.297 -19.172 1 98.75 306 MET B O 1
ATOM 5304 N N . THR B 1 307 ? -5.273 -25.469 -19.688 1 98.38 307 THR B N 1
ATOM 5305 C CA . THR B 1 307 ? -5.5 -25.844 -21.078 1 98.38 307 THR B CA 1
ATOM 5306 C C . THR B 1 307 ? -4.176 -25.984 -21.812 1 98.38 307 THR B C 1
ATOM 5308 O O . THR B 1 307 ? -4.004 -26.906 -22.625 1 98.38 307 THR B O 1
ATOM 5311 N N . LYS B 1 308 ? -3.291 -25.094 -21.562 1 98.62 308 LYS B N 1
ATOM 5312 C CA . LYS B 1 308 ? -1.973 -25.188 -22.172 1 98.62 308 LYS B CA 1
ATOM 5313 C C . LYS B 1 308 ? -1.263 -26.484 -21.797 1 98.62 308 LYS B C 1
ATOM 5315 O O . LYS B 1 308 ? -0.624 -27.109 -22.625 1 98.62 308 LYS B O 1
ATOM 5320 N N . MET B 1 309 ? -1.373 -26.828 -20.562 1 98.81 309 MET B N 1
ATOM 5321 C CA . MET B 1 309 ? -0.754 -28.062 -20.125 1 98.81 309 MET B CA 1
ATOM 5322 C C . MET B 1 309 ? -1.438 -29.281 -20.75 1 98.81 309 MET B C 1
ATOM 5324 O O . MET B 1 309 ? -0.778 -30.25 -21.125 1 98.81 309 MET B O 1
ATOM 5328 N N . LEU B 1 310 ? -2.77 -29.203 -20.828 1 98.69 310 LEU B N 1
ATOM 5329 C CA . LEU B 1 310 ? -3.52 -30.266 -21.5 1 98.69 310 LEU B CA 1
ATOM 5330 C C . LEU B 1 310 ? -3.045 -30.438 -22.938 1 98.69 310 LEU B C 1
ATOM 5332 O O . LEU B 1 310 ? -2.848 -31.562 -23.391 1 98.69 310 LEU B O 1
ATOM 5336 N N . HIS B 1 311 ? -2.824 -29.391 -23.594 1 98.5 311 HIS B N 1
ATOM 5337 C CA . HIS B 1 311 ? -2.342 -29.406 -24.969 1 98.5 311 HIS B CA 1
ATOM 5338 C C . HIS B 1 311 ? -0.98 -30.094 -25.078 1 98.5 311 HIS B C 1
ATOM 5340 O O . HIS B 1 311 ? -0.709 -30.812 -26.031 1 98.5 311 HIS B O 1
ATOM 5346 N N . LEU B 1 312 ? -0.149 -29.859 -24.109 1 98.62 312 LEU B N 1
ATOM 5347 C CA . LEU B 1 312 ? 1.206 -30.406 -24.094 1 98.62 312 LEU B CA 1
ATOM 5348 C C . LEU B 1 312 ? 1.189 -31.906 -23.812 1 98.62 312 LEU B C 1
ATOM 5350 O O . LEU B 1 312 ? 2.215 -32.562 -23.953 1 98.62 312 LEU B O 1
ATOM 5354 N N . GLY B 1 313 ? 0.067 -32.375 -23.359 1 98.44 313 GLY B N 1
ATOM 5355 C CA . GLY B 1 313 ? -0.061 -33.812 -23.156 1 98.44 313 GLY B CA 1
ATOM 5356 C C . GLY B 1 313 ? -0.012 -34.219 -21.688 1 98.44 313 GLY B C 1
ATOM 5357 O O . GLY B 1 313 ? 0.068 -35.406 -21.375 1 98.44 313 GLY B O 1
ATOM 5358 N N . MET B 1 314 ? -0.046 -33.281 -20.828 1 98.56 314 MET B N 1
ATOM 5359 C CA . MET B 1 314 ? -0.095 -33.625 -19.406 1 98.56 314 MET B CA 1
ATOM 5360 C C . MET B 1 314 ? -1.393 -34.344 -19.078 1 98.56 314 MET B C 1
ATOM 5362 O O . MET B 1 314 ? -2.473 -33.906 -19.484 1 98.56 314 MET B O 1
ATOM 5366 N N . PRO B 1 315 ? -1.339 -35.438 -18.297 1 97.69 315 PRO B N 1
ATOM 5367 C CA . PRO B 1 315 ? -2.562 -36.188 -17.984 1 97.69 315 PRO B CA 1
ATOM 5368 C C . PRO B 1 315 ? -3.545 -35.344 -17.156 1 97.69 315 PRO B C 1
ATOM 5370 O O . PRO B 1 315 ? -3.131 -34.594 -16.266 1 97.69 315 PRO B O 1
ATOM 5373 N N . LEU B 1 316 ? -4.77 -35.531 -17.422 1 97.88 316 LEU B N 1
ATOM 5374 C CA . LEU B 1 316 ? -5.84 -34.781 -16.781 1 97.88 316 LEU B CA 1
ATOM 5375 C C . LEU B 1 316 ? -5.734 -34.875 -15.258 1 97.88 316 LEU B C 1
ATOM 5377 O O . LEU B 1 316 ? -5.84 -33.875 -14.562 1 97.88 316 LEU B O 1
ATOM 5381 N N . GLU B 1 317 ? -5.508 -36.031 -14.742 1 97.81 317 GLU B N 1
ATOM 5382 C CA . GLU B 1 317 ? -5.426 -36.25 -13.297 1 97.81 317 GLU B CA 1
ATOM 5383 C C . GLU B 1 317 ? -4.258 -35.469 -12.703 1 97.81 317 GLU B C 1
ATOM 5385 O O . GLU B 1 317 ? -4.355 -34.938 -11.586 1 97.81 317 GLU B O 1
ATOM 5390 N N . ASP B 1 318 ? -3.148 -35.406 -13.461 1 98.38 318 ASP B N 1
ATOM 5391 C CA . ASP B 1 318 ? -1.979 -34.688 -13.008 1 98.38 318 ASP B CA 1
ATOM 5392 C C . ASP B 1 318 ? -2.24 -33.156 -13.023 1 98.38 318 ASP B C 1
ATOM 5394 O O . ASP B 1 318 ? -1.782 -32.438 -12.141 1 98.38 318 ASP B O 1
ATOM 5398 N N . ILE B 1 319 ? -2.949 -32.719 -14.016 1 98.81 319 ILE B N 1
ATOM 5399 C CA . ILE B 1 319 ? -3.318 -31.312 -14.102 1 98.81 319 ILE B CA 1
ATOM 5400 C C . ILE B 1 319 ? -4.191 -30.922 -12.906 1 98.81 319 ILE B C 1
ATOM 5402 O O . ILE B 1 319 ? -3.949 -29.906 -12.25 1 98.81 319 ILE B O 1
ATOM 5406 N N . VAL B 1 320 ? -5.18 -31.734 -12.594 1 98.62 320 VAL B N 1
ATOM 5407 C CA . VAL B 1 320 ? -6.082 -31.469 -11.477 1 98.62 320 VAL B CA 1
ATOM 5408 C C . VAL B 1 320 ? -5.293 -31.438 -10.172 1 98.62 320 VAL B C 1
ATOM 5410 O O . VAL B 1 320 ? -5.484 -30.531 -9.344 1 98.62 320 VAL B O 1
ATOM 5413 N N . ALA B 1 321 ? -4.402 -32.406 -10.008 1 98.38 321 ALA B N 1
ATOM 5414 C CA . ALA B 1 321 ? -3.578 -32.406 -8.805 1 98.38 321 ALA B CA 1
ATOM 5415 C C . ALA B 1 321 ? -2.73 -31.156 -8.695 1 98.38 321 ALA B C 1
ATOM 5417 O O . ALA B 1 321 ? -2.551 -30.609 -7.605 1 98.38 321 ALA B O 1
ATOM 5418 N N . ALA B 1 322 ? -2.232 -30.641 -9.797 1 98.88 322 ALA B N 1
ATOM 5419 C CA . ALA B 1 322 ? -1.32 -29.5 -9.859 1 98.88 322 ALA B CA 1
ATOM 5420 C C . ALA B 1 322 ? -2.049 -28.203 -9.539 1 98.88 322 ALA B C 1
ATOM 5422 O O . ALA B 1 322 ? -1.415 -27.156 -9.344 1 98.88 322 ALA B O 1
ATOM 5423 N N . VAL B 1 323 ? -3.424 -28.25 -9.445 1 98.75 323 VAL B N 1
ATOM 5424 C CA . VAL B 1 323 ? -4.191 -27.047 -9.133 1 98.75 323 VAL B CA 1
ATOM 5425 C C . VAL B 1 323 ? -5.094 -27.297 -7.93 1 98.75 323 VAL B C 1
ATOM 5427 O O . VAL B 1 323 ? -6.016 -26.531 -7.66 1 98.75 323 VAL B O 1
ATOM 5430 N N . THR B 1 324 ? -4.938 -28.391 -7.234 1 97.31 324 THR B N 1
ATOM 5431 C CA . THR B 1 324 ? -5.738 -28.688 -6.051 1 97.31 324 THR B CA 1
ATOM 5432 C C . THR B 1 324 ? -4.855 -29.219 -4.918 1 97.31 324 THR B C 1
ATOM 5434 O O . THR B 1 324 ? -4.25 -28.438 -4.188 1 97.31 324 THR B O 1
ATOM 5437 N N . SER B 1 325 ? -4.516 -30.516 -4.977 1 96.44 325 SER B N 1
ATOM 5438 C CA . SER B 1 325 ? -3.883 -31.156 -3.836 1 96.44 325 SER B CA 1
ATOM 5439 C C . SER B 1 325 ? -2.43 -30.734 -3.686 1 96.44 325 SER B C 1
ATOM 5441 O O . SER B 1 325 ? -1.953 -30.516 -2.57 1 96.44 325 SER B O 1
ATOM 5443 N N . THR B 1 326 ? -1.685 -30.594 -4.789 1 97.69 326 THR B N 1
ATOM 5444 C CA . THR B 1 326 ? -0.261 -30.297 -4.699 1 97.69 326 THR B CA 1
ATOM 5445 C C . THR B 1 326 ? -0.043 -28.891 -4.129 1 97.69 326 THR B C 1
ATOM 5447 O O . THR B 1 326 ? 0.654 -28.734 -3.125 1 97.69 326 THR B O 1
ATOM 5450 N N . PRO B 1 327 ? -0.681 -27.859 -4.73 1 98.19 327 PRO B N 1
ATOM 5451 C CA . PRO B 1 327 ? -0.486 -26.547 -4.125 1 98.19 327 PRO B CA 1
ATOM 5452 C C . PRO B 1 327 ? -1.075 -26.438 -2.721 1 98.19 327 PRO B C 1
ATOM 5454 O O . PRO B 1 327 ? -0.54 -25.719 -1.873 1 98.19 327 PRO B O 1
ATOM 5457 N N . ALA B 1 328 ? -2.178 -27.078 -2.428 1 96.88 328 ALA B N 1
ATOM 5458 C CA . ALA B 1 328 ? -2.729 -27.078 -1.074 1 96.88 328 ALA B CA 1
ATOM 5459 C C . ALA B 1 328 ? -1.721 -27.641 -0.072 1 96.88 328 ALA B C 1
ATOM 5461 O O . ALA B 1 328 ? -1.513 -27.047 0.997 1 96.88 328 ALA B O 1
ATOM 5462 N N . THR B 1 329 ? -1.096 -28.734 -0.45 1 96.19 329 THR B N 1
ATOM 5463 C CA . THR B 1 329 ? -0.084 -29.359 0.404 1 96.19 329 THR B CA 1
ATOM 5464 C C . THR B 1 329 ? 1.134 -28.438 0.538 1 96.19 329 THR B C 1
ATOM 5466 O O . THR B 1 329 ? 1.688 -28.297 1.63 1 96.19 329 THR B O 1
ATOM 5469 N N . ALA B 1 330 ? 1.52 -27.812 -0.51 1 97.31 330 ALA B N 1
ATOM 5470 C CA . ALA B 1 330 ? 2.691 -26.938 -0.533 1 97.31 330 ALA B CA 1
ATOM 5471 C C . ALA B 1 330 ? 2.543 -25.797 0.463 1 97.31 330 ALA B C 1
ATOM 5473 O O . ALA B 1 330 ? 3.525 -25.359 1.073 1 97.31 330 ALA B O 1
ATOM 5474 N N . ILE B 1 331 ? 1.283 -25.328 0.642 1 95.5 331 ILE B N 1
ATOM 5475 C CA . ILE B 1 331 ? 1.092 -24.156 1.496 1 95.5 331 ILE B CA 1
ATOM 5476 C C . ILE B 1 331 ? 0.492 -24.594 2.832 1 95.5 331 ILE B C 1
ATOM 5478 O O . ILE B 1 331 ? 0.089 -23.75 3.639 1 95.5 331 ILE B O 1
ATOM 5482 N N . GLY B 1 332 ? 0.314 -25.797 3.053 1 94 332 GLY B N 1
ATOM 5483 C CA . GLY B 1 332 ? -0.079 -26.344 4.344 1 94 332 GLY B CA 1
ATOM 5484 C C . GLY B 1 332 ? -1.577 -26.297 4.578 1 94 332 GLY B C 1
ATOM 5485 O O . GLY B 1 332 ? -2.029 -26.219 5.723 1 94 332 GLY B O 1
ATOM 5486 N N . LEU B 1 333 ? -2.328 -26.25 3.547 1 89.88 333 LEU B N 1
ATOM 5487 C CA . LEU B 1 333 ? -3.777 -26.25 3.697 1 89.88 333 LEU B CA 1
ATOM 5488 C C . LEU B 1 333 ? -4.312 -27.656 3.912 1 89.88 333 LEU B C 1
ATOM 5490 O O . LEU B 1 333 ? -3.852 -28.609 3.271 1 89.88 333 LEU B O 1
ATOM 5494 N N . THR B 1 334 ? -5.188 -27.719 5.027 1 75.19 334 THR B N 1
ATOM 5495 C CA . THR B 1 334 ? -5.836 -29.016 5.273 1 75.19 334 THR B CA 1
ATOM 5496 C C . THR B 1 334 ? -7.312 -28.953 4.883 1 75.19 334 THR B C 1
ATOM 5498 O O . THR B 1 334 ? -7.945 -27.906 4.98 1 75.19 334 THR B O 1
ATOM 5501 N N . GLY B 1 335 ? -7.926 -29.484 3.814 1 64.38 335 GLY B N 1
ATOM 5502 C CA . GLY B 1 335 ? -9.078 -29.547 2.934 1 64.38 335 GLY B CA 1
ATOM 5503 C C . GLY B 1 335 ? -10.383 -29.781 3.674 1 64.38 335 GLY B C 1
ATOM 5504 O O . GLY B 1 335 ? -10.859 -30.922 3.742 1 64.38 335 GLY B O 1
ATOM 5505 N N . THR B 1 336 ? -10.836 -28.875 4.562 1 61.38 336 THR B N 1
ATOM 5506 C CA . THR B 1 336 ? -12.055 -29.438 5.117 1 61.38 336 THR B CA 1
ATOM 5507 C C . THR B 1 336 ? -13.289 -28.75 4.543 1 61.38 336 THR B C 1
ATOM 5509 O O . THR B 1 336 ? -14.406 -29.25 4.676 1 61.38 336 THR B O 1
ATOM 5512 N N . SER B 1 337 ? -13.055 -27.703 3.793 1 77.88 337 SER B N 1
ATOM 5513 C CA . SER B 1 337 ? -14.234 -26.969 3.363 1 77.88 337 SER B CA 1
ATOM 5514 C C . SER B 1 337 ? -14.758 -27.5 2.031 1 77.88 337 SER B C 1
ATOM 5516 O O . SER B 1 337 ? -14 -28.047 1.228 1 77.88 337 SER B O 1
ATOM 5518 N N . ALA B 1 338 ? -16.062 -27.578 1.889 1 91 338 ALA B N 1
ATOM 5519 C CA . ALA B 1 338 ? -16.688 -28.031 0.653 1 91 338 ALA B CA 1
ATOM 5520 C C . ALA B 1 338 ? -16.547 -27 -0.453 1 91 338 ALA B C 1
ATOM 5522 O O . ALA B 1 338 ? -17.547 -26.594 -1.06 1 91 338 ALA B O 1
ATOM 5523 N N . ASP B 1 339 ? -15.383 -26.594 -0.716 1 95.88 339 ASP B N 1
ATOM 5524 C CA . ASP B 1 339 ? -15.062 -25.844 -1.923 1 95.88 339 ASP B CA 1
ATOM 5525 C C . ASP B 1 339 ? -14.922 -26.766 -3.131 1 95.88 339 ASP B C 1
ATOM 5527 O O . ASP B 1 339 ? -14.07 -27.656 -3.137 1 95.88 339 ASP B O 1
ATOM 5531 N N . ILE B 1 340 ? -15.773 -26.5 -4.062 1 96.88 340 ILE B N 1
ATOM 5532 C CA . ILE B 1 340 ? -15.828 -27.422 -5.191 1 96.88 340 ILE B CA 1
ATOM 5533 C C . ILE B 1 340 ? -15.875 -26.641 -6.5 1 96.88 340 ILE B C 1
ATOM 5535 O O . ILE B 1 340 ? -16.578 -25.625 -6.598 1 96.88 340 ILE B O 1
ATOM 5539 N N . THR B 1 341 ? -15.148 -27.094 -7.477 1 97.94 341 THR B N 1
ATOM 5540 C CA . THR B 1 341 ? -15.195 -26.547 -8.828 1 97.94 341 THR B CA 1
ATOM 5541 C C . THR B 1 341 ? -15.672 -27.609 -9.82 1 97.94 341 THR B C 1
ATOM 5543 O O . THR B 1 341 ? -15.234 -28.766 -9.758 1 97.94 341 THR B O 1
ATOM 5546 N N . VAL B 1 342 ? -16.594 -27.25 -10.641 1 98.12 342 VAL B N 1
ATOM 5547 C CA . VAL B 1 342 ? -17.078 -28.078 -11.734 1 98.12 342 VAL B CA 1
ATOM 5548 C C . VAL B 1 342 ? -16.625 -27.5 -13.07 1 98.12 342 VAL B C 1
ATOM 5550 O O . VAL B 1 342 ? -16.875 -26.312 -13.352 1 98.12 342 VAL B O 1
ATOM 5553 N N . LEU B 1 343 ? -15.961 -28.375 -13.844 1 97.69 343 LEU B N 1
ATOM 5554 C CA . LEU B 1 343 ? -15.391 -27.969 -15.117 1 97.69 343 LEU B CA 1
ATOM 5555 C C . LEU B 1 343 ? -15.844 -28.891 -16.234 1 97.69 343 LEU B C 1
ATOM 5557 O O . LEU B 1 343 ? -16.312 -30 -15.977 1 97.69 343 LEU B O 1
ATOM 5561 N N . LYS B 1 344 ? -15.641 -28.375 -17.406 1 96.12 344 LYS B N 1
ATOM 5562 C CA . LYS B 1 344 ? -15.805 -29.203 -18.594 1 96.12 344 LYS B CA 1
ATOM 5563 C C . LYS B 1 344 ? -14.617 -29.062 -19.547 1 96.12 344 LYS B C 1
ATOM 5565 O O . LYS B 1 344 ? -13.977 -28 -19.578 1 96.12 344 LYS B O 1
ATOM 5570 N N . VAL B 1 345 ? -14.258 -30.188 -20.172 1 96.62 345 VAL B N 1
ATOM 5571 C CA . VAL B 1 345 ? -13.305 -30.125 -21.281 1 96.62 345 VAL B CA 1
ATOM 5572 C C . VAL B 1 345 ? -14.062 -30.109 -22.609 1 96.62 345 VAL B C 1
ATOM 5574 O O . VAL B 1 345 ? -14.766 -31.062 -22.938 1 96.62 345 VAL B O 1
ATOM 5577 N N . GLU B 1 346 ? -13.852 -29.062 -23.297 1 95.12 346 GLU B N 1
ATOM 5578 C CA . GLU B 1 346 ? -14.578 -28.906 -24.547 1 95.12 346 GLU B CA 1
ATOM 5579 C C . GLU B 1 346 ? -13.633 -28.922 -25.75 1 95.12 346 GLU B C 1
ATOM 5581 O O . GLU B 1 346 ? -12.484 -28.484 -25.641 1 95.12 346 GLU B O 1
ATOM 5586 N N . GLU B 1 347 ? -14.203 -29.406 -26.828 1 96.06 347 GLU B N 1
ATOM 5587 C CA . GLU B 1 347 ? -13.469 -29.328 -28.094 1 96.06 347 GLU B CA 1
ATOM 5588 C C . GLU B 1 347 ? -13.586 -27.938 -28.703 1 96.06 347 GLU B C 1
ATOM 5590 O O . GLU B 1 347 ? -14.57 -27.234 -28.484 1 96.06 347 GLU B O 1
ATOM 5595 N N . GLY B 1 348 ? -12.523 -27.625 -29.359 1 92.25 348 GLY B N 1
ATOM 5596 C CA . GLY B 1 348 ? -12.477 -26.344 -30.047 1 92.25 348 GLY B CA 1
ATOM 5597 C C . GLY B 1 348 ? -11.234 -26.156 -30.891 1 92.25 348 GLY B C 1
ATOM 5598 O O . GLY B 1 348 ? -10.547 -27.141 -31.219 1 92.25 348 GLY B O 1
ATOM 5599 N N . SER B 1 349 ? -11.109 -25.031 -31.5 1 93.94 349 SER B N 1
ATOM 5600 C CA . SER B 1 349 ? -9.953 -24.656 -32.312 1 93.94 349 SER B CA 1
ATOM 5601 C C . SER B 1 349 ? -9.562 -23.203 -32.062 1 93.94 349 SER B C 1
ATOM 5603 O O . SER B 1 349 ? -10.234 -22.281 -32.531 1 93.94 349 SER B O 1
ATOM 5605 N N . GLU B 1 350 ? -8.57 -23.031 -31.25 1 93.44 350 GLU B N 1
ATOM 5606 C CA . GLU B 1 350 ? -8.094 -21.688 -30.906 1 93.44 350 GLU B CA 1
ATOM 5607 C C . GLU B 1 350 ? -6.57 -21.625 -30.953 1 93.44 350 GLU B C 1
ATOM 5609 O O . GLU B 1 350 ? -5.887 -22.531 -30.5 1 93.44 350 GLU B O 1
ATOM 5614 N N . ASN B 1 351 ? -6.051 -20.516 -31.562 1 95.12 351 ASN B N 1
ATOM 5615 C CA . ASN B 1 351 ? -4.621 -20.25 -31.469 1 95.12 351 ASN B CA 1
ATOM 5616 C C . ASN B 1 351 ? -4.27 -19.531 -30.172 1 95.12 351 ASN B C 1
ATOM 5618 O O . ASN B 1 351 ? -4.73 -18.406 -29.938 1 95.12 351 ASN B O 1
ATOM 5622 N N . LEU B 1 352 ? -3.52 -20.188 -29.391 1 96.12 352 LEU B N 1
ATOM 5623 C CA . LEU B 1 352 ? -3.129 -19.594 -28.109 1 96.12 352 LEU B CA 1
ATOM 5624 C C . LEU B 1 352 ? -1.656 -19.188 -28.125 1 96.12 352 LEU B C 1
ATOM 5626 O O . LEU B 1 352 ? -0.802 -19.969 -28.547 1 96.12 352 LEU B O 1
ATOM 5630 N N . GLU B 1 353 ? -1.386 -17.969 -27.688 1 97.25 353 GLU B N 1
ATOM 5631 C CA . GLU B 1 353 ? -0.029 -17.438 -27.688 1 97.25 353 GLU B CA 1
ATOM 5632 C C . GLU B 1 353 ? 0.689 -17.766 -26.375 1 97.25 353 GLU B C 1
ATOM 5634 O O . GLU B 1 353 ? 0.047 -18.031 -25.359 1 97.25 353 GLU B O 1
ATOM 5639 N N . ASP B 1 354 ? 2.027 -17.844 -26.484 1 96.88 354 ASP B N 1
ATOM 5640 C CA . ASP B 1 354 ? 2.85 -17.797 -25.281 1 96.88 354 ASP B CA 1
ATOM 5641 C C . ASP B 1 354 ? 3.387 -16.375 -25.031 1 96.88 354 ASP B C 1
ATOM 5643 O O . ASP B 1 354 ? 2.898 -15.422 -25.625 1 96.88 354 ASP B O 1
ATOM 5647 N N . SER B 1 355 ? 4.297 -16.234 -24.062 1 96.06 355 SER B N 1
ATOM 5648 C CA . SER B 1 355 ? 4.84 -14.938 -23.688 1 96.06 355 SER B CA 1
ATOM 5649 C C . SER B 1 355 ? 5.82 -14.414 -24.734 1 96.06 355 SER B C 1
ATOM 5651 O O . SER B 1 355 ? 6.27 -13.273 -24.641 1 96.06 355 SER B O 1
ATOM 5653 N N . CYS B 1 356 ? 6.145 -15.211 -25.719 1 94.62 356 CYS B N 1
ATOM 5654 C CA . CYS B 1 356 ? 7.07 -14.828 -26.781 1 94.62 356 CYS B CA 1
ATOM 5655 C C . CYS B 1 356 ? 6.324 -14.539 -28.062 1 94.62 356 CYS B C 1
ATOM 5657 O O . CYS B 1 356 ? 6.922 -14.094 -29.047 1 94.62 356 CYS B O 1
ATOM 5659 N N . GLY B 1 357 ? 5.082 -14.82 -28.078 1 95.19 357 GLY B N 1
ATOM 5660 C CA . GLY B 1 357 ? 4.25 -14.562 -29.234 1 95.19 357 GLY B CA 1
ATOM 5661 C C . GLY B 1 357 ? 4.082 -15.773 -30.141 1 95.19 357 GLY B C 1
ATOM 5662 O O . GLY B 1 357 ? 3.439 -15.688 -31.188 1 95.19 357 GLY B O 1
ATOM 5663 N N . ASP B 1 358 ? 4.66 -16.875 -29.812 1 96.62 358 ASP B N 1
ATOM 5664 C CA . ASP B 1 358 ? 4.453 -18.109 -30.562 1 96.62 358 ASP B CA 1
ATOM 5665 C C . ASP B 1 358 ? 3.043 -18.641 -30.359 1 96.62 358 ASP B C 1
ATOM 5667 O O . ASP B 1 358 ? 2.484 -18.531 -29.266 1 96.62 358 ASP B O 1
ATOM 5671 N N . LEU B 1 359 ? 2.537 -19.219 -31.406 1 97.12 359 LEU B N 1
ATOM 5672 C CA . LEU B 1 359 ? 1.161 -19.719 -31.359 1 97.12 359 LEU B CA 1
ATOM 5673 C C . LEU B 1 359 ? 1.12 -21.234 -31.438 1 97.12 359 LEU B C 1
ATOM 5675 O O . LEU B 1 359 ? 1.956 -21.844 -32.094 1 97.12 359 LEU B O 1
ATOM 5679 N N . ARG B 1 360 ? 0.203 -21.828 -30.781 1 97.81 360 ARG B N 1
ATOM 5680 C CA . ARG B 1 360 ? -0.181 -23.219 -30.953 1 97.81 360 ARG B CA 1
ATOM 5681 C C . ARG B 1 360 ? -1.691 -23.359 -31.109 1 97.81 360 ARG B C 1
ATOM 5683 O O . ARG B 1 360 ? -2.457 -22.672 -30.422 1 97.81 360 ARG B O 1
ATOM 5690 N N . LEU B 1 361 ? -2.104 -24.281 -31.906 1 97.44 361 LEU B N 1
ATOM 5691 C CA . LEU B 1 361 ? -3.521 -24.578 -32.094 1 97.44 361 LEU B CA 1
ATOM 5692 C C . LEU B 1 361 ? -4.047 -25.484 -31.016 1 97.44 361 LEU B C 1
ATOM 5694 O O . LEU B 1 361 ? -3.697 -26.672 -30.953 1 97.44 361 LEU B O 1
ATOM 5698 N N . ILE B 1 362 ? -4.902 -24.938 -30.219 1 96.62 362 ILE B N 1
ATOM 5699 C CA . ILE B 1 362 ? -5.504 -25.672 -29.109 1 96.62 362 ILE B CA 1
ATOM 5700 C C . ILE B 1 362 ? -6.824 -26.281 -29.547 1 96.62 362 ILE B C 1
ATOM 5702 O O . ILE B 1 362 ? -7.684 -25.609 -30.109 1 96.62 362 ILE B O 1
ATOM 5706 N N . THR B 1 363 ? -7.027 -27.578 -29.188 1 97.12 363 THR B N 1
ATOM 5707 C CA . THR B 1 363 ? -8.219 -28.25 -29.688 1 97.12 363 THR B CA 1
ATOM 5708 C C . THR B 1 363 ? -9.102 -28.703 -28.531 1 97.12 363 THR B C 1
ATOM 5710 O O . THR B 1 363 ? -10.25 -29.109 -28.75 1 97.12 363 THR B O 1
ATOM 5713 N N . LYS B 1 364 ? -8.625 -28.734 -27.375 1 97.31 364 LYS B N 1
ATOM 5714 C CA . LYS B 1 364 ? -9.375 -29.016 -26.156 1 97.31 364 LYS B CA 1
ATOM 5715 C C . LYS B 1 364 ? -9.117 -27.938 -25.094 1 97.31 364 LYS B C 1
ATOM 5717 O O . LYS B 1 364 ? -7.98 -27.5 -24.922 1 97.31 364 LYS B O 1
ATOM 5722 N N . MET B 1 365 ? -10.18 -27.547 -24.453 1 95.81 365 MET B N 1
ATOM 5723 C CA . MET B 1 365 ? -10.016 -26.453 -23.484 1 95.81 365 MET B CA 1
ATOM 5724 C C . MET B 1 365 ? -10.891 -26.672 -22.25 1 95.81 365 MET B C 1
ATOM 5726 O O . MET B 1 365 ? -12.016 -27.172 -22.375 1 95.81 365 MET B O 1
ATOM 5730 N N . PHE B 1 366 ? -10.422 -26.281 -21.109 1 97 366 PHE B N 1
ATOM 5731 C CA . PHE B 1 366 ? -11.219 -26.266 -19.891 1 97 366 PHE B CA 1
ATOM 5732 C C . PHE B 1 366 ? -12.164 -25.062 -19.875 1 97 366 PHE B C 1
ATOM 5734 O O . PHE B 1 366 ? -11.781 -23.953 -20.25 1 97 366 PHE B O 1
ATOM 5741 N N . VAL B 1 367 ? -13.398 -25.297 -19.469 1 95.44 367 VAL B N 1
ATOM 5742 C CA . VAL B 1 367 ? -14.375 -24.234 -19.312 1 95.44 367 VAL B CA 1
ATOM 5743 C C . VAL B 1 367 ? -15.039 -24.344 -17.938 1 95.44 367 VAL B C 1
ATOM 5745 O O . VAL B 1 367 ? -15.32 -25.453 -17.469 1 95.44 367 VAL B O 1
ATOM 5748 N N . PRO B 1 368 ? -15.25 -23.219 -17.328 1 96.12 368 PRO B N 1
ATOM 5749 C CA . PRO B 1 368 ? -15.906 -23.266 -16.031 1 96.12 368 PRO B CA 1
ATOM 5750 C C . PRO B 1 368 ? -17.406 -23.578 -16.125 1 96.12 368 PRO B C 1
ATOM 5752 O O . PRO B 1 368 ? -18.062 -23.109 -17.062 1 96.12 368 PRO B O 1
ATOM 5755 N N . VAL B 1 369 ? -17.906 -24.328 -15.156 1 96.88 369 VAL B N 1
ATOM 5756 C CA . VAL B 1 369 ? -19.328 -24.656 -15.125 1 96.88 369 VAL B CA 1
ATOM 5757 C C . VAL B 1 369 ? -19.969 -24.141 -13.836 1 96.88 369 VAL B C 1
ATOM 5759 O O . VAL B 1 369 ? -21.016 -23.5 -13.867 1 96.88 369 VAL B O 1
ATOM 5762 N N . ALA B 1 370 ? -19.328 -24.422 -12.734 1 97.19 370 ALA B N 1
ATOM 5763 C CA . ALA B 1 370 ? -19.828 -23.969 -11.438 1 97.19 370 ALA B CA 1
ATOM 5764 C C . ALA B 1 370 ? -18.719 -23.953 -10.398 1 97.19 370 ALA B C 1
ATOM 5766 O O . ALA B 1 370 ? -17.719 -24.672 -10.539 1 97.19 370 ALA B O 1
ATOM 5767 N N . VAL B 1 371 ? -18.906 -23.172 -9.422 1 97.44 371 VAL B N 1
ATOM 5768 C CA . VAL B 1 371 ? -17.969 -23.125 -8.305 1 97.44 371 VAL B CA 1
ATOM 5769 C C . VAL B 1 371 ? -18.734 -22.891 -7.004 1 97.44 371 VAL B C 1
ATOM 5771 O O . VAL B 1 371 ? -19.703 -22.125 -6.973 1 97.44 371 VAL B O 1
ATOM 5774 N N . PHE B 1 372 ? -18.375 -23.625 -5.988 1 96.19 372 PHE B N 1
ATOM 5775 C CA . PHE B 1 372 ? -19.016 -23.562 -4.68 1 96.19 372 PHE B CA 1
ATOM 5776 C C . PHE B 1 372 ? -17.984 -23.281 -3.586 1 96.19 372 PHE B C 1
ATOM 5778 O O . PHE B 1 372 ? -16.922 -23.891 -3.559 1 96.19 372 PHE B O 1
ATOM 5785 N N . ILE B 1 373 ? -18.25 -22.375 -2.711 1 95.5 373 ILE B N 1
ATOM 5786 C CA . ILE B 1 373 ? -17.5 -22.156 -1.48 1 95.5 373 ILE B CA 1
ATOM 5787 C C . ILE B 1 373 ? -18.344 -22.594 -0.278 1 95.5 373 ILE B C 1
ATOM 5789 O O . ILE B 1 373 ? -19.406 -22.031 -0.04 1 95.5 373 ILE B O 1
ATOM 5793 N N . GLY B 1 374 ? -17.859 -23.531 0.416 1 92.69 374 GLY B N 1
ATOM 5794 C CA . GLY B 1 374 ? -18.641 -24.031 1.537 1 92.69 374 GLY B CA 1
ATOM 5795 C C . GLY B 1 374 ? -20 -24.547 1.134 1 92.69 374 GLY B C 1
ATOM 5796 O O . GLY B 1 374 ? -20.984 -24.375 1.861 1 92.69 374 GLY B O 1
ATOM 5797 N N . GLY B 1 375 ? -20.078 -25 -0.024 1 92.31 375 GLY B N 1
ATOM 5798 C CA . GLY B 1 375 ? -21.328 -25.547 -0.503 1 92.31 375 GLY B CA 1
ATOM 5799 C C . GLY B 1 375 ? -22.25 -24.5 -1.102 1 92.31 375 GLY B C 1
ATOM 5800 O O . GLY B 1 375 ? -23.297 -24.828 -1.65 1 92.31 375 GLY B O 1
ATOM 5801 N N . GLU B 1 376 ? -21.844 -23.297 -1.062 1 93.62 376 GLU B N 1
ATOM 5802 C CA . GLU B 1 376 ? -22.656 -22.219 -1.62 1 93.62 376 GLU B CA 1
ATOM 5803 C C . GLU B 1 376 ? -22.188 -21.844 -3.02 1 93.62 376 GLU B C 1
ATOM 5805 O O . GLU B 1 376 ? -21 -21.547 -3.223 1 93.62 376 GLU B O 1
ATOM 5810 N N . ARG B 1 377 ? -23.156 -21.766 -3.916 1 94.75 377 ARG B N 1
ATOM 5811 C CA . ARG B 1 377 ? -22.844 -21.469 -5.309 1 94.75 377 ARG B CA 1
ATOM 5812 C C . ARG B 1 377 ? -22.406 -20.016 -5.465 1 94.75 377 ARG B C 1
ATOM 5814 O O . ARG B 1 377 ? -23.016 -19.109 -4.898 1 94.75 377 ARG B O 1
ATOM 5821 N N . CYS B 1 378 ? -21.312 -19.828 -6.168 1 95.81 378 CYS B N 1
ATOM 5822 C CA . CYS B 1 378 ? -20.812 -18.5 -6.5 1 95.81 378 CYS B CA 1
ATOM 5823 C C . CYS B 1 378 ? -21 -18.203 -7.98 1 95.81 378 CYS B C 1
ATOM 5825 O O . CYS B 1 378 ? -21.156 -19.109 -8.789 1 95.81 378 CYS B O 1
ATOM 5827 N N . PRO B 1 379 ? -21.031 -16.906 -8.312 1 93.5 379 PRO B N 1
ATOM 5828 C CA . PRO B 1 379 ? -21.156 -16.562 -9.727 1 93.5 379 PRO B CA 1
ATOM 5829 C C . PRO B 1 379 ? -19.953 -17.016 -10.555 1 93.5 379 PRO B C 1
ATOM 5831 O O . PRO B 1 379 ? -18.812 -16.891 -10.109 1 93.5 379 PRO B O 1
ATOM 5834 N N . THR B 1 380 ? -20.312 -17.609 -11.656 1 92.06 380 THR B N 1
ATOM 5835 C CA . THR B 1 380 ? -19.281 -18.016 -12.609 1 92.06 380 THR B CA 1
ATOM 5836 C C . THR B 1 380 ? -19.438 -17.266 -13.93 1 92.06 380 THR B C 1
ATOM 5838 O O . THR B 1 380 ? -20.562 -16.938 -14.328 1 92.06 380 THR B O 1
ATOM 5841 N N . SER B 1 381 ? -18.312 -16.906 -14.469 1 83.5 381 SER B N 1
ATOM 5842 C CA . SER B 1 381 ? -18.328 -16.281 -15.781 1 83.5 381 SER B CA 1
ATOM 5843 C C . SER B 1 381 ? -17.812 -17.234 -16.859 1 83.5 381 SER B C 1
ATOM 5845 O O . SER B 1 381 ? -16.672 -17.703 -16.781 1 83.5 381 SER B O 1
ATOM 5847 N N . ALA B 1 382 ? -18.688 -17.5 -17.797 1 72.56 382 ALA B N 1
ATOM 5848 C CA . ALA B 1 382 ? -18.281 -18.359 -18.906 1 72.56 382 ALA B CA 1
ATOM 5849 C C . ALA B 1 382 ? -17.641 -17.547 -20.031 1 72.56 382 ALA B C 1
ATOM 5851 O O . ALA B 1 382 ? -17.156 -18.109 -21.016 1 72.56 382 ALA B O 1
ATOM 5852 N N . GLU B 1 383 ? -17.625 -16.312 -19.781 1 72.56 383 GLU B N 1
ATOM 5853 C CA . GLU B 1 383 ? -17.062 -15.484 -20.844 1 72.56 383 GLU B CA 1
ATOM 5854 C C . GLU B 1 383 ? -15.57 -15.734 -21.016 1 72.56 383 GLU B C 1
ATOM 5856 O O . GLU B 1 383 ? -14.805 -15.633 -20.062 1 72.56 383 GLU B O 1
ATOM 5861 N N . LYS B 1 384 ? -15.391 -16.297 -22.219 1 71.69 384 LYS B N 1
ATOM 5862 C CA . LYS B 1 384 ? -13.992 -16.547 -22.562 1 71.69 384 LYS B CA 1
ATOM 5863 C C . LYS B 1 384 ? -13.32 -15.281 -23.078 1 71.69 384 LYS B C 1
ATOM 5865 O O . LYS B 1 384 ? -13.812 -14.648 -24.016 1 71.69 384 LYS B O 1
ATOM 5870 N N . SER B 1 385 ? -12.32 -14.961 -22.438 1 69 385 SER B N 1
ATOM 5871 C CA . SER B 1 385 ? -11.641 -13.727 -22.812 1 69 385 SER B CA 1
ATOM 5872 C C . SER B 1 385 ? -10.422 -14.016 -23.688 1 69 385 SER B C 1
ATOM 5874 O O . SER B 1 385 ? -9.688 -13.094 -24.047 1 69 385 SER B O 1
ATOM 5876 N N . TRP B 1 386 ? -10.211 -15.258 -24.047 1 83.88 386 TRP B N 1
ATOM 5877 C CA . TRP B 1 386 ? -9.023 -15.578 -24.828 1 83.88 386 TRP B CA 1
ATOM 5878 C C . TRP B 1 386 ? -9.398 -16.359 -26.094 1 83.88 386 TRP B C 1
ATOM 5880 O O . TRP B 1 386 ? -10.422 -17.047 -26.109 1 83.88 386 TRP B O 1
ATOM 5890 N N . PRO B 1 387 ? -8.672 -16.172 -27.172 1 86.94 387 PRO B N 1
ATOM 5891 C CA . PRO B 1 387 ? -7.445 -15.359 -27.188 1 86.94 387 PRO B CA 1
ATOM 5892 C C . PRO B 1 387 ? -7.711 -13.883 -27.484 1 86.94 387 PRO B C 1
ATOM 5894 O O . PRO B 1 387 ? -8.688 -13.555 -28.156 1 86.94 387 PRO B O 1
ATOM 5897 N N . ASN B 1 388 ? -6.934 -13.086 -26.891 1 88.88 388 ASN B N 1
ATOM 5898 C CA . ASN B 1 388 ? -6.812 -11.695 -27.297 1 88.88 388 ASN B CA 1
ATOM 5899 C C . ASN B 1 388 ? -6.027 -11.555 -28.594 1 88.88 388 ASN B C 1
ATOM 5901 O O . ASN B 1 388 ? -4.84 -11.883 -28.641 1 88.88 388 ASN B O 1
ATOM 5905 N N . PRO B 1 389 ? -6.652 -11.125 -29.578 1 86.81 389 PRO B N 1
ATOM 5906 C CA . PRO B 1 389 ? -6.035 -11.133 -30.922 1 86.81 389 PRO B CA 1
ATOM 5907 C C . PRO B 1 389 ? -4.766 -10.289 -30.984 1 86.81 389 PRO B C 1
ATOM 5909 O O . PRO B 1 389 ? -3.902 -10.531 -31.828 1 86.81 389 PRO B O 1
ATOM 5912 N N . SER B 1 390 ? -4.66 -9.367 -30.109 1 89.25 390 SER B N 1
ATOM 5913 C CA . SER B 1 390 ? -3.518 -8.469 -30.156 1 89.25 390 SER B CA 1
ATOM 5914 C C . SER B 1 390 ? -2.357 -8.992 -29.312 1 89.25 390 SER B C 1
ATOM 5916 O O . SER B 1 390 ? -1.229 -8.508 -29.438 1 89.25 390 SER B O 1
ATOM 5918 N N . CYS B 1 391 ? -2.576 -9.969 -28.578 1 90.88 391 CYS B N 1
ATOM 5919 C CA . CYS B 1 391 ? -1.626 -10.336 -27.531 1 90.88 391 CYS B CA 1
ATOM 5920 C C . CYS B 1 391 ? -0.351 -10.914 -28.141 1 90.88 391 CYS B C 1
ATOM 5922 O O . CYS B 1 391 ? 0.753 -10.578 -27.703 1 90.88 391 CYS B O 1
ATOM 5924 N N . ALA B 1 392 ? -0.49 -11.742 -29.094 1 89.5 392 ALA B N 1
ATOM 5925 C CA . ALA B 1 392 ? 0.684 -12.367 -29.703 1 89.5 392 ALA B CA 1
ATOM 5926 C C . ALA B 1 392 ? 1.652 -11.32 -30.234 1 89.5 392 ALA B C 1
ATOM 5928 O O . ALA B 1 392 ? 2.859 -11.398 -30 1 89.5 392 ALA B O 1
ATOM 5929 N N . ALA B 1 393 ? 1.117 -10.383 -30.953 1 90.69 393 ALA B N 1
ATOM 5930 C CA . ALA B 1 393 ? 1.935 -9.32 -31.516 1 90.69 393 ALA B CA 1
ATOM 5931 C C . ALA B 1 393 ? 2.582 -8.484 -30.422 1 90.69 393 ALA B C 1
ATOM 5933 O O . ALA B 1 393 ? 3.744 -8.086 -30.531 1 90.69 393 ALA B O 1
ATOM 5934 N N . GLU B 1 394 ? 1.831 -8.211 -29.406 1 91.75 394 GLU B N 1
ATOM 5935 C CA . GLU B 1 394 ? 2.346 -7.445 -28.266 1 91.75 394 GLU B CA 1
ATOM 5936 C C . GLU B 1 394 ? 3.484 -8.188 -27.578 1 91.75 394 GLU B C 1
ATOM 5938 O O . GLU B 1 394 ? 4.473 -7.574 -27.156 1 91.75 394 GLU B O 1
ATOM 5943 N N . CYS B 1 395 ? 3.344 -9.422 -27.438 1 91.44 395 CYS B N 1
ATOM 5944 C CA . CYS B 1 395 ? 4.379 -10.25 -26.828 1 91.44 395 CYS B CA 1
ATOM 5945 C C . CYS B 1 395 ? 5.656 -10.219 -27.656 1 91.44 395 CYS B C 1
ATOM 5947 O O . CYS B 1 395 ? 6.75 -10.062 -27.109 1 91.44 395 CYS B O 1
ATOM 5949 N N . ARG B 1 396 ? 5.52 -10.328 -28.969 1 91.81 396 ARG B N 1
ATOM 5950 C CA . ARG B 1 396 ? 6.684 -10.281 -29.844 1 91.81 396 ARG B CA 1
ATOM 5951 C C . ARG B 1 396 ? 7.395 -8.938 -29.75 1 91.81 396 ARG B C 1
ATOM 5953 O O . ARG B 1 396 ? 8.625 -8.883 -29.719 1 91.81 396 ARG B O 1
ATOM 5960 N N . ALA B 1 397 ? 6.637 -7.918 -29.688 1 90.31 397 ALA B N 1
ATOM 5961 C CA . ALA B 1 397 ? 7.195 -6.574 -29.562 1 90.31 397 ALA B CA 1
ATOM 5962 C C . ALA B 1 397 ? 7.965 -6.414 -28.266 1 90.31 397 ALA B C 1
ATOM 5964 O O . ALA B 1 397 ? 9.031 -5.797 -28.234 1 90.31 397 ALA B O 1
ATOM 5965 N N . ARG B 1 398 ? 7.461 -6.941 -27.203 1 87.62 398 ARG B N 1
ATOM 5966 C CA . ARG B 1 398 ? 8.094 -6.859 -25.891 1 87.62 398 ARG B CA 1
ATOM 5967 C C . ARG B 1 398 ? 9.422 -7.617 -25.875 1 87.62 398 ARG B C 1
ATOM 5969 O O . ARG B 1 398 ? 10.414 -7.125 -25.344 1 87.62 398 ARG B O 1
ATOM 5976 N N . VAL B 1 399 ? 9.43 -8.812 -26.438 1 87.5 399 VAL B N 1
ATOM 5977 C CA . VAL B 1 399 ? 10.641 -9.625 -26.484 1 87.5 399 VAL B CA 1
ATOM 5978 C C . VAL B 1 399 ? 11.711 -8.906 -27.312 1 87.5 399 VAL B C 1
ATOM 5980 O O . VAL B 1 399 ? 12.883 -8.891 -26.938 1 87.5 399 VAL B O 1
ATOM 5983 N N . ALA B 1 400 ? 11.258 -8.336 -28.406 1 86.5 400 ALA B N 1
ATOM 5984 C CA . ALA B 1 400 ? 12.18 -7.59 -29.25 1 86.5 400 ALA B CA 1
ATOM 5985 C C . ALA B 1 400 ? 12.789 -6.406 -28.5 1 86.5 400 ALA B C 1
ATOM 5987 O O . ALA B 1 400 ? 13.984 -6.141 -28.609 1 86.5 400 ALA B O 1
ATOM 5988 N N . LYS B 1 401 ? 12.07 -5.734 -27.75 1 81.88 401 LYS B N 1
ATOM 5989 C CA . LYS B 1 401 ? 12.523 -4.582 -26.969 1 81.88 401 LYS B CA 1
ATOM 5990 C C . LYS B 1 401 ? 13.523 -5 -25.906 1 81.88 401 LYS B C 1
ATOM 5992 O O . LYS B 1 401 ? 14.5 -4.289 -25.641 1 81.88 401 LYS B O 1
ATOM 5997 N N . ASN B 1 402 ? 13.25 -6.098 -25.25 1 79.44 402 ASN B N 1
ATOM 5998 C CA . ASN B 1 402 ? 14.125 -6.609 -24.203 1 79.44 402 ASN B CA 1
ATOM 5999 C C . ASN B 1 402 ? 15.492 -7.016 -24.75 1 79.44 402 ASN B C 1
ATOM 6001 O O . ASN B 1 402 ? 16.5 -6.957 -24.047 1 79.44 402 ASN B O 1
ATOM 6005 N N . LYS B 1 403 ? 15.648 -7.359 -25.969 1 73.81 403 LYS B N 1
ATOM 6006 C CA . LYS B 1 403 ? 16.906 -7.727 -26.625 1 73.81 403 LYS B CA 1
ATOM 6007 C C . LYS B 1 403 ? 17.719 -6.488 -26.969 1 73.81 403 LYS B C 1
ATOM 6009 O O . LYS B 1 403 ? 18.953 -6.535 -26.953 1 73.81 403 LYS B O 1
ATOM 6014 N N . GLU B 1 404 ? 17.062 -5.473 -27.172 1 65.81 404 GLU B N 1
ATOM 6015 C CA . GLU B 1 404 ? 17.766 -4.238 -27.531 1 65.81 404 GLU B CA 1
ATOM 6016 C C . GLU B 1 404 ? 18.344 -3.553 -26.297 1 65.81 404 GLU B C 1
ATOM 6018 O O . GLU B 1 404 ? 19.375 -2.887 -26.375 1 65.81 404 GLU B O 1
ATOM 6023 N N . THR B 1 405 ? 17.703 -3.598 -25.234 1 57.62 405 THR B N 1
ATOM 6024 C CA . THR B 1 405 ? 18.125 -2.902 -24.031 1 57.62 405 THR B CA 1
ATOM 6025 C C . THR B 1 405 ? 19.312 -3.623 -23.391 1 57.62 405 THR B C 1
ATOM 6027 O O . THR B 1 405 ? 19.969 -3.072 -22.5 1 57.62 405 THR B O 1
ATOM 6030 N N . LYS B 1 406 ? 19.578 -4.816 -23.969 1 53.22 406 LYS B N 1
ATOM 6031 C CA . LYS B 1 406 ? 20.734 -5.547 -23.438 1 53.22 406 LYS B CA 1
ATOM 6032 C C . LYS B 1 406 ? 21.953 -5.332 -24.328 1 53.22 406 LYS B C 1
ATOM 6034 O O . LYS B 1 406 ? 21.875 -5.395 -25.547 1 53.22 406 LYS B O 1
#

Organism: NCBI:txid100452

Radius of gyration: 30.08 Å; Cα contacts (8 Å, |Δi|>4): 2119; chains: 2; bounding box: 68×82×67 Å

Foldseek 3Di:
DPAQAKAKEAQAQEFDVVVPGGGGWIFIAHQQFTQDTHDDHDPPRDHDYDYQHQWYKYFQFEFEEAADLPPQAQWHDQCCVQAVLQRHQEYEYAFQAALQCVVVCCVPHQVPDRGHYAYAHEQFHGTRSPHDDLLPDQEASQCDCVRRDLVSRLVSCVVPVVGYQHHEYEAACSHNNNQPRRQVSQVSRVVSCVVNVGAYEYHDFNHPADCDDPDHVVLPGAALHEDELQAADGNHLQDPVPRAGHPSVVVSVVRHYFYENQQPLGRHDPSSQLRCLVVVNDGLAYHQHHTPNPCLDQSVYRQNSLLSVVQSPDDPSSSSCNGPVRSCVSRVHDDGGRWMWMKHKDFDWDWHQGLQLDTDTGGITIFGDWIDTSSHTDNHDRDDSPDDPCSSVVSNVSVVVSVVVD/DPAQAKAKEAQAQEFDVVVPGGGGWIFIAHQQFTQDTHDDHDPPRDHDYDYQHQWYKYFQFEFEEAADLPPQAQWHDQCCVQAVLQRHQEYEYAFQAALQCVVVCCVPHQVPDRGHYAYAHEQFHGTRSPHDDLLPDQEASQCDCVRRDLVSRLVSCVVCVVGYQHHEYEAACSHNNNQPRRQVSQVSRVVSCVVNVGAYEYHDFNHPADCDDPDHVVLPGAALHEDELQAADGNHLQDPVPRARHPSVVVSVVRHYFYENQQPLGRHDPSSQLRCLVVVNDGLAYHQHHTPNPCLDQSVYSQNSLQSVVQSPDDPSSSSCNGPVRSCVSRVHDDGGRWMWMKHKDFDWDWHQGLQLDTDTGGITIFGDWIDTSSHTDNHDRDDSPDDPCSSVVSNVSVVVSVVVD

pLDDT: mean 93.97, std 9.22, range [29.41, 98.94]

Secondary structure (DSSP, 8-state):
------EEEEEEEEEEGGGTEEEEEEEEEETTEEEEESS-SSTT---EEEE-TT-EEEEPEEEEEE---TTTSTT---HHHHTGGGTEEEEEEESS--TTTHHHIIIIIGGG-SSEEEEEEESBTTTTTT---GGG-S--TTSSGGGB-HHHHHHHHHHTTTTEEEEEEEE-GGGTTTTTTHHHHHHHHHHHHHHHT-PEEEEESS-SS-SSSTT-TTTTPPTT-EEE-TB-SSS-SB-TTT-SBPHHHHHHHHHTPEEB---TTT-B-HHHHHHHHHTT---SB----B-TTTTTTTS-SHHHHHHHHHHHT--HHHHHHHTTHHHHHHTT----S--EEEEEEEEEEEEEE-TTS-EEEEEEEEEEEEEEETTEEE----------TTHHHHHHHHHHHHHH--/------EEEEEEEEEEGGGTEEEEEEEEEETTEEEEESS--STT---EEEE-TT-EEEEPEEEEEE---TTTSTT---HHHHTGGGTEEEEEEESS--TTTHHHIIIIIGGG-SSEEEEEEESBTTTTTT---GGG-S--TTSSGGGB-HHHHHHHHHHTTTTEEEEEEEE-GGGTTTTTTHHHHHHHHHHHHHHHT-PEEEEESS-SS-SSSTT-TTTTPPTT-EEE-TB-SSS-SB-TTT-SBPHHHHHHHHHTPEEB---TTT-B-HHHHHHHHHTT---SB----B-TTTTTTTS-SHHHHHHHHHHHT--HHHHHHHTTHHHHHHTT----S--EEEEEEEEEEEEEE-TTS-EEEEEEEEEEEEEEETTEEE----------TTHHHHHHHHHHHHHH--

Solvent-accessible surface area (backbone atoms only — not comparable to full-atom values): 39313 Å² total; per-residue (Å²): 124,86,70,63,61,28,34,29,38,33,52,12,37,32,48,37,69,88,73,72,40,76,43,74,32,28,40,33,29,44,75,28,19,68,58,31,70,58,55,83,69,67,98,80,71,72,58,48,80,43,84,29,66,85,22,40,34,32,59,28,26,34,32,66,25,27,27,48,38,50,41,38,21,67,32,26,32,60,54,50,75,57,34,28,18,53,24,30,40,33,37,19,26,56,15,43,30,5,54,33,20,36,56,26,44,45,63,69,38,39,73,68,43,86,39,45,58,33,29,22,36,13,42,25,23,34,18,24,19,66,24,69,66,73,88,80,44,88,38,30,56,40,45,39,69,67,40,52,38,46,68,53,37,40,50,46,39,70,76,34,60,91,41,37,45,29,32,21,49,75,37,28,17,40,32,8,49,72,34,75,36,38,66,61,55,49,50,43,43,53,48,33,22,59,76,66,69,36,30,40,38,35,40,63,44,65,41,84,62,46,40,45,77,97,70,12,59,45,48,63,57,46,66,51,14,32,41,30,28,52,25,18,72,46,86,36,56,45,30,84,85,79,65,40,75,27,66,42,52,55,51,27,44,74,60,38,29,36,35,21,33,28,25,22,45,67,18,30,25,63,69,50,45,50,52,31,43,76,70,67,57,69,65,48,25,50,24,23,30,40,22,62,73,6,45,68,30,54,23,49,35,58,45,53,50,51,20,52,42,46,70,67,61,51,52,68,70,58,52,49,27,14,22,27,53,45,45,33,56,61,52,66,56,78,86,62,60,25,28,31,17,32,30,32,78,39,80,54,83,44,66,43,43,30,26,58,29,54,70,45,80,37,47,53,38,54,42,58,70,38,25,23,58,43,49,39,80,50,74,59,54,70,76,73,74,70,70,38,86,60,38,29,60,51,22,37,52,51,53,53,52,58,58,65,79,96,124,86,70,63,62,28,34,30,40,33,51,12,36,31,48,37,69,87,73,72,40,76,43,73,31,29,40,33,28,46,76,27,19,69,60,30,70,57,55,80,68,71,94,80,72,74,57,48,80,43,85,29,68,84,21,40,32,33,57,27,25,34,32,67,25,27,28,48,39,50,40,38,21,68,33,26,33,59,54,51,75,56,35,29,16,52,24,29,42,34,37,19,26,56,16,43,32,5,52,33,20,35,55,26,43,46,63,70,39,39,71,68,42,88,39,46,57,33,28,22,36,13,44,25,24,35,18,24,19,66,23,68,65,71,86,80,43,88,38,32,56,40,45,40,69,66,40,51,40,47,67,52,38,42,49,47,40,71,74,34,60,89,39,37,43,29,32,21,46,75,38,27,17,39,31,9,50,72,36,74,35,39,67,60,53,49,51,43,45,54,48,31,22,60,75,66,70,36,29,41,37,35,41,63,45,64,41,83,62,46,41,46,76,98,71,13,59,46,48,63,59,46,66,52,14,32,42,31,29,52,26,18,73,46,85,35,56,45,30,85,87,77,64,40,74,26,67,42,53,54,51,26,45,75,61,38,30,36,34,21,33,28,25,22,45,67,19,29,24,62,69,48,44,51,52,30,45,76,70,66,56,68,65,49,25,50,24,23,31,40,21,61,72,7,43,68,31,54,23,51,34,59,45,53,50,51,22,54,43,47,68,67,62,52,52,68,69,58,54,51,28,13,23,27,54,44,46,32,54,60,52,67,54,80,87,62,61,26,28,29,17,32,32,33,80,40,79,54,82,45,67,43,44,31,28,58,28,51,71,44,81,38,46,55,36,55,42,55,71,39,25,24,58,44,50,39,80,49,74,60,53,71,76,72,73,70,69,39,86,60,36,30,62,51,21,35,52,50,53,54,52,59,57,65,77,97

InterPro domains:
  IPR011059 Metal-dependent hydrolase, composite domain superfamily [G3DSA:2.30.40.10] (5-64)
  IPR011059 Metal-dependent hydrolase, composite domain superfamily [SSF51338] (3-224)
  IPR020043 Deacetylase Atu3266-like [PIRSF039004] (4-385)
  IPR020043 Deacetylase Atu3266-like [PTHR42717] (5-387)
  IPR032466 Metal-dependent hydrolase [SSF51556] (60-334)

Sequence (812 aa):
METAQNLVIRNGLVIDRSQNISQVANVYIANGRIAGIGEPPDRGIQFESFDASGCVVTAGLVDCQVHAYEYVTPLGVNIDRTCLSKGVTTLVDAGSAGSSTFPGLRKFIAERSKAHLYCFLHIAQHGLASAGCVTTGSGGECDSLNVVNVQDCVRVINENRDMIVGIKVRLAAAVCDDGKNEEEVYRRALEAANICQVPLMTHHAMSTIGHGGKLGCPGSLRTGDIYTHCFHGYNSLLDPETGKVDSHCVDAKSRGVLFDVGHGQGSFSWIVAEQCATEGFWPDIISTDLHSDSINGPAYDLLCVMTKMLHLGMPLEDIVAAVTSTPATAIGLTGTSADITVLKVEEGSENLEDSCGDLRLITKMFVPVAVFIGGERCPTSAEKSWPNPSCAAECRARVAKNKETKMETAQNLVIRNGLVIDRSQNISQVANVYIANGRIAGIGEPPDRGIQFESFDASGCVVTAGLVDCQVHAYEYVTPLGVNIDRTCLSKGVTTLVDAGSAGSSTFPGLRKFIAERSKAHLYCFLHIAQHGLASAGCVTTGSGGECDSLNVVNVQDCVRVINENRDMIVGIKVRLAAAVCDDGKNEEEVYRRALEAANICQVPLMTHHAMSTIGHGGKLGCPGSLRTGDIYTHCFHGYNSLLDPETGKVDSHCVDAKSRGVLFDVGHGQGSFSWIVAEQCATEGFWPDIISTDLHSDSINGPAYDLLCVMTKMLHLGMPLEDIVAAVTSTPATAIGLTGTSADITVLKVEEGSENLEDSCGDLRLITKMFVPVAVFIGGERCPTSAEKSWPNPSCAAECRARVAKNKETK